Protein AF-A0A3A1YGC6-F1 (afdb_monomer)

Structure (mmCIF, N/CA/C/O backbone):
data_AF-A0A3A1YGC6-F1
#
_entry.id   AF-A0A3A1YGC6-F1
#
loop_
_atom_site.group_PDB
_atom_site.id
_atom_site.type_symbol
_atom_site.label_atom_id
_atom_site.label_alt_id
_atom_site.label_comp_id
_atom_site.label_asym_id
_atom_site.label_entity_id
_atom_site.label_seq_id
_atom_site.pdbx_PDB_ins_code
_atom_site.Cartn_x
_atom_site.Cartn_y
_atom_site.Cartn_z
_atom_site.occupancy
_atom_site.B_iso_or_equiv
_atom_site.auth_seq_id
_atom_site.auth_comp_id
_atom_site.auth_asym_id
_atom_site.auth_atom_id
_atom_site.pdbx_PDB_model_num
ATOM 1 N N . MET A 1 1 ? 33.395 75.877 39.734 1.00 50.94 1 MET A N 1
ATOM 2 C CA . MET A 1 1 ? 33.482 74.405 39.576 1.00 50.94 1 MET A CA 1
ATOM 3 C C . MET A 1 1 ? 33.334 73.608 40.885 1.00 50.94 1 MET A C 1
ATOM 5 O O . MET A 1 1 ? 33.350 72.390 40.815 1.00 50.94 1 MET A O 1
ATOM 9 N N . SER A 1 2 ? 33.087 74.227 42.049 1.00 49.88 2 SER A N 1
ATOM 10 C CA . SER A 1 2 ? 32.856 73.511 43.322 1.00 49.88 2 SER A CA 1
ATOM 11 C C . SER A 1 2 ? 31.379 73.192 43.633 1.00 49.88 2 SER A C 1
ATOM 13 O O . SER A 1 2 ? 31.110 72.223 44.334 1.00 49.88 2 SER A O 1
ATOM 15 N N . ASN A 1 3 ? 30.403 73.919 43.068 1.00 51.72 3 ASN A N 1
ATOM 16 C CA . ASN A 1 3 ? 28.975 73.677 43.362 1.00 51.72 3 ASN A CA 1
ATOM 17 C C . ASN A 1 3 ? 28.356 72.469 42.630 1.00 51.72 3 ASN A C 1
ATOM 19 O O . ASN A 1 3 ? 27.466 71.825 43.178 1.00 51.72 3 ASN A O 1
ATOM 23 N N . ASN A 1 4 ? 28.857 72.084 41.450 1.00 50.56 4 ASN A N 1
ATOM 24 C CA . ASN A 1 4 ? 28.345 70.900 40.737 1.00 50.56 4 ASN A CA 1
ATOM 25 C C . ASN A 1 4 ? 28.888 69.572 41.290 1.00 50.56 4 ASN A C 1
ATOM 27 O O . ASN A 1 4 ? 28.254 68.535 41.113 1.00 50.56 4 ASN A O 1
ATOM 31 N N . GLN A 1 5 ? 30.027 69.581 41.992 1.00 55.09 5 GLN A N 1
ATOM 32 C CA . GLN A 1 5 ? 30.551 68.378 42.648 1.00 55.09 5 GLN A CA 1
ATOM 33 C C . GLN A 1 5 ? 29.796 68.052 43.942 1.00 55.09 5 GLN A C 1
ATOM 35 O O . GLN A 1 5 ? 29.540 66.877 44.201 1.00 55.09 5 GLN A O 1
ATOM 40 N N . ASN A 1 6 ? 29.364 69.067 44.699 1.00 59.91 6 ASN A N 1
ATOM 41 C CA . ASN A 1 6 ? 28.530 68.859 45.886 1.00 59.91 6 ASN A CA 1
ATOM 42 C C . ASN A 1 6 ? 27.128 68.357 45.524 1.00 59.91 6 ASN A C 1
ATOM 44 O O . ASN A 1 6 ? 26.669 67.398 46.138 1.00 59.91 6 ASN A O 1
ATOM 48 N N . LEU A 1 7 ? 26.509 68.892 44.464 1.00 60.19 7 LEU A N 1
ATOM 49 C CA . LEU A 1 7 ? 25.210 68.405 43.985 1.00 60.19 7 LEU A CA 1
ATOM 50 C C . LEU A 1 7 ? 25.290 66.950 43.490 1.00 60.19 7 LEU A C 1
ATOM 52 O O . LEU A 1 7 ? 24.409 66.142 43.770 1.00 60.19 7 LEU A O 1
ATOM 56 N N . LEU A 1 8 ? 26.381 66.579 42.807 1.00 60.91 8 LEU A N 1
ATOM 57 C CA . LEU A 1 8 ? 26.610 65.202 42.361 1.00 60.91 8 LEU A CA 1
ATOM 58 C C . LEU A 1 8 ? 26.885 64.249 43.539 1.00 60.91 8 LEU A C 1
ATOM 60 O O . LEU A 1 8 ? 26.519 63.074 43.480 1.00 60.91 8 LEU A O 1
ATOM 64 N N . LEU A 1 9 ? 27.519 64.735 44.611 1.00 67.25 9 LEU A N 1
ATOM 65 C CA . LEU A 1 9 ? 27.778 63.961 45.825 1.00 67.25 9 LEU A CA 1
ATOM 66 C C . LEU A 1 9 ? 26.507 63.783 46.671 1.00 67.25 9 LEU A C 1
ATOM 68 O O . LEU A 1 9 ? 26.283 62.689 47.189 1.00 67.25 9 LEU A O 1
ATOM 72 N N . GLU A 1 10 ? 25.653 64.804 46.767 1.00 67.00 10 GLU A N 1
ATOM 73 C CA . GLU A 1 10 ? 24.327 64.710 47.392 1.00 67.00 10 GLU A CA 1
ATOM 74 C C . GLU A 1 10 ? 23.389 63.805 46.597 1.00 67.00 10 GLU A C 1
ATOM 76 O O . GLU A 1 10 ? 22.792 62.906 47.184 1.00 67.00 10 GLU A O 1
ATOM 81 N N . LEU A 1 11 ? 23.345 63.929 45.265 1.00 64.94 11 LEU A N 1
ATOM 82 C CA . LEU A 1 11 ? 22.569 63.031 44.406 1.00 64.94 11 LEU A CA 1
ATOM 83 C C . LEU A 1 11 ? 23.052 61.584 44.516 1.00 64.94 11 LEU A C 1
ATOM 85 O O . LEU A 1 11 ? 22.223 60.687 44.593 1.00 64.94 11 LEU A O 1
ATOM 89 N N . LYS A 1 12 ? 24.367 61.328 44.593 1.00 70.38 12 LYS A N 1
ATOM 90 C CA . LYS A 1 12 ? 24.908 59.972 44.812 1.00 70.38 12 LYS A CA 1
ATOM 91 C C . LYS A 1 12 ? 24.590 59.425 46.206 1.00 70.38 12 LYS A C 1
ATOM 93 O O . LYS A 1 12 ? 24.330 58.229 46.324 1.00 70.38 12 LYS A O 1
ATOM 98 N N . LYS A 1 13 ? 24.584 60.268 47.246 1.00 69.19 13 LYS A N 1
ATOM 99 C CA . LYS A 1 13 ? 24.170 59.884 48.608 1.00 69.19 13 LYS A CA 1
ATOM 100 C C . LYS A 1 13 ? 22.668 59.610 48.687 1.00 69.19 13 LYS A C 1
ATOM 102 O O . LYS A 1 13 ? 22.287 58.632 49.325 1.00 69.19 13 LYS A O 1
ATOM 107 N N . GLN A 1 14 ? 21.844 60.398 47.996 1.00 62.75 14 GLN A N 1
ATOM 108 C CA . GLN A 1 14 ? 20.404 60.177 47.887 1.00 62.75 14 GLN A CA 1
ATOM 109 C C . GLN A 1 14 ? 20.109 58.898 47.095 1.00 62.75 14 GLN A C 1
ATOM 111 O O . GLN A 1 14 ? 19.410 58.036 47.598 1.00 62.75 14 GLN A O 1
ATOM 116 N N . LEU A 1 15 ? 20.769 58.670 45.953 1.00 60.81 15 LEU A N 1
ATOM 117 C CA . LEU A 1 15 ? 20.647 57.423 45.183 1.00 60.81 15 LEU A CA 1
ATOM 118 C C . LEU A 1 15 ? 21.129 56.190 45.957 1.00 60.81 15 LEU A C 1
ATOM 120 O O . LEU A 1 15 ? 20.629 55.093 45.724 1.00 60.81 15 LEU A O 1
ATOM 124 N N . ALA A 1 16 ? 22.112 56.338 46.849 1.00 66.88 16 ALA A N 1
ATOM 125 C CA . ALA A 1 16 ? 22.558 55.265 47.734 1.00 66.88 16 ALA A CA 1
ATOM 126 C C . ALA A 1 16 ? 21.545 55.001 48.859 1.00 66.88 16 ALA A C 1
ATOM 128 O O . ALA A 1 16 ? 21.244 53.838 49.116 1.00 66.88 16 ALA A O 1
ATOM 129 N N . LYS A 1 17 ? 20.970 56.053 49.465 1.00 59.53 17 LYS A N 1
ATOM 130 C CA . LYS A 1 17 ? 19.865 55.947 50.430 1.00 59.53 17 LYS A CA 1
ATOM 131 C C . LYS A 1 17 ? 18.626 55.327 49.793 1.00 59.53 17 LYS A C 1
ATOM 133 O O . LYS A 1 17 ? 18.143 54.344 50.331 1.00 59.53 17 LYS A O 1
ATOM 138 N N . ASP A 1 18 ? 18.212 55.784 48.617 1.00 54.22 18 ASP A N 1
ATOM 139 C CA . ASP A 1 18 ? 17.074 55.250 47.868 1.00 54.22 18 ASP A CA 1
ATOM 140 C C . ASP A 1 18 ? 17.352 53.814 47.408 1.00 54.22 18 ASP A C 1
ATOM 142 O O . ASP A 1 18 ? 16.484 52.957 47.504 1.00 54.22 18 ASP A O 1
ATOM 146 N N . LYS A 1 19 ? 18.580 53.474 46.980 1.00 58.72 19 LYS A N 1
ATOM 147 C CA . LYS A 1 19 ? 18.952 52.076 46.686 1.00 58.72 19 LYS A CA 1
ATOM 148 C C . LYS A 1 19 ? 18.944 51.199 47.930 1.00 58.72 19 LYS A C 1
ATOM 150 O O . LYS A 1 19 ? 18.654 50.014 47.793 1.00 58.72 19 LYS A O 1
ATOM 155 N N . GLN A 1 20 ? 19.262 51.738 49.106 1.00 47.44 20 GLN A N 1
ATOM 156 C CA . GLN A 1 20 ? 19.291 51.010 50.374 1.00 47.44 20 GLN A CA 1
ATOM 157 C C . GLN A 1 20 ? 17.902 50.925 51.023 1.00 47.44 20 GLN A C 1
ATOM 159 O O . GLN A 1 20 ? 17.579 49.877 51.566 1.00 47.44 20 GLN A O 1
ATOM 164 N N . GLU A 1 21 ? 17.033 51.924 50.854 1.00 41.44 21 GLU A N 1
ATOM 165 C CA . GLU A 1 21 ? 15.595 51.863 51.137 1.00 41.44 21 GLU A CA 1
ATOM 166 C C . GLU A 1 21 ? 14.882 50.934 50.162 1.00 41.44 21 GLU A C 1
ATOM 168 O O . GLU A 1 21 ? 14.093 50.116 50.604 1.00 41.44 21 GLU A O 1
ATOM 173 N N . ILE A 1 22 ? 15.226 50.928 48.871 1.00 45.91 22 ILE A N 1
ATOM 174 C CA . ILE A 1 22 ? 14.733 49.940 47.903 1.00 45.91 22 ILE A CA 1
ATOM 175 C C . ILE A 1 22 ? 15.288 48.548 48.231 1.00 45.91 22 ILE A C 1
ATOM 177 O O . ILE A 1 22 ? 14.566 47.575 48.056 1.00 45.91 22 ILE A O 1
ATOM 181 N N . LYS A 1 23 ? 16.522 48.403 48.744 1.00 41.88 23 LYS A N 1
ATOM 182 C CA . LYS A 1 23 ? 17.052 47.108 49.229 1.00 41.88 23 LYS A CA 1
ATOM 183 C C . LYS A 1 23 ? 16.353 46.651 50.512 1.00 41.88 23 LYS A C 1
ATOM 185 O O . LYS A 1 23 ? 16.038 45.472 50.626 1.00 41.88 23 LYS A O 1
ATOM 190 N N . ASN A 1 24 ? 16.062 47.567 51.435 1.00 36.50 24 ASN A N 1
ATOM 191 C CA . ASN A 1 24 ? 15.395 47.283 52.708 1.00 36.50 24 ASN A CA 1
ATOM 192 C C . ASN A 1 24 ? 13.872 47.094 52.539 1.00 36.50 24 ASN A C 1
ATOM 194 O O . ASN A 1 24 ? 13.289 46.269 53.236 1.00 36.50 24 ASN A O 1
ATOM 198 N N . GLN A 1 25 ? 13.242 47.742 51.552 1.00 39.41 25 GLN A N 1
ATOM 199 C CA . GLN A 1 25 ? 11.859 47.498 51.116 1.00 39.41 25 GLN A CA 1
ATOM 200 C C . GLN A 1 25 ? 11.749 46.239 50.232 1.00 39.41 25 GLN A C 1
ATOM 202 O O . GLN A 1 25 ? 10.731 45.551 50.286 1.00 39.41 25 GLN A O 1
ATOM 207 N N . LYS A 1 26 ? 12.798 45.868 49.473 1.00 39.44 26 LYS A N 1
ATOM 208 C CA . LYS A 1 26 ? 12.867 44.598 48.714 1.00 39.44 26 LYS A CA 1
ATOM 209 C C . LYS A 1 26 ? 13.232 43.373 49.558 1.00 39.44 26 LYS A C 1
ATOM 211 O O . LYS A 1 26 ? 13.000 42.265 49.088 1.00 39.44 26 LYS A O 1
ATOM 216 N N . ASN A 1 27 ? 13.723 43.542 50.787 1.00 39.16 27 ASN A N 1
ATOM 217 C CA . ASN A 1 27 ? 14.053 42.432 51.692 1.00 39.16 27 ASN A CA 1
ATOM 218 C C . ASN A 1 27 ? 13.003 42.152 52.779 1.00 39.16 27 ASN A C 1
ATOM 220 O O . ASN A 1 27 ? 13.282 41.392 53.699 1.00 39.16 27 ASN A O 1
ATOM 224 N N . ASN A 1 28 ? 11.783 42.690 52.669 1.00 33.97 28 ASN A N 1
ATOM 225 C CA . ASN A 1 28 ? 10.697 42.317 53.584 1.00 33.97 28 ASN A CA 1
ATOM 226 C C . ASN A 1 28 ? 9.311 42.208 52.929 1.00 33.97 28 ASN A C 1
ATOM 228 O O . ASN A 1 28 ? 8.284 42.413 53.568 1.00 33.97 28 ASN A O 1
ATOM 232 N N . LYS A 1 29 ? 9.260 41.773 51.666 1.00 34.56 29 LYS A N 1
ATOM 233 C CA . LYS A 1 29 ? 8.123 40.974 51.199 1.00 34.56 29 LYS A CA 1
ATOM 234 C C . LYS A 1 29 ? 8.606 39.542 51.057 1.00 34.56 29 LYS A C 1
ATOM 236 O O . LYS A 1 29 ? 9.197 39.174 50.049 1.00 34.56 29 LYS A O 1
ATOM 241 N N . LYS A 1 30 ? 8.376 38.736 52.099 1.00 34.03 30 LYS A N 1
ATOM 242 C CA . LYS A 1 30 ? 8.356 37.277 51.964 1.00 34.03 30 LYS A CA 1
ATOM 243 C C . LYS A 1 30 ? 7.329 36.957 50.880 1.00 34.03 30 LYS A C 1
ATOM 245 O O . LYS A 1 30 ? 6.130 36.967 51.151 1.00 34.03 30 LYS A O 1
ATOM 250 N N . T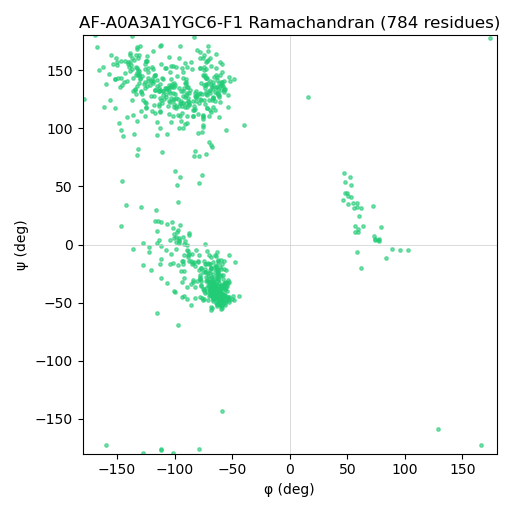YR A 1 31 ? 7.786 36.727 49.654 1.00 46.19 31 TYR A N 1
ATOM 251 C CA . TYR A 1 31 ? 6.955 36.086 48.647 1.00 46.19 31 TYR A CA 1
ATOM 252 C C . TYR A 1 31 ? 6.524 34.742 49.238 1.00 46.19 31 TYR A C 1
ATOM 254 O O . TYR A 1 31 ? 7.347 34.016 49.801 1.00 46.19 31 TYR A O 1
ATOM 262 N N . LYS A 1 32 ? 5.228 34.427 49.182 1.00 45.62 32 LYS A N 1
ATOM 263 C CA . LYS A 1 32 ? 4.737 33.092 49.542 1.00 45.62 32 LYS A CA 1
ATOM 264 C C . LYS A 1 32 ? 5.144 32.142 48.410 1.00 45.62 32 LYS A C 1
ATOM 266 O O . LYS A 1 32 ? 4.357 31.853 47.519 1.00 45.62 32 LYS A O 1
ATOM 271 N N . SER A 1 33 ? 6.411 31.746 48.410 1.00 52.34 33 SER A N 1
ATOM 272 C CA . SER A 1 33 ? 6.951 30.705 47.544 1.00 52.34 33 SER A CA 1
ATOM 273 C C . SER A 1 33 ? 7.038 29.412 48.333 1.00 52.34 33 SER A C 1
ATOM 275 O O . SER A 1 33 ? 7.482 29.420 49.485 1.00 52.34 33 SER A O 1
ATOM 277 N N . TYR A 1 34 ? 6.652 28.311 47.709 1.00 54.91 34 TYR A N 1
ATOM 278 C CA . TYR A 1 34 ? 6.676 27.008 48.345 1.00 54.91 34 TYR A CA 1
ATOM 279 C C . TYR A 1 34 ? 7.715 26.108 47.692 1.00 54.91 34 TYR A C 1
ATOM 281 O O . TYR A 1 34 ? 7.795 26.036 46.469 1.00 54.91 34 TYR A O 1
ATOM 289 N N . GLU A 1 35 ? 8.526 25.455 48.515 1.00 55.66 35 GLU A N 1
ATOM 290 C CA . GLU A 1 35 ? 9.557 24.526 48.064 1.00 55.66 35 GLU A CA 1
ATOM 291 C C . GLU A 1 35 ? 8.942 23.159 47.760 1.00 55.66 35 GLU A C 1
ATOM 293 O O . GLU A 1 35 ? 8.181 22.626 48.570 1.00 55.66 35 GLU A O 1
ATOM 298 N N . VAL A 1 36 ? 9.272 22.598 46.599 1.00 55.31 36 VAL A N 1
ATOM 299 C CA . VAL A 1 36 ? 8.778 21.297 46.138 1.00 55.31 36 VAL A CA 1
ATOM 300 C C . VAL A 1 36 ? 9.905 20.520 45.465 1.00 55.31 36 VAL A C 1
ATOM 302 O O . VAL A 1 36 ? 10.844 21.110 44.933 1.00 55.31 36 VAL A O 1
ATOM 305 N N . PHE A 1 37 ? 9.826 19.194 45.487 1.00 52.22 37 PHE A N 1
ATOM 306 C CA . PHE A 1 37 ? 10.796 18.328 44.824 1.00 52.22 37 PHE A CA 1
ATOM 307 C C . PHE A 1 37 ? 10.105 17.604 43.674 1.00 52.22 37 PHE A C 1
ATOM 309 O O . PHE A 1 37 ? 9.123 16.910 43.918 1.00 52.22 37 PHE A O 1
ATOM 316 N N . LEU A 1 38 ? 10.613 17.792 42.454 1.00 52.94 38 LEU A N 1
ATOM 317 C CA . LEU A 1 38 ? 10.095 17.175 41.234 1.00 52.94 38 LEU A CA 1
ATOM 318 C C . LEU A 1 38 ? 11.192 16.337 40.582 1.00 52.94 38 LEU A C 1
ATOM 320 O O . LEU A 1 38 ? 12.305 16.835 40.397 1.00 52.94 38 LEU A O 1
ATOM 324 N N . HIS A 1 39 ? 10.919 15.066 40.278 1.00 55.62 39 HIS A N 1
ATOM 325 C CA . HIS A 1 39 ? 11.904 14.131 39.700 1.00 55.62 39 HIS A CA 1
ATOM 326 C C . HIS A 1 39 ? 13.284 14.150 40.405 1.00 55.62 39 HIS A C 1
ATOM 328 O O . HIS A 1 39 ? 14.338 14.101 39.769 1.00 55.62 39 HIS A O 1
ATOM 334 N N . GLY A 1 40 ? 13.293 14.287 41.736 1.00 52.12 40 GLY A N 1
ATOM 335 C CA . GLY A 1 40 ? 14.518 14.350 42.545 1.00 52.12 40 GLY A CA 1
ATOM 336 C C . GLY A 1 40 ? 15.279 15.686 42.510 1.00 52.12 40 GLY A C 1
ATOM 337 O O . GLY A 1 40 ? 16.331 15.796 43.139 1.00 52.12 40 GLY A O 1
ATOM 338 N N . LYS A 1 41 ? 14.764 16.718 41.828 1.00 48.78 41 LYS A N 1
ATOM 339 C CA . LYS A 1 41 ? 15.318 18.082 41.799 1.00 48.78 41 LYS A CA 1
ATOM 340 C C . LYS A 1 41 ? 14.452 19.048 42.606 1.00 48.78 41 LYS A C 1
ATOM 342 O O . LYS A 1 41 ? 13.252 18.851 42.759 1.00 48.78 41 LYS A O 1
ATOM 347 N N . LYS A 1 42 ? 15.069 20.098 43.149 1.00 51.16 42 LYS A N 1
ATOM 348 C CA . LYS A 1 42 ? 14.413 21.101 44.000 1.00 51.16 42 LYS A CA 1
ATOM 349 C C . LYS A 1 42 ? 13.866 22.257 43.158 1.00 51.16 42 LYS A C 1
ATOM 351 O O . LYS A 1 42 ? 14.610 22.858 42.389 1.00 51.16 42 LYS A O 1
ATOM 356 N N . HIS A 1 43 ? 12.592 22.587 43.347 1.00 58.78 43 HIS A N 1
ATOM 357 C CA . HIS A 1 43 ? 11.865 23.650 42.651 1.00 58.78 43 HIS A CA 1
ATOM 358 C C . HIS A 1 43 ? 11.115 24.551 43.646 1.00 58.78 43 HIS A C 1
ATOM 360 O O . HIS A 1 43 ? 10.886 24.185 44.800 1.00 58.78 43 HIS A O 1
ATOM 366 N N . TYR A 1 44 ? 10.713 25.739 43.190 1.00 61.81 44 TYR A N 1
ATOM 367 C CA . TYR A 1 44 ? 9.915 26.688 43.968 1.00 61.81 44 TYR A CA 1
ATOM 368 C C . TYR A 1 44 ? 8.653 27.063 43.192 1.00 61.81 44 TYR A C 1
ATOM 370 O O . TYR A 1 44 ? 8.741 27.348 42.011 1.00 61.81 44 TYR A O 1
ATOM 378 N N . ILE A 1 45 ? 7.479 27.082 43.823 1.00 61.72 45 ILE A N 1
ATOM 379 C CA . ILE A 1 45 ? 6.217 27.453 43.158 1.00 61.72 45 ILE A CA 1
ATOM 380 C C . ILE A 1 45 ? 5.657 28.733 43.780 1.00 61.72 45 ILE A C 1
ATOM 382 O O . ILE A 1 45 ? 5.645 28.882 45.007 1.00 61.72 45 ILE A O 1
ATOM 386 N N . THR A 1 46 ? 5.185 29.658 42.936 1.00 57.72 46 THR A N 1
ATOM 387 C CA . THR A 1 46 ? 4.564 30.926 43.352 1.00 57.72 46 THR A CA 1
ATOM 388 C C . THR A 1 46 ? 3.326 31.292 42.518 1.00 57.72 46 THR A C 1
ATOM 390 O O . THR A 1 46 ? 3.230 30.976 41.329 1.00 57.72 46 THR A O 1
ATOM 393 N N . ASN A 1 47 ? 2.378 31.996 43.150 1.00 51.84 47 ASN A N 1
ATOM 394 C CA . ASN A 1 47 ? 1.222 32.622 42.488 1.00 51.84 47 ASN A CA 1
ATOM 395 C C . ASN A 1 47 ? 1.518 34.040 41.979 1.00 51.84 47 ASN A C 1
ATOM 397 O O . ASN A 1 47 ? 0.676 34.645 41.322 1.00 51.84 47 ASN A O 1
ATOM 401 N N . ASP A 1 48 ? 2.677 34.599 42.322 1.00 58.69 48 ASP A N 1
ATOM 402 C CA . ASP A 1 48 ? 3.027 35.973 41.979 1.00 58.69 48 ASP A CA 1
ATOM 403 C C . ASP A 1 48 ? 3.592 36.048 40.552 1.00 58.69 48 ASP A C 1
ATOM 405 O O . ASP A 1 48 ? 4.647 35.486 40.248 1.00 58.69 48 ASP A O 1
ATOM 409 N N . HIS A 1 49 ? 2.885 36.751 39.665 1.00 56.97 49 HIS A N 1
ATOM 410 C CA . HIS A 1 49 ? 3.252 36.922 38.254 1.00 56.97 49 HIS A CA 1
ATOM 411 C C . HIS A 1 49 ? 4.460 37.840 38.029 1.00 56.97 49 HIS A C 1
ATOM 413 O O . HIS A 1 49 ? 4.938 37.948 36.904 1.00 56.97 49 HIS A O 1
ATOM 419 N N . THR A 1 50 ? 4.973 38.477 39.084 1.00 52.12 50 THR A N 1
ATOM 420 C CA . THR A 1 50 ? 6.141 39.370 39.025 1.00 52.12 50 THR A CA 1
ATOM 421 C C . THR A 1 50 ? 7.451 38.697 39.459 1.00 52.12 50 THR A C 1
ATOM 423 O O . THR A 1 50 ? 8.490 39.354 39.560 1.00 52.12 50 THR A O 1
ATOM 426 N N . ALA A 1 51 ? 7.424 37.382 39.712 1.00 55.06 51 ALA A N 1
ATOM 427 C CA . ALA A 1 51 ? 8.598 36.603 40.092 1.00 55.06 51 ALA A CA 1
ATOM 428 C C . ALA A 1 51 ? 9.680 36.615 38.995 1.00 55.06 51 ALA A C 1
ATOM 430 O O . ALA A 1 51 ? 9.389 36.496 37.809 1.00 55.06 51 ALA A O 1
ATOM 431 N N . LYS A 1 52 ? 10.949 36.745 39.405 1.00 49.59 52 LYS A N 1
ATOM 432 C CA . LYS A 1 52 ? 12.098 36.926 38.498 1.00 49.59 52 LYS A CA 1
ATOM 433 C C . LYS A 1 52 ? 12.396 35.743 37.570 1.00 49.59 52 LYS A C 1
ATOM 435 O O . LYS A 1 52 ? 13.122 35.944 36.603 1.00 49.59 52 LYS A O 1
ATOM 440 N N . ASP A 1 53 ? 11.888 34.552 37.869 1.00 53.78 53 ASP A N 1
ATOM 441 C CA . ASP A 1 53 ? 12.092 33.354 37.055 1.00 53.78 53 ASP A CA 1
ATOM 442 C C . ASP A 1 53 ? 10.720 32.740 36.688 1.00 53.78 53 ASP A C 1
ATOM 444 O O . ASP A 1 53 ? 9.997 32.268 37.574 1.00 53.78 53 ASP A O 1
ATOM 448 N N . PRO A 1 54 ? 10.317 32.805 35.401 1.00 52.59 54 PRO A N 1
ATOM 449 C CA . PRO A 1 54 ? 8.994 32.392 34.949 1.00 52.59 54 PRO A CA 1
ATOM 450 C C . PRO A 1 54 ? 8.756 30.881 35.036 1.00 52.59 54 PRO A C 1
ATOM 452 O O . PRO A 1 54 ? 7.601 30.469 35.113 1.00 52.59 54 PRO A O 1
ATOM 455 N N . SER A 1 55 ? 9.793 30.041 35.096 1.00 51.38 55 SER A N 1
ATOM 456 C CA . SER A 1 55 ? 9.641 28.576 35.208 1.00 51.38 55 SER A CA 1
ATOM 457 C C . SER A 1 55 ? 8.935 28.121 36.502 1.00 51.38 55 SER A C 1
ATOM 459 O O . SER A 1 55 ? 8.455 26.994 36.613 1.00 51.38 55 SER A O 1
ATOM 461 N N . PHE A 1 56 ? 8.805 29.029 37.468 1.00 58.25 56 PHE A N 1
ATOM 462 C CA . PHE A 1 56 ? 8.237 28.796 38.794 1.00 58.25 56 PHE A CA 1
ATOM 463 C C . PHE A 1 56 ? 6.811 29.340 38.971 1.00 58.25 56 PHE A C 1
ATOM 465 O O . PHE A 1 56 ? 6.246 29.278 40.069 1.00 58.25 56 PHE A O 1
ATOM 472 N N . ASN A 1 57 ? 6.207 29.880 37.904 1.00 60.81 57 ASN A N 1
ATOM 473 C CA . ASN A 1 57 ? 4.816 30.320 37.934 1.00 60.81 57 ASN A CA 1
ATOM 474 C C . ASN A 1 57 ? 3.869 29.133 37.741 1.00 60.81 57 ASN A C 1
ATOM 476 O O . ASN A 1 57 ? 3.963 28.423 36.741 1.00 60.81 57 ASN A O 1
ATOM 480 N N . CYS A 1 58 ? 2.907 28.965 38.650 1.00 55.59 58 CYS A N 1
ATOM 481 C CA . CYS A 1 58 ? 1.890 27.916 38.535 1.00 55.59 58 CYS A CA 1
ATOM 482 C C . CYS A 1 58 ? 1.135 27.939 37.187 1.00 55.59 58 CYS A C 1
ATOM 484 O O . CYS A 1 58 ? 0.819 26.873 36.674 1.00 55.59 58 CYS A O 1
ATOM 486 N N . LYS A 1 59 ? 0.956 29.110 36.554 1.00 55.94 59 LYS A N 1
ATOM 487 C CA . LYS A 1 59 ? 0.301 29.261 35.236 1.00 55.94 59 LYS A CA 1
ATOM 488 C C . LYS A 1 59 ? 1.050 28.658 34.049 1.00 55.94 59 LYS A C 1
ATOM 490 O O . LYS A 1 59 ? 0.448 28.503 32.989 1.00 55.94 59 LYS A O 1
ATOM 495 N N . ASN A 1 60 ? 2.327 28.321 34.212 1.00 57.81 60 ASN A N 1
ATOM 496 C CA . ASN A 1 60 ? 3.147 27.767 33.135 1.00 57.81 60 ASN A CA 1
ATOM 497 C C . ASN A 1 60 ? 3.079 26.235 33.043 1.00 57.81 60 ASN A C 1
ATOM 499 O O . ASN A 1 60 ? 3.679 25.664 32.139 1.00 57.81 60 ASN A O 1
ATOM 503 N N . TYR A 1 61 ? 2.321 25.584 33.930 1.00 54.44 61 TYR A N 1
ATOM 504 C CA . TYR A 1 61 ? 2.108 24.138 33.930 1.00 54.44 61 TYR A CA 1
ATOM 505 C C . TYR A 1 61 ? 0.714 23.793 33.379 1.00 54.44 61 TYR A C 1
ATOM 507 O O . TYR A 1 61 ? -0.284 24.436 33.729 1.00 54.44 61 TYR A O 1
ATOM 515 N N . SER A 1 62 ? 0.649 22.783 32.504 1.00 50.34 62 SER A N 1
ATOM 516 C CA . SER A 1 62 ? -0.592 22.287 31.890 1.00 50.34 62 SER A CA 1
ATOM 517 C C . SER A 1 62 ? -1.078 21.004 32.572 1.00 50.34 62 SER A C 1
ATOM 519 O O . SER A 1 62 ? -0.282 20.249 33.124 1.00 50.34 62 SER A O 1
ATOM 521 N N . VAL A 1 63 ? -2.387 20.731 32.527 1.00 45.94 63 VAL A N 1
ATOM 522 C CA . VAL A 1 63 ? -2.991 19.537 33.161 1.00 45.94 63 VAL A CA 1
ATOM 523 C C . VAL A 1 63 ? -2.577 18.224 32.468 1.00 45.94 63 VAL A C 1
ATOM 525 O O . VAL A 1 63 ? -2.778 17.147 33.023 1.00 45.94 63 VAL A O 1
ATOM 528 N N . CYS A 1 64 ? -1.944 18.292 31.293 1.00 41.19 64 CYS A N 1
ATOM 529 C CA . CYS A 1 64 ? -1.465 17.117 30.562 1.00 41.19 64 CYS A CA 1
ATOM 530 C C . CYS A 1 64 ? -0.227 16.455 31.200 1.00 41.19 64 CYS A C 1
ATOM 532 O O . CYS A 1 64 ? 0.035 15.282 30.932 1.00 41.19 64 CYS A O 1
ATOM 534 N N . ASP A 1 65 ? 0.490 17.148 32.091 1.00 46.03 65 ASP A N 1
ATOM 535 C CA . ASP A 1 65 ? 1.632 16.586 32.820 1.00 46.03 65 ASP A CA 1
ATOM 536 C C . ASP A 1 65 ? 1.147 15.774 34.034 1.00 46.03 65 ASP A C 1
ATOM 538 O O . ASP A 1 65 ? 1.133 16.231 35.180 1.00 46.03 65 ASP A O 1
ATOM 542 N N . CYS A 1 66 ? 0.717 14.536 33.783 1.00 44.31 66 CYS A N 1
ATOM 543 C CA . CYS A 1 66 ? 0.154 13.636 34.798 1.00 44.31 66 CYS A CA 1
ATOM 544 C C . CYS A 1 66 ? 1.113 13.354 35.976 1.00 44.31 66 CYS A C 1
ATOM 546 O O . CYS A 1 66 ? 0.661 13.080 37.093 1.00 44.31 66 CYS A O 1
ATOM 548 N N . ASP A 1 67 ? 2.425 13.449 35.748 1.00 45.47 67 ASP A N 1
ATOM 549 C CA . ASP A 1 67 ? 3.449 13.263 36.782 1.00 45.47 67 ASP A CA 1
ATOM 550 C C . ASP A 1 67 ? 3.584 14.494 37.695 1.00 45.47 67 ASP A C 1
ATOM 552 O O . ASP A 1 67 ? 3.718 14.349 38.913 1.00 45.47 67 ASP A O 1
ATOM 556 N N . PHE A 1 68 ? 3.413 15.704 37.147 1.00 52.97 68 PHE A N 1
ATOM 557 C CA . PHE A 1 68 ? 3.496 16.972 37.882 1.00 52.97 68 PHE A CA 1
ATOM 558 C C . PHE A 1 68 ? 2.422 17.086 38.978 1.00 52.97 68 PHE A C 1
ATOM 560 O O . PHE A 1 68 ? 2.704 17.487 40.109 1.00 52.97 68 PHE A O 1
ATOM 567 N N . ILE A 1 69 ? 1.185 16.671 38.683 1.00 50.94 69 ILE A N 1
ATOM 568 C CA . ILE A 1 69 ? 0.064 16.729 39.639 1.00 50.94 69 ILE A CA 1
ATOM 569 C C . ILE A 1 69 ? 0.207 15.667 40.749 1.00 50.94 69 ILE A C 1
ATOM 571 O O . ILE A 1 69 ? -0.191 15.909 41.891 1.00 50.94 69 ILE A O 1
ATOM 575 N N . ARG A 1 70 ? 0.805 14.498 40.463 1.00 52.19 70 ARG A N 1
ATOM 576 C CA . ARG A 1 70 ? 0.967 13.411 41.454 1.00 52.19 70 ARG A CA 1
ATOM 577 C C . ARG A 1 70 ? 2.001 13.718 42.539 1.00 52.19 70 ARG A C 1
ATOM 579 O O . ARG A 1 70 ? 1.843 13.227 43.662 1.00 52.19 70 ARG A O 1
ATOM 586 N N . GLU A 1 71 ? 3.039 14.495 42.229 1.00 48.56 71 GLU A N 1
ATOM 587 C CA . GLU A 1 71 ? 4.127 14.811 43.169 1.00 48.56 71 GLU A CA 1
ATOM 588 C C . GLU A 1 71 ? 3.778 15.968 44.134 1.00 48.56 71 GLU A C 1
ATOM 590 O O . GLU A 1 71 ? 4.331 16.053 45.232 1.00 48.56 71 GLU A O 1
ATOM 595 N N . LEU A 1 72 ? 2.770 16.794 43.820 1.00 54.25 72 LEU A N 1
ATOM 596 C CA . LEU A 1 72 ? 2.378 17.986 44.593 1.00 54.25 72 LEU A CA 1
ATOM 597 C C . LEU A 1 72 ? 1.200 17.757 45.563 1.00 54.25 72 LEU A C 1
ATOM 599 O O . LEU A 1 72 ? 0.245 18.530 45.612 1.00 54.25 72 LEU A O 1
ATOM 603 N N . LYS A 1 73 ? 1.286 16.718 46.404 1.00 51.91 73 LYS A N 1
ATOM 604 C CA . LYS A 1 73 ? 0.194 16.243 47.292 1.00 51.91 73 LYS A CA 1
ATOM 605 C C . LYS A 1 73 ? -0.343 17.245 48.332 1.00 51.91 73 LYS A C 1
ATOM 607 O O . LYS A 1 73 ? -1.389 16.984 48.919 1.00 51.91 73 LYS A O 1
ATOM 612 N N . ASN A 1 74 ? 0.352 18.358 48.574 1.00 49.34 74 ASN A N 1
ATOM 613 C CA . ASN A 1 74 ? 0.025 19.338 49.624 1.00 49.34 74 ASN A CA 1
ATOM 614 C C . ASN A 1 74 ? -0.456 20.694 49.065 1.00 49.34 74 ASN A C 1
ATOM 616 O O . ASN A 1 74 ? -0.369 21.715 49.759 1.00 49.34 74 ASN A O 1
ATOM 620 N N . PHE A 1 75 ? -0.904 20.717 47.805 1.00 52.19 75 PHE A N 1
ATOM 621 C CA . PHE A 1 75 ? -1.379 21.916 47.117 1.00 52.19 75 PHE A CA 1
ATOM 622 C C . PHE A 1 75 ? -2.777 21.725 46.541 1.00 52.19 75 PHE A C 1
ATOM 624 O O . PHE A 1 75 ? -3.083 20.696 45.944 1.00 52.19 75 PHE A O 1
ATOM 631 N N . THR A 1 76 ? -3.593 22.767 46.663 1.00 53.16 76 THR A N 1
ATOM 632 C CA . THR A 1 76 ? -4.872 22.896 45.960 1.00 53.16 76 THR A CA 1
ATOM 633 C C . THR A 1 76 ? -4.677 23.798 44.748 1.00 53.16 76 THR A C 1
ATOM 635 O O . THR A 1 76 ? -4.153 24.904 44.894 1.00 53.16 76 THR A O 1
ATOM 638 N N . PHE A 1 77 ? -5.109 23.354 43.567 1.00 55.19 77 PHE A N 1
ATOM 639 C CA . PHE A 1 77 ? -4.981 24.101 42.314 1.00 55.19 77 PHE A CA 1
ATOM 640 C C . PHE A 1 77 ? -6.350 24.578 41.823 1.00 55.19 77 PHE A C 1
ATOM 642 O O . PHE A 1 77 ? -7.288 23.789 41.746 1.00 55.19 77 PHE A O 1
ATOM 649 N N . ASN A 1 78 ? -6.453 25.853 41.449 1.00 45.31 78 ASN A N 1
ATOM 650 C CA . ASN A 1 78 ? -7.598 26.372 40.701 1.00 45.31 78 ASN A CA 1
ATOM 651 C C . ASN A 1 78 ? -7.252 26.378 39.215 1.00 45.31 78 ASN A C 1
ATOM 653 O O . ASN A 1 78 ? -6.168 26.835 38.849 1.00 45.31 78 ASN A O 1
ATOM 657 N N . LEU A 1 79 ? -8.169 25.908 38.372 1.00 45.59 79 LEU A N 1
ATOM 658 C CA . LEU A 1 79 ? -7.988 25.816 36.924 1.00 45.59 79 LEU A CA 1
ATOM 659 C C . LEU A 1 79 ? -8.874 26.843 36.204 1.00 45.59 79 LEU A C 1
ATOM 661 O O . LEU A 1 79 ? -10.021 27.038 36.600 1.00 45.59 79 LEU A O 1
ATOM 665 N N . CYS A 1 80 ? -8.361 27.443 35.131 1.00 39.19 80 CYS A N 1
ATOM 666 C CA . CYS A 1 80 ? -9.165 28.130 34.114 1.00 39.19 80 CYS A CA 1
ATOM 667 C C . CYS A 1 80 ? -8.648 27.702 32.736 1.00 39.19 80 CYS A C 1
ATOM 669 O O . CYS A 1 80 ? -7.435 27.667 32.528 1.00 39.19 80 CYS A O 1
ATOM 671 N N . ASP A 1 81 ? -9.552 27.340 31.825 1.00 37.34 81 ASP A N 1
ATOM 672 C CA . ASP A 1 81 ? -9.239 26.961 30.438 1.00 37.34 81 ASP A CA 1
ATOM 673 C C . ASP A 1 81 ? -8.108 25.918 30.310 1.00 37.34 81 ASP A C 1
ATOM 675 O O . ASP A 1 81 ? -7.171 26.065 29.528 1.00 37.34 81 ASP A O 1
ATOM 679 N N . GLY A 1 82 ? -8.146 24.873 31.146 1.00 39.03 82 GLY A N 1
ATOM 680 C CA . GLY A 1 82 ? -7.160 23.782 31.119 1.00 39.03 82 GLY A CA 1
ATOM 681 C C . GLY A 1 82 ? -5.764 24.133 31.664 1.00 39.03 82 GLY A C 1
ATOM 682 O O . GLY A 1 82 ? -4.858 23.301 31.586 1.00 39.03 82 GLY A O 1
ATOM 683 N N . LYS A 1 83 ? -5.574 25.327 32.248 1.00 42.09 83 LYS A N 1
ATOM 684 C CA . LYS A 1 83 ? -4.314 25.782 32.870 1.00 42.09 83 LYS A CA 1
ATOM 685 C C . LYS A 1 83 ? -4.488 26.101 34.356 1.00 42.09 83 LYS A C 1
ATOM 687 O O . LYS A 1 83 ? -5.568 26.485 34.804 1.00 42.09 83 LYS A O 1
ATOM 692 N N . ILE A 1 84 ? -3.412 25.969 35.136 1.00 49.38 84 ILE A N 1
ATOM 693 C CA . ILE A 1 84 ? -3.418 26.260 36.579 1.00 49.38 84 ILE A CA 1
ATOM 694 C C . ILE A 1 84 ? -3.409 27.774 36.814 1.00 49.38 84 ILE A C 1
ATOM 696 O O . ILE A 1 84 ? -2.400 28.437 36.637 1.00 49.38 84 ILE A O 1
ATOM 700 N N . CYS A 1 85 ? -4.523 28.340 37.265 1.00 45.16 85 CYS A N 1
ATOM 701 C CA . CYS A 1 85 ? -4.677 29.769 37.534 1.00 45.16 85 CYS A CA 1
ATOM 702 C C . CYS A 1 85 ? -4.094 30.226 38.880 1.00 45.16 85 CYS A C 1
ATOM 704 O O . CYS A 1 85 ? -3.645 31.370 38.984 1.00 45.16 85 CYS A O 1
ATOM 706 N N . SER A 1 86 ? -4.105 29.366 39.905 1.00 49.16 86 SER A N 1
ATOM 707 C CA . SER A 1 86 ? -3.502 29.635 41.222 1.00 49.16 86 SER A CA 1
ATOM 708 C C . SER A 1 86 ? -3.294 28.347 42.026 1.00 49.16 86 SER A C 1
ATOM 710 O O . SER A 1 86 ? -4.090 27.420 41.881 1.00 49.16 86 SER A O 1
ATOM 712 N N . CYS A 1 87 ? -2.318 28.316 42.938 1.00 48.41 87 CYS A N 1
ATOM 713 C CA . CYS A 1 87 ? -2.083 27.211 43.879 1.00 48.41 87 CYS A CA 1
ATOM 714 C C . CYS A 1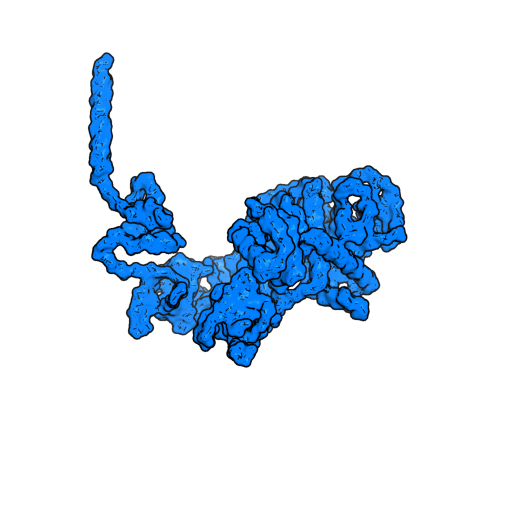 87 ? -2.105 27.666 45.356 1.00 48.41 87 CYS A C 1
ATOM 716 O O . CYS A 1 87 ? -1.642 28.754 45.688 1.00 48.41 87 CYS A O 1
ATOM 718 N N . VAL A 1 88 ? -2.630 26.858 46.279 1.00 51.00 88 VAL A N 1
ATOM 719 C CA . VAL A 1 88 ? -2.647 27.163 47.725 1.00 51.00 88 VAL A CA 1
ATOM 720 C C . VAL A 1 88 ? -2.014 26.007 48.492 1.00 51.00 88 VAL A C 1
ATOM 722 O O . VAL A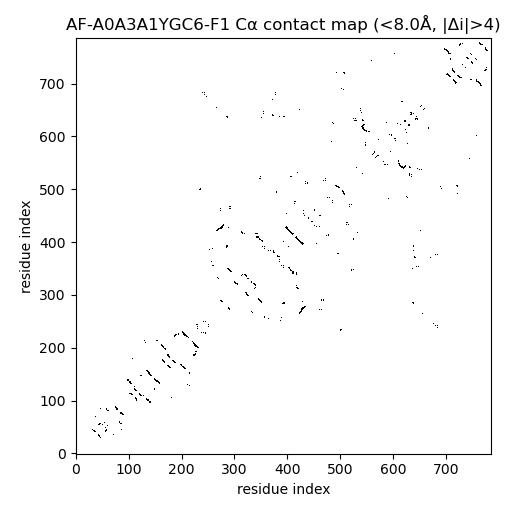 1 88 ? -2.472 24.875 48.371 1.00 51.00 88 VAL A O 1
ATOM 725 N N . HIS A 1 89 ? -0.969 26.283 49.279 1.00 47.75 89 HIS A N 1
ATOM 726 C CA . HIS A 1 89 ? -0.372 25.291 50.178 1.00 47.75 89 HIS A CA 1
ATOM 727 C C . HIS A 1 89 ? -1.179 25.218 51.474 1.00 47.75 89 HIS A C 1
ATOM 729 O O . HIS A 1 89 ? -1.248 26.205 52.217 1.00 47.75 89 HIS A O 1
ATOM 735 N N . ASP A 1 90 ? -1.772 24.060 51.743 1.00 52.41 90 ASP A N 1
ATOM 736 C CA . ASP A 1 90 ? -2.637 23.852 52.899 1.00 52.41 90 ASP A CA 1
ATOM 737 C C . ASP A 1 90 ? -2.008 22.833 53.858 1.00 52.41 90 ASP A C 1
ATOM 739 O O . ASP A 1 90 ? -1.971 21.635 53.588 1.00 52.41 90 ASP A O 1
ATOM 743 N N . ASN A 1 91 ? -1.472 23.319 54.983 1.00 39.34 91 ASN A N 1
ATOM 744 C CA . ASN A 1 91 ? -0.872 22.472 56.022 1.00 39.34 91 ASN A CA 1
ATOM 745 C C . ASN A 1 91 ? -1.841 22.148 57.171 1.00 39.34 91 ASN A C 1
ATOM 747 O O . ASN A 1 91 ? -1.432 21.490 58.128 1.00 39.34 91 ASN A O 1
ATOM 751 N N . LYS A 1 92 ? -3.099 22.618 57.136 1.00 34.34 92 LYS A N 1
ATOM 752 C CA . LYS A 1 92 ? -4.034 22.422 58.260 1.00 34.34 92 LYS A CA 1
ATOM 753 C C . LYS A 1 92 ? -5.450 21.997 57.895 1.00 34.34 92 LYS A C 1
ATOM 755 O O . LYS A 1 92 ? -6.187 21.627 58.807 1.00 34.34 92 LYS A O 1
ATOM 760 N N . HIS A 1 93 ? -5.800 21.890 56.621 1.00 31.50 93 HIS A N 1
ATOM 761 C CA . HIS A 1 93 ? -7.046 21.253 56.219 1.00 31.50 93 HIS A CA 1
ATOM 762 C C . HIS A 1 93 ? -6.791 20.201 55.138 1.00 31.50 93 HIS A C 1
ATOM 764 O O . HIS A 1 93 ? -6.402 20.500 54.015 1.00 31.50 93 HIS A O 1
ATOM 770 N N . ARG A 1 94 ? -7.048 18.928 55.469 1.00 32.19 94 ARG A N 1
ATOM 771 C CA . ARG A 1 94 ? -7.324 17.903 54.455 1.00 32.19 94 ARG A CA 1
ATOM 772 C C . ARG A 1 94 ? -8.665 18.256 53.811 1.00 32.19 94 ARG A C 1
ATOM 774 O O . ARG A 1 94 ? -9.705 17.759 54.235 1.00 32.19 94 ARG A O 1
ATOM 781 N N . VAL A 1 95 ? -8.652 19.145 52.825 1.00 30.91 95 VAL A N 1
ATOM 782 C CA . VAL A 1 95 ? -9.813 19.362 51.962 1.00 30.91 95 VAL A CA 1
ATOM 783 C C . VAL A 1 95 ? -9.884 18.174 51.005 1.00 30.91 95 VAL A C 1
ATOM 785 O O . VAL A 1 95 ? -9.133 18.075 50.039 1.00 30.91 95 VAL A O 1
ATOM 788 N N . HIS A 1 96 ? -10.771 17.227 51.304 1.00 36.53 96 HIS A N 1
ATOM 789 C CA . HIS A 1 96 ? -11.147 16.158 50.385 1.00 36.53 96 HIS A CA 1
ATOM 790 C C . HIS A 1 96 ? -11.965 16.734 49.222 1.00 36.53 96 HIS A C 1
ATOM 792 O O . HIS A 1 96 ? -13.190 16.720 49.273 1.00 36.53 96 HIS A O 1
ATOM 798 N N . HIS A 1 97 ? -11.314 17.173 48.146 1.00 41.34 97 HIS A N 1
ATOM 799 C CA . HIS A 1 97 ? -11.963 17.303 46.839 1.00 41.34 97 HIS A CA 1
ATOM 800 C C . HIS A 1 97 ? -11.081 16.655 45.769 1.00 41.34 97 HIS A C 1
ATOM 802 O O . HIS A 1 97 ? -10.295 17.302 45.088 1.00 41.34 97 HIS A O 1
ATOM 808 N N . ASN A 1 98 ? -11.213 15.330 45.661 1.00 52.16 98 ASN A N 1
ATOM 809 C CA . ASN A 1 98 ? -10.600 14.515 44.618 1.00 52.16 98 ASN A CA 1
ATOM 810 C C . ASN A 1 98 ? -11.262 14.843 43.274 1.00 52.16 98 ASN A C 1
ATOM 812 O O . ASN A 1 98 ? -12.221 14.171 42.896 1.00 52.16 98 ASN A O 1
ATOM 816 N N . LEU A 1 99 ? -10.794 15.878 42.577 1.00 59.44 99 LEU A N 1
ATOM 817 C CA . LEU A 1 99 ? -11.089 16.023 41.158 1.00 59.44 99 LEU A CA 1
ATOM 818 C C . LEU A 1 99 ? -10.208 15.016 40.408 1.00 59.44 99 LEU A C 1
ATOM 820 O O . LEU A 1 99 ? -8.985 15.129 40.408 1.00 59.44 99 LEU A O 1
ATOM 824 N N . VAL A 1 100 ? -10.831 13.993 39.838 1.00 73.19 100 VAL A N 1
ATOM 825 C CA . VAL A 1 100 ? -10.183 12.936 39.057 1.00 73.19 100 VAL A CA 1
ATOM 826 C C . VAL A 1 100 ? -10.552 13.137 37.593 1.00 73.19 100 VAL A C 1
ATOM 828 O O . VAL A 1 100 ? -11.609 13.693 37.298 1.00 73.19 100 VAL A O 1
ATOM 831 N N . VAL A 1 101 ? -9.682 12.712 36.681 1.00 72.88 101 VAL A N 1
ATOM 832 C CA . VAL A 1 101 ? -9.925 12.743 35.237 1.00 72.88 101 VAL A CA 1
ATOM 833 C C . VAL A 1 101 ? -10.025 11.319 34.717 1.00 72.88 101 VAL A C 1
ATOM 835 O O . VAL A 1 101 ? -9.241 10.463 35.123 1.00 72.88 101 VAL A O 1
ATOM 838 N N . GLY A 1 102 ? -10.977 11.061 33.829 1.00 71.31 102 GLY A N 1
ATOM 839 C CA . GLY A 1 102 ? -11.074 9.766 33.170 1.00 71.31 102 GLY A CA 1
ATOM 840 C C . GLY A 1 102 ? -12.033 9.763 31.989 1.00 71.31 102 GLY A C 1
ATOM 841 O O . GLY A 1 102 ? -12.764 10.726 31.755 1.00 71.31 102 GLY A O 1
ATOM 842 N N . LEU A 1 103 ? -11.998 8.664 31.241 1.00 82.00 103 LEU A N 1
ATOM 843 C CA . LEU A 1 103 ? -12.781 8.464 30.027 1.00 82.00 103 LEU A CA 1
ATOM 844 C C . LEU A 1 103 ? -14.152 7.873 30.359 1.00 82.00 103 LEU A C 1
ATOM 846 O O . LEU A 1 103 ? -14.226 6.818 30.993 1.00 82.00 103 LEU A O 1
ATOM 850 N N . ILE A 1 104 ? -15.226 8.511 29.896 1.00 87.06 104 ILE A N 1
ATOM 851 C CA . ILE A 1 104 ? -16.586 7.986 30.046 1.00 87.06 104 ILE A CA 1
ATOM 852 C C . ILE A 1 104 ? -16.838 6.823 29.088 1.00 87.06 104 ILE A C 1
ATOM 854 O O . ILE A 1 104 ? -16.536 6.891 27.902 1.00 87.06 104 ILE A O 1
ATOM 858 N N . ARG A 1 105 ? -17.487 5.785 29.612 1.00 86.75 105 ARG A N 1
ATOM 859 C CA . ARG A 1 105 ? -18.159 4.729 28.858 1.00 86.75 105 ARG A CA 1
ATOM 860 C C . ARG A 1 105 ? -19.632 4.705 29.216 1.00 86.75 105 ARG A C 1
ATOM 862 O O . ARG A 1 105 ? -20.004 4.388 30.347 1.00 86.75 105 ARG A O 1
ATOM 869 N N . THR A 1 106 ? -20.468 5.019 28.247 1.00 89.00 106 THR A N 1
ATOM 870 C CA . THR A 1 106 ? -21.916 5.060 28.395 1.00 89.00 106 THR A CA 1
ATOM 871 C C . THR A 1 106 ? -22.502 3.687 28.114 1.00 89.00 106 THR A C 1
ATOM 873 O O . THR A 1 106 ? -22.148 3.016 27.151 1.00 89.00 106 THR A O 1
ATOM 876 N N . HIS A 1 107 ? -23.426 3.261 28.962 1.00 87.81 107 HIS A N 1
ATOM 877 C CA . HIS A 1 107 ? -24.196 2.042 28.785 1.00 87.81 107 HIS A CA 1
ATOM 878 C C . HIS A 1 107 ? -25.582 2.404 28.230 1.00 87.81 107 HIS A C 1
ATOM 880 O O . HIS A 1 107 ? -26.220 3.332 28.722 1.00 87.81 107 HIS A O 1
ATOM 886 N N . GLU A 1 108 ? -26.111 1.633 27.273 1.00 83.81 108 GLU A N 1
ATOM 887 C CA . GLU A 1 108 ? -27.395 1.915 26.590 1.00 83.81 108 GLU A CA 1
ATOM 888 C C . GLU A 1 108 ? -28.586 2.082 27.549 1.00 83.81 108 GLU A C 1
ATOM 890 O O . GLU A 1 108 ? -29.502 2.866 27.329 1.00 83.81 108 GLU A O 1
ATOM 895 N N . LYS A 1 109 ? -28.554 1.358 28.672 1.00 87.19 109 LYS A N 1
ATOM 896 C CA . LYS A 1 109 ? -29.522 1.488 29.776 1.00 87.19 109 LYS A CA 1
ATOM 897 C C . LYS A 1 109 ? -29.515 2.852 30.480 1.00 87.19 109 LYS A C 1
ATOM 899 O O . LYS A 1 109 ? -30.357 3.032 31.352 1.00 87.19 109 LYS A O 1
ATOM 904 N N . GLY A 1 110 ? -28.597 3.771 30.173 1.00 87.56 110 GLY A N 1
ATOM 905 C CA . GLY A 1 110 ? -28.588 5.152 30.669 1.00 87.56 110 GLY A CA 1
ATOM 906 C C . GLY A 1 110 ? -27.604 5.467 31.797 1.00 87.56 110 GLY A C 1
ATOM 907 O O . GLY A 1 110 ? -27.491 6.626 32.172 1.00 87.56 110 GLY A O 1
ATOM 908 N N . PHE A 1 111 ? -26.884 4.480 32.329 1.00 90.88 111 PHE A N 1
ATOM 909 C CA . PHE A 1 111 ? -25.771 4.695 33.265 1.00 90.88 111 PHE A CA 1
ATOM 910 C C . PHE A 1 111 ? -24.432 4.568 32.530 1.00 90.88 111 PHE A C 1
ATOM 912 O O . PHE A 1 111 ? -24.409 4.320 31.330 1.00 90.88 111 PHE A O 1
ATOM 919 N N . GLY A 1 112 ? -23.310 4.716 33.225 1.00 91.25 112 GLY A N 1
ATOM 920 C CA . GLY A 1 112 ? -22.000 4.538 32.614 1.00 91.25 112 GLY A CA 1
ATOM 921 C C . GLY A 1 112 ? -20.910 4.263 33.631 1.00 91.25 112 GLY A C 1
ATOM 922 O O . GLY A 1 112 ? -21.176 4.067 34.818 1.00 91.25 112 GLY A O 1
ATOM 923 N N . PHE A 1 113 ? -19.680 4.243 33.145 1.00 90.00 113 PHE A N 1
ATOM 924 C CA . PHE A 1 113 ? -18.483 4.035 33.939 1.00 90.00 113 PHE A CA 1
ATOM 925 C C . PHE A 1 113 ? -17.379 4.983 33.490 1.00 90.00 113 PHE A C 1
ATOM 927 O O . PHE A 1 113 ? -17.358 5.402 32.338 1.00 90.00 113 PHE A O 1
ATOM 934 N N . ILE A 1 114 ? -16.456 5.303 34.388 1.00 82.38 114 ILE A N 1
ATOM 935 C CA . ILE A 1 114 ? -15.214 5.991 34.044 1.00 82.38 114 ILE A CA 1
ATOM 936 C C . ILE A 1 114 ? -14.086 4.971 34.115 1.00 82.38 114 ILE A C 1
ATOM 938 O O . ILE A 1 114 ? -13.864 4.401 35.187 1.00 82.38 114 ILE A O 1
ATOM 942 N N . ASP A 1 115 ? -13.406 4.745 32.987 1.00 71.00 115 ASP A N 1
ATOM 943 C CA . ASP A 1 115 ? -12.288 3.799 32.905 1.00 71.00 115 ASP A CA 1
ATOM 944 C C . ASP A 1 115 ? -11.129 4.303 33.774 1.00 71.00 115 ASP A C 1
ATOM 946 O O . ASP A 1 115 ? -10.666 5.440 33.639 1.00 71.00 115 ASP A O 1
ATOM 950 N N . CYS A 1 116 ? -10.700 3.465 34.712 1.00 61.03 116 CYS A N 1
ATOM 951 C CA . CYS A 1 116 ? -9.620 3.743 35.648 1.00 61.03 116 CYS A CA 1
ATOM 952 C C . CYS A 1 116 ? -8.733 2.501 35.744 1.00 61.03 116 CYS A C 1
ATOM 954 O O . CYS A 1 116 ? -9.233 1.415 36.022 1.00 61.03 116 CYS A O 1
ATOM 956 N N . ASN A 1 117 ? -7.409 2.679 35.635 1.00 44.00 117 ASN A N 1
ATOM 957 C CA . ASN A 1 117 ? -6.383 1.617 35.585 1.00 44.00 117 ASN A CA 1
ATOM 958 C C . ASN A 1 117 ? -6.484 0.495 36.647 1.00 44.00 117 ASN A C 1
ATOM 960 O O . ASN A 1 117 ? -5.812 -0.526 36.508 1.00 44.00 117 ASN A O 1
ATOM 964 N N . SER A 1 118 ? -7.256 0.671 37.723 1.00 44.78 118 SER A N 1
ATOM 965 C CA . SER A 1 118 ? -7.407 -0.309 38.801 1.00 44.78 118 SER A CA 1
ATOM 966 C C . SER A 1 118 ? -8.845 -0.693 39.171 1.00 44.78 118 SER A C 1
ATOM 968 O O . SER A 1 118 ? -8.976 -1.722 39.825 1.00 44.78 118 SER A O 1
ATOM 970 N N . ASN A 1 119 ? -9.884 0.073 38.793 1.00 62.19 119 ASN A N 1
ATOM 971 C CA . ASN A 1 119 ? -11.318 -0.252 38.944 1.00 62.19 119 ASN A CA 1
ATOM 972 C C . ASN A 1 119 ? -12.197 0.866 38.350 1.00 62.19 119 ASN A C 1
ATOM 974 O O . ASN A 1 119 ? -12.105 2.009 38.801 1.00 62.19 119 ASN A O 1
ATOM 978 N N . ASP A 1 120 ? -13.100 0.517 37.435 1.00 77.25 120 ASP A N 1
ATOM 979 C CA . ASP A 1 120 ? -14.071 1.441 36.839 1.00 77.25 120 ASP A CA 1
ATOM 980 C C . ASP A 1 120 ? -14.974 2.102 37.895 1.00 77.25 120 ASP A C 1
ATOM 982 O O . ASP A 1 120 ? -15.475 1.450 38.818 1.00 77.25 120 ASP A O 1
ATOM 986 N N . VAL A 1 121 ? -15.222 3.408 37.753 1.00 84.75 121 VAL A N 1
ATOM 987 C CA . VAL A 1 121 ? -16.107 4.160 38.661 1.00 84.75 121 VAL A CA 1
ATOM 988 C C . VAL A 1 121 ? -17.489 4.307 38.039 1.00 84.75 121 VAL A C 1
ATOM 990 O O . VAL A 1 121 ? -17.612 4.821 36.934 1.00 84.75 121 VAL A O 1
ATOM 993 N N . PHE A 1 122 ? -18.541 3.899 38.752 1.00 91.06 122 PHE A N 1
ATOM 994 C CA . PHE A 1 122 ? -19.920 4.001 38.268 1.00 91.06 122 PHE A CA 1
ATOM 995 C C . PHE A 1 122 ? -20.382 5.460 38.120 1.00 91.06 122 PHE A C 1
ATOM 997 O O . PHE A 1 122 ? -20.190 6.280 39.020 1.00 91.06 122 PHE A O 1
ATOM 1004 N N . VAL A 1 123 ? -21.069 5.758 37.019 1.00 92.12 123 VAL A N 1
ATOM 1005 C CA . VAL A 1 123 ? -21.671 7.060 36.712 1.00 92.12 123 VAL A CA 1
ATOM 1006 C C . VAL A 1 123 ? -23.193 6.892 36.599 1.00 92.12 123 VAL A C 1
ATOM 1008 O O . VAL A 1 123 ? -23.665 6.118 35.761 1.00 92.12 123 VAL A O 1
ATOM 1011 N N . PRO A 1 124 ? -23.994 7.580 37.431 1.00 91.69 124 PRO A N 1
ATOM 1012 C CA . PRO A 1 124 ? -25.447 7.436 37.420 1.00 91.69 124 PRO A CA 1
ATOM 1013 C C . PRO A 1 124 ? -26.099 8.135 36.217 1.00 91.69 124 PRO A C 1
ATOM 1015 O O . PRO A 1 124 ? -25.523 9.045 35.623 1.00 91.69 124 PRO A O 1
ATOM 1018 N N . HIS A 1 125 ? -27.354 7.774 35.923 1.00 91.88 125 HIS A N 1
ATOM 1019 C CA . HIS A 1 125 ? -28.158 8.362 34.839 1.00 91.88 125 HIS A CA 1
ATOM 1020 C C . HIS A 1 125 ? -28.178 9.886 34.810 1.00 91.88 125 HIS A C 1
ATOM 1022 O O . HIS A 1 125 ? -28.020 10.487 33.751 1.00 91.88 125 HIS A O 1
ATOM 1028 N N . SER A 1 126 ? -28.352 10.513 35.974 1.00 89.44 126 SER A N 1
ATOM 1029 C CA . SER A 1 126 ? -28.427 11.971 36.096 1.00 89.44 126 SER A CA 1
ATOM 1030 C C . SER A 1 126 ? -27.146 12.679 35.662 1.00 89.44 126 SER A C 1
ATOM 1032 O O . SER A 1 126 ? -27.188 13.851 35.307 1.00 89.44 126 SER A O 1
ATOM 1034 N N . GLU A 1 127 ? -26.011 11.987 35.725 1.00 91.69 127 GLU A N 1
ATOM 1035 C CA . GLU A 1 127 ? -24.703 12.521 35.359 1.00 91.69 127 GLU A CA 1
ATOM 1036 C C . GLU A 1 127 ? -24.370 12.190 33.903 1.00 91.69 127 GLU A C 1
ATOM 1038 O O . GLU A 1 127 ? -23.997 13.080 33.145 1.00 91.69 127 GLU A O 1
ATOM 1043 N N . ILE A 1 128 ? -24.610 10.947 33.476 1.00 91.12 128 ILE A N 1
ATOM 1044 C CA . ILE A 1 128 ? -24.395 10.504 32.091 1.00 91.12 128 ILE A CA 1
ATOM 1045 C C . ILE A 1 128 ? -25.216 11.308 31.080 1.00 91.12 128 ILE A C 1
ATOM 1047 O O . ILE A 1 128 ? -24.723 11.627 30.000 1.00 91.12 128 ILE A O 1
ATOM 1051 N N . ALA A 1 129 ? -26.440 11.709 31.429 1.00 88.50 129 ALA A N 1
ATOM 1052 C CA . ALA A 1 129 ? -27.278 12.512 30.542 1.00 88.50 129 ALA A CA 1
ATOM 1053 C C . ALA A 1 129 ? -26.646 13.864 30.144 1.00 88.50 129 ALA A C 1
ATOM 1055 O O . ALA A 1 129 ? -27.032 14.425 29.118 1.00 88.50 129 ALA A O 1
ATOM 1056 N N . LYS A 1 130 ? -25.681 14.376 30.926 1.00 89.38 130 LYS A N 1
ATOM 1057 C CA . LYS A 1 130 ? -25.066 15.704 30.750 1.00 89.38 130 LYS A CA 1
ATOM 1058 C C . LYS A 1 130 ? -23.904 15.734 29.757 1.00 89.38 130 LYS A C 1
ATOM 1060 O O . LYS A 1 130 ? -23.402 16.811 29.461 1.00 89.38 130 LYS A O 1
ATOM 1065 N N . VAL A 1 131 ? -23.452 14.577 29.282 1.00 89.31 131 VAL A N 1
ATOM 1066 C CA . VAL A 1 131 ? -22.211 14.424 28.511 1.00 89.31 131 VAL A CA 1
ATOM 1067 C C . VAL A 1 131 ? -22.412 13.493 27.319 1.00 89.31 131 VAL A C 1
ATOM 1069 O O . VAL A 1 131 ? -23.375 12.722 27.260 1.00 89.31 131 VAL A O 1
ATOM 1072 N N . LEU A 1 132 ? -21.519 13.589 26.336 1.00 89.00 132 LEU A N 1
ATOM 1073 C CA . LEU A 1 132 ? -21.449 12.637 25.230 1.00 89.00 132 LEU A CA 1
ATOM 1074 C C . LEU A 1 132 ? -20.591 11.430 25.629 1.00 89.00 132 LEU A C 1
ATOM 1076 O O . LEU A 1 132 ? -19.785 11.500 26.561 1.00 89.00 132 LEU A O 1
ATOM 1080 N N . ASP A 1 133 ? -20.810 10.309 24.945 1.00 87.44 133 ASP A N 1
ATOM 1081 C CA . ASP A 1 133 ? -20.023 9.101 25.173 1.00 87.44 133 ASP A CA 1
ATOM 1082 C C . ASP A 1 133 ? -18.549 9.314 24.802 1.00 87.44 133 ASP A C 1
ATOM 1084 O O . ASP A 1 133 ? -18.235 10.137 23.942 1.00 87.44 133 ASP A O 1
ATOM 1088 N N . GLN A 1 134 ? -17.644 8.578 25.457 1.00 84.31 134 GLN A N 1
ATOM 1089 C CA . GLN A 1 134 ? -16.197 8.643 25.218 1.00 84.31 134 GLN A CA 1
ATOM 1090 C C . GLN A 1 134 ? -15.559 10.025 25.439 1.00 84.31 134 GLN A C 1
ATOM 1092 O O . GLN A 1 134 ? -14.398 10.232 25.094 1.00 84.31 134 GLN A O 1
ATOM 1097 N N . CYS A 1 135 ? -16.260 10.963 26.079 1.00 84.69 135 CYS A N 1
ATOM 1098 C CA . CYS A 1 135 ? -15.650 12.195 26.559 1.00 84.69 135 CYS A CA 1
ATOM 1099 C C . CYS A 1 135 ? -14.688 11.924 27.721 1.00 84.69 135 CYS A C 1
ATOM 1101 O O . CYS A 1 135 ? -14.985 11.152 28.642 1.00 84.69 135 CYS A O 1
ATOM 1103 N N . THR A 1 136 ? -13.564 12.633 27.720 1.00 81.88 136 THR A N 1
ATOM 1104 C CA . THR A 1 136 ? -12.695 12.746 28.888 1.00 81.88 136 THR A CA 1
ATOM 1105 C C . THR A 1 136 ? -13.280 13.804 29.808 1.00 81.88 136 THR A C 1
ATOM 1107 O O . THR A 1 136 ? -13.485 14.950 29.409 1.00 81.88 136 THR A O 1
ATOM 1110 N N . VAL A 1 137 ? -13.549 13.434 31.055 1.00 82.81 137 VAL A N 1
ATOM 1111 C CA . VAL A 1 137 ? -14.226 14.298 32.024 1.00 82.81 137 VAL A CA 1
ATOM 1112 C C . VAL A 1 137 ? -13.424 14.440 33.303 1.00 82.81 137 VAL A C 1
ATOM 1114 O O . VAL A 1 137 ? -12.731 13.519 33.729 1.00 82.81 137 VAL A O 1
ATOM 1117 N N . SER A 1 138 ? -13.586 15.585 33.957 1.00 82.19 138 SER A N 1
ATOM 1118 C CA . SER A 1 138 ? -13.261 15.757 35.368 1.00 82.19 138 SER A CA 1
ATOM 1119 C C . SER A 1 138 ? -14.474 15.426 36.233 1.00 82.19 138 SER A C 1
ATOM 1121 O O . SER A 1 138 ? -15.607 15.792 35.907 1.00 82.19 138 SER A O 1
ATOM 1123 N N . TYR A 1 139 ? -14.251 14.746 37.353 1.00 81.00 139 TYR A N 1
ATOM 1124 C CA . TYR A 1 139 ? -15.313 14.305 38.250 1.00 81.00 139 TYR A CA 1
ATOM 1125 C C . TYR A 1 139 ? -14.837 14.212 39.699 1.00 81.00 139 TYR A C 1
ATOM 1127 O O . TYR A 1 139 ? -13.648 14.108 39.980 1.00 81.00 139 TYR A O 1
ATOM 1135 N N . THR A 1 140 ? -15.783 14.224 40.633 1.00 81.50 140 THR A N 1
ATOM 1136 C CA . THR A 1 140 ? -15.537 13.946 42.054 1.00 81.50 140 THR A CA 1
ATOM 1137 C C . THR A 1 140 ? -16.169 12.623 42.456 1.00 81.50 140 THR A C 1
ATOM 1139 O O . THR A 1 140 ? -17.264 12.301 41.996 1.00 81.50 140 THR A O 1
ATOM 1142 N N . ILE A 1 141 ? -15.512 11.872 43.340 1.00 82.19 141 ILE A N 1
ATOM 1143 C CA . ILE A 1 141 ? -16.036 10.600 43.855 1.00 82.19 141 ILE A CA 1
ATOM 1144 C C . ILE A 1 141 ? -16.916 10.865 45.081 1.00 82.19 141 ILE A C 1
ATOM 1146 O O . ILE A 1 141 ? -16.451 11.440 46.064 1.00 82.19 141 ILE A O 1
ATOM 1150 N N . GLY A 1 142 ? -18.168 10.421 45.014 1.00 82.56 142 GLY A N 1
ATOM 1151 C CA . GLY A 1 142 ? -19.092 10.305 46.140 1.00 82.56 142 GLY A CA 1
ATOM 1152 C C . GLY A 1 142 ? -19.400 8.843 46.472 1.00 82.56 142 GLY A C 1
ATOM 1153 O O . GLY A 1 142 ? -18.863 7.918 45.858 1.00 82.56 142 GLY A O 1
ATOM 1154 N N . GLU A 1 143 ? -20.304 8.627 47.425 1.00 81.38 143 GLU A N 1
ATOM 1155 C CA . GLU A 1 143 ? -20.809 7.303 47.798 1.00 81.38 143 GLU A CA 1
ATOM 1156 C C . GLU A 1 143 ? -22.338 7.298 47.837 1.00 81.38 143 GLU A C 1
ATOM 1158 O O . GLU A 1 143 ? -22.978 8.264 48.253 1.00 81.38 143 GLU A O 1
ATOM 1163 N N . ASN A 1 144 ? -22.934 6.189 47.407 1.00 79.06 144 ASN A N 1
ATOM 1164 C CA . ASN A 1 144 ? -24.350 5.896 47.585 1.00 79.06 144 ASN A CA 1
ATOM 1165 C C . ASN A 1 144 ? -24.529 4.506 48.227 1.00 79.06 144 ASN A C 1
ATOM 1167 O O . ASN A 1 144 ? -23.564 3.788 48.476 1.00 79.06 144 ASN A O 1
ATOM 1171 N N . LYS A 1 145 ? -25.782 4.082 48.450 1.00 75.00 145 LYS A N 1
ATOM 1172 C CA . LYS A 1 145 ? -26.110 2.772 49.057 1.00 75.00 145 LYS A CA 1
ATOM 1173 C C . LYS A 1 145 ? -25.541 1.546 48.311 1.00 75.00 145 LYS A C 1
ATOM 1175 O O . LYS A 1 145 ? -25.584 0.451 48.858 1.00 75.00 145 LYS A O 1
ATOM 1180 N N . LYS A 1 146 ? -25.071 1.702 47.069 1.00 73.50 146 LYS A N 1
ATOM 1181 C CA . LYS A 1 146 ? -24.542 0.638 46.199 1.00 73.50 146 LYS A CA 1
ATOM 1182 C C . LYS A 1 146 ? -23.030 0.753 45.945 1.00 73.50 146 LYS A C 1
ATOM 1184 O O . LYS A 1 146 ? -22.488 -0.104 45.255 1.00 73.50 146 LYS A O 1
ATOM 1189 N N . GLY A 1 147 ? -22.356 1.772 46.485 1.00 81.19 147 GLY A N 1
ATOM 1190 C CA . GLY A 1 147 ? -20.909 1.961 46.360 1.00 81.19 147 GLY A CA 1
ATOM 1191 C C . GLY A 1 147 ? -20.503 3.355 45.878 1.00 81.19 147 GLY A C 1
ATOM 1192 O O . GLY A 1 147 ? -21.245 4.328 46.018 1.00 81.19 147 GLY A O 1
ATOM 1193 N N . LYS A 1 148 ? -19.289 3.447 45.327 1.00 82.81 148 LYS A N 1
ATOM 1194 C CA . LYS A 1 148 ? -18.698 4.702 44.841 1.00 82.81 148 LYS A CA 1
ATOM 1195 C C . LYS A 1 148 ? -19.366 5.168 43.551 1.00 82.81 148 LYS A C 1
ATOM 1197 O O . LYS A 1 148 ? -19.582 4.365 42.645 1.00 82.81 148 LYS A O 1
ATOM 1202 N N . VAL A 1 149 ? -19.633 6.468 43.455 1.00 89.69 149 VAL A N 1
ATOM 1203 C CA . VAL A 1 149 ? -20.238 7.104 42.277 1.00 89.69 149 VAL A CA 1
ATOM 1204 C C . VAL A 1 149 ? -19.461 8.336 41.839 1.00 89.69 149 VAL A C 1
ATOM 1206 O O . VAL A 1 149 ? -18.918 9.063 42.669 1.00 89.69 149 VAL A O 1
ATOM 1209 N N . ALA A 1 150 ? -19.412 8.582 40.536 1.00 88.44 150 ALA A N 1
ATOM 1210 C CA . ALA A 1 150 ? -18.835 9.792 39.970 1.00 88.44 150 ALA A CA 1
ATOM 1211 C C . ALA A 1 150 ? -19.886 10.904 39.847 1.00 88.44 150 ALA A C 1
ATOM 1213 O O . ALA A 1 150 ? -20.991 10.674 39.358 1.00 88.44 150 ALA A O 1
ATOM 1214 N N . HIS A 1 151 ? -19.507 12.118 40.243 1.00 88.38 151 HIS A N 1
ATOM 1215 C CA . HIS A 1 151 ? -20.236 13.356 39.970 1.00 88.38 151 HIS A CA 1
ATOM 1216 C C . HIS A 1 151 ? -19.407 14.211 39.013 1.00 88.38 151 HIS A C 1
ATOM 1218 O O . HIS A 1 151 ? -18.313 14.651 39.378 1.00 88.38 151 HIS A O 1
ATOM 1224 N N . LEU A 1 152 ? -19.906 14.422 37.799 1.00 89.00 152 LEU A N 1
ATOM 1225 C CA . LEU A 1 152 ? -19.179 15.075 36.717 1.00 89.00 152 LEU A CA 1
ATOM 1226 C C . LEU A 1 152 ? -19.097 16.584 36.954 1.00 89.00 152 LEU A C 1
ATOM 1228 O O . LEU A 1 152 ? -20.009 17.194 37.516 1.00 89.00 152 LEU A O 1
ATOM 1232 N N . LYS A 1 153 ? -17.973 17.179 36.551 1.00 84.44 153 LYS A N 1
ATOM 1233 C CA . LYS A 1 153 ? -17.708 18.614 36.692 1.00 84.44 153 LYS A CA 1
ATOM 1234 C C . LYS A 1 153 ? -17.581 19.289 35.342 1.00 84.44 153 LYS A C 1
ATOM 1236 O O . LYS A 1 153 ? -18.385 20.160 35.061 1.00 84.44 153 LYS A O 1
ATOM 1241 N N . ASN A 1 154 ? -16.632 18.853 34.518 1.00 81.25 154 ASN A N 1
ATOM 1242 C CA . ASN A 1 154 ? -16.414 19.385 33.172 1.00 81.25 154 ASN A CA 1
ATOM 1243 C C . ASN A 1 154 ? -16.009 18.265 32.213 1.00 81.25 154 ASN A C 1
ATOM 1245 O O . ASN A 1 154 ? -15.276 17.357 32.612 1.00 81.25 154 ASN A O 1
ATOM 1249 N N . VAL A 1 155 ? -16.398 18.386 30.949 1.00 81.31 155 VAL A N 1
ATOM 1250 C CA . VAL A 1 155 ? -15.740 17.734 29.816 1.00 81.31 155 VAL A CA 1
ATOM 1251 C C . VAL A 1 155 ? -14.437 18.479 29.536 1.00 81.31 155 VAL A C 1
ATOM 1253 O O . VAL A 1 155 ? -14.436 19.698 29.368 1.00 81.31 155 VAL A O 1
ATOM 1256 N N . ILE A 1 156 ? -13.333 17.736 29.552 1.00 77.31 156 ILE A N 1
ATOM 1257 C CA . ILE A 1 156 ? -11.975 18.222 29.281 1.00 77.31 156 ILE A CA 1
ATOM 1258 C C . ILE A 1 156 ? -11.656 18.066 27.801 1.00 77.31 156 ILE A C 1
ATOM 1260 O O . ILE A 1 156 ? -11.082 18.966 27.201 1.00 77.31 156 ILE A O 1
ATOM 1264 N N . ASP A 1 157 ? -12.014 16.914 27.246 1.00 74.25 157 ASP A N 1
ATOM 1265 C CA . ASP A 1 157 ? -11.733 16.561 25.865 1.00 74.25 157 ASP A CA 1
ATOM 1266 C C . ASP A 1 157 ? -12.828 15.632 25.341 1.00 74.25 157 ASP A C 1
ATOM 1268 O O . ASP A 1 157 ? -13.518 14.957 26.116 1.00 74.25 157 ASP A O 1
ATOM 1272 N N . HIS A 1 158 ? -12.989 15.598 24.027 1.00 77.81 158 HIS A N 1
ATOM 1273 C CA . HIS A 1 158 ? -13.966 14.761 23.358 1.00 77.81 158 HIS A CA 1
ATOM 1274 C C . HIS A 1 158 ? -13.312 13.980 22.211 1.00 77.81 158 HIS A C 1
ATOM 1276 O O . HIS A 1 158 ? -12.393 14.467 21.556 1.00 77.81 158 HIS A O 1
ATOM 1282 N N . PRO A 1 159 ? -13.810 12.777 21.905 1.00 68.56 159 PRO A N 1
ATOM 1283 C CA . PRO A 1 159 ? -13.126 11.861 20.995 1.00 68.56 159 PRO A CA 1
ATOM 1284 C C . PRO A 1 159 ? -13.217 12.289 19.525 1.00 68.56 159 PRO A C 1
ATOM 1286 O O . PRO A 1 159 ? -12.376 11.895 18.721 1.00 68.56 159 PRO A O 1
ATOM 1289 N N . TYR A 1 160 ? -14.228 13.088 19.164 1.00 73.38 160 TYR A N 1
ATOM 1290 C CA . TYR A 1 160 ? -14.494 13.478 17.781 1.00 73.38 160 TYR A CA 1
ATOM 1291 C C . TYR A 1 160 ? -14.637 14.987 17.658 1.00 73.38 160 TYR A C 1
ATOM 1293 O O . TYR A 1 160 ? -15.438 15.594 18.362 1.00 73.38 160 TYR A O 1
ATOM 1301 N N . THR A 1 161 ? -13.913 15.583 16.713 1.00 77.00 161 THR A N 1
ATOM 1302 C CA . THR A 1 161 ? -14.129 16.977 16.303 1.00 77.00 161 THR A CA 1
ATOM 1303 C C . THR A 1 161 ? -15.473 17.152 15.603 1.00 77.00 161 THR A C 1
ATOM 1305 O O . THR A 1 161 ? -16.123 18.174 15.783 1.00 77.00 161 THR A O 1
ATOM 1308 N N . ARG A 1 162 ? -15.904 16.139 14.840 1.00 87.19 162 ARG A N 1
ATOM 1309 C CA . ARG A 1 162 ? -17.151 16.129 14.068 1.00 87.19 162 ARG A CA 1
ATOM 1310 C C . ARG A 1 162 ? -17.878 14.801 14.261 1.00 87.19 162 ARG A C 1
ATOM 1312 O O . ARG A 1 162 ? -17.264 13.737 14.167 1.00 87.19 162 ARG A O 1
ATOM 1319 N N . TYR A 1 163 ? -19.180 14.858 14.516 1.00 88.69 163 TYR A N 1
ATOM 1320 C CA . TYR A 1 163 ? -20.023 13.703 14.815 1.00 88.69 163 TYR A CA 1
ATOM 1321 C C . TYR A 1 163 ? -20.936 13.377 13.631 1.00 88.69 163 TYR A C 1
ATOM 1323 O O . TYR A 1 163 ? -21.583 14.281 13.104 1.00 88.69 163 TYR A O 1
ATOM 1331 N N . PRO A 1 164 ? -21.053 12.102 13.230 1.00 91.44 164 PRO A N 1
ATOM 1332 C CA . PRO A 1 164 ? -22.070 11.689 12.278 1.00 91.44 164 PRO A CA 1
ATOM 1333 C C . PRO A 1 164 ? -23.450 11.683 12.940 1.00 91.44 164 PRO A C 1
ATOM 1335 O O . PRO A 1 164 ? -23.643 11.130 14.030 1.00 91.44 164 PRO A O 1
ATOM 1338 N N . ALA A 1 165 ? -24.423 12.299 12.278 1.00 93.56 165 ALA A N 1
ATOM 1339 C CA . ALA A 1 165 ? -25.774 12.458 12.787 1.00 93.56 165 ALA A CA 1
ATOM 1340 C C . ALA A 1 165 ? -26.829 12.266 11.694 1.00 93.56 165 ALA A C 1
ATOM 1342 O O . ALA A 1 165 ? -26.567 12.455 10.512 1.00 93.56 165 ALA A O 1
ATOM 1343 N N . GLU A 1 166 ? -28.031 11.893 12.111 1.00 95.12 166 GLU A N 1
ATOM 1344 C CA . GLU A 1 166 ? -29.208 11.734 11.262 1.00 95.12 166 GLU A CA 1
ATOM 1345 C C . GLU A 1 166 ? -30.210 12.861 11.541 1.00 95.12 166 GLU A C 1
ATOM 1347 O O . GLU A 1 166 ? -30.493 13.175 12.702 1.00 95.12 166 GLU A O 1
ATOM 1352 N N . ILE A 1 167 ? -30.758 13.462 10.484 1.00 95.81 167 ILE A N 1
ATOM 1353 C CA . ILE A 1 167 ? -31.809 14.481 10.569 1.00 95.81 167 ILE A CA 1
ATOM 1354 C C . ILE A 1 167 ? -33.136 13.818 10.936 1.00 95.81 167 ILE A C 1
ATOM 1356 O O . ILE A 1 167 ? -33.662 13.011 10.181 1.00 95.81 167 ILE A O 1
ATOM 1360 N N . ILE A 1 168 ? -33.733 14.219 12.057 1.00 95.56 168 ILE A N 1
ATOM 1361 C CA . ILE A 1 168 ? -35.009 13.656 12.538 1.00 95.56 168 ILE A CA 1
ATOM 1362 C C . ILE A 1 168 ? -36.173 14.655 12.484 1.00 95.56 168 ILE A C 1
ATOM 1364 O O . ILE A 1 168 ? -37.328 14.281 12.667 1.00 95.56 168 ILE A O 1
ATOM 1368 N N . SER A 1 169 ? -35.885 15.940 12.278 1.00 95.06 169 SER A N 1
ATOM 1369 C CA . SER A 1 169 ? -36.878 17.001 12.091 1.00 95.06 169 SER A CA 1
ATOM 1370 C C . SER A 1 169 ? -36.215 18.185 11.400 1.00 95.06 169 SER A C 1
ATOM 1372 O O . SER A 1 169 ? -35.099 18.537 11.769 1.00 95.06 169 SER A O 1
ATOM 1374 N N . LEU A 1 170 ? -36.899 18.812 10.438 1.00 93.25 170 LEU A N 1
ATOM 1375 C CA . LEU A 1 170 ? -36.424 20.015 9.735 1.00 93.25 170 LEU A CA 1
ATOM 1376 C C . LEU A 1 170 ? -36.948 21.317 10.365 1.00 93.25 170 LEU A C 1
ATOM 1378 O O . LEU A 1 170 ? -36.331 22.367 10.218 1.00 93.25 170 LEU A O 1
ATOM 1382 N N . ALA A 1 171 ? -38.068 21.258 11.095 1.00 91.06 171 ALA A N 1
ATOM 1383 C CA . ALA A 1 171 ? -38.698 22.426 11.710 1.00 91.06 171 ALA A CA 1
ATOM 1384 C C . ALA A 1 171 ? -39.367 22.062 13.057 1.00 91.06 171 ALA A C 1
ATOM 1386 O O . ALA A 1 171 ? -40.488 21.551 13.060 1.00 91.06 171 ALA A O 1
ATOM 1387 N N . PRO A 1 172 ? -38.718 22.319 14.214 1.00 91.81 172 PRO A N 1
ATOM 1388 C CA . PRO A 1 172 ? -37.348 22.820 14.366 1.00 91.81 172 PRO A CA 1
ATOM 1389 C C . PRO A 1 172 ? -36.308 21.780 13.928 1.00 91.81 172 PRO A C 1
ATOM 1391 O O . PRO A 1 172 ? -36.574 20.577 14.005 1.00 91.81 172 PRO A O 1
ATOM 1394 N N . LEU A 1 173 ? -35.127 22.237 13.505 1.00 94.31 173 LEU A N 1
ATOM 1395 C CA . LEU A 1 173 ? -34.047 21.355 13.072 1.00 94.31 173 LEU A CA 1
ATOM 1396 C C . LEU A 1 173 ? -33.516 20.537 14.259 1.00 94.31 173 LEU A C 1
ATOM 1398 O O . LEU A 1 173 ? -33.035 21.086 15.257 1.00 94.31 173 LEU A O 1
ATOM 1402 N N . LYS A 1 174 ? -33.641 19.213 14.165 1.00 96.00 174 LYS A N 1
ATOM 1403 C CA . LYS A 1 174 ? -33.164 18.273 15.180 1.00 96.00 174 LYS A CA 1
ATOM 1404 C C . LYS A 1 174 ? -32.409 17.124 14.540 1.00 96.00 174 LYS A C 1
ATOM 1406 O O . LYS A 1 174 ? -32.787 16.630 13.477 1.00 96.00 174 LYS A O 1
ATOM 1411 N N . ILE A 1 175 ? -31.400 16.662 15.263 1.00 95.81 175 ILE A N 1
ATOM 1412 C CA . ILE A 1 175 ? -30.536 15.557 14.879 1.00 95.81 175 ILE A CA 1
ATOM 1413 C C . ILE A 1 175 ? -30.525 14.465 15.943 1.00 95.81 175 ILE A C 1
ATOM 1415 O O . ILE A 1 175 ? -30.844 14.697 17.112 1.00 95.81 175 ILE A O 1
ATOM 1419 N N . LYS A 1 176 ? -30.074 13.285 15.540 1.00 94.62 176 LYS A N 1
ATOM 1420 C CA . LYS A 1 176 ? -29.675 12.194 16.422 1.00 94.62 176 LYS A CA 1
ATOM 1421 C C . LYS A 1 176 ? -28.272 11.747 16.033 1.00 94.62 176 LYS A C 1
ATOM 1423 O O . LYS A 1 176 ? -28.049 11.395 14.880 1.00 94.62 176 LYS A O 1
ATOM 1428 N N . LEU A 1 177 ? -27.329 11.745 16.974 1.00 92.00 177 LEU A N 1
ATOM 1429 C CA . LEU A 1 177 ? -25.983 11.238 16.694 1.00 92.00 177 LEU A CA 1
ATOM 1430 C C . LEU A 1 177 ? -26.043 9.724 16.455 1.00 92.00 177 LEU A C 1
ATOM 1432 O O . LEU A 1 177 ? -26.700 9.000 17.208 1.00 92.00 177 LEU A O 1
ATOM 1436 N N . ARG A 1 178 ? -25.351 9.239 15.422 1.00 87.56 178 ARG A N 1
ATOM 1437 C CA . ARG A 1 178 ? -25.367 7.817 15.037 1.00 87.56 178 ARG A CA 1
ATOM 1438 C C . ARG A 1 178 ? -24.652 6.929 16.056 1.00 87.56 178 ARG A C 1
ATOM 1440 O O . ARG A 1 178 ? -25.041 5.782 16.240 1.00 87.56 178 ARG A O 1
ATOM 1447 N N . ASN A 1 179 ? -23.669 7.485 16.762 1.00 82.06 179 ASN A N 1
ATOM 1448 C CA . ASN A 1 179 ? -22.875 6.804 17.782 1.00 82.06 179 ASN A CA 1
ATOM 1449 C C . ASN A 1 179 ? -23.309 7.107 19.228 1.00 82.06 179 ASN A C 1
ATOM 1451 O O . ASN A 1 179 ? -22.594 6.721 20.145 1.00 82.06 179 ASN A O 1
ATOM 1455 N N . ASP A 1 180 ? -24.439 7.791 19.465 1.00 88.38 180 ASP A N 1
ATOM 1456 C CA . ASP A 1 180 ? -24.914 8.040 20.834 1.00 88.38 180 ASP A CA 1
ATOM 1457 C C . ASP A 1 180 ? -25.621 6.796 21.403 1.00 88.38 180 ASP A C 1
ATOM 1459 O O . ASP A 1 180 ? -26.737 6.483 20.964 1.00 88.38 180 ASP A O 1
ATOM 1463 N N . PRO A 1 181 ? -25.056 6.117 22.426 1.00 85.94 181 PRO A N 1
ATOM 1464 C CA . PRO A 1 181 ? -25.643 4.892 22.980 1.00 85.94 181 PRO A CA 1
ATOM 1465 C C . PRO A 1 181 ? -27.031 5.117 23.589 1.00 85.94 181 PRO A C 1
ATOM 1467 O O . PRO A 1 181 ? -27.831 4.190 23.709 1.00 85.94 181 PRO A O 1
ATOM 1470 N N . LEU A 1 182 ? -27.334 6.361 23.971 1.00 88.69 182 LEU A N 1
ATOM 1471 C CA . LEU A 1 182 ? -28.612 6.757 24.561 1.00 88.69 182 LEU A CA 1
ATOM 1472 C C . LEU A 1 182 ? -29.663 7.151 23.522 1.00 88.69 182 LEU A C 1
ATOM 1474 O O . LEU A 1 182 ? -30.813 7.393 23.892 1.00 88.69 182 LEU A O 1
ATOM 1478 N N . LYS A 1 183 ? -29.293 7.215 22.235 1.00 89.12 183 LYS A N 1
ATOM 1479 C CA . LYS A 1 183 ? -30.190 7.553 21.120 1.00 89.12 183 LYS A CA 1
ATOM 1480 C C . LYS A 1 183 ? -30.920 8.894 21.328 1.00 89.12 183 LYS A C 1
ATOM 1482 O O . LYS A 1 183 ? -32.085 9.021 20.943 1.00 89.12 183 LYS A O 1
ATOM 1487 N N . ARG A 1 184 ? -30.254 9.881 21.943 1.00 91.19 184 ARG A N 1
ATOM 1488 C CA . ARG A 1 184 ? -30.820 11.200 22.267 1.00 91.19 184 ARG A CA 1
ATOM 1489 C C . ARG A 1 184 ? -31.027 12.049 21.017 1.00 91.19 184 ARG A C 1
ATOM 1491 O O . ARG A 1 184 ? -30.407 11.839 19.977 1.00 91.19 184 ARG A O 1
ATOM 1498 N N . GLN A 1 185 ? -31.905 13.035 21.158 1.00 94.62 185 GLN A N 1
ATOM 1499 C CA . GLN A 1 185 ? -32.196 14.032 20.134 1.00 94.62 185 GLN A CA 1
ATOM 1500 C C . GLN A 1 185 ? -31.606 15.377 20.550 1.00 94.62 185 GLN A C 1
ATOM 1502 O O . GLN A 1 185 ? -31.806 15.804 21.688 1.00 94.62 185 GLN A O 1
ATOM 1507 N N . PHE A 1 186 ? -30.940 16.059 19.625 1.00 93.94 186 PHE A N 1
ATOM 1508 C CA . PHE A 1 186 ? -30.315 17.358 19.863 1.00 93.94 186 PHE A CA 1
ATOM 1509 C C . PHE A 1 186 ? -30.844 18.396 18.879 1.00 93.94 186 PHE A C 1
ATOM 1511 O O . PHE A 1 186 ? -31.194 18.069 17.744 1.00 93.94 186 PHE A O 1
ATOM 1518 N N . LYS A 1 187 ? -30.915 19.657 19.312 1.00 94.75 187 LYS A N 1
ATOM 1519 C CA . LYS A 1 187 ? -31.173 20.776 18.398 1.00 94.75 187 LYS A CA 1
ATOM 1520 C C . LYS A 1 187 ? -29.927 21.028 17.558 1.00 94.75 187 LYS A C 1
ATOM 1522 O O . LYS A 1 187 ? -28.814 20.932 18.078 1.00 94.75 187 LYS A O 1
ATOM 1527 N N . ALA A 1 188 ? -30.137 21.378 16.296 1.00 95.19 188 ALA A N 1
ATOM 1528 C CA . ALA A 1 188 ? -29.057 21.741 15.397 1.00 95.19 188 ALA A CA 1
ATOM 1529 C C . ALA A 1 188 ? -29.351 23.036 14.635 1.00 95.19 188 ALA A C 1
ATOM 1531 O O . ALA A 1 188 ? -30.506 23.447 14.506 1.00 95.19 188 ALA A O 1
ATOM 1532 N N . SER A 1 189 ? -28.296 23.655 14.118 1.00 94.38 189 SER A N 1
ATOM 1533 C CA . SER A 1 189 ? -28.348 24.770 13.174 1.00 94.38 189 SER A CA 1
ATOM 1534 C C . SER A 1 189 ? -27.536 24.440 11.919 1.00 94.38 189 SER A C 1
ATOM 1536 O O . SER A 1 189 ? -26.690 23.552 11.949 1.00 94.38 189 SER A O 1
ATOM 1538 N N . ALA A 1 190 ? -27.824 25.101 10.801 1.00 93.62 190 ALA A N 1
ATOM 1539 C CA . ALA A 1 190 ? -27.105 24.931 9.540 1.00 93.62 190 ALA A CA 1
ATOM 1540 C C . ALA A 1 190 ? -27.130 26.246 8.755 1.00 93.62 190 ALA A C 1
ATOM 1542 O O . ALA A 1 190 ? -28.054 27.050 8.919 1.00 93.62 190 ALA A O 1
ATOM 1543 N N . ASP A 1 191 ? -26.145 26.461 7.886 1.00 91.94 191 ASP A N 1
ATOM 1544 C CA . ASP A 1 191 ? -26.163 27.586 6.953 1.00 91.94 191 ASP A CA 1
ATOM 1545 C C . ASP A 1 191 ? -27.225 27.398 5.846 1.00 91.94 191 ASP A C 1
ATOM 1547 O O . ASP A 1 191 ? -27.852 26.340 5.700 1.00 91.94 191 ASP A O 1
ATOM 1551 N N . GLN A 1 192 ? -27.456 28.450 5.057 1.00 87.81 192 GLN A N 1
ATOM 1552 C CA . GLN A 1 192 ? -28.490 28.452 4.019 1.00 87.81 192 GLN A CA 1
ATOM 1553 C C . GLN A 1 192 ? -28.216 27.490 2.858 1.00 87.81 192 GLN A C 1
ATOM 1555 O O . GLN A 1 192 ? -29.173 27.012 2.251 1.00 87.81 192 GLN A O 1
ATOM 1560 N N . GLU A 1 193 ? -26.958 27.242 2.496 1.00 87.62 193 GLU A N 1
ATOM 1561 C CA . GLU A 1 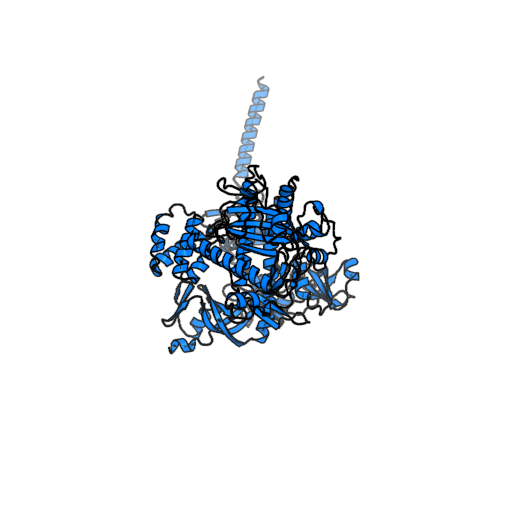193 ? -26.614 26.308 1.422 1.00 87.62 193 GLU A CA 1
ATOM 1562 C C . GLU A 1 193 ? -26.809 24.871 1.888 1.00 87.62 193 GLU A C 1
ATOM 1564 O O . GLU A 1 193 ? -27.505 24.106 1.219 1.00 87.62 193 GLU A O 1
ATOM 1569 N N . THR A 1 194 ? -26.308 24.545 3.078 1.00 85.75 194 THR A N 1
ATOM 1570 C CA . THR A 1 194 ? -26.483 23.231 3.697 1.00 85.75 194 THR A CA 1
ATOM 1571 C C . THR A 1 194 ? -27.960 22.916 3.894 1.00 85.75 194 THR A C 1
ATOM 1573 O O . THR A 1 194 ? -28.409 21.844 3.497 1.00 85.75 194 THR A O 1
ATOM 1576 N N . THR A 1 195 ? -28.752 23.870 4.398 1.00 87.38 195 THR A N 1
ATOM 1577 C CA . THR A 1 195 ? -30.199 23.691 4.628 1.00 87.38 195 THR A CA 1
ATOM 1578 C C . THR A 1 195 ? -30.955 23.275 3.362 1.00 87.38 195 THR A C 1
ATOM 1580 O O . THR A 1 195 ? -31.898 22.493 3.452 1.00 87.38 195 THR A O 1
ATOM 1583 N N . LYS A 1 196 ? -30.535 23.737 2.174 1.00 88.69 196 LYS A N 1
ATOM 1584 C CA . LYS A 1 196 ? -31.169 23.367 0.892 1.00 88.69 196 LYS A CA 1
ATOM 1585 C C . LYS A 1 196 ? -30.953 21.901 0.511 1.00 88.69 196 LYS A C 1
ATOM 1587 O O . LYS A 1 196 ? -31.694 21.389 -0.320 1.00 88.69 196 LYS A O 1
ATOM 1592 N N . LEU A 1 197 ? -29.936 21.253 1.077 1.00 86.44 197 LEU A N 1
ATOM 1593 C CA . LEU A 1 197 ? -29.595 19.855 0.813 1.00 86.44 197 LEU A CA 1
ATOM 1594 C C . LEU A 1 197 ? -30.256 18.888 1.808 1.00 86.44 197 LEU A C 1
ATOM 1596 O O . LEU A 1 197 ? -30.234 17.681 1.581 1.00 86.44 197 LEU A O 1
ATOM 1600 N N . LEU A 1 198 ? -30.802 19.391 2.922 1.00 91.62 198 LEU A N 1
ATOM 1601 C CA . LEU A 1 198 ? -31.295 18.553 4.014 1.00 91.62 198 LEU A CA 1
ATOM 1602 C C . LEU A 1 198 ? -32.691 18.004 3.726 1.00 91.62 198 LEU A C 1
ATOM 1604 O O . LEU A 1 198 ? -33.638 18.753 3.498 1.00 91.62 198 LEU A O 1
ATOM 1608 N N . ASN A 1 199 ? -32.828 16.692 3.880 1.00 92.75 199 ASN A N 1
ATOM 1609 C CA . ASN A 1 199 ? -34.099 15.989 3.928 1.00 92.75 199 ASN A CA 1
ATOM 1610 C C . ASN A 1 199 ? -34.253 15.276 5.277 1.00 92.75 199 ASN A C 1
ATOM 1612 O O . ASN A 1 199 ? -33.302 15.124 6.051 1.00 92.75 199 ASN A O 1
ATOM 1616 N N . LEU A 1 200 ? -35.475 14.826 5.572 1.00 92.44 200 LEU A N 1
ATOM 1617 C CA . LEU A 1 200 ? -35.691 13.923 6.699 1.00 92.44 200 LEU A CA 1
ATOM 1618 C C . LEU A 1 200 ? -34.837 12.660 6.499 1.00 92.44 200 LEU A C 1
ATOM 1620 O O . LEU A 1 200 ? -34.770 12.122 5.396 1.00 92.44 200 LEU A O 1
ATOM 1624 N N . ASN A 1 201 ? -34.190 12.203 7.567 1.00 91.25 201 ASN A N 1
ATOM 1625 C CA . ASN A 1 201 ? -33.243 11.092 7.587 1.00 91.25 201 ASN A CA 1
ATOM 1626 C C . ASN A 1 201 ? -31.963 11.331 6.760 1.00 91.25 201 ASN A C 1
ATOM 1628 O O . ASN A 1 201 ? -31.243 10.382 6.468 1.00 91.25 201 ASN A O 1
ATOM 1632 N N . SER A 1 202 ? -31.615 12.557 6.364 1.00 93.44 202 SER A N 1
ATOM 1633 C CA . SER A 1 202 ? -30.272 12.798 5.817 1.00 93.44 202 SER A CA 1
ATOM 1634 C C . SER A 1 202 ? -29.197 12.518 6.871 1.00 93.44 202 SER A C 1
ATOM 1636 O O . SER A 1 202 ? -29.369 12.842 8.047 1.00 93.44 202 SER A O 1
ATOM 1638 N N . ILE A 1 203 ? -28.080 11.936 6.444 1.00 94.31 203 ILE A N 1
ATOM 1639 C CA . ILE A 1 203 ? -26.866 11.783 7.240 1.00 94.31 203 ILE A CA 1
ATOM 1640 C C . ILE A 1 203 ? -26.004 13.025 7.025 1.00 94.31 203 ILE A C 1
ATOM 1642 O O . ILE A 1 203 ? -25.760 13.451 5.893 1.00 94.31 203 ILE A O 1
ATOM 1646 N N . VAL A 1 204 ? -25.548 13.607 8.126 1.00 94.25 204 VAL A N 1
ATOM 1647 C CA . VAL A 1 204 ? -24.765 14.840 8.173 1.00 94.25 204 VAL A CA 1
ATOM 1648 C C . VAL A 1 204 ? -23.590 14.691 9.138 1.00 94.25 204 VAL A C 1
ATOM 1650 O O . VAL A 1 204 ? -23.626 13.854 10.042 1.00 94.25 204 VAL A O 1
ATOM 1653 N N . LEU A 1 205 ? -22.558 15.515 8.976 1.00 93.19 205 LEU A N 1
ATOM 1654 C CA . LEU A 1 205 ? -21.539 15.720 10.002 1.00 93.19 205 LEU A CA 1
ATOM 1655 C C . LEU A 1 205 ? -21.811 17.017 10.751 1.00 93.19 205 LEU A C 1
ATOM 1657 O O . LEU A 1 205 ? -22.082 18.051 10.136 1.00 93.19 205 LEU A O 1
ATOM 1661 N N . VAL A 1 206 ? -21.697 16.954 12.074 1.00 92.81 206 VAL A N 1
ATOM 1662 C CA . VAL A 1 206 ? -21.992 18.076 12.961 1.00 92.81 206 VAL A CA 1
ATOM 1663 C C . VAL A 1 206 ? -20.856 18.358 13.937 1.00 92.81 206 VAL A C 1
ATOM 1665 O O . VAL A 1 206 ? -20.230 17.430 14.452 1.00 92.81 206 VAL A O 1
ATOM 1668 N N . THR A 1 207 ? -20.640 19.628 14.255 1.00 91.25 207 THR A N 1
ATOM 1669 C CA . THR A 1 207 ? -19.753 20.070 15.336 1.00 91.25 207 THR A CA 1
ATOM 1670 C C . THR A 1 207 ? -20.589 20.489 16.541 1.00 91.25 207 THR A C 1
ATOM 1672 O O . THR A 1 207 ? -21.683 21.033 16.401 1.00 91.25 207 THR A O 1
ATOM 1675 N N . VAL A 1 208 ? -20.107 20.183 17.745 1.00 89.00 208 VAL A N 1
ATOM 1676 C CA . VAL A 1 208 ? -20.774 20.570 18.995 1.00 89.00 208 VAL A CA 1
ATOM 1677 C C . VAL A 1 208 ? -20.495 22.042 19.316 1.00 89.00 208 VAL A C 1
ATOM 1679 O O . VAL A 1 208 ? -19.339 22.452 19.355 1.00 89.00 208 VAL A O 1
ATOM 1682 N N . ASP A 1 209 ? -21.537 22.830 19.594 1.00 86.00 209 ASP A N 1
ATOM 1683 C CA . ASP A 1 209 ? -21.384 24.274 19.849 1.00 86.00 209 ASP A CA 1
ATOM 1684 C C . ASP A 1 209 ? -20.867 24.547 21.273 1.00 86.00 209 ASP A C 1
ATOM 1686 O O . ASP A 1 209 ? -19.963 25.352 21.494 1.00 86.00 209 ASP A O 1
ATOM 1690 N N . ASN A 1 210 ? -21.441 23.859 22.268 1.00 82.25 210 ASN A N 1
ATOM 1691 C CA . ASN A 1 210 ? -20.962 23.863 23.652 1.00 82.25 210 ASN A CA 1
ATOM 1692 C C . ASN A 1 210 ? -21.243 22.513 24.326 1.00 82.25 210 ASN A C 1
ATOM 1694 O O . ASN A 1 210 ? -22.365 22.224 24.751 1.00 82.25 210 ASN A O 1
ATOM 1698 N N . ILE A 1 211 ? -20.192 21.705 24.479 1.00 82.25 211 ILE A N 1
ATOM 1699 C CA . ILE A 1 211 ? -20.280 20.364 25.068 1.00 82.25 211 ILE A CA 1
ATOM 1700 C C . ILE A 1 211 ? -20.493 20.370 26.594 1.00 82.25 211 ILE A C 1
ATOM 1702 O O . ILE A 1 211 ? -20.997 19.396 27.146 1.00 82.25 211 ILE A O 1
ATOM 1706 N N . ASN A 1 212 ? -20.156 21.469 27.279 1.00 80.88 212 ASN A N 1
ATOM 1707 C CA . ASN A 1 212 ? -20.292 21.624 28.732 1.00 80.88 212 ASN A CA 1
ATOM 1708 C C . ASN A 1 212 ? -21.630 22.241 29.159 1.00 80.88 212 ASN A C 1
ATOM 1710 O O . ASN A 1 212 ? -21.880 22.381 30.356 1.00 80.88 212 ASN A O 1
ATOM 1714 N N . ALA A 1 213 ? -22.518 22.567 28.214 1.00 79.00 213 ALA A N 1
ATOM 1715 C CA . ALA A 1 213 ? -23.756 23.299 28.473 1.00 79.00 213 ALA A CA 1
ATOM 1716 C C . ALA A 1 213 ? -24.568 22.737 29.661 1.00 79.00 213 ALA A C 1
ATOM 1718 O O . ALA A 1 213 ? -24.945 23.494 30.556 1.00 79.00 213 ALA A O 1
ATOM 1719 N N . LEU A 1 214 ? -24.770 21.415 29.707 1.00 77.94 214 LEU A N 1
ATOM 1720 C CA . LEU A 1 214 ? -25.537 20.724 30.756 1.00 77.94 214 LEU A CA 1
ATOM 1721 C C . LEU A 1 214 ? -24.786 20.556 32.089 1.00 77.94 214 LEU A C 1
ATOM 1723 O O . LEU A 1 214 ? -25.422 20.334 33.123 1.00 77.94 214 LEU A O 1
ATOM 1727 N N . LEU A 1 215 ? -23.453 20.638 32.080 1.00 80.06 215 LEU A N 1
ATOM 1728 C CA . LEU A 1 215 ? -22.624 20.616 33.289 1.00 80.06 215 LEU A CA 1
ATOM 1729 C C . LEU A 1 215 ? -22.543 22.005 33.937 1.00 80.06 215 LEU A C 1
ATOM 1731 O O . LEU A 1 215 ? -22.584 22.110 35.161 1.00 80.06 215 LEU A O 1
ATOM 1735 N N . GLU A 1 216 ? -22.502 23.064 33.125 1.00 81.31 216 GLU A N 1
ATOM 1736 C CA . GLU A 1 216 ? -22.536 24.459 33.578 1.00 81.31 216 GLU A CA 1
ATOM 1737 C C . GLU A 1 216 ? -23.906 24.857 34.136 1.00 81.31 216 GLU A C 1
ATOM 1739 O O . GLU A 1 216 ? -24.002 25.553 35.147 1.00 81.31 216 GLU A O 1
ATOM 1744 N N . ASN A 1 217 ? -24.978 24.462 33.444 1.00 76.94 217 ASN A N 1
ATOM 1745 C CA . ASN A 1 217 ? -26.342 24.807 33.810 1.00 76.94 217 ASN A CA 1
ATOM 1746 C C . ASN A 1 217 ? -27.305 23.722 33.320 1.00 76.94 217 ASN A C 1
ATOM 1748 O O . ASN A 1 217 ? -27.495 23.532 32.121 1.00 76.94 217 ASN A O 1
ATOM 1752 N N . SER A 1 218 ? -27.989 23.064 34.255 1.00 72.06 218 SER A N 1
ATOM 1753 C CA . SER A 1 218 ? -28.922 21.975 33.952 1.00 72.06 218 SER A CA 1
ATOM 1754 C C . SER A 1 218 ? -30.151 22.393 33.132 1.00 72.06 218 SER A C 1
ATOM 1756 O O . SER A 1 218 ? -30.901 21.522 32.707 1.00 72.06 218 SER A O 1
ATOM 1758 N N . ALA A 1 219 ? -30.389 23.696 32.938 1.00 70.12 219 ALA A N 1
ATOM 1759 C CA . ALA A 1 219 ? -31.448 24.226 32.078 1.00 70.12 219 ALA A CA 1
ATOM 1760 C C . ALA A 1 219 ? -30.999 24.497 30.626 1.00 70.12 219 ALA A C 1
ATOM 1762 O O . ALA A 1 219 ? -31.841 24.818 29.788 1.00 70.12 219 ALA A O 1
ATOM 1763 N N . LYS A 1 220 ? -29.694 24.415 30.317 1.00 80.31 220 LYS A N 1
ATOM 1764 C CA . LYS A 1 220 ? -29.190 24.502 28.936 1.00 80.31 220 LYS A CA 1
ATOM 1765 C C . LYS A 1 220 ? -29.344 23.151 28.224 1.00 80.31 220 LYS A C 1
ATOM 1767 O O . LYS A 1 220 ? -29.576 22.130 28.855 1.00 80.31 220 LYS A O 1
ATOM 1772 N N . GLU A 1 221 ? -29.168 23.138 26.908 1.00 82.44 221 GLU A N 1
ATOM 1773 C CA . GLU A 1 221 ? -29.100 21.918 26.097 1.00 82.44 221 GLU A CA 1
ATOM 1774 C C . GLU A 1 221 ? -27.779 21.887 25.320 1.00 82.44 221 GLU A C 1
ATOM 1776 O O . GLU A 1 221 ? -27.224 22.937 24.993 1.00 82.44 221 GLU A O 1
ATOM 1781 N N . ILE A 1 222 ? -27.288 20.684 25.009 1.00 86.56 222 ILE A N 1
ATOM 1782 C CA . ILE A 1 222 ? -26.203 20.514 24.035 1.00 86.56 222 ILE A CA 1
ATOM 1783 C C . ILE A 1 222 ? -26.792 20.770 22.642 1.00 86.56 222 ILE A C 1
ATOM 1785 O O . ILE A 1 222 ? -27.832 20.208 22.286 1.00 86.56 222 ILE A O 1
ATOM 1789 N N . THR A 1 223 ? -26.128 21.630 21.878 1.00 90.56 223 THR A N 1
ATOM 1790 C CA . THR A 1 223 ? -26.527 22.049 20.527 1.00 90.56 223 THR A CA 1
ATOM 1791 C C . THR A 1 223 ? -25.393 21.798 19.545 1.00 90.56 223 THR A C 1
ATOM 1793 O O . THR A 1 223 ? -24.239 21.626 19.955 1.00 90.56 223 THR A O 1
ATOM 1796 N N . PHE A 1 224 ? -25.752 21.689 18.269 1.00 93.81 224 PHE A N 1
ATOM 1797 C CA . PHE A 1 224 ? -24.831 21.344 17.199 1.00 93.81 224 PHE A CA 1
ATOM 1798 C C . PHE A 1 224 ? -24.996 22.256 15.985 1.00 93.81 224 PHE A C 1
ATOM 1800 O O . PHE A 1 224 ? -26.102 22.693 15.659 1.00 93.81 224 PHE A O 1
ATOM 1807 N N . THR A 1 225 ? -23.914 22.421 15.239 1.00 94.69 225 THR A N 1
ATOM 1808 C CA . THR A 1 225 ? -23.912 23.037 13.914 1.00 94.69 225 THR A CA 1
ATOM 1809 C C . THR A 1 225 ? -23.629 21.970 12.861 1.00 94.69 225 THR A C 1
ATOM 1811 O O . THR A 1 225 ? -22.733 21.146 13.035 1.00 94.69 225 THR A O 1
ATOM 1814 N N . ILE A 1 226 ? -24.427 21.938 11.793 1.00 94.31 226 ILE A N 1
ATOM 1815 C CA . ILE A 1 226 ? -24.206 21.059 10.645 1.00 94.31 226 ILE A CA 1
ATOM 1816 C C . ILE A 1 226 ? -23.125 21.675 9.770 1.00 94.31 226 ILE A C 1
ATOM 1818 O O . ILE A 1 226 ? -23.287 22.785 9.273 1.00 94.31 226 ILE A O 1
ATOM 1822 N N . ASP A 1 227 ? -22.064 20.908 9.564 1.00 89.38 227 ASP A N 1
ATOM 1823 C CA . ASP A 1 227 ? -20.896 21.321 8.797 1.00 89.38 227 ASP A CA 1
ATOM 1824 C C . ASP A 1 227 ? -20.918 20.760 7.363 1.00 89.38 227 ASP A C 1
ATOM 1826 O O . ASP A 1 227 ? -20.538 21.450 6.429 1.00 89.38 227 ASP A O 1
ATOM 1830 N N . ASP A 1 228 ? -21.322 19.491 7.183 1.00 89.75 228 ASP A N 1
ATOM 1831 C CA . ASP A 1 228 ? -21.369 18.830 5.870 1.00 89.75 228 ASP A CA 1
ATOM 1832 C C . ASP A 1 228 ? -22.605 17.934 5.737 1.00 89.75 228 ASP A C 1
ATOM 1834 O O . ASP A 1 228 ? -22.953 17.170 6.644 1.00 89.75 228 ASP A O 1
ATOM 1838 N N . TYR A 1 229 ? -23.205 17.950 4.548 1.00 92.12 229 TYR A N 1
ATOM 1839 C CA . TYR A 1 229 ? -24.108 16.893 4.098 1.00 92.12 229 TYR A CA 1
ATOM 1840 C C . TYR A 1 229 ? -23.304 15.657 3.670 1.00 92.12 229 TYR A C 1
ATOM 1842 O O . TYR A 1 229 ? -22.393 15.768 2.848 1.00 92.12 229 TYR A O 1
ATOM 1850 N N . VAL A 1 230 ? -23.668 14.476 4.179 1.00 92.19 230 VAL A N 1
ATOM 1851 C CA . VAL A 1 230 ? -22.998 13.210 3.843 1.00 92.19 230 VAL A CA 1
ATOM 1852 C C . VAL A 1 230 ? -23.766 12.484 2.737 1.00 92.19 230 VAL A C 1
ATOM 1854 O O . VAL A 1 230 ? -23.277 12.368 1.615 1.00 92.19 230 VAL A O 1
ATOM 1857 N N . CYS A 1 231 ? -24.965 11.979 3.042 1.00 92.25 231 CYS A N 1
ATOM 1858 C CA . CYS A 1 231 ? -25.809 11.212 2.118 1.00 92.25 231 CYS A CA 1
ATOM 1859 C C . CYS A 1 231 ? -27.230 11.016 2.682 1.00 92.25 231 CYS A C 1
ATOM 1861 O O . CYS A 1 231 ? -27.538 11.468 3.782 1.00 92.25 231 CYS A O 1
ATOM 1863 N N . GLU A 1 232 ? -28.107 10.337 1.944 1.00 89.31 232 GLU A N 1
ATOM 1864 C CA . GLU A 1 232 ? -29.414 9.898 2.451 1.00 89.31 232 GLU A CA 1
ATOM 1865 C C . GLU A 1 232 ? -29.279 8.654 3.348 1.00 89.31 232 GLU A C 1
ATOM 1867 O O . GLU A 1 232 ? -28.372 7.836 3.164 1.00 89.31 232 GLU A O 1
ATOM 1872 N N . THR A 1 233 ? -30.192 8.474 4.310 1.00 85.06 233 THR A N 1
ATOM 1873 C CA . THR A 1 233 ? -30.241 7.239 5.112 1.00 85.06 233 THR A CA 1
ATOM 1874 C C . THR A 1 233 ? -30.459 6.015 4.231 1.00 85.06 233 THR A C 1
ATOM 1876 O O . THR A 1 233 ? -31.262 6.029 3.304 1.00 85.06 233 THR A O 1
ATOM 1879 N N . GLY A 1 234 ? -29.750 4.934 4.560 1.00 85.19 234 GLY A N 1
ATOM 1880 C CA . GLY A 1 234 ? -29.784 3.681 3.807 1.00 85.19 234 GLY A CA 1
ATOM 1881 C C . GLY A 1 234 ? -28.759 3.612 2.678 1.00 85.19 234 GLY A C 1
ATOM 1882 O O . GLY A 1 234 ? -28.622 2.555 2.071 1.00 85.19 234 GLY A O 1
ATOM 1883 N N . ASN A 1 235 ? -28.003 4.686 2.418 1.00 90.31 235 ASN A N 1
ATOM 1884 C CA . ASN A 1 235 ? -26.868 4.613 1.506 1.00 90.31 235 ASN A CA 1
ATOM 1885 C C . ASN A 1 235 ? -25.839 3.589 2.038 1.00 90.31 235 ASN A C 1
ATOM 1887 O O . ASN A 1 235 ? -25.340 3.772 3.155 1.00 90.31 235 ASN A O 1
ATOM 1891 N N . PRO A 1 236 ? -25.486 2.546 1.260 1.00 91.88 236 PRO A N 1
ATOM 1892 C CA . PRO A 1 236 ? -24.572 1.500 1.716 1.00 91.88 236 PRO A CA 1
ATOM 1893 C C . PRO A 1 236 ? -23.159 2.023 1.999 1.00 91.88 236 PRO A C 1
ATOM 1895 O O . PRO A 1 236 ? -22.418 1.395 2.741 1.00 91.88 236 PRO A O 1
ATOM 1898 N N . LEU A 1 237 ? -22.784 3.191 1.467 1.00 93.19 237 LEU A N 1
ATOM 1899 C CA . LEU A 1 237 ? -21.469 3.809 1.638 1.00 93.19 237 LEU A CA 1
ATOM 1900 C C . LEU A 1 237 ? -21.413 4.853 2.764 1.00 93.19 237 LEU A C 1
ATOM 1902 O O . LEU A 1 237 ? -20.367 5.473 2.965 1.00 93.19 237 LEU A O 1
ATOM 1906 N N . ALA A 1 238 ? -22.501 5.042 3.522 1.00 92.00 238 ALA A N 1
ATOM 1907 C CA . ALA A 1 238 ? -22.599 6.077 4.555 1.00 92.00 238 ALA A CA 1
ATOM 1908 C C . ALA A 1 238 ? -21.407 6.071 5.526 1.00 92.00 238 ALA A C 1
ATOM 1910 O O . ALA A 1 238 ? -20.787 7.108 5.744 1.00 92.00 238 ALA A O 1
ATOM 1911 N N . MET A 1 239 ? -21.026 4.896 6.035 1.00 91.88 239 MET A N 1
ATOM 1912 C CA . MET A 1 239 ? -19.911 4.734 6.976 1.00 91.88 239 MET A CA 1
ATOM 1913 C C . MET A 1 239 ? -18.569 5.224 6.406 1.00 91.88 239 MET A C 1
ATOM 1915 O O . MET A 1 239 ? -17.803 5.893 7.098 1.00 91.88 239 MET A O 1
ATOM 1919 N N . TRP A 1 240 ? -18.289 4.932 5.133 1.00 95.12 240 TRP A N 1
ATOM 1920 C CA . TRP A 1 240 ? -17.074 5.393 4.462 1.00 95.12 240 TRP A CA 1
ATOM 1921 C C . TRP A 1 240 ? -17.095 6.901 4.258 1.00 95.12 240 TRP A C 1
ATOM 1923 O O . TRP A 1 240 ? -16.098 7.568 4.521 1.00 95.12 240 TRP A O 1
ATOM 1933 N N . TYR A 1 241 ? -18.228 7.453 3.825 1.00 94.50 241 TYR A N 1
ATOM 1934 C CA . TYR A 1 241 ? -18.365 8.892 3.615 1.00 94.50 241 TYR A CA 1
ATOM 1935 C C . TYR A 1 241 ? -18.236 9.686 4.915 1.00 94.50 241 TYR A C 1
ATOM 1937 O O . TYR A 1 241 ? -17.561 10.716 4.932 1.00 94.50 241 TYR A O 1
ATOM 1945 N N . GLU A 1 242 ? -18.821 9.187 6.006 1.00 91.69 242 GLU A N 1
ATOM 1946 C CA . GLU A 1 242 ? -18.651 9.749 7.346 1.00 91.69 242 GLU A CA 1
ATOM 1947 C C . GLU A 1 242 ? -17.166 9.818 7.724 1.00 91.69 242 GLU A C 1
ATOM 1949 O O . GLU A 1 242 ? -16.679 10.877 8.122 1.00 91.69 242 GLU A O 1
ATOM 1954 N N . GLU A 1 243 ? -16.430 8.714 7.572 1.00 92.06 243 GLU A N 1
ATOM 1955 C CA . GLU A 1 243 ? -15.021 8.656 7.966 1.00 92.06 243 GLU A CA 1
ATOM 1956 C C . GLU A 1 243 ? -14.122 9.515 7.063 1.00 92.06 243 GLU A C 1
ATOM 1958 O O . GLU A 1 243 ? -13.245 10.227 7.552 1.00 92.06 243 GLU A O 1
ATOM 1963 N N . LEU A 1 244 ? -14.369 9.536 5.752 1.00 93.38 244 LEU A N 1
ATOM 1964 C CA . LEU A 1 244 ? -13.639 10.395 4.817 1.00 93.38 244 LEU A CA 1
ATOM 1965 C C . LEU A 1 244 ? -13.813 11.882 5.155 1.00 93.38 244 LEU A C 1
ATOM 1967 O O . LEU A 1 244 ? -12.822 12.611 5.256 1.00 93.38 244 LEU A O 1
ATOM 1971 N N . LEU A 1 245 ? -15.047 12.335 5.388 1.00 91.19 245 LEU A N 1
ATOM 1972 C CA . LEU A 1 245 ? -15.323 13.742 5.681 1.00 91.19 245 LEU A CA 1
ATOM 1973 C C . LEU A 1 245 ? -14.792 14.183 7.056 1.00 91.19 245 LEU A C 1
ATOM 1975 O O . LEU A 1 245 ? -14.312 15.314 7.176 1.00 91.19 245 LEU A O 1
ATOM 1979 N N . LYS A 1 246 ? -14.764 13.303 8.074 1.00 88.38 246 LYS A N 1
ATOM 1980 C CA . LYS A 1 246 ? -14.074 13.587 9.356 1.00 88.38 246 LYS A CA 1
ATOM 1981 C C . LYS A 1 246 ? -12.605 13.957 9.144 1.00 88.38 246 LYS A C 1
ATOM 1983 O O . LYS A 1 246 ? -12.063 14.792 9.865 1.00 88.38 246 LYS A O 1
ATOM 1988 N N . HIS A 1 247 ? -11.977 13.367 8.130 1.00 89.62 247 HIS A N 1
ATOM 1989 C CA . HIS A 1 247 ? -10.586 13.603 7.755 1.00 89.62 247 HIS A CA 1
ATOM 1990 C C . HIS A 1 247 ? -10.404 14.623 6.614 1.00 89.62 247 HIS A C 1
ATOM 1992 O O . HIS A 1 247 ? -9.287 14.759 6.090 1.00 89.62 247 HIS A O 1
ATOM 1998 N N . GLN A 1 248 ? -11.472 15.360 6.272 1.00 88.81 248 GLN A N 1
ATOM 1999 C CA . GLN A 1 248 ? -11.519 16.385 5.220 1.00 88.81 248 GLN A CA 1
ATOM 2000 C C . GLN A 1 248 ? -11.156 15.836 3.832 1.00 88.81 248 GLN A C 1
ATOM 2002 O O . GLN A 1 248 ? -10.487 16.494 3.033 1.00 88.81 248 GLN A O 1
ATOM 2007 N N . LEU A 1 249 ? -11.561 14.596 3.555 1.00 92.25 249 LEU A N 1
ATOM 2008 C CA . LEU A 1 249 ? -11.378 13.957 2.260 1.00 92.25 249 LEU A CA 1
ATOM 2009 C C . LEU A 1 249 ? -12.658 14.053 1.422 1.00 92.25 249 LEU A C 1
ATOM 2011 O O . LEU A 1 249 ? -13.763 13.986 1.964 1.00 92.25 249 LEU A O 1
ATOM 2015 N N . PRO A 1 250 ? -12.528 14.201 0.093 1.00 90.81 250 PRO A N 1
ATOM 2016 C CA . PRO A 1 250 ? -13.675 14.292 -0.793 1.00 90.81 250 PRO A CA 1
ATOM 2017 C C . PRO A 1 250 ? -14.419 12.956 -0.872 1.00 90.81 250 PRO A C 1
ATOM 2019 O O . PRO A 1 250 ? -13.809 11.902 -1.043 1.00 90.81 250 PRO A O 1
ATOM 2022 N N . ILE A 1 251 ? -15.749 13.023 -0.830 1.00 90.06 251 ILE A N 1
ATOM 2023 C CA . ILE A 1 251 ? -16.643 11.874 -1.071 1.00 90.06 251 ILE A CA 1
ATOM 2024 C C . ILE A 1 251 ? -17.294 11.911 -2.457 1.00 90.06 251 ILE A C 1
ATOM 2026 O O . ILE A 1 251 ? -17.800 10.904 -2.938 1.00 90.06 251 ILE A O 1
ATOM 2030 N N . LYS A 1 252 ? -17.279 13.079 -3.109 1.00 85.62 252 LYS A N 1
ATOM 2031 C CA . LYS A 1 252 ? -17.789 13.260 -4.469 1.00 85.62 252 LYS A CA 1
ATOM 2032 C C . LYS A 1 252 ? -16.664 13.088 -5.476 1.00 85.62 252 LYS A C 1
ATOM 2034 O O . LYS A 1 252 ? -15.531 13.529 -5.253 1.00 85.62 252 LYS A O 1
ATOM 2039 N N . GLU A 1 253 ? -17.011 12.482 -6.601 1.00 84.88 253 GLU A N 1
ATOM 2040 C CA . GLU A 1 253 ? -16.091 12.320 -7.713 1.00 84.88 253 GLU A CA 1
ATOM 2041 C C . GLU A 1 253 ? -15.746 13.679 -8.328 1.00 84.88 253 GLU A C 1
ATOM 2043 O O . GLU A 1 253 ? -16.619 14.514 -8.579 1.00 84.88 253 GLU A O 1
ATOM 2048 N N . THR A 1 254 ? -14.458 13.910 -8.573 1.00 86.56 254 THR A N 1
ATOM 2049 C CA . THR A 1 254 ? -14.002 15.096 -9.298 1.00 86.56 254 THR A CA 1
ATOM 2050 C C . THR A 1 254 ? -14.016 14.784 -10.783 1.00 86.56 254 THR A C 1
ATOM 2052 O O . THR A 1 254 ? -13.299 13.896 -11.223 1.00 86.56 254 THR A O 1
ATOM 2055 N N . VAL A 1 255 ? -14.766 15.545 -11.575 1.00 85.88 255 VAL A N 1
ATOM 2056 C CA . VAL A 1 255 ? -14.667 15.463 -13.037 1.00 85.88 255 VAL A CA 1
ATOM 2057 C C . VAL A 1 255 ? -13.596 16.444 -13.500 1.00 85.88 255 VAL A C 1
ATOM 2059 O O . VAL A 1 255 ? -13.725 17.649 -13.287 1.00 85.88 255 VAL A O 1
ATOM 2062 N N . ALA A 1 256 ? -12.534 15.935 -14.123 1.00 91.94 256 ALA A N 1
ATOM 2063 C CA . ALA A 1 256 ? -11.470 16.754 -14.694 1.00 91.94 256 ALA A CA 1
ATOM 2064 C C . ALA A 1 256 ? -11.368 16.525 -16.210 1.00 91.94 256 ALA A C 1
ATOM 2066 O O . ALA A 1 256 ? -11.476 15.379 -16.651 1.00 91.94 256 ALA A O 1
ATOM 2067 N N . PRO A 1 257 ? -11.161 17.575 -17.023 1.00 94.00 257 PRO A N 1
ATOM 2068 C CA . PRO A 1 257 ? -10.948 17.408 -18.455 1.00 94.00 257 PRO A CA 1
ATOM 2069 C C . PRO A 1 257 ? -9.635 16.663 -18.727 1.00 94.00 257 PRO A C 1
ATOM 2071 O O . PRO A 1 257 ? -8.647 16.862 -18.020 1.00 94.00 257 PRO A O 1
ATOM 2074 N N . LEU A 1 258 ? -9.639 15.824 -19.766 1.00 94.88 258 LEU A N 1
ATOM 2075 C CA . LEU A 1 258 ? -8.431 15.177 -20.276 1.00 94.88 258 LEU A CA 1
ATOM 2076 C C . LEU A 1 258 ? -7.592 16.189 -21.061 1.00 94.88 258 LEU A C 1
ATOM 2078 O O . LEU A 1 258 ? -8.141 17.051 -21.751 1.00 94.88 258 LEU A O 1
ATOM 2082 N N . THR A 1 259 ? -6.273 16.055 -20.988 1.00 93.06 259 THR A N 1
ATOM 2083 C CA . THR A 1 259 ? -5.333 16.783 -21.848 1.00 93.06 259 THR A CA 1
ATOM 2084 C C . THR A 1 259 ? -4.749 15.870 -22.918 1.00 93.06 259 THR A C 1
ATOM 2086 O O . THR A 1 259 ? -4.789 14.647 -22.791 1.00 93.06 259 THR A O 1
ATOM 2089 N N . ASN A 1 260 ? -4.202 16.475 -23.972 1.00 90.75 260 ASN A N 1
ATOM 2090 C CA . ASN A 1 260 ? -3.414 15.750 -24.961 1.00 90.75 260 ASN A CA 1
ATOM 2091 C C . ASN A 1 260 ? -2.010 15.478 -24.419 1.00 90.75 260 ASN A C 1
ATOM 2093 O O . ASN A 1 260 ? -1.479 16.254 -23.624 1.00 90.75 260 ASN A O 1
ATOM 2097 N N . ASP A 1 261 ? -1.409 14.399 -24.903 1.00 91.50 261 ASP A N 1
ATOM 2098 C CA . ASP A 1 261 ? -0.053 14.024 -24.545 1.00 91.50 261 ASP A CA 1
ATOM 2099 C C . ASP A 1 261 ? 0.975 14.909 -25.260 1.00 91.50 261 ASP A C 1
ATOM 2101 O O . ASP A 1 261 ? 1.153 14.820 -26.475 1.00 91.50 261 ASP A O 1
ATOM 2105 N N . GLU A 1 262 ? 1.673 15.749 -24.498 1.00 89.81 262 GLU A N 1
ATOM 2106 C CA . GLU A 1 262 ? 2.709 16.657 -25.013 1.00 89.81 262 GLU A CA 1
ATOM 2107 C C . GLU A 1 262 ? 3.901 15.914 -25.637 1.00 89.81 262 GLU A C 1
ATOM 2109 O O . GLU A 1 262 ? 4.623 16.491 -26.449 1.00 89.81 262 GLU A O 1
ATOM 2114 N N . PHE A 1 263 ? 4.096 14.638 -25.281 1.00 91.38 263 PHE A N 1
ATOM 2115 C CA . PHE A 1 263 ? 5.223 13.821 -25.735 1.00 91.38 263 PHE A CA 1
ATOM 2116 C C . PHE A 1 263 ? 4.848 12.757 -26.771 1.00 91.38 263 PHE A C 1
ATOM 2118 O O . PHE A 1 263 ? 5.594 11.796 -26.963 1.00 91.38 263 PHE A O 1
ATOM 2125 N N . PHE A 1 264 ? 3.686 12.895 -27.418 1.00 91.69 264 PHE A N 1
ATOM 2126 C CA . PHE A 1 264 ? 3.167 11.893 -28.350 1.00 91.69 264 PHE A CA 1
ATOM 2127 C C . PHE A 1 264 ? 4.171 11.532 -29.461 1.00 91.69 264 PHE A C 1
ATOM 2129 O O . PHE A 1 264 ? 4.416 10.354 -29.702 1.00 91.69 264 PHE A O 1
ATOM 2136 N N . GLU A 1 265 ? 4.812 12.531 -30.074 1.00 91.69 265 GLU A N 1
ATOM 2137 C CA . GLU A 1 265 ? 5.770 12.346 -31.180 1.00 91.69 265 GLU A CA 1
ATOM 2138 C C . GLU A 1 265 ? 7.089 11.678 -30.748 1.00 91.69 265 GLU A C 1
ATOM 2140 O O . GLU A 1 265 ? 7.807 11.111 -31.568 1.00 91.69 265 GLU A O 1
ATOM 2145 N N . GLN A 1 266 ? 7.438 11.734 -29.459 1.00 92.69 266 GLN A N 1
ATOM 2146 C CA . GLN A 1 266 ? 8.657 11.133 -28.909 1.00 92.69 266 GLN A CA 1
ATOM 2147 C C . GLN A 1 266 ? 8.451 9.680 -28.464 1.00 92.69 266 GLN A C 1
ATOM 2149 O O . GLN A 1 266 ? 9.408 9.033 -28.031 1.00 92.69 266 GLN A O 1
ATOM 2154 N N . ARG A 1 267 ? 7.220 9.159 -28.530 1.00 93.62 267 ARG A N 1
ATOM 2155 C CA . ARG A 1 267 ? 6.919 7.786 -28.125 1.00 93.62 267 ARG A CA 1
ATOM 2156 C C . ARG A 1 267 ? 7.262 6.798 -29.221 1.00 93.62 267 ARG A C 1
ATOM 2158 O O . ARG A 1 267 ? 6.745 6.872 -30.330 1.00 93.62 267 ARG A O 1
ATOM 2165 N N . ILE A 1 268 ? 8.053 5.793 -28.866 1.00 93.25 268 ILE A N 1
ATOM 2166 C CA . ILE A 1 268 ? 8.248 4.631 -29.731 1.00 93.25 268 ILE A CA 1
ATOM 2167 C C . ILE A 1 268 ? 7.014 3.720 -29.703 1.00 93.25 268 ILE A C 1
ATOM 2169 O O . ILE A 1 268 ? 6.263 3.681 -28.726 1.00 93.25 268 ILE A O 1
ATOM 2173 N N . ASN A 1 269 ? 6.794 2.975 -30.783 1.00 92.56 269 ASN A N 1
ATOM 2174 C CA . ASN A 1 269 ? 5.690 2.027 -30.886 1.00 92.56 269 ASN A CA 1
ATOM 2175 C C . ASN A 1 269 ? 6.160 0.630 -30.464 1.00 92.56 269 ASN A C 1
ATOM 2177 O O . ASN A 1 269 ? 6.964 0.011 -31.154 1.00 92.56 269 ASN A O 1
ATOM 2181 N N . LEU A 1 270 ? 5.628 0.133 -29.348 1.00 92.56 270 LEU A N 1
ATOM 2182 C CA . LEU A 1 270 ? 5.895 -1.206 -28.821 1.00 92.56 270 LEU A CA 1
ATOM 2183 C C . LEU A 1 270 ? 4.644 -2.093 -28.840 1.00 92.56 270 LEU A C 1
ATOM 2185 O O . LEU A 1 270 ? 4.571 -3.084 -28.119 1.00 92.56 270 LEU A O 1
ATOM 2189 N N . ASN A 1 271 ? 3.651 -1.750 -29.662 1.00 90.81 271 ASN A N 1
ATOM 2190 C CA . ASN A 1 271 ? 2.347 -2.408 -29.662 1.00 90.81 271 ASN A CA 1
ATOM 2191 C C . ASN A 1 271 ? 2.393 -3.884 -30.065 1.00 90.81 271 ASN A C 1
ATOM 2193 O O . ASN A 1 271 ? 1.437 -4.576 -29.760 1.00 90.81 271 ASN A O 1
ATOM 2197 N N . ASN A 1 272 ? 3.455 -4.371 -30.722 1.00 87.62 272 ASN A N 1
ATOM 2198 C CA . ASN A 1 272 ? 3.574 -5.793 -31.073 1.00 87.62 272 ASN A CA 1
ATOM 2199 C C . ASN A 1 272 ? 4.453 -6.590 -30.096 1.00 87.62 272 ASN A C 1
ATOM 2201 O O . ASN A 1 272 ? 4.561 -7.806 -30.253 1.00 87.62 272 ASN A O 1
ATOM 2205 N N . ILE A 1 273 ? 5.069 -5.943 -29.095 1.00 88.25 273 ILE A N 1
ATOM 2206 C CA . ILE A 1 273 ? 5.746 -6.673 -28.016 1.00 88.25 273 ILE A CA 1
ATOM 2207 C C . ILE A 1 273 ? 4.660 -7.306 -27.142 1.00 88.25 273 ILE A C 1
ATOM 2209 O O . ILE A 1 273 ? 3.759 -6.582 -26.708 1.00 88.25 273 ILE A O 1
ATOM 2213 N N . PRO A 1 274 ? 4.728 -8.619 -26.855 1.00 90.44 274 PRO A N 1
ATOM 2214 C CA . PRO A 1 274 ? 3.690 -9.349 -26.132 1.00 90.44 274 PRO A CA 1
ATOM 2215 C C . PRO A 1 274 ? 3.732 -9.064 -24.620 1.00 90.44 274 PRO A C 1
ATOM 2217 O O . PRO A 1 274 ? 3.910 -9.962 -23.802 1.00 90.44 274 PRO A O 1
ATOM 2220 N N . PHE A 1 275 ? 3.575 -7.796 -24.249 1.00 94.69 275 PHE A N 1
ATOM 2221 C CA . PHE A 1 275 ? 3.388 -7.365 -22.872 1.00 94.69 275 PHE A CA 1
ATOM 2222 C C . PHE A 1 275 ? 2.121 -7.992 -22.286 1.00 94.69 275 PHE A C 1
ATOM 2224 O O . PHE A 1 275 ? 1.068 -7.988 -22.929 1.00 94.69 275 PHE A O 1
ATOM 2231 N N . ILE A 1 276 ? 2.222 -8.481 -21.054 1.00 96.25 276 ILE A N 1
ATOM 2232 C CA . ILE A 1 276 ? 1.107 -9.028 -20.272 1.00 96.25 276 ILE A CA 1
ATOM 2233 C C . ILE A 1 276 ? 1.019 -8.313 -18.922 1.00 96.25 276 ILE A C 1
ATOM 2235 O O . ILE A 1 276 ? 2.032 -7.818 -18.432 1.00 96.25 276 ILE A O 1
ATOM 2239 N N . SER A 1 277 ? -0.149 -8.282 -18.289 1.00 97.12 277 SER A N 1
ATOM 2240 C CA . SER A 1 277 ? -0.274 -7.883 -16.879 1.00 97.12 277 SER A CA 1
ATOM 2241 C C . SER A 1 277 ? -0.683 -9.075 -16.013 1.00 97.12 277 SER A C 1
ATOM 2243 O O . SER A 1 277 ? -1.250 -10.048 -16.515 1.00 97.12 277 SER A O 1
ATOM 2245 N N . ILE A 1 278 ? -0.358 -9.031 -14.720 1.00 96.12 278 ILE A N 1
ATOM 2246 C CA . ILE A 1 278 ? -0.729 -10.067 -13.749 1.00 96.12 278 ILE A CA 1
ATOM 2247 C C . ILE A 1 278 ? -1.302 -9.363 -12.519 1.00 96.12 278 ILE A C 1
ATOM 2249 O O . ILE A 1 278 ? -0.570 -8.766 -11.732 1.00 96.12 278 ILE A O 1
ATOM 2253 N N . ASP A 1 279 ? -2.617 -9.447 -12.353 1.00 94.62 279 ASP A N 1
ATOM 2254 C CA . ASP A 1 279 ? -3.370 -8.625 -11.407 1.00 94.62 279 ASP A CA 1
ATOM 2255 C C . ASP A 1 279 ? -4.416 -9.434 -10.630 1.00 94.62 279 ASP A C 1
ATOM 2257 O O . ASP A 1 279 ? -4.594 -10.640 -10.815 1.00 94.62 279 ASP A O 1
ATOM 2261 N N . SER A 1 280 ? -5.145 -8.773 -9.729 1.00 90.19 280 SER A N 1
ATOM 2262 C CA . SER A 1 280 ? -6.395 -9.345 -9.229 1.00 90.19 280 SER A CA 1
ATOM 2263 C C . SER A 1 280 ? -7.471 -9.278 -10.319 1.00 90.19 280 SER A C 1
ATOM 2265 O O . SER A 1 280 ? -7.473 -8.367 -11.154 1.00 90.19 280 SER A O 1
ATOM 2267 N N . GLU A 1 281 ? -8.421 -10.215 -10.311 1.00 85.56 281 GLU A N 1
ATOM 2268 C CA . GLU A 1 281 ? -9.512 -10.247 -11.298 1.00 85.56 281 GLU A CA 1
ATOM 2269 C C . GLU A 1 281 ? -10.274 -8.914 -11.349 1.00 85.56 281 GLU A C 1
ATOM 2271 O O . GLU A 1 281 ? -10.552 -8.391 -12.430 1.00 85.56 281 GLU A O 1
ATOM 2276 N N . THR A 1 282 ? -10.502 -8.303 -10.185 1.00 85.94 282 THR A N 1
ATOM 2277 C CA . THR A 1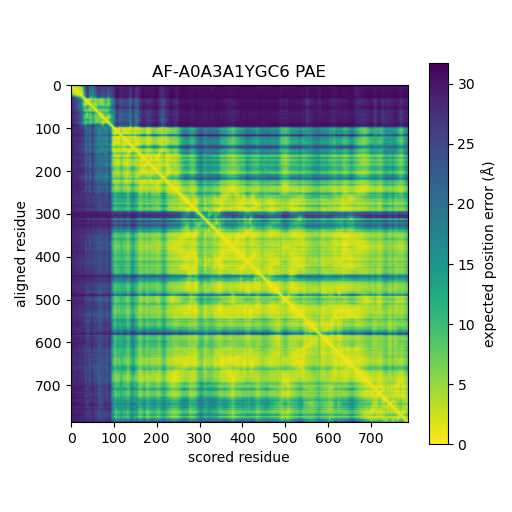 282 ? -11.250 -7.051 -10.015 1.00 85.94 282 THR A CA 1
ATOM 2278 C C . THR A 1 282 ? -10.443 -5.779 -10.287 1.00 85.94 282 THR A C 1
ATOM 2280 O O . THR A 1 282 ? -11.012 -4.693 -10.228 1.00 85.94 282 THR A O 1
ATOM 2283 N N . THR A 1 283 ? -9.134 -5.864 -10.554 1.00 89.44 283 THR A N 1
ATOM 2284 C CA . THR A 1 283 ? -8.301 -4.674 -10.809 1.00 89.44 283 THR A CA 1
ATOM 2285 C C . THR A 1 283 ? -8.710 -3.996 -12.121 1.00 89.44 283 THR A C 1
ATOM 2287 O O . THR A 1 283 ? -8.700 -4.630 -13.179 1.00 89.44 283 THR A O 1
ATOM 2290 N N . GLU A 1 284 ? -9.014 -2.699 -12.073 1.00 88.88 284 GLU A N 1
ATOM 2291 C CA . GLU A 1 284 ? -9.284 -1.871 -13.263 1.00 88.88 284 GLU A CA 1
ATOM 2292 C C . GLU A 1 284 ? -8.211 -0.794 -13.495 1.00 88.88 284 GLU A C 1
ATOM 2294 O O . GLU A 1 284 ? -8.112 -0.251 -14.594 1.00 88.88 284 GLU A O 1
ATOM 2299 N N . ASP A 1 285 ? -7.400 -0.488 -12.484 1.00 93.00 285 ASP A N 1
ATOM 2300 C CA . ASP A 1 285 ? -6.315 0.493 -12.463 1.00 93.00 285 ASP A CA 1
ATOM 2301 C C . ASP A 1 285 ? -4.943 -0.180 -12.652 1.00 93.00 285 ASP A C 1
ATOM 2303 O O . ASP A 1 285 ? -4.094 -0.148 -11.768 1.00 93.00 285 ASP A O 1
ATOM 2307 N N . ILE A 1 286 ? -4.730 -0.806 -13.813 1.00 96.75 286 ILE A N 1
ATOM 2308 C CA . ILE A 1 286 ? -3.498 -1.539 -14.136 1.00 96.75 286 ILE A CA 1
ATOM 2309 C C . ILE A 1 286 ? -2.380 -0.536 -14.445 1.00 96.75 286 ILE A C 1
ATOM 2311 O O . ILE A 1 286 ? -2.412 0.143 -15.477 1.00 96.75 286 ILE A O 1
ATOM 2315 N N . ASP A 1 287 ? -1.408 -0.442 -13.537 1.00 97.94 287 ASP A N 1
ATOM 2316 C CA . ASP A 1 287 ? -0.246 0.443 -13.653 1.00 97.94 287 ASP A CA 1
ATOM 2317 C C . ASP A 1 287 ? 0.881 -0.177 -14.491 1.00 97.94 287 ASP A C 1
ATOM 2319 O O . ASP A 1 287 ? 1.626 0.568 -15.124 1.00 97.94 287 ASP A O 1
ATOM 2323 N N . ASP A 1 288 ? 1.028 -1.503 -14.496 1.00 98.12 288 ASP A N 1
ATOM 2324 C CA . ASP A 1 288 ? 2.209 -2.180 -15.028 1.00 98.12 288 ASP A CA 1
ATOM 2325 C C . ASP A 1 288 ? 1.904 -3.340 -15.984 1.00 98.12 288 ASP A C 1
ATOM 2327 O O . ASP A 1 288 ? 0.920 -4.068 -15.860 1.00 98.12 288 ASP A O 1
ATOM 2331 N N . VAL A 1 289 ? 2.788 -3.501 -16.968 1.00 98.12 289 VAL A N 1
ATOM 2332 C CA . VAL A 1 289 ? 2.851 -4.658 -17.862 1.00 98.12 289 VAL A CA 1
ATOM 2333 C C . VAL A 1 289 ? 4.283 -5.162 -17.972 1.00 98.12 289 VAL A C 1
ATOM 2335 O O . VAL A 1 289 ? 5.249 -4.394 -17.929 1.00 98.12 289 VAL A O 1
ATOM 2338 N N . LEU A 1 290 ? 4.419 -6.468 -18.152 1.00 98.06 290 LEU A N 1
ATOM 2339 C CA . LEU A 1 290 ? 5.669 -7.201 -18.085 1.00 98.06 290 LEU A CA 1
ATOM 2340 C C . LEU A 1 290 ? 5.956 -7.902 -19.407 1.00 98.06 290 LEU A C 1
ATOM 2342 O O . LEU A 1 290 ? 5.073 -8.487 -20.036 1.00 98.06 290 LEU A O 1
ATOM 2346 N N . PHE A 1 291 ? 7.224 -7.878 -19.789 1.00 95.44 291 PHE A N 1
ATOM 2347 C CA . PHE A 1 291 ? 7.785 -8.703 -20.841 1.00 95.44 291 PHE A CA 1
ATOM 2348 C C . PHE A 1 291 ? 9.208 -9.091 -20.441 1.00 95.44 291 PHE A C 1
ATOM 2350 O O . PHE A 1 291 ? 9.957 -8.281 -19.893 1.00 95.44 291 PHE A O 1
ATOM 2357 N N . ALA A 1 292 ? 9.591 -10.332 -20.711 1.00 92.62 292 ALA A N 1
ATOM 2358 C CA . ALA A 1 292 ? 10.961 -10.781 -20.540 1.00 92.62 292 ALA A CA 1
ATOM 2359 C C . ALA A 1 292 ? 11.426 -11.493 -21.804 1.00 92.62 292 ALA A C 1
ATOM 2361 O O . ALA A 1 292 ? 10.660 -12.225 -22.429 1.00 92.62 292 ALA A O 1
ATOM 2362 N N . TYR A 1 293 ? 12.692 -11.287 -22.145 1.00 88.62 293 TYR A N 1
ATOM 2363 C CA . TYR A 1 293 ? 13.345 -11.910 -23.283 1.00 88.62 293 TYR A CA 1
ATOM 2364 C C . TYR A 1 293 ? 14.655 -12.551 -22.835 1.00 88.62 293 TYR A C 1
ATOM 2366 O O . TYR A 1 293 ? 15.457 -11.915 -22.145 1.00 88.62 293 TYR A O 1
ATOM 2374 N N . HIS A 1 294 ? 14.860 -13.809 -23.221 1.00 88.81 294 HIS A N 1
ATOM 2375 C CA . HIS A 1 294 ? 16.138 -14.496 -23.084 1.00 88.81 294 HIS A CA 1
ATOM 2376 C C . HIS A 1 294 ? 16.879 -14.398 -24.412 1.00 88.81 294 HIS A C 1
ATOM 2378 O O . HIS A 1 294 ? 16.329 -14.761 -25.446 1.00 88.81 294 HIS A O 1
ATOM 2384 N N . ILE A 1 295 ? 18.102 -13.882 -24.382 1.00 83.88 295 ILE A N 1
ATOM 2385 C CA . ILE A 1 295 ? 18.921 -13.725 -25.577 1.00 83.88 295 ILE A CA 1
ATOM 2386 C C . ILE A 1 295 ? 19.634 -15.054 -25.859 1.00 83.88 295 ILE A C 1
ATOM 2388 O O . ILE A 1 295 ? 20.547 -15.424 -25.121 1.00 83.88 295 ILE A O 1
ATOM 2392 N N . ASP A 1 296 ? 19.249 -15.741 -26.938 1.00 74.25 296 ASP A N 1
ATOM 2393 C CA . ASP A 1 296 ? 19.979 -16.904 -27.452 1.00 74.25 296 ASP A CA 1
ATOM 2394 C C . ASP A 1 296 ? 21.008 -16.493 -28.524 1.00 74.25 296 ASP A C 1
ATOM 2396 O O . ASP A 1 296 ? 20.769 -15.591 -29.329 1.00 74.25 296 ASP A O 1
ATOM 2400 N N . ASP A 1 297 ? 22.134 -17.216 -28.617 1.00 60.03 297 ASP A N 1
ATOM 2401 C CA . ASP A 1 297 ? 23.217 -16.956 -29.592 1.00 60.03 297 ASP A CA 1
ATOM 2402 C C . ASP A 1 297 ? 22.743 -16.924 -31.063 1.00 60.03 297 ASP A C 1
ATOM 2404 O O . ASP A 1 297 ? 23.416 -16.374 -31.935 1.00 60.03 297 ASP A O 1
ATOM 2408 N N . LYS A 1 298 ? 21.592 -17.541 -31.361 1.00 59.19 298 LYS A N 1
ATOM 2409 C CA . LYS A 1 298 ? 21.001 -17.623 -32.708 1.00 59.19 298 LYS A CA 1
ATOM 2410 C C . LYS A 1 298 ? 20.097 -16.435 -33.055 1.00 59.19 298 LYS A C 1
ATOM 2412 O O . LYS A 1 298 ? 19.781 -16.245 -34.230 1.00 59.19 298 LYS A O 1
ATOM 2417 N N . ASP A 1 299 ? 19.707 -15.634 -32.067 1.00 56.56 299 ASP A N 1
ATOM 2418 C CA . ASP A 1 299 ? 18.744 -14.540 -32.238 1.00 56.56 299 ASP A CA 1
ATOM 2419 C C . ASP A 1 299 ? 19.397 -13.215 -32.640 1.00 56.56 299 ASP A C 1
ATOM 2421 O O . ASP A 1 299 ? 18.701 -12.269 -33.016 1.00 56.56 299 ASP A O 1
ATOM 2425 N N . ILE A 1 300 ? 20.729 -13.141 -32.564 1.00 56.84 300 ILE A N 1
ATOM 2426 C CA . ILE A 1 300 ? 21.475 -11.888 -32.616 1.00 56.84 300 ILE A CA 1
ATOM 2427 C C . ILE A 1 300 ? 22.163 -11.706 -33.969 1.00 56.84 300 ILE A C 1
ATOM 2429 O O . ILE A 1 300 ? 23.046 -12.476 -34.352 1.00 56.84 300 ILE A O 1
ATOM 2433 N N . ILE A 1 301 ? 21.864 -10.593 -34.637 1.00 58.59 301 ILE A N 1
ATOM 2434 C CA . ILE A 1 301 ? 22.770 -9.982 -35.611 1.00 58.59 301 ILE A CA 1
ATOM 2435 C C . ILE A 1 301 ? 23.383 -8.744 -34.948 1.00 58.59 301 ILE A C 1
ATOM 2437 O O . ILE A 1 301 ? 22.696 -7.762 -34.669 1.00 58.59 301 ILE A O 1
ATOM 2441 N N . ILE A 1 302 ? 24.693 -8.784 -34.684 1.00 57.59 302 ILE A N 1
ATOM 2442 C CA . ILE A 1 302 ? 25.431 -7.627 -34.158 1.00 57.59 302 ILE A CA 1
ATOM 2443 C C . ILE A 1 302 ? 25.658 -6.649 -35.315 1.00 57.59 302 ILE A C 1
ATOM 2445 O O . ILE A 1 302 ? 26.607 -6.787 -36.094 1.00 57.59 302 ILE A O 1
ATOM 2449 N N . GLU A 1 303 ? 24.795 -5.644 -35.440 1.00 53.31 303 GLU A N 1
ATOM 2450 C CA . GLU A 1 303 ? 25.071 -4.505 -36.308 1.00 53.31 303 GLU A CA 1
ATOM 2451 C C . GLU A 1 303 ? 26.161 -3.657 -35.652 1.00 53.31 303 GLU A C 1
ATOM 2453 O O . GLU A 1 303 ? 25.987 -3.198 -34.533 1.00 53.31 303 GLU A O 1
ATOM 2458 N N . LYS A 1 304 ? 27.310 -3.537 -36.338 1.00 52.25 304 LYS A N 1
ATOM 2459 C CA . LYS A 1 304 ? 28.483 -2.674 -36.065 1.00 52.25 304 LYS A CA 1
ATOM 2460 C C . LYS A 1 304 ? 28.586 -2.053 -34.660 1.00 52.25 304 LYS A C 1
ATOM 2462 O O . LYS A 1 304 ? 27.758 -1.249 -34.265 1.00 52.25 304 LYS A O 1
ATOM 2467 N N . LYS A 1 305 ? 29.747 -2.267 -34.019 1.00 51.47 305 LYS A N 1
ATOM 2468 C CA . LYS A 1 305 ? 30.223 -1.521 -32.836 1.00 51.47 305 LYS A CA 1
ATOM 2469 C C . LYS A 1 305 ? 29.908 -0.026 -32.965 1.00 51.47 305 LYS A C 1
ATOM 2471 O O . LYS A 1 305 ? 30.613 0.677 -33.692 1.00 51.47 305 LYS A O 1
ATOM 2476 N N . ASP A 1 306 ? 28.879 0.431 -32.266 1.00 48.38 306 ASP A N 1
ATOM 2477 C CA . ASP A 1 306 ? 28.619 1.851 -32.129 1.00 48.38 306 ASP A CA 1
ATOM 2478 C C . ASP A 1 306 ? 29.387 2.337 -30.902 1.00 48.38 306 ASP A C 1
ATOM 2480 O O . ASP A 1 306 ? 29.056 2.012 -29.766 1.00 48.38 306 ASP A O 1
ATOM 2484 N N . ASN A 1 307 ? 30.500 3.027 -31.143 1.00 49.16 307 ASN A N 1
ATOM 2485 C CA . ASN A 1 307 ? 31.320 3.612 -30.082 1.00 49.16 307 ASN A CA 1
ATOM 2486 C C . ASN A 1 307 ? 30.827 5.025 -29.710 1.00 49.16 307 ASN A C 1
ATOM 2488 O O . ASN A 1 307 ? 31.542 5.746 -29.007 1.00 49.16 307 ASN A O 1
ATOM 2492 N N . THR A 1 308 ? 29.662 5.470 -30.202 1.00 46.44 308 THR A N 1
ATOM 2493 C CA . THR A 1 308 ? 29.075 6.727 -29.733 1.00 46.44 308 THR A CA 1
ATOM 2494 C C . THR A 1 308 ? 28.701 6.591 -28.257 1.00 46.44 308 THR A C 1
ATOM 2496 O O . THR A 1 308 ? 28.046 5.611 -27.901 1.00 46.44 308 THR A O 1
ATOM 2499 N N . PRO A 1 309 ? 29.081 7.542 -27.387 1.00 47.66 309 PRO A N 1
ATOM 2500 C CA . PRO A 1 309 ? 28.635 7.529 -26.003 1.00 47.66 309 PRO A CA 1
ATOM 2501 C C . PRO A 1 309 ? 27.109 7.644 -25.980 1.00 47.66 309 PRO A C 1
ATOM 2503 O O . PRO A 1 309 ? 26.561 8.694 -26.320 1.00 47.66 309 PRO A O 1
ATOM 2506 N N . ASP A 1 310 ? 26.418 6.569 -25.608 1.00 61.00 310 ASP A N 1
ATOM 2507 C CA . ASP A 1 310 ? 25.006 6.666 -25.271 1.00 61.00 310 ASP A CA 1
ATOM 2508 C C . ASP A 1 310 ? 24.899 7.302 -23.884 1.00 61.00 310 ASP A C 1
ATOM 2510 O O . ASP A 1 310 ? 25.149 6.672 -22.858 1.00 61.00 310 ASP A O 1
ATOM 2514 N N . PHE A 1 311 ? 24.554 8.587 -23.859 1.00 61.66 311 PHE A N 1
ATOM 2515 C CA . PHE A 1 311 ? 24.397 9.355 -22.625 1.00 61.66 311 PHE A CA 1
ATOM 2516 C C . PHE A 1 311 ? 23.117 9.005 -21.849 1.00 61.66 311 PHE A C 1
ATOM 2518 O O . PHE A 1 311 ? 22.854 9.642 -20.832 1.00 61.66 311 PHE A O 1
ATOM 2525 N N . LYS A 1 312 ? 22.290 8.059 -22.323 1.00 78.12 312 LYS A N 1
ATOM 2526 C CA . LYS A 1 312 ? 20.997 7.717 -21.706 1.00 78.12 312 LYS A CA 1
ATOM 2527 C C . LYS A 1 312 ? 20.864 6.259 -21.285 1.00 78.12 312 LYS A C 1
ATOM 2529 O O . LYS A 1 312 ? 19.894 5.950 -20.592 1.00 78.12 312 LYS A O 1
ATOM 2534 N N . THR A 1 313 ? 21.830 5.403 -21.602 1.00 79.00 313 THR A N 1
ATOM 2535 C CA . THR A 1 313 ? 21.924 4.054 -21.031 1.00 79.00 313 THR A CA 1
ATOM 2536 C C . THR A 1 313 ? 22.856 4.064 -19.828 1.00 79.00 313 THR A C 1
ATOM 2538 O O . THR A 1 313 ? 24.021 4.447 -19.924 1.00 79.00 313 THR A O 1
ATOM 2541 N N . PHE A 1 314 ? 22.357 3.616 -18.676 1.00 82.75 314 PHE A N 1
ATOM 2542 C CA . PHE A 1 314 ? 23.196 3.399 -17.502 1.00 82.75 314 PHE A CA 1
ATOM 2543 C C . PHE A 1 314 ? 23.734 1.968 -17.525 1.00 82.75 314 PHE A C 1
ATOM 2545 O O . PHE A 1 314 ? 22.979 1.023 -17.308 1.00 82.75 314 PHE A O 1
ATOM 2552 N N . ALA A 1 315 ? 25.039 1.808 -17.745 1.00 80.62 315 ALA A N 1
ATOM 2553 C CA . ALA A 1 315 ? 25.742 0.531 -17.639 1.00 80.62 315 ALA A CA 1
ATOM 2554 C C . ALA A 1 315 ? 26.926 0.672 -16.660 1.00 80.62 315 ALA A C 1
ATOM 2556 O O . ALA A 1 315 ? 27.828 1.478 -16.905 1.00 80.62 315 ALA A O 1
ATOM 2557 N N . PRO A 1 316 ? 26.961 -0.077 -15.541 1.00 73.25 316 PRO A N 1
ATOM 2558 C CA . PRO A 1 316 ? 28.097 -0.046 -14.623 1.00 73.25 316 PRO A CA 1
ATOM 2559 C C . PRO A 1 316 ? 29.413 -0.455 -15.307 1.00 73.25 316 PRO A C 1
ATOM 2561 O O . PRO A 1 316 ? 29.415 -1.232 -16.253 1.00 73.25 316 PRO A O 1
ATOM 2564 N N . ASN A 1 317 ? 30.556 -0.007 -14.783 1.00 64.94 317 ASN A N 1
ATOM 2565 C CA . ASN A 1 317 ? 31.891 -0.531 -15.126 1.00 64.94 317 ASN A CA 1
ATOM 2566 C C . ASN A 1 317 ? 32.350 -0.385 -16.594 1.00 64.94 317 ASN A C 1
ATOM 2568 O O . ASN A 1 317 ? 33.116 -1.225 -17.063 1.00 64.94 317 ASN A O 1
ATOM 2572 N N . ASN A 1 318 ? 31.940 0.667 -17.318 1.00 56.12 318 ASN A N 1
ATOM 2573 C CA . ASN A 1 318 ? 32.335 0.895 -18.723 1.00 56.12 318 ASN A CA 1
ATOM 2574 C C . ASN A 1 318 ? 32.111 -0.341 -19.616 1.00 56.12 318 ASN A C 1
ATOM 2576 O O . ASN A 1 318 ? 32.906 -0.627 -20.517 1.00 56.12 318 ASN A O 1
ATOM 2580 N N . ARG A 1 319 ? 31.049 -1.103 -19.334 1.00 66.06 319 ARG A N 1
ATOM 2581 C CA . ARG A 1 319 ? 30.655 -2.257 -20.142 1.00 66.06 319 ARG A CA 1
ATOM 2582 C C . ARG A 1 319 ? 30.419 -1.820 -21.575 1.00 66.06 319 ARG A C 1
ATOM 2584 O O . ARG A 1 319 ? 29.876 -0.747 -21.839 1.00 66.06 319 ARG A O 1
ATOM 2591 N N . LYS A 1 320 ? 30.850 -2.660 -22.506 1.00 67.06 320 LYS A N 1
ATOM 2592 C CA . LYS A 1 320 ? 30.694 -2.382 -23.925 1.00 67.06 320 LYS A CA 1
ATOM 2593 C C . LYS A 1 320 ? 29.218 -2.493 -24.283 1.00 67.06 320 LYS A C 1
ATOM 2595 O O . LYS A 1 320 ? 28.598 -3.527 -24.054 1.00 67.06 320 LYS A O 1
ATOM 2600 N N . ILE A 1 321 ? 28.685 -1.426 -24.854 1.00 67.69 321 ILE A N 1
ATOM 2601 C CA . ILE A 1 321 ? 27.310 -1.353 -25.329 1.00 67.69 321 ILE A CA 1
ATOM 2602 C C . ILE A 1 321 ? 27.303 -1.752 -26.806 1.00 67.69 321 ILE A C 1
ATOM 2604 O O . ILE A 1 321 ? 28.137 -1.291 -27.588 1.00 67.69 321 ILE A O 1
ATOM 2608 N N . LEU A 1 322 ? 26.391 -2.641 -27.184 1.00 65.19 322 LEU A N 1
ATOM 2609 C CA . LEU A 1 322 ? 26.178 -3.060 -28.562 1.00 65.19 322 LEU A CA 1
ATOM 2610 C C . LEU A 1 322 ? 24.771 -2.657 -29.002 1.00 65.19 322 LEU A C 1
ATOM 2612 O O . LEU A 1 322 ? 23.824 -2.684 -28.212 1.00 65.19 322 LEU A O 1
ATOM 2616 N N . LYS A 1 323 ? 24.640 -2.315 -30.285 1.00 66.31 323 LYS A N 1
ATOM 2617 C CA . LYS A 1 323 ? 23.343 -2.203 -30.941 1.00 66.31 323 LYS A CA 1
ATOM 2618 C C . LYS A 1 323 ? 22.921 -3.597 -31.402 1.00 66.31 323 LYS A C 1
ATOM 2620 O O . LYS A 1 323 ? 23.664 -4.256 -32.130 1.00 66.31 323 LYS A O 1
ATOM 2625 N N . TYR A 1 324 ? 21.752 -4.048 -30.960 1.00 63.91 324 TYR A N 1
ATOM 2626 C CA . TYR A 1 324 ? 21.241 -5.379 -31.290 1.00 63.91 324 TYR A CA 1
ATOM 2627 C C . TYR A 1 324 ? 20.165 -5.303 -32.370 1.00 63.91 324 TYR A C 1
ATOM 2629 O O . TYR A 1 324 ? 19.273 -4.456 -32.304 1.00 63.91 324 TYR A O 1
ATOM 2637 N N . ASN A 1 325 ? 20.254 -6.213 -33.342 1.00 63.91 325 ASN A N 1
ATOM 2638 C CA . ASN A 1 325 ? 19.179 -6.532 -34.272 1.00 63.91 325 ASN A CA 1
ATOM 2639 C C . ASN A 1 325 ? 18.706 -7.970 -33.973 1.00 63.91 325 ASN A C 1
ATOM 2641 O O . ASN A 1 325 ? 19.479 -8.925 -34.069 1.00 63.91 325 ASN A O 1
ATOM 2645 N N . PHE A 1 326 ? 17.459 -8.089 -33.530 1.00 66.19 326 PHE A N 1
ATOM 2646 C CA . PHE A 1 326 ? 16.743 -9.301 -33.158 1.00 66.19 326 PHE A CA 1
ATOM 2647 C C . PHE A 1 326 ? 16.068 -9.907 -34.391 1.00 66.19 326 PHE A C 1
ATOM 2649 O O . PHE A 1 326 ? 15.186 -9.297 -34.998 1.00 66.19 326 PHE A O 1
ATOM 2656 N N . ASN A 1 327 ? 16.435 -11.141 -34.737 1.00 57.53 327 ASN A N 1
ATOM 2657 C CA . ASN A 1 327 ? 15.960 -11.821 -35.951 1.00 57.53 327 ASN A CA 1
ATOM 2658 C C . ASN A 1 327 ? 14.440 -12.060 -36.004 1.00 57.53 327 ASN A C 1
ATOM 2660 O O . ASN A 1 327 ? 13.882 -12.237 -37.088 1.00 57.53 327 ASN A O 1
ATOM 2664 N N . HIS A 1 328 ? 13.774 -12.096 -34.849 1.00 61.97 328 HIS A N 1
ATOM 2665 C CA . HIS A 1 328 ? 12.389 -12.558 -34.727 1.00 61.97 328 HIS A CA 1
ATOM 2666 C C . HIS A 1 328 ? 11.452 -11.566 -34.019 1.00 61.97 328 HIS A C 1
ATOM 2668 O O . HIS A 1 328 ? 10.264 -11.848 -33.893 1.00 61.97 328 HIS A O 1
ATOM 2674 N N . GLU A 1 329 ? 11.952 -10.393 -33.616 1.00 67.56 329 GLU A N 1
ATOM 2675 C CA . GLU A 1 329 ? 11.202 -9.398 -32.836 1.00 67.56 329 GLU A CA 1
ATOM 2676 C C . GLU A 1 329 ? 11.370 -7.984 -33.427 1.00 67.56 329 GLU A C 1
ATOM 2678 O O . GLU A 1 329 ? 12.108 -7.144 -32.905 1.00 67.56 329 GLU A O 1
ATOM 2683 N N . GLU A 1 330 ? 10.663 -7.694 -34.530 1.00 65.94 330 GLU A N 1
ATOM 2684 C CA . GLU A 1 330 ? 10.723 -6.394 -35.231 1.00 65.94 330 GLU A CA 1
ATOM 2685 C C . GLU A 1 330 ? 10.475 -5.192 -34.305 1.00 65.94 330 GLU A C 1
ATOM 2687 O O . GLU A 1 330 ? 11.059 -4.122 -34.490 1.00 65.94 330 GLU A O 1
ATOM 2692 N N . SER A 1 331 ? 9.642 -5.354 -33.275 1.00 65.38 331 SER A N 1
ATOM 2693 C CA . SER A 1 331 ? 9.391 -4.283 -32.311 1.00 65.38 331 SER A CA 1
ATOM 2694 C C . SER A 1 331 ? 10.587 -3.991 -31.403 1.00 65.38 331 SER A C 1
ATOM 2696 O O . SER A 1 331 ? 10.836 -2.817 -31.127 1.00 65.38 331 SER A O 1
ATOM 2698 N N . LEU A 1 332 ? 11.379 -4.994 -31.003 1.00 72.81 332 LEU A N 1
ATOM 2699 C CA . LEU A 1 332 ? 12.637 -4.753 -30.281 1.00 72.81 332 LEU A CA 1
ATOM 2700 C C . LEU A 1 332 ? 13.666 -4.053 -31.181 1.00 72.81 332 LEU A C 1
ATOM 2702 O O . LEU A 1 332 ? 14.363 -3.149 -30.721 1.00 72.81 332 LEU A O 1
ATOM 2706 N N . ASN A 1 333 ? 13.686 -4.370 -32.481 1.00 67.69 333 ASN A N 1
ATOM 2707 C CA . ASN A 1 333 ? 14.520 -3.655 -33.457 1.00 67.69 333 ASN A CA 1
ATOM 2708 C C . ASN A 1 333 ? 14.115 -2.189 -33.578 1.00 67.69 333 ASN A C 1
ATOM 2710 O O . ASN A 1 333 ? 14.960 -1.292 -33.549 1.00 67.69 333 ASN A O 1
ATOM 2714 N N . SER A 1 334 ? 12.807 -1.933 -33.656 1.00 68.31 334 SER A N 1
ATOM 2715 C CA . SER A 1 334 ? 12.269 -0.574 -33.749 1.00 68.31 334 SER A CA 1
ATOM 2716 C C . SER A 1 334 ? 12.585 0.279 -32.513 1.00 68.31 334 SER A C 1
ATOM 2718 O O . SER A 1 334 ? 12.720 1.499 -32.621 1.00 68.31 334 SER A O 1
ATOM 2720 N N . ALA A 1 335 ? 12.783 -0.355 -31.352 1.00 72.25 335 ALA A N 1
ATOM 2721 C CA . ALA A 1 335 ? 13.134 0.332 -30.118 1.00 72.25 335 ALA A CA 1
ATOM 2722 C C . ALA A 1 335 ? 14.572 0.887 -30.118 1.00 72.25 335 ALA A C 1
ATOM 2724 O O . ALA A 1 335 ? 14.865 1.764 -29.303 1.00 72.25 335 ALA A O 1
ATOM 2725 N N . ASN A 1 336 ? 15.447 0.438 -31.035 1.00 74.88 336 ASN A N 1
ATOM 2726 C CA . ASN A 1 336 ? 16.867 0.812 -31.091 1.00 74.88 336 ASN A CA 1
ATOM 2727 C C . ASN A 1 336 ? 17.529 0.708 -29.702 1.00 74.88 336 ASN A C 1
ATOM 2729 O O . ASN A 1 336 ? 17.932 1.723 -29.130 1.00 74.88 336 ASN A O 1
ATOM 2733 N N . LEU A 1 337 ? 17.546 -0.501 -29.133 1.00 78.56 337 LEU A N 1
ATOM 2734 C CA . LEU A 1 337 ? 18.080 -0.753 -27.792 1.00 78.56 337 LEU A CA 1
ATOM 2735 C C . LEU A 1 337 ? 19.610 -0.789 -27.782 1.00 78.56 337 LEU A C 1
ATOM 2737 O O . LEU A 1 337 ? 20.242 -1.398 -28.653 1.00 78.56 337 LEU A O 1
ATOM 2741 N N . HIS A 1 338 ? 20.177 -0.179 -26.745 1.00 79.06 338 HIS A N 1
ATOM 2742 C CA . HIS A 1 338 ? 21.601 -0.189 -26.439 1.00 79.06 338 HIS A CA 1
ATOM 2743 C C . HIS A 1 338 ? 21.849 -1.157 -25.287 1.00 79.06 338 HIS A C 1
ATOM 2745 O O . HIS A 1 338 ? 21.517 -0.877 -24.136 1.00 79.06 338 HIS A O 1
ATOM 2751 N N . ILE A 1 339 ? 22.410 -2.324 -25.594 1.00 81.69 339 ILE A N 1
ATOM 2752 C CA . ILE A 1 339 ? 22.452 -3.437 -24.643 1.00 81.69 339 ILE A CA 1
ATOM 2753 C C . ILE A 1 339 ? 23.916 -3.762 -24.302 1.00 81.69 339 ILE A C 1
ATOM 2755 O O . ILE A 1 339 ? 24.747 -3.877 -25.209 1.00 81.69 339 ILE A O 1
ATOM 2759 N N . PRO A 1 340 ? 24.269 -3.926 -23.016 1.00 85.00 340 PRO A N 1
ATOM 2760 C CA . PRO A 1 340 ? 25.594 -4.397 -22.613 1.00 85.00 340 PRO A CA 1
ATOM 2761 C C . PRO A 1 340 ? 25.933 -5.779 -23.203 1.00 85.00 340 PRO A C 1
ATOM 2763 O O . PRO A 1 340 ? 25.070 -6.657 -23.249 1.00 85.00 340 PRO A O 1
ATOM 2766 N N . GLU A 1 341 ? 27.179 -5.984 -23.636 1.00 80.88 341 GLU A N 1
ATOM 2767 C CA . GLU A 1 341 ? 27.659 -7.194 -24.337 1.00 80.88 341 GLU A CA 1
ATOM 2768 C C . GLU A 1 341 ? 27.417 -8.504 -23.566 1.00 80.88 341 GLU A C 1
ATOM 2770 O O . GLU A 1 341 ? 27.118 -9.522 -24.177 1.00 80.88 341 GLU A O 1
ATOM 2775 N N . GLU A 1 342 ? 27.493 -8.494 -22.236 1.00 85.12 342 GLU A N 1
ATOM 2776 C CA . GLU A 1 342 ? 27.301 -9.683 -21.393 1.00 85.12 342 GLU A CA 1
ATOM 2777 C C . GLU A 1 342 ? 25.838 -9.967 -20.996 1.00 85.12 342 GLU A C 1
ATOM 2779 O O . GLU A 1 342 ? 25.569 -10.826 -20.152 1.00 85.12 342 GLU A O 1
ATOM 2784 N N . THR A 1 343 ? 24.886 -9.237 -21.579 1.00 88.44 343 THR A N 1
ATOM 2785 C CA . THR A 1 343 ? 23.456 -9.400 -21.295 1.00 88.44 343 THR A CA 1
ATOM 2786 C C . THR A 1 343 ? 22.927 -10.718 -21.858 1.00 88.44 343 THR A C 1
ATOM 2788 O O . THR A 1 343 ? 23.132 -11.030 -23.026 1.00 88.44 343 THR A O 1
ATOM 2791 N N . GLN A 1 344 ? 22.187 -11.461 -21.036 1.00 90.69 344 GLN A N 1
ATOM 2792 C CA . GLN A 1 344 ? 21.438 -12.662 -21.428 1.00 90.69 344 GLN A CA 1
ATOM 2793 C C . GLN A 1 344 ? 19.935 -12.544 -21.175 1.00 90.69 344 GLN A C 1
ATOM 2795 O O . GLN A 1 344 ? 19.151 -13.244 -21.809 1.00 90.69 344 GLN A O 1
ATOM 2800 N N . TYR A 1 345 ? 19.513 -11.662 -20.269 1.00 92.81 345 TYR A N 1
ATOM 2801 C CA . TYR A 1 345 ? 18.101 -11.396 -20.013 1.00 92.81 345 TYR A CA 1
ATOM 2802 C C . TYR A 1 345 ? 17.796 -9.917 -20.181 1.00 92.81 345 TYR A C 1
ATOM 2804 O O . TYR A 1 345 ? 18.512 -9.057 -19.663 1.00 92.81 345 TYR A O 1
ATOM 2812 N N . ILE A 1 346 ? 16.681 -9.643 -20.848 1.00 93.12 346 ILE A N 1
ATOM 2813 C CA . ILE A 1 346 ? 16.061 -8.325 -20.912 1.00 93.12 346 ILE A CA 1
ATOM 2814 C C . ILE A 1 346 ? 14.732 -8.422 -20.175 1.00 93.12 346 ILE A C 1
ATOM 2816 O O . ILE A 1 346 ? 13.854 -9.186 -20.571 1.00 93.12 346 ILE A O 1
ATOM 2820 N N . LEU A 1 347 ? 14.577 -7.637 -19.117 1.00 97.06 347 LEU A N 1
ATOM 2821 C CA . LEU A 1 347 ? 13.299 -7.414 -18.456 1.00 97.06 347 LEU A CA 1
ATOM 2822 C C . LEU A 1 347 ? 12.770 -6.054 -18.910 1.00 97.06 347 LEU A C 1
ATOM 2824 O O . LEU A 1 347 ? 13.339 -5.022 -18.555 1.00 97.06 347 LEU A O 1
ATOM 2828 N N . ALA A 1 348 ? 11.696 -6.053 -19.693 1.00 96.94 348 ALA A N 1
ATOM 2829 C CA . ALA A 1 348 ? 11.001 -4.841 -20.093 1.00 96.94 348 ALA A CA 1
ATOM 2830 C C . ALA A 1 348 ? 9.740 -4.677 -19.243 1.00 96.94 348 ALA A C 1
ATOM 2832 O O . ALA A 1 348 ? 8.887 -5.563 -19.185 1.00 96.94 348 ALA A O 1
ATOM 2833 N N . ILE A 1 349 ? 9.619 -3.529 -18.587 1.00 98.50 349 ILE A N 1
ATOM 2834 C CA . ILE A 1 349 ? 8.466 -3.207 -17.746 1.00 98.50 349 ILE A CA 1
ATOM 2835 C C . ILE A 1 349 ? 7.883 -1.899 -18.248 1.00 98.50 349 ILE A C 1
ATOM 2837 O O . ILE A 1 349 ? 8.563 -0.871 -18.232 1.00 98.50 349 ILE A O 1
ATOM 2841 N N . GLY A 1 350 ? 6.637 -1.952 -18.706 1.00 98.31 350 GLY A N 1
ATOM 2842 C CA . GLY A 1 350 ? 5.879 -0.778 -19.102 1.00 98.31 350 GLY A CA 1
ATOM 2843 C C . GLY A 1 350 ? 5.030 -0.282 -17.947 1.00 98.31 350 GLY A C 1
ATOM 2844 O O . GLY A 1 350 ? 4.192 -1.026 -17.454 1.00 98.31 350 GLY A O 1
ATOM 2845 N N . ILE A 1 351 ? 5.236 0.967 -17.536 1.00 98.75 351 ILE A N 1
ATOM 2846 C CA . ILE A 1 351 ? 4.424 1.633 -16.518 1.00 98.75 351 ILE A CA 1
ATOM 2847 C C . ILE A 1 351 ? 3.517 2.661 -17.193 1.00 98.75 351 ILE A C 1
ATOM 2849 O O . ILE A 1 351 ? 3.984 3.442 -18.027 1.00 98.75 351 ILE A O 1
ATOM 2853 N N . ALA A 1 352 ? 2.237 2.687 -16.822 1.00 98.44 352 ALA A N 1
ATOM 2854 C CA . ALA A 1 352 ? 1.259 3.674 -17.265 1.00 98.44 352 ALA A CA 1
ATOM 2855 C C . ALA A 1 352 ? 1.805 5.105 -17.121 1.00 98.44 352 ALA A C 1
ATOM 2857 O O . ALA A 1 352 ? 2.488 5.422 -16.149 1.00 98.44 352 ALA A O 1
ATOM 2858 N N . ASP A 1 353 ? 1.495 5.993 -18.068 1.00 97.88 353 ASP A N 1
ATOM 2859 C CA . ASP A 1 353 ? 1.825 7.421 -17.961 1.00 97.88 353 ASP A CA 1
ATOM 2860 C C . ASP A 1 353 ? 0.544 8.252 -17.783 1.00 97.88 353 ASP A C 1
ATOM 2862 O O . ASP A 1 353 ? 0.049 8.851 -18.743 1.00 97.88 353 ASP A O 1
ATOM 2866 N N . PRO A 1 354 ? -0.028 8.323 -16.565 1.00 97.56 354 PRO A N 1
ATOM 2867 C CA . PRO A 1 354 ? -1.237 9.104 -16.339 1.00 97.56 354 PRO A CA 1
ATOM 2868 C C . PRO A 1 354 ? -1.005 10.604 -16.549 1.00 97.56 354 PRO A C 1
ATOM 2870 O O . PRO A 1 354 ? -1.943 11.341 -16.851 1.00 97.56 354 PRO A O 1
ATOM 2873 N N . SER A 1 355 ? 0.246 11.070 -16.447 1.00 95.88 355 SER A N 1
ATOM 2874 C CA . SER A 1 355 ? 0.590 12.476 -16.660 1.00 95.88 355 SER A CA 1
ATOM 2875 C C . SER A 1 355 ? 0.461 12.926 -18.121 1.00 95.88 355 SER A C 1
ATOM 2877 O O . SER A 1 355 ? 0.511 14.123 -18.385 1.00 95.88 355 SER A O 1
ATOM 2879 N N . SER A 1 356 ? 0.244 12.000 -19.060 1.00 96.31 356 SER A N 1
ATOM 2880 C CA . SER A 1 356 ? -0.163 12.311 -20.437 1.00 96.31 356 SER A CA 1
ATOM 2881 C C . SER A 1 356 ? -1.620 12.756 -20.564 1.00 96.31 356 SER A C 1
ATOM 2883 O O . SER A 1 356 ? -1.983 13.356 -21.571 1.00 96.31 356 SER A O 1
ATOM 2885 N N . PHE A 1 357 ? -2.449 12.498 -19.550 1.00 96.75 357 PHE A N 1
ATOM 2886 C CA . PHE A 1 357 ? -3.882 12.803 -19.569 1.00 96.75 357 PHE A CA 1
ATOM 2887 C C . PHE A 1 357 ? -4.274 13.985 -18.682 1.00 96.75 357 PHE A C 1
ATOM 2889 O O . PHE A 1 357 ? -5.442 14.384 -18.688 1.00 96.75 357 PHE A O 1
ATOM 2896 N N . PHE A 1 358 ? -3.331 14.556 -17.925 1.00 96.31 358 PHE A N 1
ATOM 2897 C CA . PHE A 1 358 ? -3.556 15.797 -17.191 1.00 96.31 358 PHE A CA 1
ATOM 2898 C C . PHE A 1 358 ? -2.297 16.663 -17.067 1.00 96.31 358 PHE A C 1
ATOM 2900 O O . PHE A 1 358 ? -1.216 16.206 -16.691 1.00 96.31 358 PHE A O 1
ATOM 2907 N N . ALA A 1 359 ? -2.473 17.964 -17.292 1.00 92.44 359 ALA A N 1
ATOM 2908 C CA . ALA A 1 359 ? -1.418 18.960 -17.141 1.00 92.44 359 ALA A CA 1
ATOM 2909 C C . ALA A 1 359 ? -1.161 19.339 -15.672 1.00 92.44 359 ALA A C 1
ATOM 2911 O O . ALA A 1 359 ? -1.986 19.106 -14.776 1.00 92.44 359 ALA A O 1
ATOM 2912 N N . LYS A 1 360 ? -0.027 20.005 -15.434 1.00 91.25 360 LYS A N 1
ATOM 2913 C CA . LYS A 1 360 ? 0.259 20.659 -14.152 1.00 91.25 360 LYS A CA 1
ATOM 2914 C C . LYS A 1 360 ? -0.791 21.714 -13.812 1.00 91.25 360 LYS A C 1
ATOM 2916 O O . LYS A 1 360 ? -1.355 22.355 -14.693 1.00 91.25 360 LYS A O 1
ATOM 2921 N N . ASN A 1 361 ? -1.036 21.895 -12.520 1.00 91.38 361 ASN A N 1
ATOM 2922 C CA . ASN A 1 361 ? -1.999 22.820 -11.919 1.00 91.38 361 ASN A CA 1
ATOM 2923 C C . ASN A 1 361 ? -3.456 22.630 -12.389 1.00 91.38 361 ASN A C 1
ATOM 2925 O O . ASN A 1 361 ? -4.317 23.458 -12.092 1.00 91.38 361 ASN A O 1
ATOM 2929 N N . SER A 1 362 ? -3.750 21.534 -13.096 1.00 95.31 362 SER A N 1
ATOM 2930 C CA . SER A 1 362 ? -5.104 21.157 -13.496 1.00 95.31 362 SER A CA 1
ATOM 2931 C C . SER A 1 362 ? -5.938 20.690 -12.299 1.00 95.31 362 SER A C 1
ATOM 2933 O O . SER A 1 362 ? -5.411 20.368 -11.233 1.00 95.31 362 SER A O 1
ATOM 2935 N N . LEU A 1 363 ? -7.259 20.587 -12.483 1.00 95.12 363 LEU A N 1
ATOM 2936 C CA . LEU A 1 363 ? -8.164 20.030 -11.465 1.00 95.12 363 LEU A CA 1
ATOM 2937 C C . LEU A 1 363 ? -7.756 18.612 -11.036 1.00 95.12 363 LEU A C 1
ATOM 2939 O O . LEU A 1 363 ? -7.818 18.286 -9.852 1.00 95.12 363 LEU A O 1
ATOM 2943 N N . ALA A 1 364 ? -7.300 17.794 -11.987 1.00 95.94 364 ALA A N 1
ATOM 2944 C CA . ALA A 1 364 ? -6.820 16.446 -11.715 1.00 95.94 364 ALA A CA 1
ATOM 2945 C C . ALA A 1 364 ? -5.552 16.445 -10.859 1.00 95.94 364 ALA A C 1
ATOM 2947 O O . ALA A 1 364 ? -5.471 15.705 -9.882 1.00 95.94 364 ALA A O 1
ATOM 2948 N N . GLU A 1 365 ? -4.584 17.308 -11.180 1.00 95.62 365 GLU A N 1
ATOM 2949 C CA . GLU A 1 365 ? -3.371 17.421 -10.374 1.00 95.62 365 GLU A CA 1
ATOM 2950 C C . GLU A 1 365 ? -3.664 17.976 -8.979 1.00 95.62 365 GLU A C 1
ATOM 2952 O O . GLU A 1 365 ? -3.102 17.490 -8.002 1.00 95.62 365 GLU A O 1
ATOM 2957 N N . ASN A 1 366 ? -4.544 18.970 -8.858 1.00 94.94 366 ASN A N 1
ATOM 2958 C CA . ASN A 1 366 ? -4.908 19.527 -7.557 1.00 94.94 366 ASN A CA 1
ATOM 2959 C C . ASN A 1 366 ? -5.547 18.458 -6.663 1.00 94.94 366 ASN A C 1
ATOM 2961 O O . ASN A 1 366 ? -5.189 18.356 -5.490 1.00 94.94 366 ASN A O 1
ATOM 2965 N N . ARG A 1 367 ? -6.402 17.595 -7.230 1.00 94.88 367 ARG A N 1
ATOM 2966 C CA . ARG A 1 367 ? -6.915 16.412 -6.527 1.00 94.88 367 ARG A CA 1
ATOM 2967 C C . ARG A 1 367 ? -5.789 15.444 -6.151 1.00 94.88 367 ARG A C 1
ATOM 2969 O O . ARG A 1 367 ? -5.716 15.023 -4.998 1.00 94.88 367 ARG A O 1
ATOM 2976 N N . ALA A 1 368 ? -4.887 15.130 -7.080 1.00 96.56 368 ALA A N 1
ATOM 2977 C CA . ALA A 1 368 ? -3.760 14.239 -6.811 1.00 96.56 368 ALA A CA 1
ATOM 2978 C C . ALA A 1 368 ? -2.841 14.783 -5.703 1.00 96.56 368 ALA A C 1
ATOM 2980 O O . ALA A 1 368 ? -2.405 14.022 -4.851 1.00 96.56 368 ALA A O 1
ATOM 2981 N N . LYS A 1 369 ? -2.608 16.100 -5.646 1.00 95.44 369 LYS A N 1
ATOM 2982 C CA . LYS A 1 369 ? -1.866 16.783 -4.570 1.00 95.44 369 LYS A CA 1
ATOM 2983 C C . LYS A 1 369 ? -2.636 16.822 -3.249 1.00 95.44 369 LYS A C 1
ATOM 2985 O O . LYS A 1 369 ? -2.012 16.843 -2.190 1.00 95.44 369 LYS A O 1
ATOM 2990 N N . GLN A 1 370 ? -3.966 16.877 -3.292 1.00 94.19 370 GLN A N 1
ATOM 2991 C CA . GLN A 1 370 ? -4.809 16.832 -2.095 1.00 94.19 370 GLN A CA 1
ATOM 2992 C C . GLN A 1 370 ? -4.772 15.441 -1.447 1.00 94.19 370 GLN A C 1
ATOM 2994 O O . GLN A 1 370 ? -4.677 15.342 -0.226 1.00 94.19 370 GLN A O 1
ATOM 2999 N N . LEU A 1 371 ? -4.842 14.379 -2.255 1.00 96.50 371 LEU A N 1
ATOM 3000 C CA . LEU A 1 371 ? -4.896 12.994 -1.775 1.00 96.50 371 LEU A CA 1
ATOM 3001 C C . LEU A 1 371 ? -3.505 12.369 -1.591 1.00 96.50 371 LEU A C 1
ATOM 3003 O O . LEU A 1 371 ? -3.291 11.607 -0.650 1.00 96.50 371 LEU A O 1
ATOM 3007 N N . LEU A 1 372 ? -2.557 12.694 -2.474 1.00 97.62 372 LEU A N 1
ATOM 3008 C CA . LEU A 1 372 ? -1.185 12.166 -2.606 1.00 97.62 372 LEU A CA 1
ATOM 3009 C C . LEU A 1 372 ? -1.072 10.665 -2.903 1.00 97.62 372 LEU A C 1
ATOM 3011 O O . LEU A 1 372 ? -0.047 10.215 -3.418 1.00 97.62 372 LEU A O 1
ATOM 3015 N N . GLN A 1 373 ? -2.116 9.898 -2.613 1.00 97.25 373 GLN A N 1
ATOM 3016 C CA . GLN A 1 373 ? -2.237 8.477 -2.889 1.00 97.25 373 GLN A CA 1
ATOM 3017 C C . GLN A 1 373 ? -3.711 8.073 -3.000 1.00 97.25 373 GLN A C 1
ATOM 3019 O O . GLN A 1 373 ? -4.602 8.785 -2.531 1.00 97.25 373 GLN A O 1
ATOM 3024 N N . THR A 1 374 ? -3.967 6.908 -3.585 1.00 97.00 374 THR A N 1
ATOM 3025 C CA . THR A 1 374 ? -5.275 6.252 -3.514 1.00 97.00 374 THR A CA 1
ATOM 3026 C C . THR A 1 374 ? -5.466 5.682 -2.112 1.00 97.00 374 THR A C 1
ATOM 3028 O O . THR A 1 374 ? -4.569 5.038 -1.564 1.00 97.00 374 THR A O 1
ATOM 3031 N N . TYR A 1 375 ? -6.643 5.893 -1.528 1.00 96.56 375 TYR A N 1
ATOM 3032 C CA . TYR A 1 375 ? -7.000 5.302 -0.242 1.00 96.56 375 TYR A CA 1
ATOM 3033 C C . TYR A 1 375 ? -7.725 3.983 -0.510 1.00 96.56 375 TYR A C 1
ATOM 3035 O O . TYR A 1 375 ? -8.914 3.978 -0.831 1.00 96.56 375 TYR A O 1
ATOM 3043 N N . TYR A 1 376 ? -7.000 2.871 -0.377 1.00 93.44 376 TYR A N 1
ATOM 3044 C CA . TYR A 1 376 ? -7.580 1.528 -0.358 1.00 93.44 376 TYR A CA 1
ATOM 3045 C C . TYR A 1 376 ? -8.141 1.263 1.038 1.00 93.44 376 TYR A C 1
ATOM 3047 O O . TYR A 1 376 ? -7.402 0.931 1.966 1.00 93.44 376 TYR A O 1
ATOM 3055 N N . LEU A 1 377 ? -9.440 1.493 1.198 1.00 95.12 377 LEU A N 1
ATOM 3056 C CA . LEU A 1 377 ? -10.178 1.276 2.435 1.00 95.12 377 LEU A CA 1
ATOM 3057 C C . LEU A 1 377 ? -10.867 -0.101 2.384 1.00 95.12 377 LEU A C 1
ATOM 3059 O O . LEU A 1 377 ? -11.051 -0.664 1.302 1.00 95.12 377 LEU A O 1
ATOM 3063 N N . PRO A 1 378 ? -11.258 -0.678 3.530 1.00 94.62 378 PRO A N 1
ATOM 3064 C CA . PRO A 1 378 ? -11.996 -1.939 3.550 1.00 94.62 378 PRO A CA 1
ATOM 3065 C C . PRO A 1 378 ? -13.246 -1.855 2.663 1.00 94.62 378 PRO A C 1
ATOM 3067 O O . PRO A 1 378 ? -14.096 -1.009 2.911 1.00 94.62 378 PRO A O 1
ATOM 3070 N N . ALA A 1 379 ? -13.331 -2.684 1.618 1.00 92.50 379 ALA A N 1
ATOM 3071 C CA . ALA A 1 379 ? -14.427 -2.717 0.637 1.00 92.50 379 ALA A CA 1
ATOM 3072 C C . ALA A 1 379 ? -14.737 -1.393 -0.110 1.00 92.50 379 ALA A C 1
ATOM 3074 O O . ALA A 1 379 ? -15.795 -1.270 -0.723 1.00 92.50 379 ALA A O 1
ATOM 3075 N N . TYR A 1 380 ? -13.836 -0.403 -0.095 1.00 93.50 380 TYR A N 1
ATOM 3076 C CA . TYR A 1 380 ? -14.040 0.878 -0.782 1.00 93.50 380 TYR A CA 1
ATOM 3077 C C . TYR A 1 380 ? -12.717 1.514 -1.206 1.00 93.50 380 TYR A C 1
ATOM 3079 O O . TYR A 1 380 ? -11.749 1.521 -0.449 1.00 93.50 380 TYR A O 1
ATOM 3087 N N . THR A 1 381 ? -12.695 2.150 -2.374 1.00 93.44 381 THR A N 1
ATOM 3088 C CA . THR A 1 381 ? -11.496 2.818 -2.887 1.00 93.44 381 THR A CA 1
ATOM 3089 C C . THR A 1 381 ? -11.786 4.279 -3.202 1.00 93.44 381 THR A C 1
ATOM 3091 O O . THR A 1 381 ? -12.632 4.586 -4.037 1.00 93.44 381 THR A O 1
ATOM 3094 N N . LEU A 1 382 ? -11.044 5.193 -2.567 1.00 95.50 382 LEU A N 1
ATOM 3095 C CA . LEU A 1 382 ? -11.001 6.601 -2.970 1.00 95.50 382 LEU A CA 1
ATOM 3096 C C . LEU A 1 382 ? -9.781 6.820 -3.869 1.00 95.50 382 LEU A C 1
ATOM 3098 O O . LEU A 1 382 ? -8.654 6.942 -3.381 1.00 95.50 382 LEU A O 1
ATOM 3102 N N . GLY A 1 383 ? -10.024 6.866 -5.180 1.00 95.50 383 GLY A N 1
ATOM 3103 C CA . GLY A 1 383 ? -8.995 7.074 -6.198 1.00 95.50 383 GLY A CA 1
ATOM 3104 C C . GLY A 1 383 ? -8.291 8.426 -6.069 1.00 95.50 383 GLY A C 1
ATOM 3105 O O . GLY A 1 383 ? -8.946 9.469 -5.923 1.00 95.50 383 GLY A O 1
ATOM 3106 N N . MET A 1 384 ? -6.954 8.399 -6.149 1.00 96.94 384 MET A N 1
ATOM 3107 C CA . MET A 1 384 ? -6.111 9.599 -6.199 1.00 96.94 384 MET A CA 1
ATOM 3108 C C . MET A 1 384 ? -6.469 10.475 -7.399 1.00 96.94 384 MET A C 1
ATOM 3110 O O . MET A 1 384 ? -6.657 11.686 -7.270 1.00 96.94 384 MET A O 1
ATOM 3114 N N . LEU A 1 385 ? -6.557 9.843 -8.569 1.00 96.94 385 LEU A N 1
ATOM 3115 C CA . LEU A 1 385 ? -6.935 10.479 -9.819 1.00 96.94 385 LEU A CA 1
ATOM 3116 C C . LEU A 1 385 ? -8.444 10.340 -10.058 1.00 96.94 385 LEU A C 1
ATOM 3118 O O . LEU A 1 385 ? -9.051 9.371 -9.600 1.00 96.94 385 LEU A O 1
ATOM 3122 N N . PRO A 1 386 ? -9.047 11.290 -10.792 1.00 95.62 386 PRO A N 1
ATOM 3123 C CA . PRO A 1 386 ? -10.385 11.132 -11.349 1.00 95.62 386 PRO A CA 1
ATOM 3124 C C . PRO A 1 386 ? -10.542 9.831 -12.143 1.00 95.62 386 PRO A C 1
ATOM 3126 O O . PRO A 1 386 ? -9.665 9.465 -12.929 1.00 95.62 386 PRO A O 1
ATOM 3129 N N . ASN A 1 387 ? -11.695 9.181 -12.023 1.00 94.31 387 ASN A N 1
ATOM 3130 C CA . ASN A 1 387 ? -12.012 7.909 -12.670 1.00 94.31 387 ASN A CA 1
ATOM 3131 C C . ASN A 1 387 ? -11.837 7.955 -14.190 1.00 94.31 387 ASN A C 1
ATOM 3133 O O . ASN A 1 387 ? -11.403 6.975 -14.793 1.00 94.31 387 ASN A O 1
ATOM 3137 N N . ASN A 1 388 ? -12.156 9.081 -14.832 1.00 94.44 388 ASN A N 1
ATOM 3138 C CA . ASN A 1 388 ? -11.956 9.228 -16.270 1.00 94.44 388 ASN A CA 1
ATOM 3139 C C . ASN A 1 388 ? -10.468 9.247 -16.655 1.00 94.44 388 ASN A C 1
ATOM 3141 O O . ASN A 1 388 ? -10.129 8.733 -17.712 1.00 94.44 388 ASN A O 1
ATOM 3145 N N . ILE A 1 389 ? -9.583 9.778 -15.807 1.00 96.44 389 ILE A N 1
ATOM 3146 C CA . ILE A 1 389 ? -8.131 9.747 -16.029 1.00 96.44 389 ILE A CA 1
ATOM 3147 C C . ILE A 1 389 ? -7.585 8.355 -15.731 1.00 96.44 389 ILE A C 1
ATOM 3149 O O . ILE A 1 389 ? -6.855 7.812 -16.556 1.00 96.44 389 ILE A O 1
ATOM 3153 N N . THR A 1 390 ? -7.988 7.743 -14.616 1.00 96.25 390 THR A N 1
ATOM 3154 C CA . THR A 1 390 ? -7.622 6.362 -14.267 1.00 96.25 390 THR A CA 1
ATOM 3155 C C . THR A 1 390 ? -7.942 5.400 -15.410 1.00 96.25 390 THR A C 1
ATOM 3157 O O . THR A 1 390 ? -7.062 4.678 -15.868 1.00 96.25 390 THR A O 1
ATOM 3160 N N . LYS A 1 391 ? -9.161 5.460 -15.963 1.00 95.06 391 LYS A N 1
ATOM 3161 C CA . LYS A 1 391 ? -9.588 4.605 -17.085 1.00 95.06 391 LYS A CA 1
ATOM 3162 C C . LYS A 1 391 ? -8.797 4.835 -18.375 1.00 95.06 391 LYS A C 1
ATOM 3164 O O . LYS A 1 391 ? -8.577 3.887 -19.121 1.00 95.06 391 LYS A O 1
ATOM 3169 N N . GLN A 1 392 ? -8.389 6.073 -18.656 1.00 95.62 392 GLN A N 1
ATOM 3170 C CA . GLN A 1 392 ? -7.571 6.377 -19.837 1.00 95.62 392 GLN A CA 1
ATOM 3171 C C . GLN A 1 392 ? -6.099 6.007 -19.647 1.00 95.62 392 GLN A C 1
ATOM 3173 O O . GLN A 1 392 ? -5.419 5.723 -20.626 1.00 95.62 392 GLN A O 1
ATOM 3178 N N . SER A 1 393 ? -5.624 5.987 -18.402 1.00 96.75 393 SER A N 1
ATOM 3179 C CA . SER A 1 393 ? -4.234 5.677 -18.057 1.00 96.75 393 SER A CA 1
ATOM 3180 C C . SER A 1 393 ? -3.984 4.180 -17.913 1.00 96.75 393 SER A C 1
ATOM 3182 O O . SER A 1 393 ? -2.905 3.712 -18.258 1.00 96.75 393 SER A O 1
ATOM 3184 N N . SER A 1 394 ? -4.980 3.444 -17.415 1.00 97.75 394 SER A N 1
ATOM 3185 C CA . SER A 1 394 ? -4.891 2.013 -17.137 1.00 97.75 394 SER A CA 1
ATOM 3186 C C . SER A 1 394 ? -4.514 1.207 -18.379 1.00 97.75 394 SER A C 1
ATOM 3188 O O . SER A 1 394 ? -5.094 1.386 -19.459 1.00 97.75 394 SER A O 1
ATOM 3190 N N . LEU A 1 395 ? -3.561 0.289 -18.205 1.00 97.75 395 LEU A N 1
ATOM 3191 C CA . LEU A 1 395 ? -3.050 -0.626 -19.227 1.00 97.75 395 LEU A CA 1
ATOM 3192 C C . LEU A 1 395 ? -3.999 -1.815 -19.440 1.00 97.75 395 LEU A C 1
ATOM 3194 O O . LEU A 1 395 ? -3.610 -2.979 -19.358 1.00 97.75 395 LEU A O 1
ATOM 3198 N N . LEU A 1 396 ? -5.274 -1.519 -19.694 1.00 96.06 396 LEU A N 1
ATOM 3199 C CA . LEU A 1 396 ? -6.311 -2.525 -19.913 1.00 96.06 396 LEU A CA 1
ATOM 3200 C C . LEU A 1 396 ? -5.998 -3.410 -21.124 1.00 96.06 396 LEU A C 1
ATOM 3202 O O . LEU A 1 396 ? -5.477 -2.942 -22.143 1.00 96.06 396 LEU A O 1
ATOM 3206 N N . GLU A 1 397 ? -6.387 -4.684 -21.027 1.00 95.12 397 GLU A N 1
ATOM 3207 C CA . GLU A 1 397 ? -6.159 -5.658 -22.091 1.00 95.12 397 GLU A CA 1
ATOM 3208 C C . GLU A 1 397 ? -6.705 -5.154 -23.432 1.00 95.12 397 GLU A C 1
ATOM 3210 O O . GLU A 1 397 ? -7.851 -4.725 -23.595 1.00 95.12 397 GLU A O 1
ATOM 3215 N N . GLY A 1 398 ? -5.836 -5.216 -24.427 1.00 94.19 398 GLY A N 1
ATOM 3216 C CA . GLY A 1 398 ? -6.132 -4.917 -25.800 1.00 94.19 398 GLY A CA 1
ATOM 3217 C C . GLY A 1 398 ? -6.212 -3.438 -26.143 1.00 94.19 398 GLY A C 1
ATOM 3218 O O . GLY A 1 398 ? -6.531 -3.160 -27.302 1.00 94.19 398 GLY A O 1
ATOM 3219 N N . GLN A 1 399 ? -5.918 -2.526 -25.217 1.00 95.12 399 GLN A N 1
ATOM 3220 C CA . GLN A 1 399 ? -5.906 -1.084 -25.457 1.00 95.12 399 GLN A CA 1
ATOM 3221 C C . GLN A 1 399 ? -4.473 -0.572 -25.625 1.00 95.12 399 GLN A C 1
ATOM 3223 O O . GLN A 1 399 ? -3.578 -0.970 -24.886 1.00 95.12 399 GLN A O 1
ATOM 3228 N N . ILE A 1 400 ? -4.264 0.319 -26.598 1.00 96.62 400 ILE A N 1
ATOM 3229 C CA . ILE A 1 400 ? -2.980 1.006 -26.780 1.00 96.62 400 ILE A CA 1
ATOM 3230 C C . ILE A 1 400 ? -2.925 2.182 -25.810 1.00 96.62 400 ILE A C 1
ATOM 3232 O O . ILE A 1 400 ? -3.857 2.997 -25.759 1.00 96.62 400 ILE A O 1
ATOM 3236 N N . ARG A 1 401 ? -1.852 2.265 -25.026 1.00 97.00 401 ARG A N 1
ATOM 3237 C CA . ARG A 1 401 ? -1.707 3.241 -23.947 1.00 97.00 401 ARG A CA 1
ATOM 3238 C C . ARG A 1 401 ? -0.317 3.881 -23.934 1.00 97.00 401 ARG A C 1
ATOM 3240 O O . ARG A 1 401 ? 0.668 3.199 -24.224 1.00 97.00 401 ARG A O 1
ATOM 3247 N N . PRO A 1 402 ? -0.223 5.183 -23.605 1.00 97.81 402 PRO A N 1
ATOM 3248 C CA . PRO A 1 402 ? 1.038 5.830 -23.265 1.00 97.81 402 PRO A CA 1
ATOM 3249 C C . PRO A 1 402 ? 1.683 5.168 -22.045 1.00 97.81 402 PRO A C 1
ATOM 3251 O O . PRO A 1 402 ? 1.032 4.939 -21.023 1.00 97.81 402 PRO A O 1
ATOM 3254 N N . SER A 1 403 ? 2.974 4.872 -22.139 1.00 97.81 403 SER A N 1
ATOM 3255 C CA . SER A 1 403 ? 3.736 4.245 -21.062 1.00 97.81 403 SER A CA 1
ATOM 3256 C C . SER A 1 403 ? 5.182 4.727 -21.034 1.00 97.81 403 SER A C 1
ATOM 3258 O O . SER A 1 403 ? 5.724 5.204 -22.035 1.00 97.81 403 SER A O 1
ATOM 3260 N N . ILE A 1 404 ? 5.817 4.598 -19.876 1.00 98.12 404 ILE A N 1
ATOM 3261 C CA . ILE A 1 404 ? 7.265 4.709 -19.721 1.00 98.12 404 ILE A CA 1
ATOM 3262 C C . ILE A 1 404 ? 7.790 3.290 -19.545 1.00 98.12 404 ILE A C 1
ATOM 3264 O O . ILE A 1 404 ? 7.335 2.572 -18.657 1.00 98.12 404 ILE A O 1
ATOM 3268 N N . VAL A 1 405 ? 8.707 2.876 -20.414 1.00 98.00 405 VAL A N 1
ATOM 3269 C CA . VAL A 1 405 ? 9.236 1.510 -20.430 1.00 98.00 405 VAL A CA 1
ATOM 3270 C C . VAL A 1 405 ? 10.675 1.520 -19.952 1.00 98.00 405 VAL A C 1
ATOM 3272 O O . VAL A 1 405 ? 11.503 2.251 -20.495 1.00 98.00 405 VAL A O 1
ATOM 3275 N N . GLY A 1 406 ? 10.960 0.706 -18.939 1.00 97.44 406 GLY A N 1
ATOM 3276 C CA . GLY A 1 406 ? 12.312 0.420 -18.474 1.00 97.44 406 GLY A CA 1
ATOM 3277 C C . GLY A 1 406 ? 12.784 -0.906 -19.052 1.00 97.44 406 GLY A C 1
ATOM 3278 O O . GLY A 1 406 ? 12.190 -1.942 -18.756 1.00 97.44 406 GLY A O 1
ATOM 3279 N N . PHE A 1 407 ? 13.840 -0.865 -19.861 1.00 96.00 407 PHE A N 1
ATOM 3280 C CA . PHE A 1 407 ? 14.559 -2.034 -20.355 1.00 96.00 407 PHE A CA 1
ATOM 3281 C C . PHE A 1 407 ? 15.740 -2.291 -19.430 1.00 96.00 407 PHE A C 1
ATOM 3283 O O . PHE A 1 407 ? 16.708 -1.532 -19.425 1.00 96.00 407 PHE A O 1
ATOM 3290 N N . ILE A 1 408 ? 15.634 -3.329 -18.606 1.00 96.38 408 ILE A N 1
ATOM 3291 C CA . ILE A 1 408 ? 16.629 -3.673 -17.595 1.00 96.38 408 ILE A CA 1
ATOM 3292 C C . ILE A 1 408 ? 17.363 -4.926 -18.058 1.00 96.38 408 ILE A C 1
ATOM 3294 O O . ILE A 1 408 ? 16.750 -5.948 -18.369 1.00 96.38 408 ILE A O 1
ATOM 3298 N N . TYR A 1 409 ? 18.682 -4.837 -18.086 1.00 94.88 409 TYR A N 1
ATOM 3299 C CA . TYR A 1 409 ? 19.565 -5.843 -18.641 1.00 94.88 409 TYR A CA 1
ATOM 3300 C C . TYR A 1 409 ? 20.258 -6.626 -17.526 1.00 94.88 409 TYR A C 1
ATOM 3302 O O . TYR A 1 409 ? 20.722 -6.050 -16.529 1.00 94.88 409 TYR A O 1
ATOM 3310 N N . PHE A 1 410 ? 20.337 -7.944 -17.702 1.00 95.12 410 PHE A N 1
ATOM 3311 C CA . PHE A 1 410 ? 20.999 -8.842 -16.765 1.00 95.12 410 PHE A CA 1
ATOM 3312 C C . PHE A 1 410 ? 21.853 -9.901 -17.460 1.00 95.12 410 PHE A C 1
ATOM 3314 O O . PHE A 1 410 ? 21.537 -10.341 -18.565 1.00 95.12 410 PHE A O 1
ATOM 3321 N N . ASP A 1 411 ? 22.903 -10.354 -16.776 1.00 93.38 411 ASP A N 1
ATOM 3322 C CA . ASP A 1 411 ? 23.740 -11.474 -17.213 1.00 93.38 411 ASP A CA 1
ATOM 3323 C C . ASP A 1 411 ? 23.090 -12.846 -16.923 1.00 93.38 411 ASP A C 1
ATOM 3325 O O . ASP A 1 411 ? 21.972 -12.949 -16.406 1.00 93.38 411 ASP A O 1
ATOM 3329 N N . ALA A 1 412 ? 23.821 -13.924 -17.219 1.00 92.00 412 ALA A N 1
ATOM 3330 C CA . ALA A 1 412 ? 23.405 -15.313 -16.996 1.00 92.00 412 ALA A CA 1
ATOM 3331 C C . ALA A 1 412 ? 22.953 -15.635 -15.564 1.00 92.00 412 ALA A C 1
ATOM 3333 O O . ALA A 1 412 ? 22.082 -16.491 -15.359 1.00 92.00 412 ALA A O 1
ATOM 3334 N N . ASN A 1 413 ? 23.568 -14.957 -14.594 1.00 92.19 413 ASN A N 1
ATOM 3335 C CA . ASN A 1 413 ? 23.389 -15.129 -13.157 1.00 92.19 413 ASN A CA 1
ATOM 3336 C C . ASN A 1 413 ? 22.418 -14.087 -12.577 1.00 92.19 413 ASN A C 1
ATOM 3338 O O . ASN A 1 413 ? 22.308 -13.949 -11.359 1.00 92.19 413 ASN A O 1
ATOM 3342 N N . ALA A 1 414 ? 21.725 -13.355 -13.453 1.00 94.44 414 ALA A N 1
ATOM 3343 C CA . ALA A 1 414 ? 20.824 -12.264 -13.132 1.00 94.44 414 ALA A CA 1
ATOM 3344 C C . ALA A 1 414 ? 21.482 -11.083 -12.383 1.00 94.44 414 ALA A C 1
ATOM 3346 O O . ALA A 1 414 ? 20.797 -10.297 -11.713 1.00 94.44 414 ALA A O 1
ATOM 3347 N N . ASN A 1 415 ? 22.802 -10.902 -12.530 1.00 94.38 415 ASN A N 1
ATOM 3348 C CA . ASN A 1 415 ? 23.461 -9.666 -12.118 1.00 94.38 415 ASN A CA 1
ATOM 3349 C C . ASN A 1 415 ? 23.081 -8.540 -13.074 1.00 94.38 415 ASN A C 1
ATOM 3351 O O . ASN A 1 415 ? 22.965 -8.741 -14.278 1.00 94.38 415 ASN A O 1
ATOM 3355 N N . PHE A 1 416 ? 22.925 -7.339 -12.533 1.00 94.56 416 PHE A N 1
ATOM 3356 C CA . PHE A 1 416 ? 22.592 -6.153 -13.310 1.00 94.56 416 PHE A CA 1
ATOM 3357 C C . PHE A 1 416 ? 23.720 -5.749 -14.268 1.00 94.56 416 PHE A C 1
ATOM 3359 O O . PHE A 1 416 ? 24.862 -5.522 -13.839 1.00 94.56 416 PHE A O 1
ATOM 3366 N N . THR A 1 417 ? 23.390 -5.614 -15.552 1.00 92.75 417 THR A N 1
ATOM 3367 C CA . THR A 1 417 ? 24.323 -5.187 -16.604 1.00 92.75 417 THR A CA 1
ATOM 3368 C C . THR A 1 417 ? 24.064 -3.758 -17.064 1.00 92.75 417 THR A C 1
ATOM 3370 O O . THR A 1 417 ? 25.024 -3.036 -17.331 1.00 92.75 417 THR A O 1
ATOM 3373 N N . GLY A 1 418 ? 22.808 -3.304 -17.058 1.00 92.81 418 GLY A N 1
ATOM 3374 C CA . GLY A 1 418 ? 22.449 -1.919 -17.354 1.00 92.81 418 GLY A CA 1
ATOM 3375 C C . GLY A 1 418 ? 20.941 -1.670 -17.422 1.00 92.81 418 GLY A C 1
ATOM 3376 O O . GLY A 1 418 ? 20.144 -2.592 -17.273 1.00 92.81 418 GLY A O 1
ATOM 3377 N N . VAL A 1 419 ? 20.542 -0.417 -17.635 1.00 94.56 419 VAL A N 1
ATOM 3378 C CA . VAL A 1 419 ? 19.141 -0.020 -17.839 1.00 94.56 419 VAL A CA 1
ATOM 3379 C C . VAL A 1 419 ? 19.027 1.160 -18.804 1.00 94.56 419 VAL A C 1
ATOM 3381 O O . VAL A 1 419 ? 19.839 2.088 -18.769 1.00 94.56 419 VAL A O 1
ATOM 3384 N N . GLU A 1 420 ? 17.980 1.137 -19.622 1.00 92.94 420 GLU A N 1
ATOM 3385 C CA . GLU A 1 420 ? 17.568 2.226 -20.508 1.00 92.94 420 GLU A CA 1
ATOM 3386 C C . GLU A 1 420 ? 16.061 2.491 -20.332 1.00 92.94 420 GLU A C 1
ATOM 3388 O O . GLU A 1 420 ? 15.268 1.554 -20.225 1.00 92.94 420 GLU A O 1
ATOM 3393 N N . PHE A 1 421 ? 15.649 3.762 -20.311 1.00 95.94 421 PHE A N 1
ATOM 3394 C CA . PHE A 1 421 ? 14.236 4.149 -20.234 1.00 95.94 421 PHE A CA 1
ATOM 3395 C C . PHE A 1 421 ? 13.783 4.841 -21.517 1.00 95.94 421 PHE A C 1
ATOM 3397 O O . PHE A 1 421 ? 14.454 5.749 -22.012 1.00 95.94 421 PHE A O 1
ATOM 3404 N N . LYS A 1 422 ? 12.608 4.462 -22.029 1.00 94.88 422 LYS A N 1
ATOM 3405 C CA . LYS A 1 422 ? 12.005 5.070 -23.222 1.00 94.88 422 LYS A CA 1
ATOM 3406 C C . LYS A 1 422 ? 10.546 5.443 -22.987 1.00 94.88 422 LYS A C 1
ATOM 3408 O O . LYS A 1 422 ? 9.812 4.753 -22.280 1.00 94.88 422 LYS A O 1
ATOM 3413 N N . LEU A 1 423 ? 10.116 6.527 -23.627 1.00 96.44 423 LEU A N 1
ATOM 3414 C CA . LEU A 1 423 ? 8.696 6.832 -23.776 1.00 96.44 423 LEU A CA 1
ATOM 3415 C C . LEU A 1 423 ? 8.125 5.949 -24.880 1.00 96.44 423 LEU A C 1
ATOM 3417 O O . LEU A 1 423 ? 8.690 5.895 -25.970 1.00 96.44 423 LEU A O 1
ATOM 3421 N N . ALA A 1 424 ? 7.012 5.274 -24.615 1.00 95.75 424 ALA A N 1
ATOM 3422 C CA . ALA A 1 424 ? 6.400 4.368 -25.574 1.00 95.75 424 ALA A CA 1
ATOM 3423 C C . ALA A 1 424 ? 4.876 4.492 -25.606 1.00 95.75 424 ALA A C 1
ATOM 3425 O O . ALA A 1 424 ? 4.248 5.024 -24.686 1.00 95.75 424 ALA A O 1
ATOM 3426 N N . THR A 1 425 ? 4.297 3.974 -26.683 1.00 96.19 425 THR A N 1
ATOM 3427 C CA . THR A 1 425 ? 2.936 3.440 -26.697 1.00 96.19 425 THR A CA 1
ATOM 3428 C C . THR A 1 425 ? 3.033 1.919 -26.743 1.00 96.19 425 THR A C 1
ATOM 3430 O O . THR A 1 425 ? 3.858 1.379 -27.482 1.00 96.19 425 THR A O 1
ATOM 3433 N N . LEU A 1 426 ? 2.246 1.235 -25.917 1.00 94.62 426 LEU A N 1
ATOM 3434 C CA . LEU A 1 426 ? 2.199 -0.227 -25.888 1.00 94.62 426 LEU A CA 1
ATOM 3435 C C . LEU A 1 426 ? 0.766 -0.728 -25.735 1.00 94.62 426 LEU A C 1
ATOM 3437 O O . LEU A 1 426 ? -0.130 0.024 -25.348 1.00 94.62 426 LEU A O 1
ATOM 3441 N N . GLN A 1 427 ? 0.572 -2.015 -26.010 1.00 94.75 427 GLN A N 1
ATOM 3442 C CA . GLN A 1 427 ? -0.682 -2.726 -25.807 1.00 94.75 427 GLN A CA 1
ATOM 3443 C C . GLN A 1 427 ? -0.469 -3.847 -24.787 1.00 94.75 427 GLN A C 1
ATOM 3445 O O . GLN A 1 427 ? 0.419 -4.680 -24.958 1.00 94.75 427 GLN A O 1
ATOM 3450 N N . ASN A 1 428 ? -1.300 -3.896 -23.744 1.00 95.94 428 ASN A N 1
ATOM 3451 C CA . ASN A 1 428 ? -1.391 -5.083 -22.894 1.00 95.94 428 ASN A CA 1
ATOM 3452 C C . ASN A 1 428 ? -2.105 -6.186 -23.687 1.00 95.94 428 ASN A C 1
ATOM 3454 O O . ASN A 1 428 ? -3.253 -5.996 -24.084 1.00 95.94 428 ASN A O 1
ATOM 3458 N N . HIS A 1 429 ? -1.458 -7.311 -23.967 1.00 93.94 429 HIS A N 1
ATOM 3459 C CA . HIS A 1 429 ? -2.045 -8.355 -24.806 1.00 93.94 429 HIS A CA 1
ATOM 3460 C C . HIS A 1 429 ? -2.799 -9.438 -24.027 1.00 93.94 429 HIS A C 1
ATOM 3462 O O . HIS A 1 429 ? -3.570 -10.178 -24.644 1.00 93.94 429 HIS A O 1
ATOM 3468 N N . ALA A 1 430 ? -2.577 -9.539 -22.714 1.00 94.19 430 ALA A N 1
ATOM 3469 C CA . ALA A 1 430 ? -3.285 -10.465 -21.837 1.00 94.19 430 ALA A CA 1
ATOM 3470 C C . ALA A 1 430 ? -3.264 -9.956 -20.388 1.00 94.19 430 ALA A C 1
ATOM 3472 O O . ALA A 1 430 ? -2.188 -9.745 -19.823 1.00 94.19 430 ALA A O 1
ATOM 3473 N N . LYS A 1 431 ? -4.443 -9.802 -19.775 1.00 94.44 431 LYS A N 1
ATOM 3474 C CA . LYS A 1 431 ? -4.583 -9.587 -18.330 1.00 94.44 431 LYS A CA 1
ATOM 3475 C C . LYS A 1 431 ? -4.735 -10.944 -17.648 1.00 94.44 431 LYS A C 1
ATOM 3477 O O . LYS A 1 431 ? -5.808 -11.545 -17.679 1.00 94.44 431 LYS A O 1
ATOM 3482 N N . LEU A 1 432 ? -3.671 -11.414 -17.011 1.00 94.38 432 LEU A N 1
ATOM 3483 C CA . LEU A 1 432 ? -3.681 -12.653 -16.240 1.00 94.38 432 LEU A CA 1
ATOM 3484 C C . LEU A 1 432 ? -4.081 -12.369 -14.791 1.00 94.38 432 LEU A C 1
ATOM 3486 O O . LEU A 1 432 ? -3.833 -11.280 -14.272 1.00 94.38 432 LEU A O 1
ATOM 3490 N N . ASN A 1 433 ? -4.665 -13.357 -14.111 1.00 92.50 433 ASN A N 1
ATOM 3491 C CA . ASN A 1 433 ? -4.890 -13.264 -12.672 1.00 92.50 433 ASN A CA 1
ATOM 3492 C C . ASN A 1 433 ? -3.815 -14.018 -11.875 1.00 92.50 433 ASN A C 1
ATOM 3494 O O . ASN A 1 433 ? -3.218 -14.992 -12.349 1.00 92.50 433 ASN A O 1
ATOM 3498 N N . TYR A 1 434 ? -3.571 -13.576 -10.639 1.00 92.31 434 TYR A N 1
ATOM 3499 C CA . TYR A 1 434 ? -2.551 -14.179 -9.779 1.00 92.31 434 TYR A CA 1
ATOM 3500 C C . TYR A 1 434 ? -2.777 -15.672 -9.503 1.00 92.31 434 TYR A C 1
ATOM 3502 O O . TYR A 1 434 ? -1.796 -16.417 -9.408 1.00 92.31 434 TYR A O 1
ATOM 3510 N N . ASN A 1 435 ? -4.028 -16.112 -9.345 1.00 90.06 435 ASN A N 1
ATOM 3511 C CA . ASN A 1 435 ? -4.344 -17.488 -8.968 1.00 90.06 435 ASN A CA 1
ATOM 3512 C C . ASN A 1 435 ? -4.001 -18.461 -10.092 1.00 90.06 435 ASN A C 1
ATOM 3514 O O . ASN A 1 435 ? -3.171 -19.341 -9.880 1.00 90.06 435 ASN A O 1
ATOM 3518 N N . ASP A 1 436 ? -4.563 -18.238 -11.274 1.00 90.31 436 ASP A N 1
ATOM 3519 C CA . ASP A 1 436 ? -4.369 -19.080 -12.452 1.00 90.31 436 ASP A CA 1
ATOM 3520 C C . ASP A 1 436 ? -2.908 -19.084 -12.894 1.00 90.31 436 ASP A C 1
ATOM 3522 O O . ASP A 1 436 ? -2.344 -20.134 -13.198 1.00 90.31 436 ASP A O 1
ATOM 3526 N N . THR A 1 437 ? -2.249 -17.924 -12.824 1.00 92.06 437 THR A N 1
ATOM 3527 C CA . THR A 1 437 ? -0.814 -17.831 -13.110 1.00 92.06 437 THR A CA 1
ATOM 3528 C C . THR A 1 437 ? -0.002 -18.686 -12.139 1.00 92.06 437 THR A C 1
ATOM 3530 O O . THR A 1 437 ? 0.844 -19.457 -12.576 1.00 92.06 437 THR A O 1
ATOM 3533 N N . SER A 1 438 ? -0.253 -18.594 -10.827 1.00 92.12 438 SER A N 1
ATOM 3534 C CA . SER A 1 438 ? 0.466 -19.425 -9.847 1.00 92.12 438 SER A CA 1
ATOM 3535 C C . SER A 1 438 ? 0.216 -20.913 -10.066 1.00 92.12 438 SER A C 1
ATOM 3537 O O . SER A 1 438 ? 1.146 -21.711 -9.997 1.00 92.12 438 SER A O 1
ATOM 3539 N N . ASP A 1 439 ? -1.030 -21.283 -10.349 1.00 89.56 439 ASP A N 1
ATOM 3540 C CA . ASP A 1 439 ? -1.411 -22.662 -10.614 1.00 89.56 439 ASP A CA 1
ATOM 3541 C C . ASP A 1 439 ? -0.669 -23.233 -11.834 1.00 89.56 439 ASP A C 1
ATOM 3543 O O . ASP A 1 439 ? -0.182 -24.362 -11.764 1.00 89.56 439 ASP A O 1
ATOM 3547 N N . TYR A 1 440 ? -0.526 -22.449 -12.907 1.00 89.62 440 TYR A N 1
ATOM 3548 C CA . TYR A 1 440 ? 0.255 -22.809 -14.095 1.00 89.62 440 TYR A CA 1
ATOM 3549 C C . TYR A 1 440 ? 1.764 -22.898 -13.830 1.00 89.62 440 TYR A C 1
ATOM 3551 O O . TYR A 1 440 ? 2.422 -23.817 -14.317 1.00 89.62 440 TYR A O 1
ATOM 3559 N N . LEU A 1 441 ? 2.324 -21.972 -13.044 1.00 89.06 441 LEU A N 1
ATOM 3560 C CA . LEU A 1 441 ? 3.755 -21.975 -12.726 1.00 89.06 441 LEU A CA 1
ATOM 3561 C C . LEU A 1 441 ? 4.163 -23.190 -11.877 1.00 89.06 441 LEU A C 1
ATOM 3563 O O . LEU A 1 441 ? 5.249 -23.734 -12.085 1.00 89.06 441 LEU A O 1
ATOM 3567 N N . GLN A 1 442 ? 3.286 -23.646 -10.976 1.00 86.69 442 GLN A N 1
ATOM 3568 C CA . GLN A 1 442 ? 3.534 -24.804 -10.108 1.00 86.69 442 GLN A CA 1
ATOM 3569 C C . GLN A 1 442 ? 3.435 -26.149 -10.834 1.00 86.69 442 GLN A C 1
ATOM 3571 O O . GLN A 1 442 ? 4.209 -27.061 -10.546 1.00 86.69 442 GLN A O 1
ATOM 3576 N N . ASP A 1 443 ? 2.487 -26.290 -11.760 1.00 82.19 443 ASP A N 1
ATOM 3577 C CA . ASP A 1 443 ? 2.328 -27.497 -12.566 1.00 82.19 443 ASP A CA 1
ATOM 3578 C C . ASP A 1 443 ? 2.099 -27.116 -14.025 1.00 82.19 443 ASP A C 1
ATOM 3580 O O . ASP A 1 443 ? 0.973 -26.889 -14.462 1.00 82.19 443 ASP A O 1
ATOM 3584 N N . ARG A 1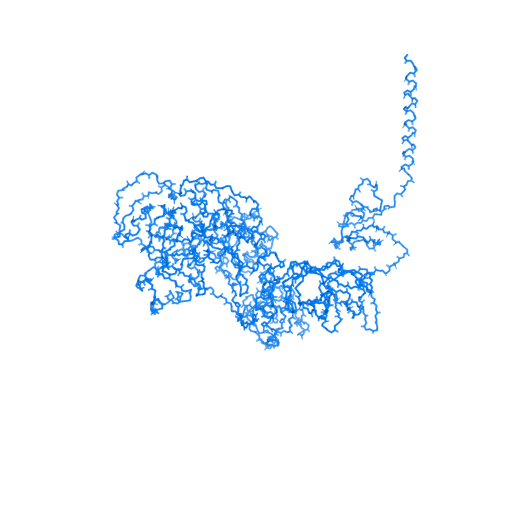 444 ? 3.187 -27.109 -14.801 1.00 73.19 444 ARG A N 1
ATOM 3585 C CA . ARG A 1 444 ? 3.159 -26.789 -16.236 1.00 73.19 444 ARG A CA 1
ATOM 3586 C C . ARG A 1 444 ? 2.364 -27.813 -17.069 1.00 73.19 444 ARG A C 1
ATOM 3588 O O . ARG A 1 444 ? 2.133 -27.565 -18.250 1.00 73.19 444 ARG A O 1
ATOM 3595 N N . ASN A 1 445 ? 1.950 -28.952 -16.489 1.00 66.44 445 ASN A N 1
ATOM 3596 C CA . ASN A 1 445 ? 1.026 -29.897 -17.128 1.00 66.44 445 ASN A CA 1
ATOM 3597 C C . ASN A 1 445 ? -0.446 -29.520 -16.914 1.00 66.44 445 ASN A C 1
ATOM 3599 O O . ASN A 1 445 ? -1.308 -30.022 -17.644 1.00 66.44 445 ASN A O 1
ATOM 3603 N N . LYS A 1 446 ? -0.763 -28.639 -15.950 1.00 65.75 446 LYS A N 1
ATOM 3604 C CA . LYS A 1 446 ? -2.071 -27.980 -15.930 1.00 65.75 446 LYS A CA 1
ATOM 3605 C C . LYS A 1 446 ? -2.219 -27.201 -17.229 1.00 65.75 446 LYS A C 1
ATOM 3607 O O . LYS A 1 446 ? -1.287 -26.575 -17.729 1.00 65.75 446 LYS A O 1
ATOM 3612 N N . SER A 1 447 ? -3.404 -27.297 -17.818 1.00 63.53 447 SER A N 1
ATOM 3613 C CA . SER A 1 447 ? -3.617 -26.827 -19.179 1.00 63.53 447 SER A CA 1
ATOM 3614 C C . SER A 1 447 ? -3.352 -25.324 -19.298 1.00 63.53 447 SER A C 1
ATOM 3616 O O . SER A 1 447 ? -4.032 -24.536 -18.645 1.00 63.53 447 SER A O 1
ATOM 3618 N N . CYS A 1 448 ? -2.494 -24.916 -20.247 1.00 67.25 448 CYS A N 1
ATOM 3619 C CA . CYS A 1 448 ? -2.430 -23.529 -20.744 1.00 67.25 448 CYS A CA 1
ATOM 3620 C C . CYS A 1 448 ? -3.824 -23.019 -21.199 1.00 67.25 448 CYS A C 1
ATOM 3622 O O . CYS A 1 448 ? -3.948 -21.855 -21.564 1.00 67.25 448 CYS A O 1
ATOM 3624 N N . ALA A 1 449 ? -4.863 -23.872 -21.288 1.00 63.88 449 ALA A N 1
ATOM 3625 C CA . ALA A 1 449 ? -6.234 -23.459 -21.599 1.00 63.88 449 ALA A CA 1
ATOM 3626 C C . ALA A 1 449 ? -6.789 -22.412 -20.629 1.00 63.88 449 ALA A C 1
ATOM 3628 O O . ALA A 1 449 ? -7.690 -21.676 -21.004 1.00 63.88 449 ALA A O 1
ATOM 3629 N N . ILE A 1 450 ? -6.223 -22.288 -19.424 1.00 71.19 450 ILE A N 1
ATOM 3630 C CA . ILE A 1 450 ? -6.564 -21.190 -18.509 1.00 71.19 450 ILE A CA 1
ATOM 3631 C C . ILE A 1 450 ? -6.249 -19.802 -19.098 1.00 71.19 450 ILE A C 1
ATOM 3633 O O . ILE A 1 450 ? -6.815 -18.813 -18.654 1.00 71.19 450 ILE A O 1
ATOM 3637 N N . PHE A 1 451 ? -5.381 -19.731 -20.114 1.00 79.00 451 PHE A N 1
ATOM 3638 C CA . PHE A 1 451 ? -5.050 -18.513 -20.858 1.00 79.00 451 PHE A CA 1
ATOM 3639 C C . PHE A 1 451 ? -5.749 -18.448 -22.230 1.00 79.00 451 PHE A C 1
ATOM 3641 O O . PHE A 1 451 ? -5.298 -17.744 -23.136 1.00 79.00 451 PHE A O 1
ATOM 3648 N N . GLU A 1 452 ? -6.819 -19.218 -22.447 1.00 76.31 452 GLU A N 1
ATOM 3649 C CA . GLU A 1 452 ? -7.647 -19.078 -23.649 1.00 76.31 452 GLU A CA 1
ATOM 3650 C C . GLU A 1 452 ? -8.519 -17.819 -23.581 1.00 76.31 452 GLU A C 1
ATOM 3652 O O . GLU A 1 452 ? -8.987 -17.418 -22.521 1.00 76.31 452 GLU A O 1
ATOM 3657 N N . GLY A 1 453 ? -8.759 -17.194 -24.739 1.00 76.88 453 GLY A N 1
ATOM 3658 C CA . GLY A 1 453 ? -9.634 -16.021 -24.855 1.00 76.88 453 GLY A CA 1
ATOM 3659 C C . GLY A 1 453 ? -8.932 -14.660 -24.824 1.00 76.88 453 GLY A C 1
ATOM 3660 O O . GLY A 1 453 ? -9.596 -13.653 -25.064 1.00 76.88 453 GLY A O 1
ATOM 3661 N N . HIS A 1 454 ? -7.614 -14.616 -24.610 1.00 83.06 454 HIS A N 1
ATOM 3662 C CA . HIS A 1 454 ? -6.830 -13.380 -24.722 1.00 83.06 454 HIS A CA 1
ATOM 3663 C C . HIS A 1 454 ? -6.537 -12.997 -26.179 1.00 83.06 454 HIS A C 1
ATOM 3665 O O . HIS A 1 454 ? -6.586 -13.831 -27.089 1.00 83.06 454 HIS A O 1
ATOM 3671 N N . LYS A 1 455 ? -6.189 -11.723 -26.416 1.00 74.00 455 LYS A N 1
ATOM 3672 C CA . LYS A 1 455 ? -5.764 -11.258 -27.754 1.00 74.00 455 LYS A CA 1
ATOM 3673 C C . LYS A 1 455 ? -4.457 -11.898 -28.213 1.00 74.00 455 LYS A C 1
ATOM 3675 O O . LYS A 1 455 ? -4.264 -12.110 -29.411 1.00 74.00 455 LYS A O 1
ATOM 3680 N N . LEU A 1 456 ? -3.549 -12.164 -27.278 1.00 77.56 456 LEU A N 1
ATOM 3681 C CA . LEU A 1 456 ? -2.314 -12.874 -27.567 1.00 77.56 456 LEU A CA 1
ATOM 3682 C C . LEU A 1 456 ? -2.598 -14.356 -27.817 1.00 77.56 456 LEU A C 1
ATOM 3684 O O . LEU A 1 456 ? -3.337 -14.989 -27.067 1.00 77.56 456 LEU A O 1
ATOM 3688 N N . ALA A 1 457 ? -1.952 -14.941 -28.827 1.00 79.31 457 ALA A N 1
ATOM 3689 C CA . ALA A 1 457 ? -1.994 -16.387 -29.007 1.00 79.31 457 ALA A CA 1
ATOM 3690 C C . ALA A 1 457 ? -1.485 -17.092 -27.737 1.00 79.31 457 ALA A C 1
ATOM 3692 O O . ALA A 1 457 ? -0.423 -16.749 -27.219 1.00 79.31 457 ALA A O 1
ATOM 3693 N N . LYS A 1 458 ? -2.221 -18.107 -27.276 1.00 81.75 458 LYS A N 1
ATOM 3694 C CA . LYS A 1 458 ? -1.928 -18.915 -26.079 1.00 81.75 458 LYS A CA 1
ATOM 3695 C C . LYS A 1 458 ? -0.457 -19.323 -25.954 1.00 81.75 458 LYS A C 1
ATOM 3697 O O . LYS A 1 458 ? 0.130 -19.203 -24.887 1.00 81.75 458 LYS A O 1
ATOM 3702 N N . GLU A 1 459 ? 0.151 -19.759 -27.054 1.00 81.19 459 GLU A N 1
ATOM 3703 C CA . GLU A 1 459 ? 1.564 -20.158 -27.105 1.00 81.19 459 GLU A CA 1
ATOM 3704 C C . GLU A 1 459 ? 2.510 -19.010 -26.726 1.00 81.19 459 GLU A C 1
ATOM 3706 O O . GLU A 1 459 ? 3.463 -19.217 -25.979 1.00 81.19 459 GLU A O 1
ATOM 3711 N N . LYS A 1 460 ? 2.212 -17.786 -27.180 1.00 83.25 460 LYS A N 1
ATOM 3712 C CA . LYS A 1 460 ? 2.983 -16.587 -26.840 1.00 83.25 460 LYS A CA 1
ATOM 3713 C C . LYS A 1 460 ? 2.756 -16.148 -25.393 1.00 83.25 460 LYS A C 1
ATOM 3715 O O . LYS A 1 460 ? 3.721 -15.751 -24.750 1.00 83.25 460 LYS A O 1
ATOM 3720 N N . VAL A 1 461 ? 1.531 -16.261 -24.864 1.00 85.12 461 VAL A N 1
ATOM 3721 C CA . VAL A 1 461 ? 1.269 -16.021 -23.428 1.00 85.12 461 VAL A CA 1
ATOM 3722 C C . VAL A 1 461 ? 2.112 -16.983 -22.591 1.00 85.12 461 VAL A C 1
ATOM 3724 O O . VAL A 1 461 ? 2.890 -16.538 -21.753 1.00 85.12 461 VAL A O 1
ATOM 3727 N N . CYS A 1 462 ? 2.035 -18.290 -22.875 1.00 86.62 462 CYS A N 1
ATOM 3728 C CA . CYS A 1 462 ? 2.796 -19.298 -22.137 1.00 86.62 462 CYS A CA 1
ATOM 3729 C C . CYS A 1 462 ? 4.316 -19.064 -22.265 1.00 86.62 462 CYS A C 1
ATOM 3731 O O . CYS A 1 462 ? 5.024 -19.194 -21.269 1.00 86.62 462 CYS A O 1
ATOM 3733 N N . LEU A 1 463 ? 4.821 -18.656 -23.439 1.00 86.75 463 LEU A N 1
ATOM 3734 C CA . LEU A 1 463 ? 6.231 -18.294 -23.626 1.00 86.75 463 LEU A CA 1
ATOM 3735 C C . LEU A 1 463 ? 6.654 -17.135 -22.713 1.00 86.75 463 LEU A C 1
ATOM 3737 O O . LEU A 1 463 ? 7.579 -17.305 -21.923 1.00 86.75 463 LEU A O 1
ATOM 3741 N N . VAL A 1 464 ? 5.959 -15.994 -22.772 1.00 89.62 464 VAL A N 1
ATOM 3742 C CA . VAL A 1 464 ? 6.297 -14.805 -21.968 1.00 89.62 464 VAL A CA 1
ATOM 3743 C C . VAL A 1 464 ? 6.211 -15.111 -20.473 1.00 89.62 464 VAL A C 1
ATOM 3745 O O . VAL A 1 464 ? 7.129 -14.777 -19.722 1.00 89.62 464 VAL A O 1
ATOM 3748 N N . THR A 1 465 ? 5.154 -15.799 -20.033 1.00 91.56 465 THR A N 1
ATOM 3749 C CA . THR A 1 465 ? 4.983 -16.204 -18.632 1.00 91.56 465 THR A CA 1
ATOM 3750 C C . THR A 1 465 ? 6.104 -17.141 -18.170 1.00 91.56 465 THR A C 1
ATOM 3752 O O . THR A 1 465 ? 6.623 -16.972 -17.066 1.00 91.56 465 THR A O 1
ATOM 3755 N N . ASN A 1 466 ? 6.532 -18.090 -19.010 1.00 91.81 466 ASN A N 1
ATOM 3756 C CA . ASN A 1 466 ? 7.648 -18.984 -18.694 1.00 91.81 466 ASN A CA 1
ATOM 3757 C C . ASN A 1 466 ? 8.971 -18.219 -18.586 1.00 91.81 466 ASN A C 1
ATOM 3759 O O . ASN A 1 466 ? 9.694 -18.405 -17.611 1.00 91.81 466 ASN A O 1
ATOM 3763 N N . THR A 1 467 ? 9.269 -17.323 -19.532 1.00 92.69 467 THR A N 1
ATOM 3764 C CA . THR A 1 467 ? 10.501 -16.522 -19.506 1.00 92.69 467 THR A CA 1
ATOM 3765 C C . THR A 1 467 ? 10.548 -15.596 -18.289 1.00 92.69 467 THR A C 1
ATOM 3767 O O . THR A 1 467 ? 11.591 -15.491 -17.642 1.00 92.69 467 THR A O 1
ATOM 3770 N N . LEU A 1 468 ? 9.420 -14.973 -17.923 1.00 95.38 468 LEU A N 1
ATOM 3771 C CA . LEU A 1 468 ? 9.300 -14.177 -16.696 1.00 95.38 468 LEU A CA 1
ATOM 3772 C C . LEU A 1 468 ? 9.565 -15.019 -15.446 1.00 95.38 468 LEU A C 1
ATOM 3774 O O . LEU A 1 468 ? 10.286 -14.579 -14.551 1.00 95.38 468 LEU A O 1
ATOM 3778 N N . ASN A 1 469 ? 9.016 -16.233 -15.386 1.00 95.12 469 ASN A N 1
ATOM 3779 C CA . ASN A 1 469 ? 9.235 -17.136 -14.264 1.00 95.12 469 ASN A CA 1
ATOM 3780 C C . ASN A 1 469 ? 10.691 -17.601 -14.169 1.00 95.12 469 ASN A C 1
ATOM 3782 O O . ASN A 1 469 ? 11.274 -17.584 -13.087 1.00 95.12 469 ASN A O 1
ATOM 3786 N N . ASP A 1 470 ? 11.301 -17.979 -15.290 1.00 94.25 470 ASP A N 1
ATOM 3787 C CA . ASP A 1 470 ? 12.698 -18.406 -15.326 1.00 94.25 470 ASP A CA 1
ATOM 3788 C C . ASP A 1 470 ? 13.630 -17.262 -14.880 1.00 94.25 470 ASP A C 1
ATOM 3790 O O . ASP A 1 470 ? 14.545 -17.476 -14.078 1.00 94.25 470 ASP A O 1
ATOM 3794 N N . PHE A 1 471 ? 13.348 -16.026 -15.311 1.00 95.00 471 PHE A N 1
ATOM 3795 C CA . PHE A 1 471 ? 14.027 -14.830 -14.811 1.00 95.00 471 PHE A CA 1
ATOM 3796 C C . PHE A 1 471 ? 13.810 -14.622 -13.301 1.00 95.00 471 PHE A C 1
ATOM 3798 O O . PHE A 1 471 ? 14.779 -14.422 -12.563 1.00 95.00 471 PHE A O 1
ATOM 3805 N N . TYR A 1 472 ? 12.566 -14.710 -12.818 1.00 95.56 472 TYR A N 1
ATOM 3806 C CA . TYR A 1 472 ? 12.233 -14.574 -11.396 1.00 95.56 472 TYR A CA 1
ATOM 3807 C C . TYR A 1 472 ? 12.977 -15.595 -10.528 1.00 95.56 472 TYR A C 1
ATOM 3809 O O . TYR A 1 472 ? 13.559 -15.219 -9.511 1.00 95.56 472 TYR A O 1
ATOM 3817 N N . LEU A 1 473 ? 13.040 -16.864 -10.941 1.00 95.38 473 LEU A N 1
ATOM 3818 C CA . LEU A 1 473 ? 13.768 -17.904 -10.213 1.00 95.38 473 LEU A CA 1
ATOM 3819 C C . LEU A 1 473 ? 15.270 -17.606 -10.150 1.00 95.38 473 LEU A C 1
ATOM 3821 O O . LEU A 1 473 ? 15.880 -17.729 -9.082 1.00 95.38 473 LEU A O 1
ATOM 3825 N N . LYS A 1 474 ? 15.867 -17.143 -11.257 1.00 95.56 474 LYS A N 1
ATOM 3826 C CA . LYS A 1 474 ? 17.264 -16.683 -11.259 1.00 95.56 474 LYS A CA 1
ATOM 3827 C C . LYS A 1 474 ? 17.464 -15.500 -10.320 1.00 95.56 474 LYS A C 1
ATOM 3829 O O . LYS A 1 474 ? 18.449 -15.473 -9.582 1.00 95.56 474 LYS A O 1
ATOM 3834 N N . ARG A 1 475 ? 16.519 -14.559 -10.276 1.00 95.25 475 ARG A N 1
ATOM 3835 C CA . ARG A 1 475 ? 16.586 -13.421 -9.358 1.00 95.25 475 ARG A CA 1
ATOM 3836 C C . ARG A 1 475 ? 16.407 -13.773 -7.895 1.00 95.25 475 ARG A C 1
ATOM 3838 O O . ARG A 1 475 ? 17.148 -13.258 -7.057 1.00 95.25 475 ARG A O 1
ATOM 3845 N N . LYS A 1 476 ? 15.516 -14.705 -7.587 1.00 94.19 476 LYS A N 1
ATOM 3846 C CA . LYS A 1 476 ? 15.373 -15.280 -6.249 1.00 94.19 476 LYS A CA 1
ATOM 3847 C C . LYS A 1 476 ? 16.672 -15.951 -5.800 1.00 94.19 476 LYS A C 1
ATOM 3849 O O . LYS A 1 476 ? 17.139 -15.701 -4.692 1.00 94.19 476 LYS A O 1
ATOM 3854 N N . ASN A 1 477 ? 17.315 -16.719 -6.682 1.00 95.19 477 ASN A N 1
ATOM 3855 C CA . ASN A 1 477 ? 18.625 -17.305 -6.400 1.00 95.19 477 ASN A CA 1
ATOM 3856 C C . ASN A 1 477 ? 19.716 -16.238 -6.203 1.00 95.19 477 ASN A C 1
ATOM 3858 O O . ASN A 1 477 ? 20.497 -16.325 -5.258 1.00 95.19 477 ASN A O 1
ATOM 3862 N N . TRP A 1 478 ? 19.740 -15.197 -7.041 1.00 95.31 478 TRP A N 1
ATOM 3863 C CA . TRP A 1 478 ? 20.655 -14.066 -6.879 1.00 95.31 478 TRP A CA 1
ATOM 3864 C C . TRP A 1 478 ? 20.491 -13.397 -5.507 1.00 95.31 478 TRP A C 1
ATOM 3866 O O . TRP A 1 478 ? 21.492 -13.130 -4.840 1.00 95.31 478 TRP A O 1
ATOM 3876 N N . ARG A 1 479 ? 19.254 -13.183 -5.034 1.00 93.56 479 ARG A N 1
ATOM 3877 C CA . ARG A 1 479 ? 18.996 -12.642 -3.689 1.00 93.56 479 ARG A CA 1
ATOM 3878 C C . ARG A 1 479 ? 19.528 -13.546 -2.585 1.00 93.56 479 ARG A C 1
ATOM 3880 O O . ARG A 1 479 ? 20.171 -13.030 -1.677 1.00 93.56 479 ARG A O 1
ATOM 3887 N N . ASN A 1 480 ? 19.321 -14.858 -2.685 1.00 91.94 480 ASN A N 1
ATOM 3888 C CA . ASN A 1 480 ? 19.853 -15.820 -1.717 1.00 91.94 480 ASN A CA 1
ATOM 3889 C C . ASN A 1 480 ? 21.386 -15.758 -1.650 1.00 91.94 480 ASN A C 1
ATOM 3891 O O . ASN A 1 480 ? 21.955 -15.569 -0.578 1.00 91.94 480 ASN A O 1
ATOM 3895 N N . LEU A 1 481 ? 22.058 -15.857 -2.803 1.00 92.44 481 LEU A N 1
ATOM 3896 C CA . LEU A 1 481 ? 23.523 -15.864 -2.881 1.00 92.44 481 LEU A CA 1
ATOM 3897 C C . LEU A 1 481 ? 24.148 -14.563 -2.366 1.00 92.44 481 LEU A C 1
ATOM 3899 O O . LEU A 1 481 ? 25.204 -14.592 -1.737 1.00 92.44 481 LEU A O 1
ATOM 3903 N N . ASN A 1 482 ? 23.485 -13.429 -2.600 1.00 91.31 482 ASN A N 1
ATOM 3904 C CA . ASN A 1 482 ? 23.948 -12.116 -2.153 1.00 91.31 482 ASN A CA 1
ATOM 3905 C C . ASN A 1 482 ? 23.408 -11.716 -0.771 1.00 91.31 482 ASN A C 1
ATOM 3907 O O . ASN A 1 482 ? 23.683 -10.604 -0.321 1.00 91.31 482 ASN A O 1
ATOM 3911 N N . LYS A 1 483 ? 22.646 -12.592 -0.096 1.00 90.94 483 LYS A N 1
ATOM 3912 C CA . LYS A 1 483 ? 22.004 -12.320 1.199 1.00 90.94 483 LYS A CA 1
ATOM 3913 C C . LYS A 1 483 ? 21.191 -11.027 1.158 1.00 90.94 483 LYS A C 1
ATOM 3915 O O . LYS A 1 483 ? 21.480 -10.062 1.859 1.00 90.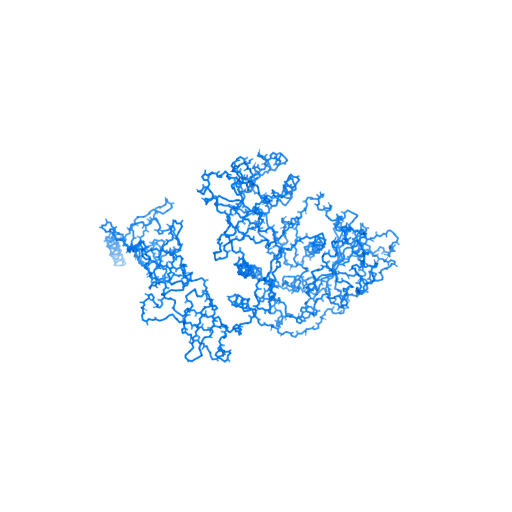94 483 LYS A O 1
ATOM 3920 N N . ARG A 1 484 ? 20.228 -10.975 0.240 1.00 91.56 484 ARG A N 1
ATOM 3921 C CA . ARG A 1 484 ? 19.329 -9.837 -0.014 1.00 91.56 484 ARG A CA 1
ATOM 3922 C C . ARG A 1 484 ? 17.867 -10.275 -0.027 1.00 91.56 484 ARG A C 1
ATOM 3924 O O . ARG A 1 484 ? 17.067 -9.727 -0.799 1.00 91.56 484 ARG A O 1
ATOM 3931 N N . ASN A 1 485 ? 17.508 -11.282 0.775 1.00 87.62 485 ASN A N 1
ATOM 3932 C CA . ASN A 1 485 ? 16.137 -11.766 0.792 1.00 87.62 485 ASN A CA 1
ATOM 3933 C C . ASN A 1 485 ? 15.198 -10.744 1.413 1.00 87.62 485 ASN A C 1
ATOM 3935 O O . ASN A 1 485 ? 15.416 -10.192 2.499 1.00 87.62 485 ASN A O 1
ATOM 3939 N N . VAL A 1 486 ? 14.092 -10.527 0.715 1.00 85.19 486 VAL A N 1
ATOM 3940 C CA . VAL A 1 486 ? 13.009 -9.665 1.164 1.00 85.19 486 VAL A CA 1
ATOM 3941 C C . VAL A 1 486 ? 12.024 -10.516 1.951 1.00 85.19 486 VAL A C 1
ATOM 3943 O O . VAL A 1 486 ? 11.712 -11.641 1.571 1.00 85.19 486 VAL A O 1
ATOM 3946 N N . THR A 1 487 ? 11.534 -9.987 3.070 1.00 79.00 487 THR A N 1
ATOM 3947 C CA . THR A 1 487 ? 10.430 -10.634 3.785 1.00 79.00 487 THR A CA 1
ATOM 3948 C C . THR A 1 487 ? 9.121 -10.048 3.293 1.00 79.00 487 THR A C 1
ATOM 3950 O O . THR A 1 487 ? 8.892 -8.844 3.413 1.00 79.00 487 THR A O 1
ATOM 3953 N N . TYR A 1 488 ? 8.249 -10.906 2.781 1.00 71.38 488 TYR A N 1
ATOM 3954 C CA . TYR A 1 488 ? 6.903 -10.532 2.371 1.00 71.38 488 TYR A CA 1
ATOM 3955 C C . TYR A 1 488 ? 5.939 -10.631 3.564 1.00 71.38 488 TYR A C 1
ATOM 3957 O O . TYR A 1 488 ? 5.919 -11.636 4.274 1.00 71.38 488 TYR A O 1
ATOM 3965 N N . SER A 1 489 ? 5.141 -9.585 3.800 1.00 63.69 489 SER A N 1
ATOM 3966 C CA . SER A 1 489 ? 4.115 -9.576 4.855 1.00 63.69 489 SER A CA 1
ATOM 3967 C C . SER A 1 489 ? 2.799 -10.162 4.342 1.00 63.69 489 SER A C 1
ATOM 3969 O O . SER A 1 489 ? 2.306 -9.750 3.297 1.00 63.69 489 SER A O 1
ATOM 3971 N N . THR A 1 490 ? 2.187 -11.069 5.103 1.00 56.78 490 THR A N 1
ATOM 3972 C CA . THR A 1 490 ? 0.980 -11.837 4.729 1.00 56.78 490 THR A CA 1
ATOM 3973 C C . THR A 1 490 ? -0.330 -11.235 5.261 1.00 56.78 490 THR A C 1
ATOM 3975 O O . THR A 1 490 ? -1.229 -11.954 5.695 1.00 56.78 490 THR A O 1
ATOM 3978 N N . SER A 1 491 ? -0.451 -9.907 5.306 1.00 59.62 491 SER A N 1
ATOM 3979 C CA . SER A 1 491 ? -1.506 -9.236 6.087 1.00 59.62 491 SER A CA 1
ATOM 3980 C C . SER A 1 491 ? -2.524 -8.435 5.274 1.00 59.62 491 SER A C 1
ATOM 3982 O O . SER A 1 491 ? -3.036 -7.442 5.788 1.00 59.62 491 SER A O 1
ATOM 3984 N N . ASN A 1 492 ? -2.806 -8.820 4.030 1.00 77.38 492 ASN A N 1
ATOM 3985 C CA . ASN A 1 492 ? -3.900 -8.199 3.284 1.00 77.38 492 ASN A CA 1
ATOM 3986 C C . ASN A 1 492 ? -5.199 -8.974 3.524 1.00 77.38 492 ASN A C 1
ATOM 3988 O O . ASN A 1 492 ? -5.191 -10.202 3.611 1.00 77.38 492 ASN A O 1
ATOM 3992 N N . THR A 1 493 ? -6.305 -8.245 3.622 1.00 88.94 493 THR A N 1
ATOM 3993 C CA . THR A 1 493 ? -7.628 -8.799 3.908 1.00 88.94 493 THR A CA 1
ATOM 3994 C C . THR A 1 493 ? -8.630 -8.190 2.944 1.00 88.94 493 THR A C 1
ATOM 3996 O O . THR A 1 493 ? -8.696 -6.969 2.800 1.00 88.94 493 THR A O 1
ATOM 3999 N N . GLN A 1 494 ? -9.415 -9.042 2.299 1.00 91.75 494 GLN A N 1
ATOM 4000 C CA . GLN A 1 494 ? -10.568 -8.643 1.517 1.00 91.75 494 GLN A CA 1
ATOM 4001 C C . GLN A 1 494 ? -11.805 -8.645 2.414 1.00 91.75 494 GLN A C 1
ATOM 4003 O O . GLN A 1 494 ? -12.114 -9.639 3.065 1.00 91.75 494 GLN A O 1
ATOM 4008 N N . TYR A 1 495 ? -12.516 -7.523 2.425 1.00 93.88 495 TYR A N 1
ATOM 4009 C CA . TYR A 1 495 ? -13.791 -7.384 3.118 1.00 93.88 495 TYR A CA 1
ATOM 4010 C C . TYR A 1 495 ? -14.912 -7.499 2.095 1.00 93.88 495 TYR A C 1
ATOM 4012 O O . TYR A 1 495 ? -14.923 -6.758 1.112 1.00 93.88 495 TYR A O 1
ATOM 4020 N N . VAL A 1 496 ? -15.841 -8.421 2.326 1.00 93.69 496 VAL A N 1
ATOM 4021 C CA . VAL A 1 496 ? -17.010 -8.624 1.472 1.00 93.69 496 VAL A CA 1
ATOM 4022 C C . VAL A 1 496 ? -18.219 -8.007 2.163 1.00 93.69 496 VAL A C 1
ATOM 4024 O O . VAL A 1 496 ? -18.511 -8.312 3.326 1.00 93.69 496 VAL A O 1
ATOM 4027 N N . ILE A 1 497 ? -18.910 -7.125 1.445 1.00 94.31 497 ILE A N 1
ATOM 4028 C CA . ILE A 1 497 ? -20.096 -6.414 1.924 1.00 94.31 497 ILE A CA 1
ATOM 4029 C C . ILE A 1 497 ? -21.317 -6.754 1.068 1.00 94.31 497 ILE A C 1
ATOM 4031 O O . ILE A 1 497 ? -21.179 -7.077 -0.111 1.00 94.31 497 ILE A O 1
ATOM 4035 N N . ASP A 1 498 ? -22.503 -6.692 1.668 1.00 93.56 498 ASP A N 1
ATOM 4036 C CA . ASP A 1 498 ? -23.777 -6.812 0.955 1.00 93.56 498 ASP A CA 1
ATOM 4037 C C . ASP A 1 498 ? -24.228 -5.479 0.321 1.00 93.56 498 ASP A C 1
ATOM 4039 O O . ASP A 1 498 ? -23.585 -4.435 0.459 1.00 93.56 498 ASP A O 1
ATOM 4043 N N . GLU A 1 499 ? -25.370 -5.506 -0.369 1.00 91.38 499 GLU A N 1
ATOM 4044 C CA . GLU A 1 499 ? -25.989 -4.336 -1.013 1.00 91.38 499 GLU A CA 1
ATOM 4045 C C . GLU A 1 499 ? -26.405 -3.218 -0.039 1.00 91.38 499 GLU A C 1
ATOM 4047 O O . GLU A 1 499 ? -26.669 -2.091 -0.460 1.00 91.38 499 GLU A O 1
ATOM 4052 N N . HIS A 1 500 ? -26.439 -3.506 1.263 1.00 90.00 500 HIS A N 1
ATOM 4053 C CA . HIS A 1 500 ? -26.734 -2.552 2.328 1.00 90.00 500 HIS A CA 1
ATOM 4054 C C . HIS A 1 500 ? -25.466 -2.048 3.038 1.00 90.00 500 HIS A C 1
ATOM 4056 O O . HIS A 1 500 ? -25.571 -1.299 4.011 1.00 90.00 500 HIS A O 1
ATOM 4062 N N . GLY A 1 501 ? -24.274 -2.428 2.560 1.00 88.62 501 GLY A N 1
ATOM 4063 C CA . GLY A 1 501 ? -22.989 -2.016 3.127 1.00 88.62 501 GLY A CA 1
ATOM 4064 C C . GLY A 1 501 ? -22.584 -2.791 4.382 1.00 88.62 501 GLY A C 1
ATOM 4065 O O . GLY A 1 501 ? -21.697 -2.349 5.114 1.00 88.62 501 GLY A O 1
ATOM 4066 N N . LYS A 1 502 ? -23.227 -3.930 4.663 1.00 91.88 502 LYS A N 1
ATOM 4067 C CA . LYS A 1 502 ? -22.966 -4.747 5.852 1.00 91.88 502 LYS A CA 1
ATOM 4068 C C . LYS A 1 502 ? -21.909 -5.805 5.571 1.00 91.88 502 LYS A C 1
ATOM 4070 O O . LYS A 1 502 ? -21.957 -6.464 4.536 1.00 91.88 502 LYS A O 1
ATOM 4075 N N . CYS A 1 503 ? -20.996 -6.032 6.517 1.00 94.56 503 CYS A N 1
ATOM 4076 C CA . CYS A 1 503 ? -19.989 -7.085 6.367 1.00 94.56 503 CYS A CA 1
ATOM 4077 C C . CYS A 1 503 ? -20.629 -8.487 6.399 1.00 94.56 503 CYS A C 1
ATOM 4079 O O . CYS A 1 503 ? -21.334 -8.850 7.357 1.00 94.56 503 CYS A O 1
ATOM 4081 N N . ILE A 1 504 ? -20.376 -9.272 5.349 1.00 94.19 504 ILE A N 1
ATOM 4082 C CA . ILE A 1 504 ? -20.829 -10.664 5.229 1.00 94.19 504 ILE A CA 1
ATOM 4083 C C . ILE A 1 504 ? -19.682 -11.669 5.288 1.00 94.19 504 ILE A C 1
ATOM 4085 O O . ILE A 1 504 ? -19.908 -12.774 5.772 1.00 94.19 504 ILE A O 1
ATOM 4089 N N . ASP A 1 505 ? -18.476 -11.292 4.855 1.00 93.69 505 ASP A N 1
ATOM 4090 C CA . ASP A 1 505 ? -17.301 -12.163 4.908 1.00 93.69 505 ASP A CA 1
ATOM 4091 C C . ASP A 1 505 ? -15.993 -11.359 4.987 1.00 93.69 505 ASP A C 1
ATOM 4093 O O . ASP A 1 505 ? -15.927 -10.196 4.570 1.00 93.69 505 ASP A O 1
ATOM 4097 N N . ILE A 1 506 ? -14.953 -11.988 5.533 1.00 94.75 506 ILE A N 1
ATOM 4098 C CA . ILE A 1 506 ? -13.612 -11.426 5.706 1.00 94.75 506 ILE A CA 1
ATOM 4099 C C . ILE A 1 506 ? -12.601 -12.496 5.296 1.00 94.75 506 ILE A C 1
ATOM 4101 O O . ILE A 1 506 ? -12.431 -13.504 5.979 1.00 94.75 506 ILE A O 1
ATOM 4105 N N . ILE A 1 507 ? -11.911 -12.253 4.183 1.00 92.06 507 ILE A N 1
ATOM 4106 C CA . ILE A 1 507 ? -11.077 -13.246 3.504 1.00 92.06 507 ILE A CA 1
ATOM 4107 C C . ILE A 1 507 ? -9.614 -12.778 3.526 1.00 92.06 507 ILE A C 1
ATOM 4109 O O . ILE A 1 507 ? -9.273 -11.781 2.882 1.00 92.06 507 ILE A O 1
ATOM 4113 N N . PRO A 1 508 ? -8.711 -13.469 4.242 1.00 89.44 508 PRO A N 1
ATOM 4114 C CA . PRO A 1 508 ? -7.279 -13.220 4.157 1.00 89.44 508 PRO A CA 1
ATOM 4115 C C . PRO A 1 508 ? -6.755 -13.486 2.747 1.00 89.44 508 PRO A C 1
ATOM 4117 O O . PRO A 1 508 ? -6.978 -14.554 2.175 1.00 89.44 508 PRO A O 1
ATOM 4120 N N . ILE A 1 509 ? -5.999 -12.538 2.203 1.00 85.44 509 ILE A N 1
ATOM 4121 C CA . ILE A 1 509 ? -5.332 -12.704 0.914 1.00 85.44 509 ILE A CA 1
ATOM 4122 C C . ILE A 1 509 ? -4.018 -13.449 1.148 1.00 85.44 509 ILE A C 1
ATOM 4124 O O . ILE A 1 509 ? -3.127 -12.979 1.862 1.00 85.44 509 ILE A O 1
ATOM 4128 N N . VAL A 1 510 ? -3.896 -14.618 0.522 1.00 83.31 510 VAL A N 1
ATOM 4129 C CA . VAL A 1 510 ? -2.685 -15.438 0.564 1.00 83.31 510 VAL A CA 1
ATOM 4130 C C . VAL A 1 510 ? -1.771 -15.037 -0.587 1.00 83.31 510 VAL A C 1
ATOM 4132 O O . VAL A 1 510 ? -2.151 -15.124 -1.754 1.00 83.31 510 VAL A O 1
ATOM 4135 N N . LEU A 1 511 ? -0.549 -14.622 -0.253 1.00 86.12 511 LEU A N 1
ATOM 4136 C CA . LEU A 1 511 ? 0.488 -14.379 -1.249 1.00 86.12 511 LEU A CA 1
ATOM 4137 C C . LEU A 1 511 ? 0.887 -15.703 -1.904 1.00 86.12 511 LEU A C 1
ATOM 4139 O O . LEU A 1 511 ? 1.232 -16.667 -1.220 1.00 86.12 511 LEU A O 1
ATOM 4143 N N . LYS A 1 512 ? 0.835 -15.725 -3.234 1.00 89.06 512 LYS A N 1
ATOM 4144 C CA . LYS A 1 512 ? 1.255 -16.854 -4.073 1.00 89.06 512 LYS A CA 1
ATOM 4145 C C . LYS A 1 512 ? 2.508 -16.500 -4.879 1.00 89.06 512 LYS A C 1
ATOM 4147 O O . LYS A 1 512 ? 2.902 -15.340 -4.935 1.00 89.06 512 LYS A O 1
ATOM 4152 N N . GLU A 1 513 ? 3.094 -17.485 -5.550 1.00 90.62 513 GLU A N 1
ATOM 4153 C CA . GLU A 1 513 ? 4.331 -17.337 -6.331 1.00 90.62 513 GLU A CA 1
ATOM 4154 C C . GLU A 1 513 ? 4.251 -16.249 -7.412 1.00 90.62 513 GLU A C 1
ATOM 4156 O O . GLU A 1 513 ? 5.178 -15.454 -7.555 1.00 90.62 513 GLU A O 1
ATOM 4161 N N . SER A 1 514 ? 3.112 -16.113 -8.098 1.00 93.19 514 SER A N 1
ATOM 4162 C CA . SER A 1 514 ? 2.911 -15.032 -9.073 1.00 93.19 514 SER A CA 1
ATOM 4163 C C . SER A 1 514 ? 2.974 -13.631 -8.443 1.00 93.19 514 SER A C 1
ATOM 4165 O O . SER A 1 514 ? 3.427 -12.692 -9.095 1.00 93.19 514 SER A O 1
ATOM 4167 N N . HIS A 1 515 ? 2.597 -13.474 -7.166 1.00 93.06 515 HIS A N 1
ATOM 4168 C CA . HIS A 1 515 ? 2.749 -12.203 -6.450 1.00 93.06 515 HIS A CA 1
ATOM 4169 C C . HIS A 1 515 ? 4.225 -11.896 -6.181 1.00 93.06 515 HIS A C 1
ATOM 4171 O O . HIS A 1 515 ? 4.640 -10.742 -6.289 1.00 93.06 515 HIS A O 1
ATOM 4177 N N . GLU A 1 516 ? 5.025 -12.912 -5.836 1.00 93.25 516 GLU A N 1
ATOM 4178 C CA . GLU A 1 516 ? 6.473 -12.758 -5.650 1.00 93.25 516 GLU A CA 1
ATOM 4179 C C . GLU A 1 516 ? 7.163 -12.384 -6.970 1.00 93.25 516 GLU A C 1
ATOM 4181 O O . GLU A 1 516 ? 8.013 -11.493 -6.972 1.00 93.25 516 GLU A O 1
ATOM 4186 N N . LEU A 1 517 ? 6.756 -13.001 -8.086 1.00 95.62 517 LEU A N 1
ATOM 4187 C CA . LEU A 1 517 ? 7.264 -12.708 -9.430 1.00 95.62 517 LEU A CA 1
ATOM 4188 C C . LEU A 1 517 ? 7.032 -11.246 -9.821 1.00 95.62 517 LEU A C 1
ATOM 4190 O O . LEU A 1 517 ? 7.990 -10.542 -10.153 1.00 95.62 517 LEU A O 1
ATOM 4194 N N . VAL A 1 518 ? 5.783 -10.769 -9.746 1.00 96.62 518 VAL A N 1
ATOM 4195 C CA . VAL A 1 518 ? 5.452 -9.367 -10.062 1.00 96.62 518 VAL A CA 1
ATOM 4196 C C . VAL A 1 518 ? 6.195 -8.426 -9.114 1.00 96.62 518 VAL A C 1
ATOM 4198 O O . VAL A 1 518 ? 6.798 -7.447 -9.555 1.00 96.62 518 VAL A O 1
ATOM 4201 N N . SER A 1 519 ? 6.240 -8.759 -7.818 1.00 95.31 519 SER A N 1
ATOM 4202 C CA . SER A 1 519 ? 6.966 -7.967 -6.820 1.00 95.31 519 SER A CA 1
ATOM 4203 C C . SER A 1 519 ? 8.451 -7.832 -7.157 1.00 95.31 519 SER A C 1
ATOM 4205 O O . SER A 1 519 ? 8.992 -6.736 -7.044 1.00 95.31 519 SER A O 1
ATOM 4207 N N . GLU A 1 520 ? 9.121 -8.903 -7.592 1.00 96.38 520 GLU A N 1
ATOM 4208 C CA . GLU A 1 520 ? 10.538 -8.843 -7.972 1.00 96.38 520 GLU A CA 1
ATOM 4209 C C . GLU A 1 520 ? 10.764 -7.995 -9.230 1.00 96.38 520 GLU A C 1
ATOM 4211 O O . GLU A 1 520 ? 11.728 -7.227 -9.281 1.00 96.38 520 GLU A O 1
ATOM 4216 N N . CYS A 1 521 ? 9.853 -8.054 -10.206 1.00 97.88 521 CYS A N 1
ATOM 4217 C CA . CYS A 1 521 ? 9.902 -7.187 -11.384 1.00 97.88 521 CYS A CA 1
ATOM 4218 C C . CYS A 1 521 ? 9.784 -5.707 -10.983 1.00 97.88 521 CYS A C 1
ATOM 4220 O O . CYS A 1 521 ? 10.620 -4.885 -11.366 1.00 97.88 521 CYS A O 1
ATOM 4222 N N . MET A 1 522 ? 8.805 -5.370 -10.137 1.00 97.69 522 MET A N 1
ATOM 4223 C CA . MET A 1 522 ? 8.621 -4.004 -9.639 1.00 97.69 522 MET A CA 1
ATOM 4224 C C . MET A 1 522 ? 9.801 -3.533 -8.782 1.00 97.69 522 MET A C 1
ATOM 4226 O O . MET A 1 522 ? 10.208 -2.373 -8.882 1.00 97.69 522 MET A O 1
ATOM 4230 N N . LEU A 1 523 ? 10.387 -4.417 -7.964 1.00 97.12 523 LEU A N 1
ATOM 4231 C CA . LEU A 1 523 ? 11.604 -4.122 -7.204 1.00 97.12 523 LEU A CA 1
ATOM 4232 C C . LEU A 1 523 ? 12.774 -3.803 -8.138 1.00 97.12 523 LEU A C 1
ATOM 4234 O O . LEU A 1 523 ? 13.479 -2.828 -7.882 1.00 97.12 523 LEU A O 1
ATOM 4238 N N . CYS A 1 524 ? 12.949 -4.562 -9.225 1.00 97.56 524 CYS A N 1
ATOM 4239 C CA . CYS A 1 524 ? 13.957 -4.271 -10.243 1.00 97.56 524 CYS A CA 1
ATOM 4240 C C . CYS A 1 524 ? 13.727 -2.885 -10.861 1.00 97.56 524 CYS A C 1
ATOM 4242 O O . CYS A 1 524 ? 14.635 -2.057 -10.826 1.00 97.56 524 CYS A O 1
ATOM 4244 N N . TYR A 1 525 ? 12.519 -2.586 -11.350 1.00 98.44 525 TYR A N 1
ATOM 4245 C CA . TYR A 1 525 ? 12.222 -1.283 -11.959 1.00 98.44 525 TYR A CA 1
ATOM 4246 C C . TYR A 1 525 ? 12.518 -0.118 -11.014 1.00 98.44 525 TYR A C 1
ATOM 4248 O O . TYR A 1 525 ? 13.253 0.808 -11.355 1.00 98.44 525 TYR A O 1
ATOM 4256 N N . ASN A 1 526 ? 11.980 -0.181 -9.798 1.00 98.50 526 ASN A N 1
ATOM 4257 C CA . ASN A 1 526 ? 12.130 0.859 -8.786 1.00 98.50 526 ASN A CA 1
ATOM 4258 C C . ASN A 1 526 ? 13.597 1.047 -8.352 1.00 98.50 526 ASN A C 1
ATOM 4260 O O . ASN A 1 526 ? 14.065 2.179 -8.215 1.00 98.50 526 ASN A O 1
ATOM 4264 N N . HIS A 1 527 ? 14.339 -0.048 -8.153 1.00 97.88 527 HIS A N 1
ATOM 4265 C CA . HIS A 1 527 ? 15.751 -0.001 -7.773 1.00 97.88 527 HIS A CA 1
ATOM 4266 C C . HIS A 1 527 ? 16.623 0.579 -8.891 1.00 97.88 527 HIS A C 1
ATOM 4268 O O . HIS A 1 527 ? 17.407 1.495 -8.648 1.00 97.88 527 HIS A O 1
ATOM 4274 N N . TYR A 1 528 ? 16.459 0.098 -10.125 1.00 97.75 528 TYR A N 1
ATOM 4275 C CA . TYR A 1 528 ? 17.278 0.554 -11.247 1.00 97.75 528 TYR A CA 1
ATOM 4276 C C . TYR A 1 528 ? 16.882 1.947 -11.739 1.00 97.75 528 TYR A C 1
ATOM 4278 O O . TYR A 1 528 ? 17.751 2.672 -12.211 1.00 97.75 528 TYR A O 1
ATOM 4286 N N . THR A 1 529 ? 15.641 2.391 -11.502 1.00 98.31 529 THR A N 1
ATOM 4287 C CA . THR A 1 529 ? 15.269 3.814 -11.610 1.00 98.31 529 THR A CA 1
ATOM 4288 C C . THR A 1 529 ? 16.048 4.660 -10.601 1.00 98.31 529 THR A C 1
ATOM 4290 O O . THR A 1 529 ? 16.586 5.702 -10.963 1.00 98.31 529 THR A O 1
ATOM 4293 N N . ALA A 1 530 ? 16.177 4.210 -9.347 1.00 98.31 530 ALA A N 1
ATOM 4294 C CA . ALA A 1 530 ? 16.945 4.931 -8.330 1.00 98.31 530 ALA A CA 1
ATOM 4295 C C . ALA A 1 530 ? 18.437 5.038 -8.687 1.00 98.31 530 ALA A C 1
ATOM 4297 O O . ALA A 1 530 ? 19.024 6.112 -8.549 1.00 98.31 530 ALA A O 1
ATOM 4298 N N . LEU A 1 531 ? 19.048 3.958 -9.190 1.00 97.06 531 LEU A N 1
ATOM 4299 C CA . LEU A 1 531 ? 20.443 3.994 -9.646 1.00 97.06 531 LEU A CA 1
ATOM 4300 C C . LEU A 1 531 ? 20.626 4.887 -10.876 1.00 97.06 531 LEU A C 1
ATOM 4302 O O . LEU A 1 531 ? 21.604 5.625 -10.946 1.00 97.06 531 LEU A O 1
ATOM 4306 N N . TYR A 1 532 ? 19.670 4.863 -11.806 1.00 96.75 532 TYR A N 1
ATOM 4307 C CA . TYR A 1 532 ? 19.662 5.737 -12.975 1.00 96.75 532 TYR A CA 1
ATOM 4308 C C . TYR A 1 532 ? 19.607 7.216 -12.578 1.00 96.75 532 TYR A C 1
ATOM 4310 O O . TYR A 1 532 ? 20.415 8.018 -13.042 1.00 96.75 532 TYR A O 1
ATOM 4318 N N . PHE A 1 533 ? 18.706 7.570 -11.656 1.00 97.50 533 PHE A N 1
ATOM 4319 C CA . PHE A 1 533 ? 18.582 8.931 -11.135 1.00 97.50 533 PHE A CA 1
ATOM 4320 C C . PHE A 1 533 ? 19.865 9.387 -10.443 1.00 97.50 533 PHE A C 1
ATOM 4322 O O . PHE A 1 533 ? 20.353 10.480 -10.721 1.00 97.50 533 PHE A O 1
ATOM 4329 N N . LYS A 1 534 ? 20.446 8.532 -9.596 1.00 96.19 534 LYS A N 1
ATOM 4330 C CA . LYS A 1 534 ? 21.722 8.788 -8.918 1.00 96.19 534 LYS A CA 1
ATOM 4331 C C . LYS A 1 534 ? 22.866 8.984 -9.917 1.00 96.19 534 LYS A C 1
ATOM 4333 O O . LYS A 1 534 ? 23.650 9.909 -9.757 1.00 96.19 534 LYS A O 1
ATOM 4338 N N . HIS A 1 535 ? 22.957 8.143 -10.947 1.00 94.31 535 HIS A N 1
ATOM 4339 C CA . HIS A 1 535 ? 24.022 8.211 -11.951 1.00 94.31 535 HIS A CA 1
ATOM 4340 C C . HIS A 1 535 ? 23.965 9.502 -12.778 1.00 94.31 535 HIS A C 1
ATOM 4342 O O . HIS A 1 535 ? 24.989 10.151 -12.983 1.00 94.31 535 HIS A O 1
ATOM 4348 N N . PHE A 1 536 ? 22.767 9.893 -13.219 1.00 94.88 536 PHE A N 1
ATOM 4349 C CA . PHE A 1 536 ? 22.559 11.074 -14.060 1.00 94.88 536 PHE A CA 1
ATOM 4350 C C . PHE A 1 536 ? 22.238 12.356 -13.276 1.00 94.88 536 PHE A C 1
ATOM 4352 O O . PHE A 1 536 ? 21.950 13.385 -13.885 1.00 94.88 536 PHE A O 1
ATOM 4359 N N . ASN A 1 537 ? 22.311 12.321 -11.940 1.00 95.06 537 ASN A N 1
ATOM 4360 C CA . ASN A 1 537 ? 21.963 13.432 -11.046 1.00 95.06 537 ASN A CA 1
ATOM 4361 C C . ASN A 1 537 ? 20.550 13.998 -11.299 1.00 95.06 537 ASN A C 1
ATOM 4363 O O . ASN A 1 537 ? 20.337 15.211 -11.285 1.00 95.06 537 ASN A O 1
ATOM 4367 N N . ILE A 1 538 ? 19.576 13.118 -11.544 1.00 96.94 538 ILE A N 1
ATOM 4368 C CA . ILE A 1 538 ? 18.165 13.495 -11.659 1.00 96.94 538 ILE A CA 1
ATOM 4369 C C . ILE A 1 538 ? 17.626 13.735 -10.237 1.00 96.94 538 ILE A C 1
ATOM 4371 O O . ILE A 1 538 ? 17.715 12.828 -9.400 1.00 96.94 538 ILE A O 1
ATOM 4375 N N . PRO A 1 539 ? 17.053 14.915 -9.936 1.00 95.94 539 PRO A N 1
ATOM 4376 C CA . PRO A 1 539 ? 16.627 15.272 -8.585 1.00 95.94 539 PRO A CA 1
ATOM 4377 C C . PRO A 1 539 ? 15.288 14.605 -8.249 1.00 95.94 539 PRO A C 1
ATOM 4379 O O . PRO A 1 539 ? 14.252 15.249 -8.329 1.00 95.94 539 PRO A O 1
ATOM 4382 N N . GLY A 1 540 ? 15.285 13.303 -7.949 1.00 96.31 540 GLY A N 1
ATOM 4383 C CA . GLY A 1 540 ? 14.078 12.522 -7.640 1.00 96.31 540 GLY A CA 1
ATOM 4384 C C . GLY A 1 540 ? 13.757 12.381 -6.156 1.00 96.31 540 GLY A C 1
ATOM 4385 O O . GLY A 1 540 ? 14.558 12.704 -5.283 1.00 96.31 540 GLY A O 1
ATOM 4386 N N . ILE A 1 541 ? 12.571 11.839 -5.875 1.00 97.62 541 ILE A N 1
ATOM 4387 C CA . ILE A 1 541 ? 12.145 11.470 -4.522 1.00 97.62 541 ILE A CA 1
ATOM 4388 C C . ILE A 1 541 ? 12.435 9.983 -4.301 1.00 97.62 541 ILE A C 1
ATOM 4390 O O . ILE A 1 541 ? 11.766 9.113 -4.869 1.00 97.62 541 ILE A O 1
ATOM 4394 N N . TYR A 1 542 ? 13.402 9.711 -3.431 1.00 97.94 542 TYR A N 1
ATOM 4395 C CA . TYR A 1 542 ? 13.807 8.385 -2.980 1.00 97.94 542 TYR A CA 1
ATOM 4396 C C . TYR A 1 542 ? 12.945 7.905 -1.820 1.00 97.94 542 TYR A C 1
ATOM 4398 O O . TYR A 1 542 ? 12.447 8.690 -1.015 1.00 97.94 542 TYR A O 1
ATOM 4406 N N . THR A 1 543 ? 12.798 6.591 -1.715 1.00 96.62 543 THR A N 1
ATOM 4407 C CA . THR A 1 543 ? 12.208 5.911 -0.565 1.00 96.62 543 THR A CA 1
ATOM 4408 C C . THR A 1 543 ? 13.300 5.115 0.118 1.00 96.62 543 THR A C 1
ATOM 4410 O O . THR A 1 543 ? 13.964 4.297 -0.514 1.00 96.62 543 THR A O 1
ATOM 4413 N N . TYR A 1 544 ? 13.478 5.326 1.412 1.00 95.38 544 TYR A N 1
ATOM 4414 C CA . TYR A 1 544 ? 14.536 4.683 2.176 1.00 95.38 544 TYR A CA 1
ATOM 4415 C C . TYR A 1 544 ? 13.993 4.125 3.483 1.00 95.38 544 TYR A C 1
ATOM 4417 O O . TYR A 1 544 ? 12.903 4.476 3.931 1.00 95.38 544 TYR A O 1
ATOM 4425 N N . GLN A 1 545 ? 14.758 3.237 4.100 1.00 93.69 545 GLN A N 1
ATOM 4426 C CA . GLN A 1 545 ? 14.457 2.710 5.421 1.00 93.69 545 GLN A CA 1
ATOM 4427 C C . GLN A 1 545 ? 15.781 2.585 6.152 1.00 93.69 545 GLN A C 1
ATOM 4429 O O . GLN A 1 545 ? 16.598 1.730 5.808 1.00 93.69 545 GLN A O 1
ATOM 4434 N N . SER A 1 546 ? 15.981 3.448 7.144 1.00 89.31 546 SER A N 1
ATOM 4435 C CA . SER A 1 546 ? 17.133 3.368 8.035 1.00 89.31 546 SER A CA 1
ATOM 4436 C C . SER A 1 546 ? 17.101 2.069 8.848 1.00 89.31 546 SER A C 1
ATOM 4438 O O . SER A 1 546 ? 16.073 1.394 8.909 1.00 89.31 546 SER A O 1
ATOM 4440 N N . GLY A 1 547 ? 18.237 1.713 9.449 1.00 88.75 547 GLY A N 1
ATOM 4441 C CA . GLY A 1 547 ? 18.440 0.487 10.223 1.00 88.75 547 GLY A CA 1
ATOM 4442 C C . GLY A 1 547 ? 17.514 0.306 11.439 1.00 88.75 547 GLY A C 1
ATOM 4443 O O . GLY A 1 547 ? 16.327 0.647 11.453 1.00 88.75 547 GLY A O 1
ATOM 4444 N N . ILE A 1 548 ? 18.063 -0.251 12.514 1.00 89.81 548 ILE A N 1
ATOM 4445 C CA . ILE A 1 548 ? 17.320 -0.454 13.761 1.00 89.81 548 ILE A CA 1
ATOM 4446 C C . ILE A 1 548 ? 16.903 0.900 14.358 1.00 89.81 548 ILE A C 1
ATOM 4448 O O . ILE A 1 548 ? 17.697 1.837 14.414 1.00 89.81 548 ILE A O 1
ATOM 4452 N N . LYS A 1 549 ? 15.643 1.007 14.808 1.00 90.50 549 LYS A N 1
ATOM 4453 C CA . LYS A 1 549 ? 15.148 2.179 15.551 1.00 90.50 549 LYS A CA 1
ATOM 4454 C C . LYS A 1 549 ? 16.022 2.391 16.781 1.00 90.50 549 LYS A C 1
ATOM 4456 O O . LYS A 1 549 ? 16.214 1.447 17.541 1.00 90.50 549 LYS A O 1
ATOM 4461 N N . GLU A 1 550 ? 16.446 3.626 17.034 1.00 88.12 550 GLU A N 1
ATOM 4462 C CA . GLU A 1 550 ? 17.310 3.956 18.179 1.00 88.12 550 GLU A CA 1
ATOM 4463 C C . GLU A 1 550 ? 16.730 3.432 19.504 1.00 88.12 550 GLU A C 1
ATOM 4465 O O . GLU A 1 550 ? 17.373 2.691 20.241 1.00 88.12 550 GLU A O 1
ATOM 4470 N N . VAL A 1 551 ? 15.435 3.682 19.732 1.00 88.38 551 VAL A N 1
ATOM 4471 C CA . VAL A 1 551 ? 14.685 3.205 20.911 1.00 88.38 551 VAL A CA 1
ATOM 4472 C C . VAL A 1 551 ? 14.584 1.676 21.024 1.00 88.38 551 VAL A C 1
ATOM 4474 O O . VAL A 1 551 ? 14.240 1.153 22.082 1.00 88.38 551 VAL A O 1
ATOM 4477 N N . ASN A 1 552 ? 14.865 0.953 19.939 1.00 89.00 552 ASN A N 1
ATOM 4478 C CA . ASN A 1 552 ? 14.801 -0.500 19.860 1.00 89.00 552 ASN A CA 1
ATOM 4479 C C . ASN A 1 552 ? 16.178 -1.179 19.915 1.00 89.00 552 ASN A C 1
ATOM 4481 O O . ASN A 1 552 ? 16.200 -2.404 20.037 1.00 89.00 552 ASN A O 1
ATOM 4485 N N . LYS A 1 553 ? 17.302 -0.445 19.853 1.00 87.62 553 LYS A N 1
ATOM 4486 C CA . LYS A 1 553 ? 18.660 -1.027 19.800 1.00 87.62 553 LYS A CA 1
ATOM 4487 C C . LYS A 1 553 ? 18.936 -1.983 20.963 1.00 87.62 553 LYS A C 1
ATOM 4489 O O . LYS A 1 553 ? 19.336 -3.123 20.742 1.00 87.62 553 LYS A O 1
ATOM 4494 N N . GLN A 1 554 ? 18.608 -1.587 22.194 1.00 86.75 554 GLN A N 1
ATOM 4495 C CA . GLN A 1 554 ? 18.787 -2.449 23.370 1.00 86.75 554 GLN A CA 1
ATOM 4496 C C . GLN A 1 554 ? 17.947 -3.736 23.295 1.00 86.75 554 GLN A C 1
ATOM 4498 O O . GLN A 1 554 ? 18.430 -4.817 23.636 1.00 86.75 554 GLN A O 1
ATOM 4503 N N . TYR A 1 555 ? 16.694 -3.641 22.840 1.00 87.38 555 TYR A N 1
ATOM 4504 C CA . TYR A 1 555 ? 15.816 -4.806 22.689 1.00 87.38 555 TYR A CA 1
ATOM 4505 C C . TYR A 1 555 ? 16.279 -5.725 21.559 1.00 87.38 555 TYR A C 1
ATOM 4507 O O . TYR A 1 555 ? 16.173 -6.942 21.684 1.00 87.38 555 TYR A O 1
ATOM 4515 N N . PHE A 1 556 ? 16.806 -5.148 20.479 1.00 89.25 556 PHE A N 1
ATOM 4516 C CA . PHE A 1 556 ? 17.418 -5.889 19.389 1.00 89.25 556 PHE A CA 1
ATOM 4517 C C . PHE A 1 556 ? 18.652 -6.656 19.882 1.00 89.25 556 PHE A C 1
ATOM 4519 O O . PHE A 1 556 ? 18.692 -7.871 19.731 1.00 89.25 556 PHE A O 1
ATOM 4526 N N . ASN A 1 557 ? 19.590 -5.996 20.567 1.00 87.75 557 ASN A N 1
ATOM 4527 C CA . ASN A 1 557 ? 20.783 -6.646 21.122 1.00 87.75 557 ASN A CA 1
ATOM 4528 C C . ASN A 1 557 ? 20.413 -7.758 22.117 1.00 87.75 557 ASN A C 1
ATOM 4530 O O . ASN A 1 557 ? 20.902 -8.876 21.997 1.00 87.75 557 ASN A O 1
ATOM 4534 N N . SER A 1 558 ? 19.454 -7.498 23.014 1.00 87.31 558 SER A N 1
ATOM 4535 C CA . SER A 1 558 ? 18.933 -8.512 23.946 1.00 87.31 558 SER A CA 1
ATOM 4536 C C . SER A 1 558 ? 18.314 -9.713 23.219 1.00 87.31 558 SER A C 1
ATOM 4538 O O . SER A 1 558 ? 18.402 -10.848 23.684 1.00 87.31 558 SER A O 1
ATOM 4540 N N . TYR A 1 559 ? 17.667 -9.473 22.076 1.00 89.50 559 TYR A N 1
ATOM 4541 C CA . TYR A 1 559 ? 17.096 -10.528 21.249 1.00 89.50 559 TYR A CA 1
ATOM 4542 C C . TYR A 1 559 ? 18.180 -11.345 20.534 1.00 89.50 559 TYR A C 1
ATOM 4544 O O . TYR A 1 559 ? 18.089 -12.570 20.505 1.00 89.50 559 TYR A O 1
ATOM 4552 N N . ILE A 1 560 ? 19.230 -10.699 20.021 1.00 89.44 560 ILE A N 1
ATOM 4553 C CA . ILE A 1 560 ? 20.395 -11.380 19.440 1.00 89.44 560 ILE A CA 1
ATOM 4554 C C . ILE A 1 560 ? 21.132 -12.215 20.496 1.00 89.44 560 ILE A C 1
ATOM 4556 O O . ILE A 1 560 ? 21.480 -13.363 20.223 1.00 89.44 560 ILE A O 1
ATOM 4560 N N . ASP A 1 561 ? 21.305 -11.698 21.715 1.00 88.44 561 ASP A N 1
ATOM 4561 C CA . ASP A 1 561 ? 21.895 -12.445 22.831 1.00 88.44 561 ASP A CA 1
ATOM 4562 C C . ASP A 1 561 ? 21.085 -13.691 23.180 1.00 88.44 561 ASP A C 1
ATOM 4564 O O . ASP A 1 561 ? 21.653 -14.771 23.335 1.00 88.44 561 ASP A O 1
ATOM 4568 N N . PHE A 1 562 ? 19.760 -13.560 23.234 1.00 88.88 562 PHE A N 1
ATOM 4569 C CA . PHE A 1 562 ? 18.851 -14.688 23.408 1.00 88.88 562 PHE A CA 1
ATOM 4570 C C . PHE A 1 562 ? 19.025 -15.742 22.300 1.00 88.88 562 PHE A C 1
ATOM 4572 O O . PHE A 1 562 ? 19.143 -16.934 22.590 1.00 88.88 562 PHE A O 1
ATOM 4579 N N . LEU A 1 563 ? 19.080 -15.326 21.031 1.00 90.12 563 LEU A N 1
ATOM 4580 C CA . LEU A 1 563 ? 19.267 -16.247 19.906 1.00 90.12 563 LEU A CA 1
ATOM 4581 C C . LEU A 1 563 ? 20.619 -16.973 19.973 1.00 90.12 563 LEU A C 1
ATOM 4583 O O . LEU A 1 563 ? 20.692 -18.175 19.720 1.00 90.12 563 LEU A O 1
ATOM 4587 N N . TYR A 1 564 ? 21.676 -16.261 20.360 1.00 89.56 564 TYR A N 1
ATOM 4588 C CA . TYR A 1 564 ? 23.008 -16.829 20.529 1.00 89.56 564 TYR A CA 1
ATOM 4589 C C . TYR A 1 564 ? 23.077 -17.809 21.713 1.00 89.56 564 TYR A C 1
ATOM 4591 O O . TYR A 1 564 ? 23.488 -18.951 21.535 1.00 89.56 564 TYR A O 1
ATOM 4599 N N . GLN A 1 565 ? 22.656 -17.389 22.910 1.00 89.00 565 GLN A N 1
ATOM 4600 C CA . GLN A 1 565 ? 22.853 -18.148 24.153 1.00 89.00 565 GLN A CA 1
ATOM 4601 C C . GLN A 1 565 ? 21.801 -19.239 24.367 1.00 89.00 565 GLN A C 1
ATOM 4603 O O . GLN A 1 565 ? 22.142 -20.359 24.737 1.00 89.00 565 GLN A O 1
ATOM 4608 N N . GLU A 1 566 ? 20.521 -18.921 24.164 1.00 86.50 566 GLU A N 1
ATOM 4609 C CA . GLU A 1 566 ? 19.415 -19.827 24.498 1.00 86.50 566 GLU A CA 1
ATOM 4610 C C . GLU A 1 566 ? 18.984 -20.685 23.306 1.00 86.50 566 GLU A C 1
ATOM 4612 O O . GLU A 1 566 ? 18.562 -21.827 23.490 1.00 86.50 566 GLU A O 1
ATOM 4617 N N . LYS A 1 567 ? 19.084 -20.158 22.078 1.00 86.38 567 LYS A N 1
ATOM 4618 C CA . LYS A 1 567 ? 18.777 -20.911 20.846 1.00 86.38 567 LYS A CA 1
ATOM 4619 C C . LYS A 1 567 ? 20.017 -21.470 20.146 1.00 86.38 567 LYS A C 1
ATOM 4621 O O . LYS A 1 567 ? 19.872 -22.146 19.133 1.00 86.38 567 LYS A O 1
ATOM 4626 N N . ASN A 1 568 ? 21.201 -21.264 20.729 1.00 88.56 568 ASN A N 1
ATOM 4627 C CA . ASN A 1 568 ? 22.468 -21.862 20.308 1.00 88.56 568 ASN A CA 1
ATOM 4628 C C . ASN A 1 568 ? 22.859 -21.541 18.848 1.00 88.56 568 ASN A C 1
ATOM 4630 O O . ASN A 1 568 ? 23.489 -22.352 18.168 1.00 88.56 568 ASN A O 1
ATOM 4634 N N . ILE A 1 569 ? 22.491 -20.349 18.358 1.00 90.06 569 ILE A N 1
ATOM 4635 C CA . ILE A 1 569 ? 22.848 -19.865 17.015 1.00 90.06 569 ILE A CA 1
ATOM 4636 C C . ILE A 1 569 ? 24.255 -19.250 17.067 1.00 90.06 569 ILE A C 1
ATOM 4638 O O . ILE A 1 569 ? 24.432 -18.030 17.089 1.00 90.06 569 ILE A O 1
ATOM 4642 N N . THR A 1 570 ? 25.279 -20.103 17.124 1.00 89.12 570 THR A N 1
ATOM 4643 C CA . THR A 1 570 ? 26.683 -19.697 17.338 1.00 89.12 570 THR A CA 1
ATOM 4644 C C . THR A 1 570 ? 27.252 -18.823 16.220 1.00 89.12 570 THR A C 1
ATOM 4646 O O . THR A 1 570 ? 28.122 -17.997 16.476 1.00 89.12 570 THR A O 1
ATOM 4649 N N . ALA A 1 571 ? 26.704 -18.906 15.003 1.00 88.19 571 ALA A N 1
ATOM 4650 C CA . ALA A 1 571 ? 27.079 -18.047 13.876 1.00 88.19 571 ALA A CA 1
ATOM 4651 C C . ALA A 1 571 ? 26.882 -16.535 14.147 1.00 88.19 571 ALA A C 1
ATOM 4653 O O . ALA A 1 571 ? 27.462 -15.706 13.448 1.00 88.19 571 ALA A O 1
ATOM 4654 N N . LEU A 1 572 ? 26.109 -16.162 15.176 1.00 87.69 572 LEU A N 1
ATOM 4655 C CA . LEU A 1 572 ? 25.938 -14.771 15.616 1.00 87.69 572 LEU A CA 1
ATOM 4656 C C . LEU A 1 572 ? 27.114 -14.234 16.457 1.00 87.69 572 LEU A C 1
ATOM 4658 O O . LEU A 1 572 ? 27.175 -13.032 16.707 1.00 87.69 572 LEU A O 1
ATOM 4662 N N . GLU A 1 573 ? 28.066 -15.075 16.876 1.00 82.56 573 GLU A N 1
ATOM 4663 C CA . GLU A 1 573 ? 29.226 -14.662 17.683 1.00 82.56 573 GLU A CA 1
ATOM 4664 C C . GLU A 1 573 ? 30.073 -13.588 16.982 1.00 82.56 573 GLU A C 1
ATOM 4666 O O . GLU A 1 573 ? 30.460 -12.594 17.597 1.00 82.56 573 GLU A O 1
ATOM 4671 N N . ALA A 1 574 ? 30.290 -13.738 15.672 1.00 76.50 574 ALA A N 1
ATOM 4672 C CA . ALA A 1 574 ? 31.040 -12.772 14.870 1.00 76.50 574 ALA A CA 1
ATOM 4673 C C . ALA A 1 574 ? 30.399 -11.374 14.888 1.00 76.50 574 ALA A C 1
ATOM 4675 O O . ALA A 1 574 ? 31.106 -10.371 14.923 1.00 76.50 574 ALA A O 1
ATOM 4676 N N . PHE A 1 575 ? 29.064 -11.305 14.916 1.00 77.50 575 PHE A N 1
ATOM 4677 C CA . PHE A 1 575 ? 28.344 -10.041 15.032 1.00 77.50 575 PHE A CA 1
ATOM 4678 C C . PHE A 1 575 ? 28.529 -9.418 16.417 1.00 77.50 575 PHE A C 1
ATOM 4680 O O . PHE A 1 575 ? 28.811 -8.227 16.519 1.00 77.50 575 PHE A O 1
ATOM 4687 N N . LYS A 1 576 ? 28.444 -10.222 17.482 1.00 74.56 576 LYS A N 1
ATOM 4688 C CA . LYS A 1 576 ? 28.628 -9.738 18.856 1.00 74.56 576 LYS A CA 1
ATOM 4689 C C . LYS A 1 576 ? 30.004 -9.117 19.086 1.00 74.56 576 LYS A C 1
ATOM 4691 O O . LYS A 1 576 ? 30.100 -8.106 19.771 1.00 74.56 576 LYS A O 1
ATOM 4696 N N . ASN A 1 577 ? 31.043 -9.699 18.494 1.00 68.50 577 ASN A N 1
ATOM 4697 C CA . ASN A 1 577 ? 32.418 -9.227 18.654 1.00 68.50 577 ASN A CA 1
ATOM 4698 C C . ASN A 1 577 ? 32.734 -7.971 17.820 1.00 68.50 577 ASN A C 1
ATOM 4700 O O . ASN A 1 577 ? 33.695 -7.275 18.124 1.00 68.50 577 ASN A O 1
ATOM 4704 N N . ALA A 1 578 ? 31.952 -7.682 16.774 1.00 65.31 578 ALA A N 1
ATOM 4705 C CA . ALA A 1 578 ? 32.185 -6.557 15.864 1.00 65.31 578 ALA A CA 1
ATOM 4706 C C . ALA A 1 578 ? 31.416 -5.273 16.240 1.00 65.31 578 ALA A C 1
ATOM 4708 O O . ALA A 1 578 ? 31.704 -4.202 15.706 1.00 65.31 578 ALA A O 1
ATOM 4709 N N . ASN A 1 579 ? 30.431 -5.361 17.137 1.00 64.00 579 ASN A N 1
ATOM 4710 C CA . ASN A 1 579 ? 29.442 -4.307 17.375 1.00 64.00 579 ASN A CA 1
ATOM 4711 C C . ASN A 1 579 ? 29.810 -3.363 18.540 1.00 64.00 579 ASN A C 1
ATOM 4713 O O . ASN A 1 579 ? 29.049 -3.202 19.489 1.00 64.00 579 ASN A O 1
ATOM 4717 N N . GLU A 1 580 ? 30.973 -2.709 18.472 1.00 54.38 580 GLU A N 1
ATOM 4718 C CA . GLU A 1 580 ? 31.400 -1.736 19.499 1.00 54.38 580 GLU A CA 1
ATOM 4719 C C . GLU A 1 580 ? 30.748 -0.341 19.350 1.00 54.38 580 GLU A C 1
ATOM 4721 O O . GLU A 1 580 ? 30.761 0.436 20.301 1.00 54.38 580 GLU A O 1
ATOM 4726 N N . ASN A 1 581 ? 30.139 -0.025 18.193 1.00 56.06 581 ASN A N 1
ATOM 4727 C CA . ASN A 1 581 ? 29.657 1.328 17.845 1.00 56.06 581 ASN A CA 1
ATOM 4728 C C . ASN A 1 581 ? 28.125 1.470 17.676 1.00 56.06 581 ASN A C 1
ATOM 4730 O O . ASN A 1 581 ? 27.672 2.486 17.157 1.00 56.06 581 ASN A O 1
ATOM 4734 N N . ASP A 1 582 ? 27.322 0.475 18.074 1.00 63.16 582 ASP A N 1
ATOM 4735 C CA . ASP A 1 582 ? 25.840 0.470 18.035 1.00 63.16 582 ASP A CA 1
ATOM 4736 C C . ASP A 1 582 ? 25.136 0.682 16.666 1.00 63.16 582 ASP A C 1
ATOM 4738 O O . ASP A 1 582 ? 23.917 0.500 16.581 1.00 63.16 582 ASP A O 1
ATOM 4742 N N . ASP A 1 583 ? 25.851 0.999 15.582 1.00 75.00 583 ASP A N 1
ATOM 4743 C CA . ASP A 1 583 ? 25.292 1.156 14.233 1.00 75.00 583 ASP A CA 1
ATOM 4744 C C . ASP A 1 583 ? 25.527 -0.082 13.355 1.00 75.00 583 ASP A C 1
ATOM 4746 O O . ASP A 1 583 ? 26.653 -0.501 13.089 1.00 75.00 583 ASP A O 1
ATOM 4750 N N . ILE A 1 584 ? 24.428 -0.669 12.874 1.00 84.62 584 ILE A N 1
ATOM 4751 C CA . ILE A 1 584 ? 24.426 -1.887 12.056 1.00 84.62 584 ILE A CA 1
ATOM 4752 C C . ILE A 1 584 ? 24.375 -1.493 10.580 1.00 84.62 584 ILE A C 1
ATOM 4754 O O . ILE A 1 584 ? 23.419 -0.849 10.149 1.00 84.62 584 ILE A O 1
ATOM 4758 N N . SER A 1 585 ? 25.371 -1.914 9.797 1.00 90.00 585 SER A N 1
ATOM 4759 C CA . SER A 1 585 ? 25.381 -1.720 8.341 1.00 90.00 585 SER A CA 1
ATOM 4760 C C . SER A 1 585 ? 24.318 -2.568 7.634 1.00 90.00 585 SER A C 1
ATOM 4762 O O . SER A 1 585 ? 23.857 -3.584 8.166 1.00 90.00 585 SER A O 1
ATOM 4764 N N . LEU A 1 586 ? 23.961 -2.190 6.402 1.00 90.50 586 LEU A N 1
ATOM 4765 C CA . LEU A 1 586 ? 23.041 -2.952 5.553 1.00 90.50 586 LEU A CA 1
ATOM 4766 C C . LEU A 1 586 ? 23.465 -4.423 5.410 1.00 90.50 586 LEU A C 1
ATOM 4768 O O . LEU A 1 586 ? 22.644 -5.330 5.565 1.00 90.50 586 LEU A O 1
ATOM 4772 N N . ASP A 1 587 ? 24.755 -4.658 5.161 1.00 90.31 587 ASP A N 1
ATOM 4773 C CA . ASP A 1 587 ? 25.320 -6.002 5.025 1.00 90.31 587 ASP A CA 1
ATOM 4774 C C . ASP A 1 587 ? 25.237 -6.797 6.321 1.00 90.31 587 ASP A C 1
ATOM 4776 O O . ASP A 1 587 ? 24.806 -7.950 6.310 1.00 90.31 587 ASP A O 1
ATOM 4780 N N . SER A 1 588 ? 25.615 -6.194 7.450 1.00 89.38 588 SER A N 1
ATOM 4781 C CA . SER A 1 588 ? 25.523 -6.852 8.754 1.00 89.38 588 SER A CA 1
ATOM 4782 C C . SER A 1 588 ? 24.077 -7.216 9.085 1.00 89.38 588 SER A C 1
ATOM 4784 O O . SER A 1 588 ? 23.816 -8.338 9.513 1.00 89.38 588 SER A O 1
ATOM 4786 N N . TYR A 1 589 ? 23.125 -6.318 8.817 1.00 90.69 589 TYR A N 1
ATOM 4787 C CA . TYR A 1 589 ? 21.701 -6.573 9.027 1.00 90.69 589 TYR A CA 1
ATOM 4788 C C . TYR A 1 589 ? 21.206 -7.794 8.240 1.00 90.69 589 TYR A C 1
ATOM 4790 O O . TYR A 1 589 ? 20.605 -8.700 8.824 1.00 90.69 589 TYR A O 1
ATOM 4798 N N . HIS A 1 590 ? 21.475 -7.849 6.932 1.00 91.50 590 HIS A N 1
ATOM 4799 C CA . HIS A 1 590 ? 21.039 -8.983 6.115 1.00 91.50 590 HIS A CA 1
ATOM 4800 C C . HIS A 1 590 ? 21.779 -10.272 6.462 1.00 91.50 590 HIS A C 1
ATOM 4802 O O . HIS A 1 590 ? 21.149 -11.321 6.529 1.00 91.50 590 HIS A O 1
ATOM 4808 N N . ASN A 1 591 ? 23.074 -10.207 6.778 1.00 91.00 591 ASN A N 1
ATOM 4809 C CA . ASN A 1 591 ? 23.819 -11.371 7.261 1.00 91.00 591 ASN A CA 1
ATOM 4810 C C . ASN A 1 591 ? 23.159 -11.991 8.502 1.00 91.00 591 ASN A C 1
ATOM 4812 O O . ASN A 1 591 ? 22.935 -13.199 8.530 1.00 91.00 591 ASN A O 1
ATOM 4816 N N . ILE A 1 592 ? 22.805 -11.176 9.503 1.00 90.94 592 ILE A N 1
ATOM 4817 C CA . ILE A 1 592 ? 22.097 -11.643 10.707 1.00 90.94 592 ILE A CA 1
ATOM 4818 C C . ILE A 1 592 ? 20.745 -12.242 10.326 1.00 90.94 592 ILE A C 1
ATOM 4820 O O . ILE A 1 592 ? 20.393 -13.323 10.792 1.00 90.94 592 ILE A O 1
ATOM 4824 N N . LYS A 1 593 ? 19.982 -11.543 9.480 1.00 90.94 593 LYS A N 1
ATOM 4825 C CA . LYS A 1 593 ? 18.647 -11.972 9.063 1.00 90.94 593 LYS A CA 1
ATOM 4826 C C . LYS A 1 593 ? 18.672 -13.348 8.391 1.00 90.94 593 LYS A C 1
ATOM 4828 O O . LYS A 1 593 ? 17.834 -14.178 8.743 1.00 90.94 593 LYS A O 1
ATOM 4833 N N . GLU A 1 594 ? 19.617 -13.590 7.482 1.00 90.44 594 GLU A N 1
ATOM 4834 C CA . GLU A 1 594 ? 19.793 -14.885 6.806 1.00 90.44 594 GLU A CA 1
ATOM 4835 C C . GLU A 1 594 ? 20.237 -15.980 7.779 1.00 90.44 594 GLU A C 1
ATOM 4837 O O . GLU A 1 594 ? 19.612 -17.036 7.821 1.00 90.44 594 GLU A O 1
ATOM 4842 N N . ILE A 1 595 ? 21.237 -15.708 8.634 1.00 91.50 595 ILE A N 1
ATOM 4843 C CA . ILE A 1 595 ? 21.684 -16.663 9.664 1.00 91.50 595 ILE A CA 1
ATOM 4844 C C . ILE A 1 595 ? 20.491 -17.113 10.512 1.00 91.50 595 ILE A C 1
ATOM 4846 O O . ILE A 1 595 ? 20.299 -18.302 10.755 1.00 91.50 595 ILE A O 1
ATOM 4850 N N . VAL A 1 596 ? 19.655 -16.172 10.956 1.00 91.12 596 VAL A N 1
ATOM 4851 C CA . VAL A 1 596 ? 18.482 -16.493 11.775 1.00 91.12 596 VAL A CA 1
ATOM 4852 C C . VAL A 1 596 ? 17.394 -17.190 10.952 1.00 91.12 596 VAL A C 1
ATOM 4854 O O . VAL A 1 596 ? 16.729 -18.080 11.480 1.00 91.12 596 VAL A O 1
ATOM 4857 N N . LEU A 1 597 ? 17.221 -16.840 9.672 1.00 89.88 597 LEU A N 1
ATOM 4858 C CA . LEU A 1 597 ? 16.243 -17.460 8.771 1.00 89.88 597 LEU A CA 1
ATOM 4859 C C . LEU A 1 597 ? 16.516 -18.953 8.564 1.00 89.88 597 LEU A C 1
ATOM 4861 O O . LEU A 1 597 ? 15.576 -19.742 8.645 1.00 89.88 597 LEU A O 1
ATOM 4865 N N . GLU A 1 598 ? 17.783 -19.332 8.368 1.00 89.94 598 GLU A N 1
ATOM 4866 C CA . GLU A 1 598 ? 18.221 -20.730 8.226 1.00 89.94 598 GLU A CA 1
ATOM 4867 C C . GLU A 1 598 ? 17.858 -21.588 9.448 1.00 89.94 598 GLU A C 1
ATOM 4869 O O . GLU A 1 598 ? 17.601 -22.784 9.318 1.00 89.94 598 GLU A O 1
ATOM 4874 N N . HIS A 1 599 ? 17.792 -20.975 10.633 1.00 89.12 599 HIS A N 1
ATOM 4875 C CA . HIS A 1 599 ? 17.434 -21.659 11.874 1.00 89.12 599 HIS A CA 1
ATOM 4876 C C . HIS A 1 599 ? 15.923 -21.636 12.127 1.00 89.12 599 HIS A C 1
ATOM 4878 O O . HIS A 1 599 ? 15.332 -22.645 12.517 1.00 89.12 599 HIS A O 1
ATOM 4884 N N . ASN A 1 600 ? 15.286 -20.470 11.974 1.00 86.56 600 ASN A N 1
ATOM 4885 C CA . ASN A 1 600 ? 13.866 -20.297 12.242 1.00 86.56 600 ASN A CA 1
ATOM 4886 C C . ASN A 1 600 ? 13.284 -19.035 11.576 1.00 86.56 600 ASN A C 1
ATOM 4888 O O . ASN A 1 600 ? 13.605 -17.900 11.942 1.00 86.56 600 ASN A O 1
ATOM 4892 N N . LYS A 1 601 ? 12.313 -19.232 10.676 1.00 84.50 601 LYS A N 1
ATOM 4893 C CA . LYS A 1 601 ? 11.609 -18.143 9.981 1.00 84.50 601 LYS A CA 1
ATOM 4894 C C . LYS A 1 601 ? 10.943 -17.135 10.924 1.00 84.50 601 LYS A C 1
ATOM 4896 O O . LYS A 1 601 ? 11.078 -15.936 10.714 1.00 84.50 601 LYS A O 1
ATOM 4901 N N . ILE A 1 602 ? 10.272 -17.591 11.985 1.00 81.19 602 ILE A N 1
ATOM 4902 C CA . ILE A 1 602 ? 9.564 -16.705 12.928 1.00 81.19 602 ILE A CA 1
ATOM 4903 C C . ILE A 1 602 ? 10.557 -15.787 13.648 1.00 81.19 602 ILE A C 1
ATOM 4905 O O . ILE A 1 602 ? 10.264 -14.611 13.883 1.00 81.19 602 ILE A O 1
ATOM 4909 N N . TYR A 1 603 ? 11.740 -16.304 13.987 1.00 86.25 603 TYR A N 1
ATOM 4910 C CA . TYR A 1 603 ? 12.785 -15.497 14.608 1.00 86.25 603 TYR A CA 1
ATOM 4911 C C . TYR A 1 603 ? 13.342 -14.445 13.645 1.00 86.25 603 TYR A C 1
ATOM 4913 O O . TYR A 1 603 ? 13.500 -13.285 14.029 1.00 86.25 603 TYR A O 1
ATOM 4921 N N . SER A 1 604 ? 13.552 -14.816 12.381 1.00 88.12 604 SER A N 1
ATOM 4922 C CA . SER A 1 604 ? 14.008 -13.881 11.349 1.00 88.12 604 SER A CA 1
ATOM 4923 C C . SER A 1 604 ? 12.970 -12.787 11.078 1.00 88.12 604 SER A C 1
ATOM 4925 O O . SER A 1 604 ? 13.286 -11.597 11.107 1.00 88.12 604 SER A O 1
ATOM 4927 N N . ASP A 1 605 ? 11.692 -13.153 10.959 1.00 83.69 605 ASP A N 1
ATOM 4928 C CA . ASP A 1 605 ? 10.597 -12.202 10.742 1.00 83.69 605 ASP A CA 1
ATOM 4929 C C . ASP A 1 605 ? 10.429 -11.225 11.923 1.00 83.69 605 ASP A C 1
ATOM 4931 O O . ASP A 1 605 ? 10.012 -10.075 11.739 1.00 83.69 605 ASP A O 1
ATOM 4935 N N . ARG A 1 606 ? 10.803 -11.625 13.150 1.00 84.38 606 ARG A N 1
ATOM 4936 C CA . ARG A 1 606 ? 10.809 -10.720 14.311 1.00 84.38 606 ARG A CA 1
ATOM 4937 C C . ARG A 1 606 ? 11.825 -9.591 14.150 1.00 84.38 606 ARG A C 1
ATOM 4939 O O . ARG A 1 606 ? 11.544 -8.484 14.610 1.00 84.38 606 ARG A O 1
ATOM 4946 N N . ILE A 1 607 ? 12.966 -9.833 13.499 1.00 87.56 607 ILE A N 1
ATOM 4947 C CA . ILE A 1 607 ? 14.037 -8.835 13.346 1.00 87.56 607 ILE A CA 1
ATOM 4948 C C . ILE A 1 607 ? 13.503 -7.556 12.679 1.00 87.56 607 ILE A C 1
ATOM 4950 O O . ILE A 1 607 ? 13.833 -6.444 13.092 1.00 87.56 607 ILE A O 1
ATOM 4954 N N . LEU A 1 608 ? 12.576 -7.694 11.728 1.00 84.31 608 LEU A N 1
ATOM 4955 C CA . LEU A 1 608 ? 11.927 -6.567 11.047 1.00 84.31 608 LEU A CA 1
ATOM 4956 C C . LEU A 1 608 ? 11.157 -5.641 11.993 1.00 84.31 608 LEU A C 1
ATOM 4958 O O . LEU A 1 608 ? 11.021 -4.454 11.711 1.00 84.31 608 LEU A O 1
ATOM 4962 N N . ARG A 1 609 ? 10.664 -6.141 13.132 1.00 85.00 609 ARG A N 1
ATOM 4963 C CA . ARG A 1 609 ? 9.888 -5.332 14.086 1.00 85.00 609 ARG A CA 1
ATOM 4964 C C . ARG A 1 609 ? 10.742 -4.299 14.823 1.00 85.00 609 ARG A C 1
ATOM 4966 O O . ARG A 1 609 ? 10.186 -3.353 15.380 1.00 85.00 609 ARG A O 1
ATOM 4973 N N . PHE A 1 610 ? 12.066 -4.455 14.813 1.00 89.06 610 PHE A N 1
ATOM 4974 C CA . PHE A 1 610 ? 12.993 -3.498 15.417 1.00 89.06 610 PHE A CA 1
ATOM 4975 C C . PHE A 1 610 ? 13.373 -2.349 14.466 1.00 89.06 610 PHE A C 1
ATOM 4977 O O . PHE A 1 610 ? 13.880 -1.329 14.932 1.00 89.06 610 PHE A O 1
ATOM 4984 N N . MET A 1 611 ? 13.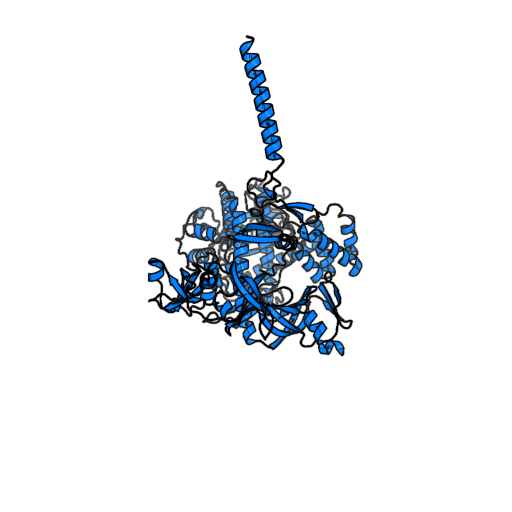082 -2.477 13.168 1.00 89.31 611 MET A N 1
ATOM 4985 C CA . MET A 1 611 ? 13.471 -1.535 12.112 1.00 89.31 611 MET A CA 1
ATOM 4986 C C . MET A 1 611 ? 12.696 -0.213 12.132 1.00 89.31 611 MET A C 1
ATOM 4988 O O . MET A 1 611 ? 11.553 -0.140 12.610 1.00 89.31 611 MET A O 1
ATOM 4992 N N . ASN A 1 612 ? 13.306 0.826 11.549 1.00 91.12 612 ASN A N 1
ATOM 4993 C CA . ASN A 1 612 ? 12.614 2.064 11.184 1.00 91.12 612 ASN A CA 1
ATOM 4994 C C . ASN A 1 612 ? 11.481 1.807 10.184 1.00 91.12 612 ASN A C 1
ATOM 4996 O O . ASN A 1 612 ? 11.457 0.787 9.499 1.00 91.12 612 ASN A O 1
ATOM 5000 N N . ASN A 1 613 ? 10.500 2.707 10.131 1.00 90.50 613 ASN A N 1
ATOM 5001 C CA . ASN A 1 613 ? 9.531 2.674 9.035 1.00 90.50 613 ASN A CA 1
ATOM 5002 C C . ASN A 1 613 ? 10.208 3.228 7.767 1.00 90.50 613 ASN A C 1
ATOM 5004 O O . ASN A 1 613 ? 11.222 3.913 7.861 1.00 90.50 613 ASN A O 1
ATOM 5008 N N . SER A 1 614 ? 9.665 2.929 6.587 1.00 92.06 614 SER A N 1
ATOM 5009 C CA . SER A 1 614 ? 10.135 3.553 5.346 1.00 92.06 614 SER A CA 1
ATOM 5010 C C . SER A 1 614 ? 9.726 5.029 5.284 1.00 92.06 614 SER A C 1
ATOM 5012 O O . SER A 1 614 ? 8.565 5.338 5.566 1.00 92.06 614 SER A O 1
ATOM 5014 N N . GLU A 1 615 ? 10.622 5.888 4.818 1.00 93.56 615 GLU A N 1
ATOM 5015 C CA . GLU A 1 615 ? 10.460 7.341 4.684 1.00 93.56 615 GLU A CA 1
ATOM 5016 C C . GLU A 1 615 ? 10.855 7.801 3.272 1.00 93.56 615 GLU A C 1
ATOM 5018 O O . GLU A 1 615 ? 11.404 7.022 2.484 1.00 93.56 615 GLU A O 1
ATOM 5023 N N . TYR A 1 616 ? 10.587 9.067 2.944 1.00 95.19 616 TYR A N 1
ATOM 5024 C CA . TYR A 1 616 ? 11.045 9.682 1.698 1.00 95.19 616 TYR A CA 1
ATOM 5025 C C . TYR A 1 616 ? 12.236 10.620 1.913 1.00 95.19 616 TYR A C 1
ATOM 5027 O O . TYR A 1 616 ? 12.359 11.264 2.951 1.00 95.19 616 TYR A O 1
ATOM 5035 N N . ALA A 1 617 ? 13.106 10.720 0.910 1.00 95.44 617 ALA A N 1
ATOM 5036 C CA . ALA A 1 617 ? 14.248 11.629 0.893 1.00 95.44 617 ALA A CA 1
ATOM 5037 C C . ALA A 1 617 ? 14.478 12.195 -0.514 1.00 95.44 617 ALA A C 1
ATOM 5039 O O . ALA A 1 617 ? 14.081 11.591 -1.505 1.00 95.44 617 ALA A O 1
ATOM 5040 N N . LEU A 1 618 ? 15.151 13.344 -0.600 1.00 95.81 618 LEU A N 1
ATOM 5041 C CA . LEU A 1 618 ? 15.597 13.926 -1.878 1.00 95.81 618 LEU A CA 1
ATOM 5042 C C . LEU A 1 618 ? 16.977 13.418 -2.313 1.00 95.81 618 LEU A C 1
ATOM 5044 O O . LEU A 1 618 ? 17.401 13.659 -3.434 1.00 95.81 618 LEU A O 1
ATOM 5048 N N . GLU A 1 619 ? 17.655 12.689 -1.429 1.00 94.69 619 GLU A N 1
ATOM 5049 C CA . GLU A 1 619 ? 18.966 12.098 -1.673 1.00 94.69 619 GLU A CA 1
ATOM 5050 C C . GLU A 1 619 ? 18.871 10.570 -1.600 1.00 94.69 619 GLU A C 1
ATOM 5052 O O . GLU A 1 619 ? 18.105 10.046 -0.775 1.00 94.69 619 GLU A O 1
ATOM 5057 N N . PRO A 1 620 ? 19.653 9.839 -2.415 1.00 95.88 620 PRO A N 1
ATOM 5058 C CA . PRO A 1 620 ? 19.682 8.386 -2.377 1.00 95.88 620 PRO A CA 1
ATOM 5059 C C . PRO A 1 620 ? 20.196 7.890 -1.023 1.00 95.88 620 PRO A C 1
ATOM 5061 O O . PRO A 1 620 ? 21.242 8.318 -0.533 1.00 95.88 620 PRO A O 1
ATOM 5064 N N . LYS A 1 621 ? 19.458 6.953 -0.427 1.00 95.06 621 LYS A N 1
ATOM 5065 C CA . LYS A 1 621 ? 19.791 6.300 0.842 1.00 95.06 621 LYS A CA 1
ATOM 5066 C C . LYS A 1 621 ? 19.452 4.816 0.781 1.00 95.06 621 LYS A C 1
ATOM 5068 O O . LYS A 1 621 ? 18.563 4.402 0.033 1.00 95.06 621 LYS A O 1
ATOM 5073 N N . GLU A 1 622 ? 20.116 4.046 1.633 1.00 95.19 622 GLU A N 1
ATOM 5074 C CA . GLU A 1 622 ? 19.905 2.608 1.754 1.00 95.19 622 GLU A CA 1
ATOM 5075 C C . GLU A 1 622 ? 18.482 2.269 2.221 1.00 95.19 622 GLU A C 1
ATOM 5077 O O . GLU A 1 622 ? 17.878 2.946 3.060 1.00 95.19 622 GLU A O 1
ATOM 5082 N N . HIS A 1 623 ? 17.955 1.166 1.698 1.00 95.19 623 HIS A N 1
ATOM 5083 C CA . HIS A 1 623 ? 16.682 0.597 2.108 1.00 95.19 623 HIS A CA 1
ATOM 5084 C C . HIS A 1 623 ? 16.907 -0.772 2.750 1.00 95.19 623 HIS A C 1
ATOM 5086 O O . HIS A 1 623 ? 16.916 -1.809 2.077 1.00 95.19 623 HIS A O 1
ATOM 5092 N N . PHE A 1 624 ? 17.013 -0.793 4.079 1.00 92.94 624 PHE A N 1
ATOM 5093 C CA . PHE A 1 624 ? 17.394 -1.995 4.820 1.00 92.94 624 PHE A CA 1
ATOM 5094 C C . PHE A 1 624 ? 16.451 -3.178 4.611 1.00 92.94 624 PHE A C 1
ATOM 5096 O O . PHE A 1 624 ? 16.917 -4.265 4.292 1.00 92.94 624 PHE A O 1
ATOM 5103 N N . GLY A 1 625 ? 15.132 -2.992 4.689 1.00 90.62 625 GLY A N 1
ATOM 5104 C CA . GLY A 1 625 ? 14.179 -4.096 4.518 1.00 90.62 625 GLY A CA 1
ATOM 5105 C C . GLY A 1 625 ? 14.199 -4.753 3.132 1.00 90.62 625 GLY A C 1
ATOM 5106 O O . GLY A 1 625 ? 13.795 -5.908 3.011 1.00 90.62 625 GLY A O 1
ATOM 5107 N N . LEU A 1 626 ? 14.696 -4.045 2.108 1.00 92.44 626 LEU A N 1
ATOM 5108 C CA . LEU A 1 626 ? 14.798 -4.536 0.729 1.00 92.44 626 LEU A CA 1
ATOM 5109 C C . LEU A 1 626 ? 16.216 -4.990 0.353 1.00 92.44 626 LEU A C 1
ATOM 5111 O O . LEU A 1 626 ? 16.382 -5.672 -0.658 1.00 92.44 626 LEU A O 1
ATOM 5115 N N . GLY A 1 627 ? 17.230 -4.615 1.141 1.00 92.94 627 GLY A N 1
ATOM 5116 C CA . GLY A 1 627 ? 18.624 -4.942 0.841 1.00 92.94 627 GLY A CA 1
ATOM 5117 C C . GLY A 1 627 ? 19.204 -4.146 -0.326 1.00 92.94 627 GLY A C 1
ATOM 5118 O O . GLY A 1 627 ? 20.006 -4.677 -1.089 1.00 92.94 627 GLY A O 1
ATOM 5119 N N . LEU A 1 628 ? 18.772 -2.896 -0.500 1.00 94.19 628 LEU A N 1
ATOM 5120 C CA . LEU A 1 628 ? 19.116 -2.074 -1.663 1.00 94.19 628 LEU A CA 1
ATOM 5121 C C . LEU A 1 628 ? 19.851 -0.799 -1.246 1.00 94.19 628 LEU A C 1
ATOM 5123 O O . LEU A 1 628 ? 19.486 -0.176 -0.253 1.00 94.19 628 LEU A O 1
ATOM 5127 N N . GLU A 1 629 ? 20.840 -0.377 -2.037 1.00 94.19 629 GLU A N 1
ATOM 5128 C CA . GLU A 1 629 ? 21.608 0.857 -1.784 1.00 94.19 629 GLU A CA 1
ATOM 5129 C C . GLU A 1 629 ? 20.822 2.147 -2.068 1.00 94.19 629 GLU A C 1
ATOM 5131 O O . GLU A 1 629 ? 21.140 3.207 -1.537 1.00 94.19 629 GLU A O 1
ATOM 5136 N N . ALA A 1 630 ? 19.800 2.060 -2.918 1.00 96.44 630 ALA A N 1
ATOM 5137 C CA . ALA A 1 630 ? 18.899 3.148 -3.261 1.00 96.44 630 ALA A CA 1
ATOM 5138 C C . ALA A 1 630 ? 17.583 2.566 -3.782 1.00 96.44 630 ALA A C 1
ATOM 5140 O O . ALA A 1 630 ? 17.569 1.515 -4.431 1.00 96.44 630 ALA A O 1
ATOM 5141 N N . TYR A 1 631 ? 16.473 3.245 -3.514 1.00 98.06 631 TYR A N 1
ATOM 5142 C CA . TYR A 1 631 ? 15.154 2.817 -3.963 1.00 98.06 631 TYR A CA 1
ATOM 5143 C C . TYR A 1 631 ? 14.250 4.028 -4.214 1.00 98.06 631 TYR A C 1
ATOM 5145 O O . TYR A 1 631 ? 14.331 5.034 -3.511 1.00 98.06 631 TYR A O 1
ATOM 5153 N N . ILE A 1 632 ? 13.403 3.942 -5.238 1.00 97.75 632 ILE A N 1
ATOM 5154 C CA . ILE A 1 632 ? 12.443 4.974 -5.648 1.00 97.75 632 ILE A CA 1
ATOM 5155 C C . ILE A 1 632 ? 11.079 4.309 -5.847 1.00 97.75 632 ILE A C 1
ATOM 5157 O O . ILE A 1 632 ? 11.004 3.149 -6.230 1.00 97.75 632 ILE A O 1
ATOM 5161 N N . ASN A 1 633 ? 9.979 5.027 -5.627 1.00 96.88 633 ASN A N 1
ATOM 5162 C CA . ASN A 1 633 ? 8.674 4.603 -6.136 1.00 96.88 633 ASN A CA 1
ATOM 5163 C C . ASN A 1 633 ? 8.424 5.210 -7.530 1.00 96.88 633 ASN A C 1
ATOM 5165 O O . ASN A 1 633 ? 8.397 6.435 -7.667 1.00 96.88 633 ASN A O 1
ATOM 5169 N N . ALA A 1 634 ? 8.272 4.357 -8.552 1.00 96.75 634 ALA A N 1
ATOM 5170 C CA . ALA A 1 634 ? 8.008 4.764 -9.941 1.00 96.75 634 ALA A CA 1
ATOM 5171 C C . ALA 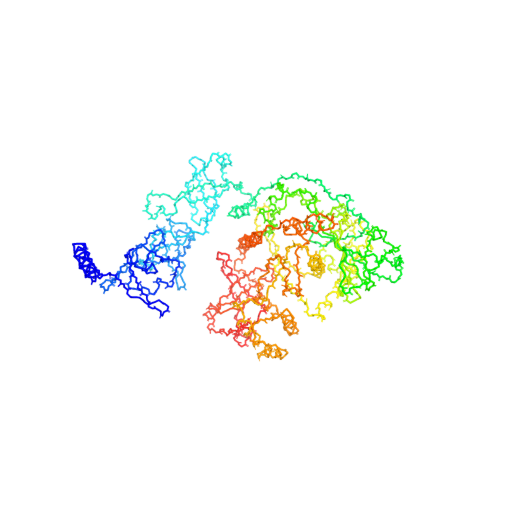A 1 634 ? 7.118 3.777 -10.736 1.00 96.75 634 ALA A C 1
ATOM 5173 O O . ALA A 1 634 ? 7.075 3.825 -11.961 1.00 96.75 634 ALA A O 1
ATOM 5174 N N . THR A 1 635 ? 6.429 2.874 -10.041 1.00 98.06 635 THR A N 1
ATOM 5175 C CA . THR A 1 635 ? 5.693 1.714 -10.593 1.00 98.06 635 THR A CA 1
ATOM 5176 C C . THR A 1 635 ? 4.184 1.795 -10.379 1.00 98.06 635 THR A C 1
ATOM 5178 O O . THR A 1 635 ? 3.466 0.862 -10.708 1.00 98.06 635 THR A O 1
ATOM 5181 N N . SER A 1 636 ? 3.673 2.862 -9.759 1.00 97.88 636 SER A N 1
ATOM 5182 C CA . SER A 1 636 ? 2.239 2.999 -9.470 1.00 97.88 636 SER A CA 1
ATOM 5183 C C . SER A 1 636 ? 1.714 4.443 -9.555 1.00 97.88 636 SER A C 1
ATOM 5185 O O . SER A 1 636 ? 1.157 4.963 -8.579 1.00 97.88 636 SER A O 1
ATOM 5187 N N . PRO A 1 637 ? 1.926 5.140 -10.682 1.00 98.31 637 PRO A N 1
ATOM 5188 C CA . PRO A 1 637 ? 1.565 6.549 -10.857 1.00 98.31 637 PRO A CA 1
ATOM 5189 C C . PRO A 1 637 ? 0.058 6.820 -10.883 1.00 98.31 637 PRO A C 1
ATOM 5191 O O . PRO A 1 637 ? -0.343 7.950 -10.603 1.00 98.31 637 PRO A O 1
ATOM 5194 N N . ILE A 1 638 ? -0.800 5.829 -11.158 1.00 97.94 638 ILE A N 1
ATOM 5195 C CA . ILE A 1 638 ? -2.257 6.017 -11.078 1.00 97.94 638 ILE A CA 1
ATOM 5196 C C . ILE A 1 638 ? -2.701 6.241 -9.623 1.00 97.94 638 ILE A C 1
ATOM 5198 O O . ILE A 1 638 ? -3.675 6.952 -9.360 1.00 97.94 638 ILE A O 1
ATOM 5202 N N . ARG A 1 639 ? -1.956 5.679 -8.662 1.00 97.06 639 ARG A N 1
ATOM 5203 C CA . ARG A 1 639 ? -2.331 5.623 -7.240 1.00 97.06 639 ARG A CA 1
ATOM 5204 C C . ARG A 1 639 ? -1.334 6.254 -6.270 1.00 97.06 639 ARG A C 1
ATOM 5206 O O . ARG A 1 639 ? -1.614 6.275 -5.073 1.00 97.06 639 ARG A O 1
ATOM 5213 N N . ARG A 1 640 ? -0.191 6.765 -6.735 1.00 97.69 640 ARG A N 1
ATOM 5214 C CA . ARG A 1 640 ? 0.801 7.480 -5.911 1.00 97.69 640 ARG A CA 1
ATOM 5215 C C . ARG A 1 640 ? 1.316 8.717 -6.635 1.00 97.69 640 ARG A C 1
ATOM 5217 O O . ARG A 1 640 ? 1.875 8.632 -7.723 1.00 97.69 640 ARG A O 1
ATOM 5224 N N . TYR A 1 641 ? 1.198 9.876 -5.995 1.00 97.75 641 TYR A N 1
ATOM 5225 C CA . TYR A 1 641 ? 1.614 11.140 -6.599 1.00 97.75 641 TYR A CA 1
ATOM 5226 C C . TYR A 1 641 ? 3.144 11.273 -6.669 1.00 97.75 641 TYR A C 1
ATOM 5228 O O . TYR A 1 641 ? 3.665 11.904 -7.584 1.00 97.75 641 TYR A O 1
ATOM 5236 N N . VAL A 1 642 ? 3.877 10.624 -5.756 1.00 97.38 642 VAL A N 1
ATOM 5237 C CA . VAL A 1 642 ? 5.350 10.529 -5.809 1.00 97.38 642 VAL A CA 1
ATOM 5238 C C . VAL A 1 642 ? 5.819 9.900 -7.118 1.00 97.38 642 VAL A C 1
ATOM 5240 O O . VAL A 1 642 ? 6.737 10.413 -7.752 1.00 97.38 642 VAL A O 1
ATOM 5243 N N . ASP A 1 643 ? 5.157 8.832 -7.557 1.00 98.25 643 ASP A N 1
ATOM 5244 C CA . ASP A 1 643 ? 5.469 8.166 -8.816 1.00 98.25 643 ASP A CA 1
ATOM 5245 C C . ASP A 1 643 ? 5.209 9.099 -10.004 1.00 98.25 643 ASP A C 1
ATOM 5247 O O . ASP A 1 643 ? 6.037 9.158 -10.903 1.00 98.25 643 ASP A O 1
ATOM 5251 N N . VAL A 1 644 ? 4.138 9.905 -9.980 1.00 97.81 644 VAL A N 1
ATOM 5252 C CA . VAL A 1 644 ? 3.884 10.937 -11.008 1.00 97.81 644 VAL A CA 1
ATOM 5253 C C . VAL A 1 644 ? 5.017 11.971 -11.061 1.00 97.81 644 VAL A C 1
ATOM 5255 O O . VAL A 1 644 ? 5.439 12.366 -12.149 1.00 97.81 644 VAL A O 1
ATOM 5258 N N . ILE A 1 645 ? 5.531 12.413 -9.907 1.00 97.56 645 ILE A N 1
ATOM 5259 C CA . ILE A 1 645 ? 6.663 13.354 -9.833 1.00 97.56 645 ILE A CA 1
ATOM 5260 C C . ILE A 1 645 ? 7.915 12.719 -10.440 1.00 97.56 645 ILE A C 1
ATOM 5262 O O . ILE A 1 645 ? 8.516 13.292 -11.348 1.00 97.56 645 ILE A O 1
ATOM 5266 N N . ASN A 1 646 ? 8.277 11.519 -9.982 1.00 98.06 646 ASN A N 1
ATOM 5267 C CA . ASN A 1 646 ? 9.449 10.804 -10.476 1.00 98.06 646 ASN A CA 1
ATOM 5268 C C . ASN A 1 646 ? 9.331 10.494 -11.974 1.00 98.06 646 ASN A C 1
ATOM 5270 O O . ASN A 1 646 ? 10.294 10.681 -12.712 1.00 98.06 646 ASN A O 1
ATOM 5274 N N . GLN A 1 647 ? 8.147 10.119 -12.463 1.00 96.69 647 GLN A N 1
ATOM 5275 C CA . GLN A 1 647 ? 7.910 9.937 -13.892 1.00 96.69 647 GLN A CA 1
ATOM 5276 C C . GLN A 1 647 ? 8.135 11.227 -14.675 1.00 96.69 647 GLN A C 1
ATOM 5278 O O . GLN A 1 647 ? 8.825 11.198 -15.686 1.00 96.69 647 GLN A O 1
ATOM 5283 N N . ARG A 1 648 ? 7.623 12.375 -14.220 1.00 96.50 648 ARG A N 1
ATOM 5284 C CA . ARG A 1 648 ? 7.857 13.657 -14.907 1.00 96.50 648 ARG A CA 1
ATOM 5285 C C . ARG A 1 648 ? 9.330 14.037 -14.966 1.00 96.50 648 ARG A C 1
ATOM 5287 O O . ARG A 1 648 ? 9.772 14.518 -16.004 1.00 96.50 648 ARG A O 1
ATOM 5294 N N . LEU A 1 649 ? 10.083 13.780 -13.900 1.00 97.62 649 LEU A N 1
ATOM 5295 C CA . LEU A 1 649 ? 11.529 14.001 -13.879 1.00 97.62 649 LEU A CA 1
ATOM 5296 C C . LEU A 1 649 ? 12.252 13.075 -14.861 1.00 97.62 649 LEU A C 1
ATOM 5298 O O . LEU A 1 649 ? 13.090 13.534 -15.635 1.00 97.62 649 LEU A O 1
ATOM 5302 N N . LEU A 1 650 ? 11.868 11.797 -14.904 1.00 97.12 650 LEU A N 1
ATOM 5303 C CA . LEU A 1 650 ? 12.389 10.845 -15.882 1.00 97.12 650 LEU A CA 1
ATOM 5304 C C . LEU A 1 650 ? 12.049 11.274 -17.319 1.00 97.12 650 LEU A C 1
ATOM 5306 O O . LEU A 1 650 ? 12.922 11.273 -18.183 1.00 97.12 650 LEU A O 1
ATOM 5310 N N . LYS A 1 651 ? 10.814 11.723 -17.579 1.00 95.75 651 LYS A N 1
ATOM 5311 C CA . LYS A 1 651 ? 10.408 12.261 -18.886 1.00 95.75 651 LYS A CA 1
ATOM 5312 C C . LYS A 1 651 ? 11.214 13.488 -19.270 1.00 95.75 651 LYS A C 1
ATOM 5314 O O . LYS A 1 651 ? 11.672 13.564 -20.408 1.00 95.75 651 LYS A O 1
ATOM 5319 N N . ALA A 1 652 ? 11.400 14.428 -18.344 1.00 95.94 652 ALA A N 1
ATOM 5320 C CA . ALA A 1 652 ? 12.200 15.621 -18.578 1.00 95.94 652 ALA A CA 1
ATOM 5321 C C . ALA A 1 652 ? 13.632 15.244 -18.983 1.00 95.94 652 ALA A C 1
ATOM 5323 O O . ALA A 1 652 ? 14.113 15.719 -20.008 1.00 95.94 652 ALA A O 1
ATOM 5324 N N . PHE A 1 653 ? 14.253 14.287 -18.285 1.00 96.12 653 PHE A N 1
ATOM 5325 C CA . PHE A 1 653 ? 15.568 13.766 -18.663 1.00 96.12 653 PHE A CA 1
ATOM 5326 C C . PHE A 1 653 ? 15.574 13.119 -20.061 1.00 96.12 653 PHE A C 1
ATOM 5328 O O . PHE A 1 653 ? 16.376 13.487 -20.921 1.00 96.12 653 PHE A O 1
ATOM 5335 N N . ILE A 1 654 ? 14.643 12.194 -20.332 1.00 94.00 654 ILE A N 1
ATOM 5336 C CA . ILE A 1 654 ? 14.557 11.485 -21.622 1.00 94.00 654 ILE A CA 1
ATOM 5337 C C . ILE A 1 654 ? 14.346 12.467 -22.781 1.00 94.00 654 ILE A C 1
ATOM 5339 O O . ILE A 1 654 ? 14.896 12.270 -23.863 1.00 94.00 654 ILE A O 1
ATOM 5343 N N . THR A 1 655 ? 13.595 13.543 -22.561 1.00 93.00 655 THR A N 1
ATOM 5344 C CA . THR A 1 655 ? 13.244 14.533 -23.591 1.00 93.00 655 THR A CA 1
ATOM 5345 C C . THR A 1 655 ? 14.153 15.762 -23.601 1.00 93.00 655 THR A C 1
ATOM 5347 O O . THR A 1 655 ? 13.925 16.669 -24.395 1.00 93.00 655 THR A O 1
ATOM 5350 N N . ASN A 1 656 ? 15.214 15.776 -22.782 1.00 93.06 656 ASN A N 1
ATOM 5351 C CA . ASN A 1 656 ? 16.140 16.905 -22.614 1.00 93.06 656 ASN A CA 1
ATOM 5352 C C . ASN A 1 656 ? 15.445 18.223 -22.206 1.00 93.06 656 ASN A C 1
ATOM 5354 O O . ASN A 1 656 ? 15.890 19.311 -22.573 1.00 93.06 656 ASN A O 1
ATOM 5358 N N . ASN A 1 657 ? 14.352 18.124 -21.455 1.00 93.31 657 ASN A N 1
ATOM 5359 C CA . ASN A 1 657 ? 13.641 19.254 -20.873 1.00 93.31 657 ASN A CA 1
ATOM 5360 C C . ASN A 1 657 ? 14.174 19.573 -19.464 1.00 93.31 657 ASN A C 1
ATOM 5362 O O . ASN A 1 657 ? 14.721 18.691 -18.797 1.00 93.31 657 ASN A O 1
ATOM 5366 N N . PRO A 1 658 ? 14.017 20.819 -18.981 1.00 94.38 658 PRO A N 1
ATOM 5367 C CA . PRO A 1 658 ? 14.421 21.182 -17.627 1.00 94.38 658 PRO A CA 1
ATOM 5368 C C . PRO A 1 658 ? 13.605 20.424 -16.573 1.00 94.38 658 PRO A C 1
ATOM 5370 O O . PRO A 1 658 ? 12.412 20.170 -16.753 1.00 94.38 658 PRO A O 1
ATOM 5373 N N . PHE A 1 659 ? 14.248 20.101 -15.451 1.00 95.38 659 PHE A N 1
ATOM 5374 C CA . PHE A 1 659 ? 13.569 19.532 -14.292 1.00 95.38 659 PHE A CA 1
ATOM 5375 C C . PHE A 1 659 ? 12.729 20.581 -13.575 1.00 95.38 659 PHE A C 1
ATOM 5377 O O . PHE A 1 659 ? 13.139 21.733 -13.421 1.00 95.38 659 PHE A O 1
ATOM 5384 N N . ASP A 1 660 ? 11.573 20.158 -13.078 1.00 89.75 660 ASP A N 1
ATOM 5385 C CA . ASP A 1 660 ? 10.820 20.966 -12.132 1.00 89.75 660 ASP A CA 1
ATOM 5386 C C . ASP A 1 660 ? 11.466 20.937 -10.753 1.00 89.75 660 ASP A C 1
ATOM 5388 O O . ASP A 1 660 ? 12.030 19.927 -10.330 1.00 89.75 660 ASP A O 1
ATOM 5392 N N . ASN A 1 661 ? 11.287 22.025 -10.009 1.00 91.12 661 ASN A N 1
ATOM 5393 C CA . ASN A 1 661 ? 11.625 22.042 -8.595 1.00 91.12 661 ASN A CA 1
ATOM 5394 C C . ASN A 1 661 ? 10.659 21.145 -7.813 1.00 91.12 661 ASN A C 1
ATOM 5396 O O . ASN A 1 661 ? 9.437 21.288 -7.920 1.00 91.12 661 ASN A O 1
ATOM 5400 N N . ILE A 1 662 ? 11.214 20.263 -6.983 1.00 93.19 662 ILE A N 1
ATOM 5401 C CA . ILE A 1 662 ? 10.435 19.527 -5.990 1.00 93.19 662 ILE A CA 1
ATOM 5402 C C . ILE A 1 662 ? 10.158 20.456 -4.807 1.00 93.19 662 ILE A C 1
ATOM 5404 O O . ILE A 1 662 ? 11.077 20.999 -4.199 1.00 93.19 662 ILE A O 1
ATOM 5408 N N . ASP A 1 663 ? 8.881 20.600 -4.467 1.00 90.50 663 ASP A N 1
ATOM 5409 C CA . ASP A 1 663 ? 8.444 21.222 -3.219 1.00 90.50 663 ASP A CA 1
ATOM 5410 C C . ASP A 1 663 ? 8.897 20.366 -2.027 1.00 90.50 663 ASP A C 1
ATOM 5412 O O . ASP A 1 663 ? 8.467 19.223 -1.884 1.00 90.50 663 ASP A O 1
ATOM 5416 N N . THR A 1 664 ? 9.771 20.894 -1.169 1.00 89.12 664 THR A N 1
ATOM 5417 C CA . THR A 1 664 ? 10.339 20.144 -0.040 1.00 89.12 664 THR A CA 1
ATOM 5418 C C . THR A 1 664 ? 9.296 19.788 1.021 1.00 89.12 664 THR A C 1
ATOM 5420 O O . THR A 1 664 ? 9.450 18.775 1.707 1.00 89.12 664 THR A O 1
ATOM 5423 N N . GLU A 1 665 ? 8.200 20.549 1.125 1.00 93.12 665 GLU A N 1
ATOM 5424 C CA . GLU A 1 665 ? 7.100 20.265 2.057 1.00 93.12 665 GLU A CA 1
ATOM 5425 C C . GLU A 1 665 ? 6.312 19.011 1.659 1.00 93.12 665 GLU A C 1
ATOM 5427 O O . GLU A 1 665 ? 5.595 18.426 2.480 1.00 93.12 665 GLU A O 1
ATOM 5432 N N . ILE A 1 666 ? 6.463 18.545 0.413 1.00 93.94 666 ILE A N 1
ATOM 5433 C CA . ILE A 1 666 ? 5.716 17.394 -0.084 1.00 93.94 666 ILE A CA 1
ATOM 5434 C C . ILE A 1 666 ? 6.008 16.123 0.707 1.00 93.94 666 ILE A C 1
ATOM 5436 O O . ILE A 1 666 ? 5.098 15.321 0.899 1.00 93.94 666 ILE A O 1
ATOM 5440 N N . LEU A 1 667 ? 7.235 15.959 1.216 1.00 94.25 667 LEU A N 1
ATOM 5441 C CA . LEU A 1 667 ? 7.629 14.772 1.976 1.00 94.25 667 LEU A CA 1
ATOM 5442 C C . LEU A 1 667 ? 6.780 14.631 3.248 1.00 94.25 667 LEU A C 1
ATOM 5444 O O . LEU A 1 667 ? 6.171 13.583 3.461 1.00 94.25 667 LEU A O 1
ATOM 5448 N N . SER A 1 668 ? 6.642 15.720 4.016 1.00 93.94 668 SER A N 1
ATOM 5449 C CA . SER A 1 668 ? 5.800 15.757 5.224 1.00 93.94 668 SER A CA 1
ATOM 5450 C C . SER A 1 668 ? 4.341 15.460 4.893 1.00 93.94 668 SER A C 1
ATOM 5452 O O . SER A 1 668 ? 3.692 14.648 5.551 1.00 93.94 668 SER A O 1
ATOM 5454 N N . ARG A 1 669 ? 3.822 16.064 3.819 1.00 95.75 669 ARG A N 1
ATOM 5455 C CA . ARG A 1 669 ? 2.426 15.873 3.408 1.00 95.75 669 ARG A CA 1
ATOM 5456 C C . ARG A 1 669 ? 2.132 14.435 2.983 1.00 95.75 669 ARG A C 1
ATOM 5458 O O . ARG A 1 669 ? 1.035 13.936 3.239 1.00 95.75 669 ARG A O 1
ATOM 5465 N N . ILE A 1 670 ? 3.083 13.755 2.340 1.00 94.62 670 ILE A N 1
ATOM 5466 C CA . ILE A 1 670 ? 2.918 12.343 1.976 1.00 94.62 670 ILE A CA 1
ATOM 5467 C C . ILE A 1 670 ? 2.839 11.484 3.242 1.00 94.62 670 ILE A C 1
ATOM 5469 O O . ILE A 1 670 ? 1.967 10.617 3.330 1.00 94.62 670 ILE A O 1
ATOM 5473 N N . ASP A 1 671 ? 3.691 11.738 4.234 1.00 92.06 671 ASP A N 1
ATOM 5474 C CA . ASP A 1 671 ? 3.660 11.006 5.502 1.00 92.06 671 ASP A CA 1
ATOM 5475 C C . ASP A 1 671 ? 2.362 11.261 6.283 1.00 92.06 671 ASP A C 1
ATOM 5477 O O . ASP A 1 671 ? 1.748 10.323 6.803 1.00 92.06 671 ASP A O 1
ATOM 5481 N N . GLU A 1 672 ? 1.867 12.499 6.293 1.00 93.62 672 GLU A N 1
ATOM 5482 C CA . GLU A 1 672 ? 0.547 12.839 6.833 1.00 93.62 672 GLU A CA 1
ATOM 5483 C C . GLU A 1 672 ? -0.581 12.092 6.109 1.00 93.62 672 GLU A C 1
ATOM 5485 O O . GLU A 1 672 ? -1.453 11.511 6.762 1.00 93.62 672 GLU A O 1
ATOM 5490 N N . SER A 1 673 ? -0.553 12.045 4.772 1.00 95.38 673 SER A N 1
ATOM 5491 C CA . SER A 1 673 ? -1.537 11.302 3.976 1.00 95.38 673 SER A CA 1
ATOM 5492 C C . SER A 1 673 ? -1.498 9.797 4.274 1.00 95.38 673 SER A C 1
ATOM 5494 O O . SER A 1 673 ? -2.551 9.187 4.481 1.00 95.38 673 SER A O 1
ATOM 5496 N N . LYS A 1 674 ? -0.304 9.198 4.395 1.00 93.62 674 LYS A N 1
ATOM 5497 C CA . LYS A 1 674 ? -0.115 7.790 4.795 1.00 93.62 674 LYS A CA 1
ATOM 5498 C C . LYS A 1 674 ? -0.701 7.496 6.169 1.00 93.62 674 LYS A C 1
ATOM 5500 O O . LYS A 1 674 ? -1.448 6.528 6.329 1.00 93.62 674 LYS A O 1
ATOM 5505 N N . ASN A 1 675 ? -0.395 8.336 7.153 1.00 93.00 675 ASN A N 1
ATOM 5506 C CA . ASN A 1 675 ? -0.909 8.182 8.511 1.00 93.00 675 ASN A CA 1
ATOM 5507 C C . ASN A 1 675 ? -2.433 8.341 8.556 1.00 93.00 675 ASN A C 1
ATOM 5509 O O . ASN A 1 675 ? -3.113 7.537 9.197 1.00 93.00 675 ASN A O 1
ATOM 5513 N N . LYS A 1 676 ? -2.973 9.313 7.811 1.00 94.75 676 LYS A N 1
ATOM 5514 C CA . LYS A 1 676 ? -4.414 9.523 7.648 1.00 94.75 676 LYS A CA 1
ATOM 5515 C C . LYS A 1 676 ? -5.092 8.297 7.029 1.00 94.75 676 LYS A C 1
ATOM 5517 O O . LYS A 1 676 ? -6.057 7.797 7.597 1.00 94.75 676 LYS A O 1
ATOM 5522 N N . ALA A 1 677 ? -4.566 7.760 5.926 1.00 95.75 677 ALA A N 1
ATOM 5523 C CA . ALA A 1 677 ? -5.112 6.565 5.279 1.00 95.75 677 ALA A CA 1
ATOM 5524 C C . ALA A 1 677 ? -5.118 5.350 6.218 1.00 95.75 677 ALA A C 1
ATOM 5526 O O . ALA A 1 677 ? -6.120 4.645 6.318 1.00 95.75 677 ALA A O 1
ATOM 5527 N N . LYS A 1 678 ? -4.029 5.144 6.969 1.00 94.50 678 LYS A N 1
ATOM 5528 C CA . LYS A 1 678 ? -3.922 4.060 7.952 1.00 94.50 678 LYS A CA 1
ATOM 5529 C C . LYS A 1 678 ? -4.923 4.204 9.100 1.00 94.50 678 LYS A C 1
ATOM 5531 O O . LYS A 1 678 ? -5.463 3.196 9.555 1.00 94.50 678 LYS A O 1
ATOM 5536 N N . ALA A 1 679 ? -5.153 5.427 9.580 1.00 92.94 679 ALA A N 1
ATOM 5537 C CA . ALA A 1 679 ? -6.134 5.698 10.627 1.00 92.94 679 ALA A CA 1
ATOM 5538 C C . ALA A 1 679 ? -7.553 5.354 10.150 1.00 92.94 679 ALA A C 1
ATOM 5540 O O . ALA A 1 679 ? -8.214 4.536 10.785 1.00 92.94 679 ALA A O 1
ATOM 5541 N N . ILE A 1 680 ? -7.950 5.875 8.984 1.00 95.06 680 ILE A N 1
ATOM 5542 C CA . ILE A 1 680 ? -9.260 5.620 8.364 1.00 95.06 680 ILE A CA 1
ATOM 5543 C C . ILE A 1 680 ? -9.464 4.123 8.114 1.00 95.06 680 ILE A C 1
ATOM 5545 O O . ILE A 1 680 ? -10.487 3.564 8.506 1.00 95.06 680 ILE A O 1
ATOM 5549 N N . TYR A 1 681 ? -8.474 3.451 7.509 1.00 95.88 681 TYR A N 1
ATOM 5550 C CA . TYR A 1 681 ? -8.530 2.008 7.268 1.00 95.88 681 TYR A CA 1
ATOM 5551 C C . TYR A 1 681 ? -8.783 1.245 8.567 1.00 95.88 681 TYR A C 1
ATOM 5553 O O . TYR A 1 681 ? -9.654 0.384 8.611 1.00 95.88 681 TYR A O 1
ATOM 5561 N N . LYS A 1 682 ? -8.044 1.568 9.636 1.00 92.81 682 LYS A N 1
ATOM 5562 C CA . LYS A 1 682 ? -8.176 0.886 10.926 1.00 92.81 682 LYS A CA 1
ATOM 5563 C C . LYS A 1 682 ? -9.561 1.093 11.542 1.00 92.81 682 LYS A C 1
ATOM 5565 O O . LYS A 1 682 ? -10.103 0.134 12.085 1.00 92.81 682 LYS A O 1
ATOM 5570 N N . THR A 1 683 ? -10.119 2.303 11.465 1.00 91.62 683 THR A N 1
ATOM 5571 C CA . THR A 1 683 ? -11.476 2.586 11.954 1.00 91.62 683 THR A CA 1
ATOM 5572 C C . THR A 1 683 ? -12.505 1.737 11.209 1.00 91.62 683 THR A C 1
ATOM 5574 O O . THR A 1 683 ? -13.267 1.008 11.837 1.00 91.62 683 THR A O 1
ATOM 5577 N N . LEU A 1 684 ? -12.482 1.770 9.873 1.00 94.75 684 LEU A N 1
ATOM 5578 C CA . LEU A 1 684 ? -13.435 1.035 9.036 1.00 94.75 684 LEU A CA 1
ATOM 5579 C C . LEU A 1 684 ? -13.280 -0.484 9.167 1.00 94.75 684 LEU A C 1
ATOM 5581 O O . LEU A 1 684 ? -14.274 -1.197 9.239 1.00 94.75 684 LEU A O 1
ATOM 5585 N N . ALA A 1 685 ? -12.042 -0.979 9.240 1.00 94.38 685 ALA A N 1
ATOM 5586 C CA . ALA A 1 685 ? -11.757 -2.398 9.426 1.00 94.38 685 ALA A CA 1
ATOM 5587 C C . ALA A 1 685 ? -12.322 -2.876 10.764 1.00 94.38 685 ALA A C 1
ATOM 5589 O O . ALA A 1 685 ? -13.072 -3.842 10.798 1.00 94.38 685 ALA A O 1
ATOM 5590 N N . SER A 1 686 ? -12.046 -2.144 11.847 1.00 92.50 686 SER A N 1
ATOM 5591 C CA . SER A 1 686 ? -12.567 -2.462 13.178 1.00 92.50 686 SER A CA 1
ATOM 5592 C C . SER A 1 686 ? -14.097 -2.501 13.217 1.00 92.50 686 SER A C 1
ATOM 5594 O O . SER A 1 686 ? -14.664 -3.309 13.955 1.00 92.50 686 SER A O 1
ATOM 5596 N N . GLU A 1 687 ? -14.765 -1.626 12.466 1.00 91.81 687 GLU A N 1
ATOM 5597 C CA . GLU A 1 687 ? -16.225 -1.584 12.378 1.00 91.81 687 GLU A CA 1
ATOM 5598 C C . GLU A 1 687 ? -16.774 -2.794 11.604 1.00 91.81 687 GLU A C 1
ATOM 5600 O O . GLU A 1 687 ? -17.644 -3.503 12.109 1.00 91.81 687 GLU A O 1
ATOM 5605 N N . LEU A 1 688 ? -16.209 -3.116 10.435 1.00 94.38 688 LEU A N 1
ATOM 5606 C CA . LEU A 1 688 ? -16.612 -4.296 9.657 1.00 94.38 688 LEU A CA 1
ATOM 5607 C C . LEU A 1 688 ? -16.324 -5.612 10.401 1.00 94.38 688 LEU A C 1
ATOM 5609 O O . LEU A 1 688 ? -17.177 -6.498 10.433 1.00 94.38 688 LEU A O 1
ATOM 5613 N N . GLU A 1 689 ? -15.162 -5.728 11.050 1.00 95.00 689 GLU A N 1
ATOM 5614 C CA . GLU A 1 689 ? -14.806 -6.878 11.892 1.00 95.00 689 GLU A CA 1
ATOM 5615 C C . GLU A 1 689 ? -15.775 -7.031 13.076 1.00 95.00 689 GLU A C 1
ATOM 5617 O O . GLU A 1 689 ? -16.163 -8.149 13.419 1.00 95.00 689 GLU A O 1
ATOM 5622 N N . THR A 1 690 ? -16.221 -5.918 13.673 1.00 93.00 690 THR A N 1
ATOM 5623 C CA . THR A 1 690 ? -17.240 -5.927 14.735 1.00 93.00 690 THR A CA 1
ATOM 5624 C C . THR A 1 690 ? -18.574 -6.449 14.206 1.00 93.00 690 THR A C 1
ATOM 5626 O O . THR A 1 690 ? -19.115 -7.397 14.775 1.00 93.00 690 THR A O 1
ATOM 5629 N N . GLN A 1 691 ? -19.064 -5.918 13.080 1.00 91.88 691 GLN A N 1
ATOM 5630 C CA . GLN A 1 691 ? -20.314 -6.373 12.452 1.00 91.88 691 GLN A CA 1
ATOM 5631 C C . GLN A 1 691 ? -20.288 -7.860 12.080 1.00 91.88 691 GLN A C 1
ATOM 5633 O O . GLN A 1 691 ? -21.313 -8.545 12.169 1.00 91.88 691 GLN A O 1
ATOM 5638 N N . TYR A 1 692 ? -19.128 -8.360 11.649 1.00 93.69 692 TYR A N 1
ATOM 5639 C CA . TYR A 1 692 ? -18.926 -9.774 11.364 1.00 93.69 692 TYR A CA 1
ATOM 5640 C C . TYR A 1 692 ? -18.994 -10.607 12.654 1.00 93.69 692 TYR A C 1
ATOM 5642 O O . TYR A 1 692 ? -19.819 -11.514 12.768 1.00 93.69 692 TYR A O 1
ATOM 5650 N N . LEU A 1 693 ? -18.184 -10.271 13.665 1.00 93.38 693 LEU A N 1
ATOM 5651 C CA . LEU A 1 693 ? -18.057 -11.063 14.892 1.00 93.38 693 LEU A CA 1
ATOM 5652 C C . LEU A 1 693 ? -19.281 -11.013 15.815 1.00 93.38 693 LEU A C 1
ATOM 5654 O O . LEU A 1 693 ? -19.488 -11.954 16.581 1.00 93.38 693 LEU A O 1
ATOM 5658 N N . GLU A 1 694 ? -20.112 -9.972 15.754 1.00 90.69 694 GLU A N 1
ATOM 5659 C CA . GLU A 1 694 ? -21.364 -9.903 16.525 1.00 90.69 694 GLU A CA 1
ATOM 5660 C C . GLU A 1 694 ? -22.296 -11.090 16.237 1.00 90.69 694 GLU A C 1
ATOM 5662 O O . GLU A 1 694 ? -22.972 -11.584 17.142 1.00 90.69 694 GLU A O 1
ATOM 5667 N N . LYS A 1 695 ? -22.281 -11.600 14.998 1.00 90.44 695 LYS A N 1
ATOM 5668 C CA . LYS A 1 695 ? -23.055 -12.781 14.584 1.00 90.44 695 LYS A CA 1
ATOM 5669 C C . LYS A 1 695 ? -22.467 -14.097 15.113 1.00 90.44 695 LYS A C 1
ATOM 5671 O O . LYS A 1 695 ? -23.160 -15.108 15.097 1.00 90.44 695 LYS A O 1
ATOM 5676 N N . HIS A 1 696 ? -21.227 -14.066 15.604 1.00 90.38 696 HIS A N 1
ATOM 5677 C CA . HIS A 1 696 ? -20.439 -15.219 16.049 1.00 90.38 696 HIS A CA 1
ATOM 5678 C C . HIS A 1 696 ? -20.084 -15.167 17.545 1.00 90.38 696 HIS A C 1
ATOM 5680 O O . HIS A 1 696 ? -19.130 -15.799 18.014 1.00 90.38 696 HIS A O 1
ATOM 5686 N N . LEU A 1 697 ? -20.824 -14.383 18.334 1.00 91.81 697 LEU A N 1
ATOM 5687 C CA . LEU A 1 697 ? -20.592 -14.296 19.771 1.00 91.81 697 LEU A CA 1
ATOM 5688 C C . LEU A 1 697 ? -20.814 -15.668 20.427 1.00 91.81 697 LEU A C 1
ATOM 5690 O O . LEU A 1 697 ? -21.885 -16.255 20.305 1.00 91.81 697 LEU A O 1
ATOM 5694 N N . ASN A 1 698 ? -19.837 -16.123 21.216 1.00 90.75 698 ASN A N 1
ATOM 5695 C CA . ASN A 1 698 ? -19.763 -17.462 21.815 1.00 90.75 698 ASN A CA 1
ATOM 5696 C C . ASN A 1 698 ? -19.413 -18.614 20.860 1.00 90.75 698 ASN A C 1
ATOM 5698 O O . ASN A 1 698 ? -19.346 -19.756 21.329 1.00 90.75 698 ASN A O 1
ATOM 5702 N N . ASP A 1 699 ? -19.106 -18.351 19.593 1.00 94.25 699 ASP A N 1
ATOM 5703 C CA . ASP A 1 699 ? -18.539 -19.376 18.719 1.00 94.25 699 ASP A CA 1
ATOM 5704 C C . ASP A 1 699 ? -17.084 -19.681 19.105 1.00 94.25 699 ASP A C 1
ATOM 5706 O O . ASP A 1 699 ? -16.402 -18.898 19.782 1.00 94.25 699 ASP A O 1
ATOM 5710 N N . THR A 1 700 ? -16.620 -20.866 18.707 1.00 95.19 700 THR A N 1
ATOM 5711 C CA . THR A 1 700 ? -15.236 -21.312 18.905 1.00 95.19 700 THR A CA 1
ATOM 5712 C C . THR A 1 700 ? -14.483 -21.241 17.587 1.00 95.19 700 THR A C 1
ATOM 5714 O O . THR A 1 700 ? -14.957 -21.725 16.563 1.00 95.19 700 THR A O 1
ATOM 5717 N N . PHE A 1 701 ? -13.293 -20.658 17.643 1.00 95.19 701 PHE A N 1
ATOM 5718 C CA . PHE A 1 701 ? -12.426 -20.388 16.509 1.00 95.19 701 PHE A CA 1
ATOM 5719 C C . PHE A 1 701 ? -11.117 -21.152 16.672 1.00 95.19 701 PHE A C 1
ATOM 5721 O O . PHE A 1 701 ? -10.607 -21.288 17.789 1.00 95.19 701 PHE A O 1
ATOM 5728 N N . VAL A 1 702 ? -10.555 -21.609 15.554 1.00 96.31 702 VAL A N 1
ATOM 5729 C CA . VAL A 1 702 ? -9.171 -22.085 15.513 1.00 96.31 702 VAL A CA 1
ATOM 5730 C C . VAL A 1 702 ? -8.295 -20.860 15.318 1.00 96.31 702 VAL A C 1
ATOM 5732 O O . VAL A 1 702 ? -8.323 -20.236 14.255 1.00 96.31 702 VAL A O 1
ATOM 5735 N N . VAL A 1 703 ? -7.542 -20.500 16.352 1.00 95.00 703 VAL A N 1
ATOM 5736 C CA . VAL A 1 703 ? -6.728 -19.288 16.349 1.00 95.00 703 VAL A CA 1
ATOM 5737 C C . VAL A 1 703 ? -5.244 -19.620 16.422 1.00 95.00 703 VAL A C 1
ATOM 5739 O O . VAL A 1 703 ? -4.821 -20.519 17.147 1.00 95.00 703 VAL A O 1
ATOM 5742 N N . GLU A 1 704 ? -4.449 -18.859 15.684 1.00 92.62 704 GLU A N 1
ATOM 5743 C CA . GLU A 1 704 ? -2.993 -18.882 15.709 1.00 92.62 704 GLU A CA 1
ATOM 5744 C C . GLU A 1 704 ? -2.477 -17.852 16.726 1.00 92.62 704 GLU A C 1
ATOM 5746 O O . GLU A 1 704 ? -2.924 -16.702 16.754 1.00 92.62 704 GLU A O 1
ATOM 5751 N N . ILE A 1 705 ? -1.509 -18.224 17.564 1.00 91.69 705 ILE A N 1
ATOM 5752 C CA . ILE A 1 705 ? -0.840 -17.281 18.466 1.00 91.69 705 ILE A CA 1
ATOM 5753 C C . ILE A 1 705 ? 0.045 -16.341 17.635 1.00 91.69 705 ILE A C 1
ATOM 5755 O O . ILE A 1 705 ? 1.084 -16.737 17.117 1.00 91.69 705 ILE A O 1
ATOM 5759 N N . ALA A 1 706 ? -0.345 -15.067 17.552 1.00 86.50 706 ALA A N 1
ATOM 5760 C CA . ALA A 1 706 ? 0.340 -14.047 16.756 1.00 86.50 706 ALA A CA 1
ATOM 5761 C C . ALA A 1 706 ? 1.413 -13.276 17.550 1.00 86.50 706 ALA A C 1
ATOM 5763 O O . ALA A 1 706 ? 2.380 -12.759 16.983 1.00 86.50 706 ALA A O 1
ATOM 5764 N N . SER A 1 707 ? 1.236 -13.143 18.869 1.00 86.00 707 SER A N 1
ATOM 5765 C CA . SER A 1 707 ? 2.265 -12.617 19.776 1.00 86.00 707 SER A CA 1
ATOM 5766 C C . SER A 1 707 ? 1.936 -12.897 21.236 1.00 86.00 707 SER A C 1
ATOM 5768 O O . SER A 1 707 ? 0.766 -12.845 21.616 1.00 86.00 707 SER A O 1
ATOM 5770 N N . VAL A 1 708 ? 2.963 -13.039 22.068 1.00 85.75 708 VAL A N 1
ATOM 5771 C CA . VAL A 1 708 ? 2.835 -13.199 23.522 1.00 85.75 708 VAL A CA 1
ATOM 5772 C C . VAL A 1 708 ? 3.433 -11.979 24.225 1.00 85.75 708 VAL A C 1
ATOM 5774 O O . VAL A 1 708 ? 4.532 -11.542 23.886 1.00 85.75 708 VAL A O 1
ATOM 5777 N N . ILE A 1 709 ? 2.700 -11.422 25.190 1.00 83.94 709 ILE A N 1
ATOM 5778 C CA . ILE A 1 709 ? 3.142 -10.338 26.077 1.00 83.94 709 ILE A CA 1
ATOM 5779 C C . ILE A 1 709 ? 2.787 -10.680 27.528 1.00 83.94 709 ILE A C 1
ATOM 5781 O O . ILE A 1 709 ? 1.989 -11.575 27.787 1.00 83.94 709 ILE A O 1
ATOM 5785 N N . GLN A 1 710 ? 3.319 -9.924 28.491 1.00 81.56 710 GLN A N 1
ATOM 5786 C CA . GLN A 1 710 ? 3.112 -10.203 29.918 1.00 81.56 710 GLN A CA 1
ATOM 5787 C C . GLN A 1 710 ? 1.630 -10.309 30.329 1.00 81.56 710 GLN A C 1
ATOM 5789 O O . GLN A 1 710 ? 1.277 -11.094 31.203 1.00 81.56 710 GLN A O 1
ATOM 5794 N N . SER A 1 711 ? 0.752 -9.507 29.722 1.00 84.75 711 SER A N 1
ATOM 5795 C CA . SER A 1 711 ? -0.674 -9.464 30.070 1.00 84.75 711 SER A CA 1
ATOM 5796 C C . SER A 1 711 ? -1.523 -10.543 29.392 1.00 84.75 711 SER A C 1
ATOM 5798 O O . SER A 1 711 ? -2.666 -10.767 29.802 1.00 84.75 711 SER A O 1
ATOM 5800 N N . GLY A 1 712 ? -1.015 -11.193 28.344 1.00 89.00 712 GLY A N 1
ATOM 5801 C CA . GLY A 1 712 ? -1.839 -12.025 27.483 1.00 89.00 712 GLY A CA 1
ATOM 5802 C C . GLY A 1 712 ? -1.192 -12.412 26.160 1.00 89.00 712 GLY A C 1
ATOM 5803 O O . GLY A 1 712 ? -0.035 -12.104 25.882 1.00 89.00 712 GLY A O 1
ATOM 5804 N N . MET A 1 713 ? -1.983 -13.043 25.304 1.00 90.56 713 MET A N 1
ATOM 5805 C CA . MET A 1 713 ? -1.588 -13.385 23.941 1.00 90.56 713 MET A CA 1
ATOM 5806 C C . MET A 1 713 ? -2.544 -12.749 22.934 1.00 90.56 713 MET A C 1
ATOM 5808 O O . MET A 1 713 ? -3.762 -12.754 23.122 1.00 90.56 713 MET A O 1
ATOM 5812 N N . ARG A 1 714 ? -1.979 -12.196 21.857 1.00 92.56 714 ARG A N 1
ATOM 5813 C CA . ARG A 1 714 ? -2.742 -11.848 20.657 1.00 92.56 714 ARG A CA 1
ATOM 5814 C C . ARG A 1 714 ? -2.902 -13.107 19.831 1.00 92.56 714 ARG A C 1
ATOM 5816 O O . ARG A 1 714 ? -1.913 -13.792 19.569 1.00 92.56 714 ARG A O 1
ATOM 5823 N N . VAL A 1 715 ? -4.129 -13.369 19.422 1.00 93.56 715 VAL A N 1
ATOM 5824 C CA . VAL A 1 715 ? -4.487 -14.540 18.632 1.00 93.56 715 VAL A CA 1
ATOM 5825 C C . VAL A 1 715 ? -5.162 -14.086 17.351 1.00 93.56 715 VAL A C 1
ATOM 5827 O O . VAL A 1 715 ? -5.907 -13.111 17.366 1.00 93.56 715 VAL A O 1
ATOM 5830 N N . LYS A 1 716 ? -4.861 -14.750 16.244 1.00 92.94 716 LYS A N 1
ATOM 5831 C CA . LYS A 1 716 ? -5.400 -14.455 14.922 1.00 92.94 716 LYS A CA 1
ATOM 5832 C C . LYS A 1 716 ? -6.302 -15.611 14.512 1.00 92.94 716 LYS A C 1
ATOM 5834 O O . LYS A 1 716 ? -5.845 -16.748 14.524 1.00 92.94 716 LYS A O 1
ATOM 5839 N N . ASP A 1 717 ? -7.560 -15.348 14.175 1.00 94.31 717 ASP A N 1
ATOM 5840 C CA . ASP A 1 717 ? -8.416 -16.387 13.599 1.00 94.31 717 ASP A CA 1
ATOM 5841 C C . ASP A 1 717 ? -7.827 -16.871 12.269 1.00 94.31 717 ASP A C 1
ATOM 5843 O O . ASP A 1 717 ? -7.491 -16.071 11.397 1.00 94.31 717 ASP A O 1
ATOM 5847 N N . THR A 1 718 ? -7.682 -18.184 12.119 1.00 91.75 718 THR A N 1
ATOM 5848 C CA . THR A 1 718 ? -7.040 -18.791 10.943 1.00 91.75 718 THR A CA 1
ATOM 5849 C C . THR A 1 718 ? -7.869 -18.647 9.671 1.00 91.75 718 THR A C 1
ATOM 5851 O O . THR A 1 718 ? -7.303 -18.657 8.581 1.00 91.75 718 THR A O 1
ATOM 5854 N N . LYS A 1 719 ? -9.193 -18.486 9.799 1.00 91.94 719 LYS A N 1
ATOM 5855 C CA . LYS A 1 719 ? -10.098 -18.324 8.656 1.00 91.94 719 LYS A CA 1
ATOM 5856 C C . LYS A 1 719 ? -10.199 -16.879 8.195 1.00 91.94 719 LYS A C 1
ATOM 5858 O O . LYS A 1 719 ? -10.004 -16.617 7.019 1.00 91.94 719 LYS A O 1
ATOM 5863 N N . THR A 1 720 ? -10.494 -15.961 9.113 1.00 92.12 720 THR A N 1
ATOM 5864 C CA . THR A 1 720 ? -10.773 -14.552 8.776 1.00 92.12 720 THR A CA 1
ATOM 5865 C C . THR A 1 720 ? -9.568 -13.634 8.932 1.00 92.12 720 THR A C 1
ATOM 5867 O O . THR A 1 720 ? -9.536 -12.523 8.412 1.00 92.12 720 THR A O 1
ATOM 5870 N N . GLY A 1 721 ? -8.549 -14.073 9.670 1.00 91.06 721 GLY A N 1
ATOM 5871 C CA . GLY A 1 721 ? -7.392 -13.256 10.002 1.00 91.06 721 GLY A CA 1
ATOM 5872 C C . GLY A 1 721 ? -7.647 -12.177 11.056 1.00 91.06 721 GLY A C 1
ATOM 5873 O O . GLY A 1 721 ? -6.717 -11.421 11.350 1.00 91.06 721 GLY A O 1
ATOM 5874 N N . ILE A 1 722 ? -8.847 -12.116 11.643 1.00 92.62 722 ILE A N 1
ATOM 5875 C CA . ILE A 1 722 ? -9.194 -11.141 12.681 1.00 92.62 722 ILE A CA 1
ATOM 5876 C C . ILE A 1 722 ? -8.343 -11.383 13.927 1.00 92.62 722 ILE A C 1
ATOM 5878 O O . ILE A 1 722 ? -8.160 -12.520 14.375 1.00 92.62 722 ILE A O 1
ATOM 5882 N N . VAL A 1 723 ? -7.820 -10.301 14.506 1.00 92.12 723 VAL A N 1
ATOM 5883 C CA . VAL A 1 723 ? -6.933 -10.363 15.671 1.00 92.12 723 VAL A CA 1
ATOM 5884 C C . VAL A 1 723 ? -7.704 -10.085 16.956 1.00 92.12 723 VAL A C 1
ATOM 5886 O O . VAL A 1 723 ? -8.205 -8.987 17.180 1.00 92.12 723 VAL A O 1
ATOM 5889 N N . GLY A 1 724 ? -7.717 -11.065 17.852 1.00 94.06 724 GLY A N 1
ATOM 5890 C CA . GLY A 1 724 ? -8.235 -10.952 19.208 1.00 94.06 724 GLY A CA 1
ATOM 5891 C C . GLY A 1 724 ? -7.161 -11.031 20.290 1.00 94.06 724 GLY A C 1
ATOM 5892 O O . GLY A 1 724 ? -5.958 -11.136 20.028 1.00 94.06 724 GLY A O 1
ATOM 5893 N N . PHE A 1 725 ? -7.605 -10.989 21.545 1.00 94.25 725 PHE A N 1
ATOM 5894 C CA . PHE A 1 725 ? -6.741 -11.086 22.719 1.00 94.25 725 PHE A CA 1
ATOM 5895 C C . PHE A 1 725 ? -7.275 -12.084 23.747 1.00 94.25 725 PHE A C 1
ATOM 5897 O O . PHE A 1 725 ? -8.458 -12.060 24.093 1.00 94.25 725 PHE A O 1
ATOM 5904 N N . ILE A 1 726 ? -6.379 -12.908 24.290 1.00 93.00 726 ILE A N 1
ATOM 5905 C CA . ILE A 1 726 ? -6.639 -13.790 25.430 1.00 93.00 726 ILE A CA 1
ATOM 5906 C C . ILE A 1 726 ? -5.840 -13.276 26.626 1.00 93.00 726 ILE A C 1
ATOM 5908 O O . ILE A 1 726 ? -4.611 -13.186 26.588 1.00 93.00 726 ILE A O 1
ATOM 5912 N N . TYR A 1 727 ? -6.542 -12.955 27.711 1.00 90.69 727 TYR A N 1
ATOM 5913 C CA . TYR A 1 727 ? -5.932 -12.472 28.949 1.00 90.69 727 TYR A CA 1
ATOM 5914 C C . TYR A 1 727 ? -5.449 -13.636 29.819 1.00 90.69 727 TYR A C 1
ATOM 5916 O O . TYR A 1 727 ? -6.262 -14.397 30.349 1.00 90.69 727 TYR A O 1
ATOM 5924 N N . LEU A 1 728 ? -4.134 -13.731 30.037 1.00 86.88 728 LEU A N 1
ATOM 5925 C CA . LEU A 1 728 ? -3.542 -14.806 30.843 1.00 86.88 728 LEU A CA 1
ATOM 5926 C C . LEU A 1 728 ? -4.018 -14.758 32.298 1.00 86.88 728 LEU A C 1
ATOM 5928 O O . LEU A 1 728 ? -4.364 -15.790 32.862 1.00 86.88 728 LEU A O 1
ATOM 5932 N N . ASN A 1 729 ? -4.166 -13.565 32.880 1.00 84.88 729 ASN A N 1
ATOM 5933 C CA . ASN A 1 729 ? -4.637 -13.409 34.262 1.00 84.88 729 ASN A CA 1
ATOM 5934 C C . ASN A 1 729 ? -6.042 -14.002 34.511 1.00 84.88 729 ASN A C 1
ATOM 5936 O O . ASN A 1 729 ? -6.363 -14.381 35.639 1.00 84.88 729 ASN A O 1
ATOM 5940 N N . ARG A 1 730 ? -6.896 -14.085 33.480 1.00 85.62 730 ARG A N 1
ATOM 5941 C CA . ARG A 1 730 ? -8.217 -14.719 33.570 1.00 85.62 730 ARG A CA 1
ATOM 5942 C C . ARG A 1 730 ? -8.078 -16.234 33.600 1.00 85.62 730 ARG A C 1
ATOM 5944 O O . ARG A 1 730 ? -8.772 -16.878 34.384 1.00 85.62 730 ARG A O 1
ATOM 5951 N N . LEU A 1 731 ? -7.167 -16.782 32.798 1.00 84.94 731 LEU A N 1
ATOM 5952 C CA . LEU A 1 731 ? -6.858 -18.211 32.781 1.00 84.94 731 LEU A CA 1
ATOM 5953 C C . LEU A 1 731 ? -6.208 -18.649 34.098 1.00 84.94 731 LEU A C 1
ATOM 5955 O O . LEU A 1 731 ? -6.669 -19.606 34.711 1.00 84.94 731 LEU A O 1
ATOM 5959 N N . GLU A 1 732 ? -5.216 -17.906 34.594 1.00 84.62 732 GLU A N 1
ATOM 5960 C CA . GLU A 1 732 ? -4.544 -18.190 35.872 1.00 84.62 732 GLU A CA 1
ATOM 5961 C C . GLU A 1 732 ? -5.531 -18.288 37.033 1.00 84.62 732 GLU A C 1
ATOM 5963 O O . GLU A 1 732 ? -5.482 -19.239 37.811 1.00 84.62 732 GLU A O 1
ATOM 5968 N N . LYS A 1 733 ? -6.474 -17.341 37.112 1.00 83.56 733 LYS A N 1
ATOM 5969 C CA . LYS A 1 733 ? -7.535 -17.350 38.126 1.00 83.56 733 LYS A CA 1
ATOM 5970 C C . LYS A 1 733 ? -8.518 -18.501 37.933 1.00 83.56 733 LYS A C 1
ATOM 5972 O O . LYS A 1 733 ? -8.884 -19.142 38.910 1.00 83.56 733 LYS A O 1
ATOM 5977 N N . SER A 1 734 ? -8.950 -18.750 36.696 1.00 82.44 734 SER A N 1
ATOM 5978 C CA . SER A 1 734 ? -9.977 -19.762 36.404 1.00 82.44 734 SER A CA 1
ATOM 5979 C C . SER A 1 734 ? -9.471 -21.190 36.617 1.00 82.44 734 SER A C 1
ATOM 5981 O O . SER A 1 734 ? -10.240 -22.051 37.032 1.00 82.44 734 SER A O 1
ATOM 5983 N N . PHE A 1 735 ? -8.182 -21.437 36.368 1.00 82.25 735 PHE A N 1
ATOM 5984 C CA . PHE A 1 735 ? -7.582 -22.775 36.406 1.00 82.25 735 PHE A CA 1
ATOM 5985 C C . PHE A 1 735 ? -6.553 -22.971 37.526 1.00 82.25 735 PHE A C 1
ATOM 5987 O O . PHE A 1 735 ? -5.949 -24.041 37.618 1.00 82.25 735 PHE A O 1
ATOM 5994 N N . ASN A 1 736 ? -6.363 -21.961 38.382 1.00 84.50 736 ASN A N 1
ATOM 5995 C CA . ASN A 1 736 ? -5.389 -21.947 39.475 1.00 84.50 736 ASN A CA 1
ATOM 5996 C C . ASN A 1 736 ? -3.990 -22.411 39.022 1.00 84.50 736 ASN A C 1
ATOM 5998 O O . ASN A 1 736 ? -3.417 -23.360 39.557 1.00 84.50 736 ASN A O 1
ATOM 6002 N N . THR A 1 737 ? -3.470 -21.764 37.980 1.00 85.12 737 THR A N 1
ATOM 6003 C CA . THR A 1 737 ? -2.170 -22.068 37.362 1.00 85.12 737 THR A CA 1
ATOM 6004 C C . THR A 1 737 ? -1.360 -20.793 37.148 1.00 85.12 737 THR A C 1
ATOM 6006 O O . THR A 1 737 ? -1.882 -19.695 37.334 1.00 85.12 737 THR A O 1
ATOM 6009 N N . LYS A 1 738 ? -0.083 -20.929 36.780 1.00 86.38 738 LYS A N 1
ATOM 6010 C CA . LYS A 1 738 ? 0.809 -19.810 36.454 1.00 86.38 738 LYS A CA 1
ATOM 6011 C C . LYS A 1 738 ? 1.432 -20.009 35.084 1.00 86.38 738 LYS A C 1
ATOM 6013 O O . LYS A 1 738 ? 1.901 -21.104 34.776 1.00 86.38 738 LYS A O 1
ATOM 6018 N N . PHE A 1 739 ? 1.498 -18.934 34.310 1.00 87.12 739 PHE A N 1
ATOM 6019 C CA . PHE A 1 739 ? 2.202 -18.923 33.033 1.00 87.12 739 PHE A CA 1
ATOM 6020 C C . PHE A 1 739 ? 3.625 -18.399 33.231 1.00 87.12 739 PHE A C 1
ATOM 6022 O O . PHE A 1 739 ? 3.841 -17.359 33.854 1.00 87.12 739 PHE A O 1
ATOM 6029 N N . LYS A 1 740 ? 4.614 -19.109 32.684 1.00 88.06 740 LYS A N 1
ATOM 6030 C CA . LYS A 1 740 ? 5.979 -18.588 32.536 1.00 88.06 740 LYS A CA 1
ATOM 6031 C C . LYS A 1 740 ? 6.085 -17.968 31.152 1.00 88.06 740 LYS A C 1
ATOM 6033 O O . LYS A 1 740 ? 5.879 -18.672 30.175 1.00 88.06 740 LYS A O 1
ATOM 6038 N N . ILE A 1 741 ? 6.366 -16.674 31.058 1.00 85.75 741 ILE A N 1
ATOM 6039 C CA . ILE A 1 741 ? 6.415 -15.954 29.779 1.00 85.75 741 ILE A CA 1
ATOM 6040 C C . ILE A 1 741 ? 7.871 -15.639 29.453 1.00 85.75 741 ILE A C 1
ATOM 6042 O O . ILE A 1 741 ? 8.570 -15.062 30.285 1.00 85.75 741 ILE A O 1
ATOM 6046 N N . ASN A 1 742 ? 8.307 -15.967 28.238 1.00 81.75 742 ASN A N 1
ATOM 6047 C CA . ASN A 1 742 ? 9.567 -15.488 27.684 1.00 81.75 742 ASN A CA 1
ATOM 6048 C C . ASN A 1 742 ? 9.267 -14.539 26.515 1.00 81.75 742 ASN A C 1
ATOM 6050 O O . ASN A 1 742 ? 8.980 -14.947 25.388 1.00 81.75 742 ASN A O 1
ATOM 6054 N N . SER A 1 743 ? 9.343 -13.237 26.794 1.00 75.25 743 SER A N 1
ATOM 6055 C CA . SER A 1 743 ? 9.078 -12.172 25.818 1.00 75.25 743 SER A CA 1
ATOM 6056 C C . SER A 1 743 ? 10.076 -12.166 24.650 1.00 75.25 743 SER A C 1
ATOM 6058 O O . SER A 1 743 ? 9.714 -11.773 23.537 1.00 75.25 743 SER A O 1
ATOM 6060 N N . ASN A 1 744 ? 11.317 -12.626 24.855 1.00 75.06 744 ASN A N 1
ATOM 6061 C CA . ASN A 1 744 ? 12.335 -12.733 23.800 1.00 75.06 744 ASN A CA 1
ATOM 6062 C C . ASN A 1 744 ? 12.094 -13.942 22.894 1.00 75.06 744 ASN A C 1
ATOM 6064 O O . ASN A 1 744 ? 12.314 -13.858 21.692 1.00 75.06 744 ASN A O 1
ATOM 6068 N N . ALA A 1 745 ? 11.525 -15.021 23.415 1.00 71.25 745 ALA A N 1
ATOM 6069 C CA . ALA A 1 745 ? 11.065 -16.129 22.587 1.00 71.25 745 ALA A CA 1
ATOM 6070 C C . ALA A 1 745 ? 9.665 -15.899 21.985 1.00 71.25 745 ALA A C 1
ATOM 6072 O O . ALA A 1 745 ? 9.280 -16.600 21.052 1.00 71.25 745 ALA A O 1
ATOM 6073 N N . MET A 1 746 ? 8.906 -14.920 22.507 1.00 76.88 746 MET A N 1
ATOM 6074 C CA . MET A 1 746 ? 7.454 -14.794 22.289 1.00 76.88 746 MET A CA 1
ATOM 6075 C C . MET A 1 746 ? 6.729 -16.115 22.576 1.00 76.88 746 MET A C 1
ATOM 6077 O O . MET A 1 746 ? 5.826 -16.521 21.843 1.00 76.88 746 MET A O 1
ATOM 6081 N N . GLU A 1 747 ? 7.142 -16.784 23.648 1.00 84.38 747 GLU A N 1
ATOM 6082 C CA . GLU A 1 747 ? 6.601 -18.071 24.063 1.00 84.38 747 GLU A CA 1
ATOM 6083 C C . GLU A 1 747 ? 6.083 -17.983 25.500 1.00 84.38 747 GLU A C 1
ATOM 6085 O O . GLU A 1 747 ? 6.480 -17.112 26.285 1.00 84.38 747 GLU A O 1
ATOM 6090 N N . PHE A 1 748 ? 5.181 -18.890 25.849 1.00 87.88 748 PHE A N 1
ATOM 6091 C CA . PHE A 1 748 ? 4.810 -19.120 27.235 1.00 87.88 748 PHE A CA 1
ATOM 6092 C C . PHE A 1 748 ? 4.800 -20.611 27.542 1.00 87.88 748 PHE A C 1
ATOM 6094 O O . PHE A 1 748 ? 4.509 -21.433 26.676 1.00 87.88 748 PHE A O 1
ATOM 6101 N N . THR A 1 749 ? 5.058 -20.949 28.799 1.00 88.06 749 THR A N 1
ATOM 6102 C CA . THR A 1 749 ? 4.991 -22.313 29.312 1.00 88.06 749 THR A CA 1
ATOM 6103 C C . THR A 1 749 ? 3.916 -22.414 30.385 1.00 88.06 749 THR A C 1
ATOM 6105 O O . THR A 1 749 ? 3.859 -21.592 31.306 1.00 88.06 749 THR A O 1
ATOM 6108 N N . VAL A 1 750 ? 3.075 -23.440 30.277 1.00 89.62 750 VAL A N 1
ATOM 6109 C CA . VAL A 1 750 ? 2.046 -23.797 31.258 1.00 89.62 750 VAL A CA 1
ATOM 6110 C C . VAL A 1 750 ? 1.889 -25.316 31.292 1.00 89.62 750 VAL A C 1
ATOM 6112 O O . VAL A 1 750 ? 1.916 -25.951 30.243 1.00 89.62 750 VAL A O 1
ATOM 6115 N N . TYR A 1 751 ? 1.766 -25.902 32.488 1.00 86.94 751 TYR A N 1
ATOM 6116 C CA . TYR A 1 751 ? 1.729 -27.365 32.679 1.00 86.94 751 TYR A CA 1
ATOM 6117 C C . TYR A 1 751 ? 2.853 -28.102 31.919 1.00 86.94 751 TYR A C 1
ATOM 6119 O O . TYR A 1 751 ? 2.604 -29.081 31.227 1.00 86.94 751 TYR A O 1
ATOM 6127 N N . ASP A 1 752 ? 4.077 -27.567 31.986 1.00 84.50 752 ASP A N 1
ATOM 6128 C CA . ASP A 1 752 ? 5.279 -28.077 31.300 1.00 84.50 752 ASP A CA 1
ATOM 6129 C C . ASP A 1 752 ? 5.202 -28.143 29.760 1.00 84.50 752 ASP A C 1
ATOM 6131 O O . ASP A 1 752 ? 6.106 -28.663 29.109 1.00 84.50 752 ASP A O 1
ATOM 6135 N N . LYS A 1 753 ? 4.172 -27.537 29.153 1.00 86.88 753 LYS A N 1
ATOM 6136 C CA . LYS A 1 753 ? 4.034 -27.370 27.701 1.00 86.88 753 LYS A CA 1
ATOM 6137 C C . LYS A 1 753 ? 4.348 -25.938 27.302 1.00 86.88 753 LYS A C 1
ATOM 6139 O O . LYS A 1 753 ? 3.809 -24.995 27.884 1.00 86.88 753 LYS A O 1
ATOM 6144 N N . THR A 1 754 ? 5.208 -25.780 26.300 1.00 86.94 754 THR A N 1
ATOM 6145 C CA . THR A 1 754 ? 5.592 -24.477 25.747 1.00 86.94 754 THR A CA 1
ATOM 6146 C C . THR A 1 754 ? 4.847 -24.217 24.447 1.00 86.94 754 THR A C 1
ATOM 6148 O O . THR A 1 754 ? 4.847 -25.052 23.547 1.00 86.94 754 THR A O 1
ATOM 6151 N N . PHE A 1 755 ? 4.237 -23.041 24.352 1.00 86.44 755 PHE A N 1
ATOM 6152 C CA . PHE A 1 755 ? 3.540 -22.551 23.172 1.00 86.44 755 PHE A CA 1
ATOM 6153 C C . PHE A 1 755 ? 4.290 -21.355 22.613 1.00 86.44 755 PHE A C 1
ATOM 6155 O O . PHE A 1 755 ? 4.625 -20.423 23.347 1.00 86.44 755 PHE A O 1
ATOM 6162 N N . THR A 1 756 ? 4.512 -21.367 21.307 1.00 82.88 756 THR A N 1
ATOM 6163 C CA . THR A 1 756 ? 5.213 -20.310 20.574 1.00 82.88 756 THR A CA 1
ATOM 6164 C C . THR A 1 756 ? 4.255 -19.592 19.631 1.00 82.88 756 THR A C 1
ATOM 6166 O O . THR A 1 756 ? 3.133 -20.046 19.388 1.00 82.88 756 THR A O 1
ATOM 6169 N N . ILE A 1 757 ? 4.706 -18.490 19.033 1.00 82.69 757 ILE A N 1
ATOM 6170 C CA . ILE A 1 757 ? 4.023 -17.928 17.860 1.00 82.69 757 ILE A CA 1
ATOM 6171 C C . ILE A 1 757 ? 3.843 -19.005 16.784 1.00 82.69 757 ILE A C 1
ATOM 6173 O O . ILE A 1 757 ? 4.685 -19.895 16.646 1.00 82.69 757 ILE A O 1
ATOM 6177 N N . GLY A 1 758 ? 2.719 -18.946 16.071 1.00 82.00 758 GLY A N 1
ATOM 6178 C CA . GLY A 1 758 ? 2.322 -19.951 15.084 1.00 82.00 758 GLY A CA 1
ATOM 6179 C C . GLY A 1 758 ? 1.622 -21.173 15.682 1.00 82.00 758 GLY A C 1
ATOM 6180 O O . GLY A 1 758 ? 1.039 -21.971 14.951 1.00 82.00 758 GLY A O 1
ATOM 6181 N N . SER A 1 759 ? 1.636 -21.338 17.009 1.00 89.06 759 SER A N 1
ATOM 6182 C CA . SER A 1 759 ? 0.879 -22.409 17.664 1.00 89.06 759 SER A CA 1
ATOM 6183 C C . SER A 1 759 ? -0.622 -22.172 17.513 1.00 89.06 759 SER A C 1
ATOM 6185 O O . SER A 1 759 ? -1.093 -21.042 17.649 1.00 89.06 759 SER A O 1
ATOM 6187 N N . HIS A 1 760 ? -1.365 -23.246 17.263 1.00 93.12 760 HIS A N 1
ATOM 6188 C CA . HIS A 1 760 ? -2.810 -23.208 17.063 1.00 93.12 760 HIS A CA 1
ATOM 6189 C C . HIS A 1 760 ? -3.535 -23.676 18.325 1.00 93.12 760 HIS A C 1
ATOM 6191 O O . HIS A 1 760 ? -3.148 -24.678 18.927 1.00 93.12 760 HIS A O 1
ATOM 6197 N N . ILE A 1 761 ? -4.586 -22.958 18.718 1.00 93.88 761 ILE A N 1
ATOM 6198 C CA . ILE A 1 761 ? -5.432 -23.288 19.871 1.00 93.88 761 ILE A CA 1
ATOM 6199 C C . ILE A 1 761 ? -6.905 -23.048 19.531 1.00 93.88 761 ILE A C 1
ATOM 6201 O O . ILE A 1 761 ? -7.222 -22.240 18.655 1.00 93.88 761 ILE A O 1
ATOM 6205 N N . ASN A 1 762 ? -7.819 -23.708 20.245 1.00 95.25 762 ASN A N 1
ATOM 6206 C CA . ASN A 1 762 ? -9.241 -23.404 20.127 1.00 95.25 762 ASN A CA 1
ATOM 6207 C C . ASN A 1 762 ? -9.616 -22.301 21.120 1.00 95.25 762 ASN A C 1
ATOM 6209 O O . ASN A 1 762 ? -9.422 -22.432 22.332 1.00 95.25 762 ASN A O 1
ATOM 6213 N N . ALA A 1 763 ? -10.188 -21.209 20.623 1.00 94.69 763 ALA A N 1
ATOM 6214 C CA . ALA A 1 763 ? -10.550 -20.062 21.438 1.00 94.69 763 ALA A CA 1
ATOM 6215 C C . ALA A 1 763 ? -12.003 -19.645 21.201 1.00 94.69 763 ALA A C 1
ATOM 6217 O O . ALA A 1 763 ? -12.454 -19.500 20.070 1.00 94.69 763 ALA A O 1
ATOM 6218 N N . LYS A 1 764 ? -12.743 -19.434 22.288 1.00 94.81 764 LYS A N 1
ATOM 6219 C CA . LYS A 1 764 ? -14.139 -18.999 22.263 1.00 94.81 764 LYS A CA 1
ATOM 6220 C C . LYS A 1 764 ? -14.218 -17.478 22.337 1.00 94.81 764 LYS A C 1
ATOM 6222 O O . LYS A 1 764 ? -13.655 -16.893 23.267 1.00 94.81 764 LYS A O 1
ATOM 6227 N N . LEU A 1 765 ? -14.939 -16.843 21.413 1.00 94.12 765 LEU A N 1
ATOM 6228 C CA . LEU A 1 765 ? -15.183 -15.399 21.465 1.00 94.12 765 LEU A CA 1
ATOM 6229 C C . LEU A 1 765 ? -16.114 -15.080 22.643 1.00 94.12 765 LEU A C 1
ATOM 6231 O O . LEU A 1 765 ? -17.263 -15.516 22.676 1.00 94.12 765 LEU A O 1
ATOM 6235 N N . GLN A 1 766 ? -15.615 -14.332 23.628 1.00 89.88 766 GLN A N 1
ATOM 6236 C CA . GLN A 1 766 ? -16.330 -14.061 24.878 1.00 89.88 766 GLN A CA 1
ATOM 6237 C C . GLN A 1 766 ? -16.983 -12.676 24.893 1.00 89.88 766 GLN A C 1
ATOM 6239 O O . GLN A 1 766 ? -18.069 -12.509 25.447 1.00 89.88 766 GLN A O 1
ATOM 6244 N N . LYS A 1 767 ? -16.290 -11.663 24.365 1.00 88.62 767 LYS A N 1
ATOM 6245 C CA . LYS A 1 767 ? -16.743 -10.270 24.418 1.00 88.62 767 LYS A CA 1
ATOM 6246 C C . LYS A 1 767 ? -16.193 -9.482 23.233 1.00 88.62 767 LYS A C 1
ATOM 6248 O O . LYS A 1 767 ? -15.027 -9.645 22.882 1.00 88.62 767 LYS A O 1
ATOM 6253 N N . ILE A 1 768 ? -17.015 -8.586 22.703 1.00 86.88 768 ILE A N 1
ATOM 6254 C CA . ILE A 1 768 ? -16.621 -7.521 21.779 1.00 86.88 768 ILE A CA 1
ATOM 6255 C C . ILE A 1 768 ? -16.756 -6.198 22.541 1.00 86.88 768 ILE A C 1
ATOM 6257 O O . ILE A 1 768 ? -17.760 -5.978 23.219 1.00 86.88 768 ILE A O 1
ATOM 6261 N N . ASP A 1 769 ? -15.716 -5.366 22.532 1.00 75.31 769 ASP A N 1
ATOM 6262 C CA . ASP A 1 769 ? -15.663 -4.135 23.330 1.00 75.31 769 ASP A CA 1
ATOM 6263 C C . ASP A 1 769 ? -14.914 -3.026 22.582 1.00 75.31 769 ASP A C 1
ATOM 6265 O O . ASP A 1 769 ? -13.683 -2.969 22.626 1.00 75.31 769 ASP A O 1
ATOM 6269 N N . GLY A 1 770 ? -15.647 -2.178 21.850 1.00 67.94 770 GLY A N 1
ATOM 6270 C CA . GLY A 1 770 ? -15.082 -1.034 21.121 1.00 67.94 770 GLY A CA 1
ATOM 6271 C C . GLY A 1 770 ? -13.932 -1.422 20.184 1.00 67.94 770 GLY A C 1
ATOM 6272 O O . GLY A 1 770 ? -12.831 -0.884 20.309 1.00 67.94 770 GLY A O 1
ATOM 6273 N N . GLY A 1 771 ? -14.149 -2.429 19.330 1.00 72.31 771 GLY A N 1
ATOM 6274 C CA . GLY A 1 771 ? -13.125 -2.964 18.421 1.00 72.31 771 GLY A CA 1
ATOM 6275 C C . GLY A 1 771 ? -12.089 -3.890 19.072 1.00 72.31 771 GLY A C 1
ATOM 6276 O O . GLY A 1 771 ? -11.153 -4.337 18.414 1.00 72.31 771 GLY A O 1
ATOM 6277 N N . LYS A 1 772 ? -12.212 -4.195 20.372 1.00 82.88 772 LYS A N 1
ATOM 6278 C CA . LYS A 1 772 ? -11.401 -5.227 21.035 1.00 82.88 772 LYS A CA 1
ATOM 6279 C C . LYS A 1 772 ? -12.167 -6.541 21.082 1.00 82.88 772 LYS A C 1
ATOM 6281 O O . LYS A 1 772 ? -13.201 -6.638 21.744 1.00 82.88 772 LYS A O 1
ATOM 6286 N N . PHE A 1 773 ? -11.607 -7.570 20.459 1.00 91.62 773 PHE A N 1
ATOM 6287 C CA . PHE A 1 773 ? -12.175 -8.917 20.460 1.00 91.62 773 PHE A CA 1
ATOM 6288 C C . PHE A 1 773 ? -11.499 -9.761 21.538 1.00 91.62 773 PHE A C 1
ATOM 6290 O O . PHE A 1 773 ? -10.302 -10.053 21.472 1.00 91.62 773 PHE A O 1
ATOM 6297 N N . ILE A 1 774 ? -12.251 -10.109 22.579 1.00 91.69 774 ILE A N 1
ATOM 6298 C CA . ILE A 1 774 ? -11.739 -10.849 23.730 1.00 91.69 774 ILE A CA 1
ATOM 6299 C C . ILE A 1 774 ? -12.126 -12.312 23.590 1.00 91.69 774 ILE A C 1
ATOM 6301 O O . ILE A 1 774 ? -13.307 -12.668 23.625 1.00 91.69 774 ILE A O 1
ATOM 6305 N N . PHE A 1 775 ? -11.106 -13.152 23.513 1.00 92.81 775 PHE A N 1
ATOM 6306 C CA . PHE A 1 775 ? -11.238 -14.594 23.445 1.00 92.81 775 PHE A CA 1
ATOM 6307 C C . PHE A 1 775 ? -10.905 -15.230 24.797 1.00 92.81 775 PHE A C 1
ATOM 6309 O O . PHE A 1 775 ? -10.136 -14.692 25.600 1.00 92.81 775 PHE A O 1
ATOM 6316 N N . ASN A 1 776 ? -11.476 -16.405 25.037 1.00 91.44 776 ASN A N 1
ATOM 6317 C CA . ASN A 1 776 ? -11.087 -17.293 26.121 1.00 91.44 776 ASN A CA 1
ATOM 6318 C C . ASN A 1 776 ? -10.600 -18.623 25.540 1.00 91.44 776 ASN A C 1
ATOM 6320 O O . ASN A 1 776 ? -11.194 -19.130 24.590 1.00 91.44 776 ASN A O 1
ATOM 6324 N N . TRP A 1 777 ? -9.552 -19.205 26.114 1.00 90.62 777 TRP A N 1
ATOM 6325 C CA . TRP A 1 777 ? -9.025 -20.488 25.650 1.00 90.62 777 TRP A CA 1
ATOM 6326 C C . TRP A 1 777 ? -10.042 -21.601 25.951 1.00 90.62 777 TRP A C 1
ATOM 6328 O O . TRP A 1 777 ? -10.350 -21.868 27.113 1.00 90.62 777 TRP A O 1
ATOM 6338 N N . HIS A 1 778 ? -10.607 -22.210 24.905 1.00 87.69 778 HIS A N 1
ATOM 6339 C CA . HIS A 1 778 ? -11.729 -23.141 25.011 1.00 87.69 778 HIS A CA 1
ATOM 6340 C C . HIS A 1 778 ? -11.312 -24.521 25.534 1.00 87.69 778 HIS A C 1
ATOM 6342 O O . HIS A 1 778 ? -11.927 -25.048 26.458 1.00 87.69 778 HIS A O 1
ATOM 6348 N N . ASP A 1 779 ? -10.247 -25.090 24.977 1.00 84.25 779 ASP A N 1
ATOM 6349 C CA . ASP A 1 779 ? -9.764 -26.446 25.257 1.00 84.25 779 ASP A CA 1
ATOM 6350 C C . ASP A 1 779 ? -8.659 -26.503 26.325 1.00 84.25 779 ASP A C 1
ATOM 6352 O O . ASP A 1 779 ? -8.004 -27.530 26.498 1.00 84.25 779 ASP A O 1
ATOM 6356 N N . PHE A 1 780 ? -8.488 -25.437 27.113 1.00 83.00 780 PHE A N 1
ATOM 6357 C CA . PHE A 1 780 ? -7.423 -25.342 28.115 1.00 83.00 780 PHE A CA 1
ATOM 6358 C C . PHE A 1 780 ? -7.444 -26.477 29.154 1.00 83.00 780 PHE A C 1
ATOM 6360 O O . PHE A 1 780 ? -6.397 -26.946 29.591 1.00 83.00 780 PHE A O 1
ATOM 6367 N N . ASN A 1 781 ? -8.629 -26.973 29.525 1.00 77.94 781 ASN A N 1
ATOM 6368 C CA . ASN A 1 781 ? -8.761 -28.093 30.465 1.00 77.94 781 ASN A CA 1
ATOM 6369 C C . ASN A 1 781 ? -8.135 -29.395 29.955 1.00 77.94 781 ASN A C 1
ATOM 6371 O O . ASN A 1 781 ? -7.671 -30.200 30.763 1.00 77.94 781 ASN A O 1
ATOM 6375 N N . ASN A 1 782 ? -8.096 -29.599 28.637 1.00 80.62 782 ASN A N 1
ATOM 6376 C CA . ASN A 1 782 ? -7.524 -30.808 28.054 1.00 80.62 782 ASN A CA 1
ATOM 6377 C C . ASN A 1 782 ? -6.008 -30.860 28.280 1.00 80.62 782 ASN A C 1
ATOM 6379 O O . ASN A 1 782 ? -5.468 -31.948 28.437 1.00 80.62 782 ASN A O 1
ATOM 6383 N N . LEU A 1 783 ? -5.348 -29.698 28.399 1.00 76.94 783 LEU A N 1
ATOM 6384 C CA . LEU A 1 783 ? -3.908 -29.603 28.651 1.00 76.94 783 LEU A CA 1
ATOM 6385 C C . LEU A 1 783 ? -3.498 -30.130 30.019 1.00 76.94 783 LEU A C 1
ATOM 6387 O O . LEU A 1 783 ? -2.396 -30.638 30.156 1.00 76.94 783 LEU A O 1
ATOM 6391 N N . LYS A 1 784 ? -4.361 -30.014 31.032 1.00 65.12 784 LYS A N 1
ATOM 6392 C CA . LYS A 1 784 ? -4.052 -30.495 32.384 1.00 65.12 784 LYS A CA 1
ATOM 6393 C C . LYS A 1 784 ? -4.039 -32.026 32.470 1.00 65.12 784 LYS A C 1
ATOM 6395 O O . LYS A 1 784 ? -3.375 -32.582 33.338 1.00 65.12 784 LYS A O 1
ATOM 6400 N N . ASN A 1 785 ? -4.794 -32.689 31.595 1.00 58.62 785 ASN A N 1
ATOM 6401 C CA . ASN A 1 785 ? -4.980 -34.143 31.595 1.00 58.62 785 ASN A CA 1
ATOM 6402 C C . ASN A 1 785 ? -4.034 -34.872 30.621 1.00 58.62 785 ASN A C 1
ATOM 6404 O O . ASN A 1 785 ? -4.148 -36.085 30.457 1.00 58.62 785 ASN A O 1
ATOM 6408 N N . SER A 1 786 ? -3.143 -34.132 29.958 1.00 53.66 786 SER A N 1
ATOM 6409 C CA . SER A 1 786 ? -2.268 -34.564 28.860 1.00 53.66 786 SER A CA 1
ATOM 6410 C C . SER A 1 786 ? -0.838 -34.130 29.105 1.00 53.66 786 SER A C 1
ATOM 6412 O O . SER A 1 786 ? 0.065 -34.656 28.429 1.00 53.66 786 SER A O 1
#

Mean predicted aligned error: 12.59 Å

Sequence (786 aa):
MSNNQNLLLELKKQLAKDKQEIKNQKNNKKYKSYEVFLHGKKHYITNDHTAKDPSFNCKNYSVCDCDFIRELKNFTFNLCDGKICSCVHDNKHRVHHNLVVGLIRTHEKGFGFIDCNSNDVFVPHSEIAKVLDQCTVSYTIGENKKGKVAHLKNVIDHPYTRYPAEIISLAPLKIKLRNDPLKRQFKASADQETTKLLNLNSIVLVTVDNINALLENSAKEITFTIDDYVCETGNPLAMWYEELLKHQLPIKETVAPLTNDEFFEQRINLNNIPFISIDSETTEDIDDVLFAYHIDDKDIIIEKKDNTPDFKTFAPNNRKILKYNFNHEESLNSANLHIPEETQYILAIGIADPSSFFAKNSLAENRAKQLLQTYYLPAYTLGMLPNNITKQSSLLEGQIRPSIVGFIYFDANANFTGVEFKLATLQNHAKLNYNDTSDYLQDRNKSCAIFEGHKLAKEKVCLVTNTLNDFYLKRKNWRNLNKRNVTYSTSNTQYVIDEHGKCIDIIPIVLKESHELVSECMLCYNHYTALYFKHFNIPGIYTYQSGIKEVNKQYFNSYIDFLYQEKNITALEAFKNANENDDISLDSYHNIKEIVLEHNKIYSDRILRFMNNSEYALEPKEHFGLGLEAYINATSPIRRYVDVINQRLLKAFITNNPFDNIDTEILSRIDESKNKAKAIYKTLASELETQYLEKHLNDTFVVEIASVIQSGMRVKDTKTGIVGFIYLNRLEKSFNTKFKINSNAMEFTVYDKTFTIGSHINAKLQKIDGGKFIFNWHDFNNLKNS

InterPro domains:
  IPR001900 Ribonuclease II/R [PF00773] (267-655)
  IPR001900 Ribonuclease II/R [SM00955] (267-656)
  IPR012340 Nucleic acid-binding, OB-fold [G3DSA:2.40.50.140] (88-158)
  IPR012340 Nucleic acid-binding, OB-fold [G3DSA:2.40.50.140] (696-773)
  IPR012340 Nucleic acid-binding, OB-fold [SSF50249] (97-158)
  IPR012340 Nucleic acid-binding, OB-fold [SSF50249] (223-696)
  IPR013223 Ribonuclease B, N-terminal OB domain [PF08206] (102-145)
  IPR050180 RNR Ribonuclease [PTHR23355] (249-743)

Radius of gyration: 33.87 Å; Cα contacts (8 Å, |Δi|>4): 1475; chains: 1; bounding box: 72×109×95 Å

Foldseek 3Di:
DPPVVVVVVVVVVVVVVVVVVVVVVVPPDPQPWDWFAAPNHIAIAHLDPPDPDPVRYQQVDFPVPVRVVVRPVQWDFDDDPRGTNDIDGDPDDPPPWPFDKFWWAAALVQWTWGDDPPDTATEDNLQSVLAFHRFIFTWGWDADPVGIYTHTAFGPGHDAQKFKWFFADVVQTKIFTPPGSNRDIAGEEEDPVQSVVDDHGFIFIWGWPDRNQCNVPVPGGTYIYTDGGQGHPLQLCSLVSVLCVSVPHDPDFDDFAWDAAPCPVQAFALAPQQWAAAAAPPDLQAFKTKFKDFDDPVQWDFDDQDPPPPPFKFFPPPFRWTFTDGPPRVSVNSVRDTAGPQFGMKIKMWGFQLCNTDDPPTPQVVLLLVQQFWQPFAVDIDWSGGPVSSNQRGQDAPDWGWTKMKTWTAHPLRDGGIIGIGTHIYHHQYHHYPPVLLVCLVPVPPDLCSRPPTNDDSVVVVVRSVSLVVSLVSVCVVCLVLLQDFDDDQADKHFDADPSNATDAIFGDGDGPSNSSVVVSQQSVFQNLFVSCVVSVQQAKWKAWAFFDPVCLVVLVVLLVCCCPVVVLVVCVVVVVPCPPSGADLSNLSVVLSSVVVSPVVSSVVNCVRTGDMFIDSDADHHNSRSGRTGADQRRVRTGVSNSLSVVSVVCVNVVHDHDDDDPCSRVVSVVSVVSSVVSNLLSVLVNVCSNCVVVAFHKAWWFFAAADPQWTWTAGPGNRQIATEGVVVVCVVVVWDWDQDRSQSWIDTPNDIDGGRDIFIWTFHDDDSSHTYIYGDCVVVSNVD

Organism: NCBI:txid2028574

Solvent-accessible surface area (backbone atoms only — not comparable to full-atom values): 43380 Å² total; per-residue (Å²): 129,67,69,65,54,52,53,52,51,50,50,52,49,48,53,49,49,51,50,47,49,50,49,56,61,64,71,69,64,81,71,81,60,45,80,46,65,57,97,90,40,85,47,54,42,28,73,58,90,83,54,95,57,68,92,29,32,47,62,76,45,56,73,82,47,66,67,64,65,67,66,47,82,57,52,51,74,44,74,53,95,72,25,29,72,38,67,45,80,52,94,84,60,91,74,87,72,62,75,44,76,34,39,35,44,65,41,61,92,40,34,29,32,29,62,44,104,87,62,65,39,38,26,48,44,86,48,44,74,39,52,67,70,50,22,29,30,33,26,36,77,49,77,56,103,89,45,63,31,46,45,72,57,44,70,78,46,66,83,60,82,52,43,53,25,32,28,77,35,82,83,70,38,26,31,28,49,74,82,44,64,71,66,56,77,32,50,44,46,63,52,77,71,58,54,74,72,63,50,83,41,22,31,30,31,28,33,70,74,41,73,44,31,32,56,79,34,79,88,49,66,57,38,32,37,51,76,44,83,67,48,59,68,82,49,40,55,49,72,59,44,50,56,35,48,71,70,74,41,84,80,70,86,62,89,54,80,76,43,78,47,92,58,58,91,70,36,44,73,37,58,80,44,76,23,28,28,75,38,61,86,84,65,71,74,38,28,56,31,43,37,39,46,75,65,53,90,85,40,62,45,81,55,67,88,53,83,68,84,63,90,68,50,48,47,67,88,81,55,57,51,34,42,57,38,46,78,88,38,68,40,60,37,72,62,65,48,75,40,44,71,71,48,29,33,40,42,36,40,37,23,38,36,44,69,37,36,40,53,86,89,30,69,43,42,52,42,23,67,72,43,38,32,41,41,79,36,70,74,44,74,50,66,18,39,32,65,73,50,37,62,65,23,22,49,46,64,74,38,79,28,55,23,43,31,41,44,37,30,13,26,91,66,51,47,82,40,33,40,37,69,44,49,28,33,32,23,21,30,32,73,41,40,43,66,65,50,28,54,38,72,75,35,76,82,51,64,70,65,82,51,62,90,45,82,42,58,48,70,58,50,53,48,35,54,48,44,41,48,56,49,39,54,40,42,53,50,40,24,59,79,67,50,33,71,64,81,86,81,77,78,50,68,47,48,39,59,49,94,67,49,46,47,75,48,48,44,54,48,78,84,49,65,39,53,54,45,54,49,52,52,52,49,48,54,18,29,53,49,29,49,46,27,63,73,71,67,49,89,42,63,22,37,25,17,60,50,68,27,78,95,31,45,67,60,47,51,53,40,53,49,43,40,34,72,76,66,62,40,62,85,49,52,67,56,68,77,67,58,85,77,85,75,69,50,67,66,57,51,31,51,52,39,50,60,37,37,80,76,34,58,71,64,25,61,50,58,63,74,38,38,42,70,76,46,72,36,74,58,83,36,45,20,48,74,60,61,35,74,30,28,29,58,60,66,40,41,64,42,24,43,62,13,43,52,35,46,50,46,52,48,18,60,75,69,74,44,80,72,78,85,78,66,77,67,51,57,59,53,47,54,51,38,52,53,50,45,52,51,54,29,52,54,50,40,37,50,38,52,45,58,45,46,67,80,43,66,67,40,76,40,60,22,29,30,73,41,43,52,98,68,26,32,36,30,23,31,71,73,46,55,53,70,31,36,34,51,46,69,57,50,27,66,75,67,75,51,70,76,49,75,38,70,81,72,25,26,40,34,45,90,94,43,74,46,42,56,73,39,75,46,48,28,25,37,73,47,79,55,94,72,43,39,33,35,41,71,62,58,58,71,58,57,80,81,104

Nearest PDB structures (foldseek):
  2ix1-assembly1_A  TM=7.782E-01  e=1.280E-46  Escherichia coli
  2ix0-assembly1_A  TM=7.872E-01  e=1.036E-43  Escherichia coli
  8cee-assembly1_C  TM=6.945E-01  e=3.982E-41  Bacillus subtilis subsp. subtilis str. 168
  5xgu-assembly2_B  TM=7.347E-01  e=1.328E-39  Escherichia coli DEC6A
  2r7d-assembly2_B  TM=8.286E-01  e=1.899E-23  Deinococcus radiodurans R1 = ATCC 13939 = DSM 20539

Secondary structure (DSSP, 8-state):
--HHHHHHHHHHHHHHHHHHHHHHHHTS-----EEEEETTEEEEEBS-TT-S-GGGBGGG-BTT-HHHHHH-TTEEEEEETTEEEEEEE-SS------EEEEEEEE-TTS-EEEE-TT-PEEE-HHHHTTS-TT-EEEEEEEEETTEEEEEEEEEEE-S-SSEEEEEEEETTEEEEETT-TT---EEEE--HHHHTT--TTEEEEEEES-TTHHHH-TT---EEEEEEEEEETT-TTHHHHHHHHHTT---SPPP------TTGGG-EE-TTS--EEEE-TT-----EEEEEEE--TTSEEEE----S--TTEE-GGGPPEEEEEETT-HHHHHTT-EEETT--EEEEEEEE-GGGS--TTSHHHHHHHHHSB-EEETTEEE-SS-HHHHHHHS--BT-EEEEEEEEEEE-TT--EEEEEEEEEEEEB-EEEEHHHHHHHHH-TTS-GGGGTTSSS-HHHHHHHHHHHHHHHHHHHHHHHHTT-PPPPP--EEEEEE-TTS-EEEEEEEPP-HHHHHHHHHHHHHHHHHHHHHHHHT----EEEB-SB-GGGHHHHHHHHHHHHHTS--GGGHHHHHH-SSSPPPHHHHHHHHHHHHHH-HHHHHHHGGGBPPPEEESS---BGGGTBS--B--S-TTTBHHHHHHHHHHHHHHTTPPPPPP-TTHHHHHHHHHHHHHHHHHHHHHHHHHHHHHTTTT-EEEEEEEEEETTEEEEEETTT--EEEEEHHHHHHHHT---EEETTTTEEEETTEEE-TT-EEEEEEEEEETTEEEEEESSHHHHHT-

pLDDT: mean 83.11, std 15.9, range [30.91, 98.75]